Protein 9EZA (pdb70)

Foldseek 3Di:
DWAWAKDAAAEAEQQFKDKIKIFIDDDQLQPWKKWKWKAAPPGDIDTAWIARQVVGDIGGDVVQVVFWDWGADNVRSMIMIMGGNDDQRNFTWMKMFIQDDPVDGPDGDGIYPTYTYGYHPPGDPFPPDDKDKAKPPQEDADAFFDKDKIKIFIPWFLFQQKWKWWAAPPDDTDTQDGSQFHGDPPHDPQWGKDDGITMIMIIRRGDDPVRQTKMKMWGPRTPPIDIHPIYGYHHD/DWDEWAPWDWAAAFQPKIKIATCRPDDDAKKKKKKWKQKPARPDIDIFIDIDNDMTIDHPPVDDPQMKMKIKMWMAGPVGIDIHDIDIDGRQARYEYAFWAWDDWECDPPAFQKIKIAIGGGPGDPLPFKKKKKKWKDFPPDDDIDIDIDIGGSPDPGRMDIGGPHDAFTKMKMWMWMGGPNYPYIHDIYDIDMYHTHHDHD/DWAWAKDEAAEAEQQAKDKIKIFIDDDQLQPWKKWKWKDAPPGDIGTAWIARQVVRDIGGDVVQVVQWDWGADNVGSMIMIMGGRDDQSPFTWMKMFIQDDPVDGPDGDGIYPTYTYGYHPPHWFPDDKDKAKPDQEDADAFFDKDKIKIFIPWFQFQAKWKWWDAPPGDTDTQDGSQFDGDPPHDPQWGKDDGTTMIMIIRNGDDPVRQTKMKMWGPRTPPIDIHSIYGYHHD/DWPEWDPWDWAAAFQAKIKIATDRHDCDAKKKKKKWKQKPARPDIDIFIDIDNPMTIDHPPVDDPQMKMKIKMWIAGPVGIHIHPIDIDGNLARYEYAFWAWDDWEDDPQDFQKIKIATGGGPRDDLPFKKKKKKWKDFPPDPDIDIDIDIDGSPHPGRMDIDGNHDFFTKMKMWMWMGGPNYPHIHPIYDIDMYTGHHDDDGD

InterPro domains:
  IPR003961 Fibronectin type III [PF00041] (427-503)
  IPR003961 Fibronectin type III [PS50853] (24-122)
  IPR003961 Fibronectin type III [PS50853] (124-225)
  IPR003961 Fibronectin type III [PS50853] (421-515)
  IPR003961 Fibronectin type III [SM00060] (22-107)
  IPR003961 Fibronectin type III [SM00060] (122-208)
  IPR003961 Fibronectin type III [SM00060] (325-409)
  IPR003961 Fibronectin type III [SM00060] (421-503)
  IPR003961 Fibronectin type III [cd00063] (123-222)
  IPR003961 Fibronectin type III [cd00063] (428-512)
  IPR013783 Immunoglobulin-like fold [G3DSA:2.60.40.10] (18-122)
  IPR013783 Immunoglobulin-like fold [G3DSA:2.60.40.10] (123-229)
  IPR013783 Immunoglobulin-like fold [G3DSA:2.60.40.10] (231-319)
  IPR013783 Immunoglobulin-like fold [G3DSA:2.60.40.10] (329-416)
  IPR013783 Immunoglobulin-like fold [G3DSA:2.60.40.10] (427-513)
  IPR015321 Type I cytokine receptor, cytokine-binding domain [PF09240] (27-116)
  IPR036116 Fibronectin type III superfamily [SSF49265] (22-121)
  IPR036116 Fibronectin type III superfamily [SSF49265] (116-218)
  IPR036116 Fibronectin type III superfamily [SSF49265] (337-504)
  IPR052672 Type I Cytokine Receptor Family, Type 2 Subfamily [PTHR48423] (8-571)

Structure (mmCIF, N/CA/C/O backbone):
data_9EZA
#
_entry.id   9EZA
#
_cell.length_a   58.008
_cell.length_b   163.559
_cell.length_c   269.466
_cell.angle_alpha   90
_cell.angle_beta   90
_cell.angle_gamma   90
#
_symmetry.space_group_name_H-M   'C 2 2 21'
#
loop_
_entity.id
_entity.type
_entity.pdbx_description
1 polymer 'Nemolizumab scFv'
2 polymer 'Interleukin-31 receptor subunit alpha'
3 branched 2-acetamido-2-deoxy-beta-D-glucopyranose-(1-4)-2-acetamido-2-deoxy-beta-D-glucopyranose
4 non-polymer 2-acetamido-2-deoxy-beta-D-glucopyranose
5 non-polymer 'BES buffer'
6 water water
#
loop_
_atom_site.group_PDB
_atom_site.id
_atom_site.type_symbol
_atom_site.label_atom_id
_atom_site.label_alt_id
_atom_site.label_comp_id
_atom_site.label_asym_id
_atom_site.label_entity_id
_atom_site.label_seq_id
_atom_site.pdbx_PDB_ins_code
_atom_site.Cartn_x
_atom_site.Cartn_y
_atom_site.Cartn_z
_atom_site.occupancy
_atom_site.B_iso_or_equiv
_atom_site.auth_seq_id
_atom_site.auth_comp_id
_atom_site.auth_asym_id
_atom_site.auth_atom_id
_atom_site.pdbx_PDB_model_num
ATOM 1 N N . GLN A 1 18 ? -31.631 48.773 24.054 1 95.588 1 GLN A N 1
ATOM 2 C CA . GLN A 1 18 ? -31.824 49.756 25.154 1 91.739 1 GLN A CA 1
ATOM 3 C C . GLN A 1 18 ? -30.573 49.785 26.028 1 72.773 1 GLN A C 1
ATOM 4 O O . GLN A 1 18 ? -29.958 48.76 26.307 1 66.336 1 GLN A O 1
ATOM 18 N N . VAL A 1 19 ? -30.217 50.988 26.461 1 67.219 2 VAL A N 1
ATOM 19 C CA . VAL A 1 19 ? -29.023 51.188 27.255 1 64.92 2 VAL A CA 1
ATOM 20 C C . VAL A 1 19 ? -29.286 50.685 28.671 1 63.145 2 VAL A C 1
ATOM 21 O O . VAL A 1 19 ? -30.241 51.112 29.324 1 64.655 2 VAL A O 1
ATOM 34 N N . GLN A 1 20 ? -28.412 49.788 29.13 1 57.045 3 GLN A N 1
ATOM 35 C CA . GLN A 1 20 ? -28.471 49.266 30.482 1 58.827 3 GLN A CA 1
ATOM 36 C C . GLN A 1 20 ? -27.099 49.388 31.131 1 50.837 3 GLN A C 1
ATOM 37 O O . GLN A 1 20 ? -26.076 49.092 30.508 1 48.268 3 GLN A O 1
ATOM 51 N N . LEU A 1 21 ? -27.115 49.755 32.41 1 44.957 4 LEU A N 1
ATOM 52 C CA . LEU A 1 21 ? -25.941 49.697 33.251 1 45.724 4 LEU A CA 1
ATOM 53 C C . LEU A 1 21 ? -26.26 48.803 34.444 1 44.863 4 LEU A C 1
ATOM 54 O O . LEU A 1 21 ? -27.179 49.097 35.19 1 47.718 4 LEU A O 1
ATOM 70 N N . VAL A 1 22 ? -25.479 47.726 34.604 1 43.903 5 VAL A N 1
ATOM 71 C CA . VAL A 1 22 ? -25.699 46.726 35.634 1 43.417 5 VAL A CA 1
ATOM 72 C C . VAL A 1 22 ? -24.453 46.678 36.509 1 41.421 5 VAL A C 1
ATOM 73 O O . VAL A 1 22 ? -23.398 46.271 36.05 1 45.233 5 VAL A O 1
ATOM 86 N N . GLN A 1 23 ? -24.605 47.058 37.78 1 41.939 6 GLN A N 1
ATOM 87 C CA . GLN A 1 23 ? -23.493 47.136 38.716 1 42.02 6 GLN A CA 1
ATOM 88 C C . GLN A 1 23 ? -23.365 45.843 39.526 1 43.11 6 GLN A C 1
ATOM 89 O O . GLN A 1 23 ? -24.308 45.074 39.636 1 41.851 6 GLN A O 1
ATOM 103 N N . SER A 1 24 ? -22.175 45.632 40.094 1 41.116 7 SER A N 1
ATOM 104 C CA . SER A 1 24 ? -21.909 44.508 40.963 1 40.557 7 SER A CA 1
ATOM 105 C C . SER A 1 24 ? -22.682 44.642 42.272 1 42.91 7 SER A C 1
ATOM 106 O O . SER A 1 24 ? -23.22 45.709 42.577 1 41.487 7 SER A O 1
ATOM 114 N N . GLY A 1 25 ? -22.729 43.53 43.044 1 42.454 8 GLY A N 1
ATOM 115 C CA . GLY A 1 25 ? -23.54 43.447 44.254 1 39.484 8 GLY A CA 1
ATOM 116 C C . GLY A 1 25 ? -22.919 44.157 45.466 1 41.369 8 GLY A C 1
ATOM 117 O O . GLY A 1 25 ? -21.817 44.688 45.42 1 40.847 8 GLY A O 1
ATOM 121 N N . ALA A 1 26 ? -23.635 44.108 46.59 1 41.865 9 ALA A N 1
ATOM 122 C CA . ALA A 1 26 ? -23.286 44.821 47.806 1 41.258 9 ALA A CA 1
ATOM 123 C C . ALA A 1 26 ? -21.919 44.415 48.353 1 40.021 9 ALA A C 1
ATOM 124 O O . ALA A 1 26 ? -21.468 43.306 48.14 1 47.174 9 ALA A O 1
ATOM 131 N N . GLU A 1 27 ? -21.283 45.322 49.091 1 37.988 10 GLU A N 1
ATOM 132 C CA . GLU A 1 27 ? -19.963 45.09 49.654 1 38.88 10 GLU A CA 1
ATOM 133 C C . GLU A 1 27 ? -19.969 45.51 51.121 1 40.046 10 GLU A C 1
ATOM 134 O O . GLU A 1 27 ? -20.651 46.462 51.508 1 39.106 10 GLU A O 1
ATOM 146 N N . VAL A 1 28 ? -19.227 44.764 51.935 1 43.571 11 VAL A N 1
ATOM 147 C CA . VAL A 1 28 ? -18.986 45.127 53.318 1 43.779 11 VAL A CA 1
ATOM 148 C C . VAL A 1 28 ? -17.481 45.03 53.542 1 45.473 11 VAL A C 1
ATOM 149 O O . VAL A 1 28 ? -16.867 44.012 53.245 1 50.609 11 VAL A O 1
ATOM 162 N N . LYS A 1 29 ? -16.875 46.136 53.968 1 45.102 12 LYS A N 1
ATOM 163 C CA . LYS A 1 29 ? -15.426 46.242 54.016 1 43.926 12 LYS A CA 1
ATOM 164 C C . LYS A 1 29 ? -15.013 46.842 55.342 1 44.012 12 LYS A C 1
ATOM 165 O O . LYS A 1 29 ? -15.714 47.691 55.88 1 48.412 12 LYS A O 1
ATOM 184 N N . LYS A 1 30 ? -13.877 46.376 55.856 1 45.228 13 LYS A N 1
ATOM 185 C CA . LYS A 1 30 ? -13.315 46.92 57.076 1 49.261 13 LYS A CA 1
ATOM 186 C C . LYS A 1 30 ? -12.789 48.33 56.818 1 49.18 13 LYS A C 1
ATOM 187 O O . LYS A 1 30 ? -12.336 48.632 55.714 1 45.415 13 LYS A O 1
ATOM 206 N N . PRO A 1 31 ? -12.855 49.227 57.827 1 49.164 14 PRO A N 1
ATOM 207 C CA . PRO A 1 31 ? -12.116 50.485 57.801 1 50.777 14 PRO A CA 1
ATOM 208 C C . PRO A 1 31 ? -10.669 50.194 57.426 1 49.78 14 PRO A C 1
ATOM 209 O O . PRO A 1 31 ? -10.066 49.254 57.93 1 52.416 14 PRO A O 1
ATOM 220 N N . GLY A 1 32 ? -10.123 51.013 56.536 1 49.232 15 GLY A N 1
ATOM 221 C CA . GLY A 1 32 ? -8.751 50.835 56.106 1 51.124 15 GLY A CA 1
ATOM 222 C C . GLY A 1 32 ? -8.648 50.038 54.806 1 50.846 15 GLY A C 1
ATOM 223 O O . GLY A 1 32 ? -7.58 50.005 54.197 1 53.515 15 GLY A O 1
ATOM 227 N N . ALA A 1 33 ? -9.729 49.377 54.381 1 46.938 16 ALA A N 1
ATOM 228 C CA . ALA A 1 33 ? -9.632 48.498 53.223 1 47.545 16 ALA A CA 1
ATOM 229 C C . ALA A 1 33 ? -9.967 49.311 51.984 1 47.203 16 ALA A C 1
ATOM 230 O O . ALA A 1 33 ? -10.13 50.518 52.069 1 47.192 16 ALA A O 1
ATOM 237 N N . SER A 1 34 ? -10.059 48.626 50.85 1 48.039 17 SER A N 1
ATOM 238 C CA . SER A 1 34 ? -10.442 49.244 49.605 1 49.101 17 SER A CA 1
ATOM 239 C C . SER A 1 34 ? -11.556 48.412 48.971 1 49.744 17 SER A C 1
ATOM 240 O O . SER A 1 34 ? -11.77 47.27 49.372 1 49.836 17 SER A O 1
ATOM 248 N N . VAL A 1 35 ? -12.334 49.036 48.074 1 45.63 18 VAL A N 1
ATOM 249 C CA . VAL A 1 35 ? -13.416 48.35 47.399 1 42.893 18 VAL A CA 1
ATOM 250 C C . VAL A 1 35 ? -13.362 48.69 45.917 1 41.937 18 VAL A C 1
ATOM 251 O O . VAL A 1 35 ? -12.911 49.754 45.537 1 45.338 18 VAL A O 1
ATOM 264 N N . LYS A 1 36 ? -13.794 47.763 45.07 1 43.795 19 LYS A N 1
ATOM 265 C CA . LYS A 1 36 ? -13.792 47.979 43.639 1 45.807 19 LYS A CA 1
ATOM 266 C C . LYS A 1 36 ? -15.15 47.541 43.126 1 45.923 19 LYS A C 1
ATOM 267 O O . LYS A 1 36 ? -15.488 46.382 43.265 1 47.682 19 LYS A O 1
ATOM 286 N N . VAL A 1 37 ? -15.935 48.497 42.614 1 46.678 20 VAL A N 1
ATOM 287 C CA . VAL A 1 37 ? -17.277 48.251 42.129 1 42.298 20 VAL A CA 1
ATOM 288 C C . VAL A 1 37 ? -17.229 48.221 40.61 1 41.862 20 VAL A C 1
ATOM 289 O O . VAL A 1 37 ? -16.52 49.006 39.995 1 40.81 20 VAL A O 1
ATOM 302 N N . SER A 1 38 ? -17.968 47.293 40.011 1 39.757 21 SER A N 1
ATOM 303 C CA . SER A 1 38 ? -18.026 47.215 38.567 1 41.143 21 SER A CA 1
ATOM 304 C C . SER A 1 38 ? -19.39 47.691 38.074 1 41.857 21 SER A C 1
ATOM 305 O O . SER A 1 38 ? -20.383 47.683 38.812 1 41.401 21 SER A O 1
ATOM 313 N N . CYS A 1 39 ? -19.398 48.041 36.79 1 42.877 22 CYS A N 1
ATOM 314 C CA . CYS A 1 39 ? -20.53 48.622 36.105 1 42.914 22 CYS A CA 1
ATOM 315 C C . CYS A 1 39 ? -20.487 48.173 34.653 1 45.356 22 CYS A C 1
ATOM 316 O O . CYS A 1 39 ? -19.689 48.674 33.862 1 44.229 22 CYS A O 1
ATOM 323 N N . LYS A 1 40 ? -21.388 47.252 34.325 1 45.429 23 LYS A N 1
ATOM 324 C CA . LYS A 1 40 ? -21.373 46.55 33.059 1 48.756 23 LYS A CA 1
ATOM 325 C C . LYS A 1 40 ? -22.367 47.226 32.132 1 44.455 23 LYS A C 1
ATOM 326 O O . LYS A 1 40 ? -23.562 47.242 32.394 1 44.611 23 LYS A O 1
ATOM 345 N N . ALA A 1 41 ? -21.858 47.725 31.014 1 43.905 24 ALA A N 1
ATOM 346 C CA . ALA A 1 41 ? -22.664 48.484 30.09 1 46.115 24 ALA A CA 1
ATOM 347 C C . ALA A 1 41 ? -23.09 47.621 28.91 1 47.727 24 ALA A C 1
ATOM 348 O O . ALA A 1 41 ? -22.307 46.826 28.412 1 53.378 24 ALA A O 1
ATOM 355 N N . SER A 1 42 ? -24.328 47.81 28.455 1 49.405 25 SER A N 1
ATOM 356 C CA . SER A 1 42 ? -24.788 47.142 27.252 1 54.343 25 SER A CA 1
ATOM 357 C C . SER A 1 42 ? -25.794 48.016 26.51 1 52.511 25 SER A C 1
ATOM 358 O O . SER A 1 42 ? -26.411 48.928 27.069 1 53.362 25 SER A O 1
ATOM 366 N N . GLY A 1 43 ? -25.911 47.724 25.216 1 53.567 26 GLY A N 1
ATOM 367 C CA . GLY A 1 43 ? -26.924 48.305 24.361 1 52.292 26 GLY A CA 1
ATOM 368 C C . GLY A 1 43 ? -26.414 49.529 23.61 1 54.902 26 GLY A C 1
ATOM 369 O O . GLY A 1 43 ? -27.243 50.271 23.106 1 60.509 26 GLY A O 1
ATOM 373 N N . TYR A 1 44 ? -25.086 49.744 23.543 1 52.528 27 TYR A N 1
ATOM 374 C CA . TYR A 1 44 ? -24.526 50.939 22.913 1 54.031 27 TYR A CA 1
ATOM 375 C C . TYR A 1 44 ? -23.012 50.77 22.783 1 54.032 27 TYR A C 1
ATOM 376 O O . TYR A 1 44 ? -22.458 49.866 23.39 1 58.579 27 TYR A O 1
ATOM 394 N N . THR A 1 45 ? -22.345 51.651 22.029 1 52.322 28 THR A N 1
ATOM 395 C CA . THR A 1 45 ? -20.899 51.58 21.872 1 54.578 28 THR A CA 1
ATOM 396 C C . THR A 1 45 ? -20.238 52.144 23.124 1 54.458 28 THR A C 1
ATOM 397 O O . THR A 1 45 ? -20.23 53.355 23.334 1 56.113 28 THR A O 1
ATOM 408 N N . PHE A 1 46 ? -19.63 51.253 23.91 1 54.026 29 PHE A N 1
ATOM 409 C CA . PHE A 1 46 ? -19.098 51.577 25.219 1 54.13 29 PHE A CA 1
ATOM 410 C C . PHE A 1 46 ? -18.124 52.756 25.155 1 53.539 29 PHE A C 1
ATOM 411 O O . PHE A 1 46 ? -18.155 53.588 26.046 1 51.119 29 PHE A O 1
ATOM 428 N N . THR A 1 47 ? -17.259 52.806 24.131 1 53.387 30 THR A N 1
ATOM 429 C CA . THR A 1 47 ? -16.193 53.792 24.071 1 55.57 30 THR A CA 1
ATOM 430 C C . THR A 1 47 ? -16.713 55.151 23.617 1 52.081 30 THR A C 1
ATOM 431 O O . THR A 1 47 ? -15.95 56.109 23.623 1 50.426 30 THR A O 1
ATOM 442 N N . GLY A 1 48 ? -17.991 55.246 23.233 1 52.407 31 GLY A N 1
ATOM 443 C CA . GLY A 1 48 ? -18.525 56.497 22.711 1 51.316 31 GLY A CA 1
ATOM 444 C C . GLY A 1 48 ? -19.117 57.411 23.788 1 51.351 31 GLY A C 1
ATOM 445 O O . GLY A 1 48 ? -19.614 58.484 23.466 1 52.287 31 GLY A O 1
ATOM 449 N N . TYR A 1 49 ? -19.096 57.002 25.063 1 48.189 32 TYR A N 1
ATOM 450 C CA . TYR A 1 49 ? -19.816 57.751 26.086 1 47.262 32 TYR A CA 1
ATOM 451 C C . TYR A 1 49 ? -19.036 57.757 27.4 1 46.148 32 TYR A C 1
ATOM 452 O O . TYR A 1 49 ? -18.512 56.724 27.864 1 45.908 32 TYR A O 1
ATOM 470 N N . ILE A 1 50 ? -18.969 58.943 27.989 1 43.789 33 ILE A N 1
ATOM 471 C CA . ILE A 1 50 ? -18.322 59.142 29.274 1 44.918 33 ILE A CA 1
ATOM 472 C C . ILE A 1 50 ? -19.118 58.398 30.334 1 44.186 33 ILE A C 1
ATOM 473 O O . ILE A 1 50 ? -20.345 58.442 30.322 1 44.536 33 ILE A O 1
ATOM 489 N N . MET A 1 51 ? -18.397 57.805 31.292 1 42.29 34 MET A N 1
ATOM 490 C CA . MET A 1 51 ? -19.009 57.165 32.438 1 42.503 34 MET A CA 1
ATOM 491 C C . MET A 1 51 ? -18.625 57.916 33.706 1 41.604 34 MET A C 1
ATOM 492 O O . MET A 1 51 ? -17.445 58.121 33.963 1 43.961 34 MET A O 1
ATOM 506 N N . ASN A 1 52 ? -19.634 58.313 34.484 1 41.371 35 ASN A N 1
ATOM 507 C CA . ASN A 1 52 ? -19.441 59.005 35.747 1 43.047 35 ASN A CA 1
ATOM 508 C C . ASN A 1 52 ? -19.738 58.053 36.899 1 42.673 35 ASN A C 1
ATOM 509 O O . ASN A 1 52 ? -20.483 57.09 36.74 1 45.49 35 ASN A O 1
ATOM 520 N N . TRP A 1 53 ? -19.154 58.363 38.056 1 41.621 36 TRP A N 1
ATOM 521 C CA . TRP A 1 53 ? -19.492 57.724 39.311 1 41.604 36 TRP A CA 1
ATOM 522 C C . TRP A 1 53 ? -19.916 58.794 40.305 1 40.575 36 TRP A C 1
ATOM 523 O O . TRP A 1 53 ? -19.245 59.817 40.423 1 44.416 36 TRP A O 1
ATOM 544 N N . VAL A 1 54 ? -21.037 58.514 40.981 1 41.703 37 VAL A N 1
ATOM 545 C CA . VAL A 1 54 ? -21.67 59.359 41.975 1 44.282 37 VAL A CA 1
ATOM 546 C C . VAL A 1 54 ? -21.996 58.494 43.195 1 44.897 37 VAL A C 1
ATOM 547 O O . VAL A 1 54 ? -22.289 57.329 43.021 1 45.24 37 VAL A O 1
ATOM 560 N N . ARG A 1 55 ? -21.995 59.049 44.414 1 45.379 38 ARG A N 1
ATOM 561 C CA . ARG A 1 55 ? -22.396 58.278 45.579 1 42.615 38 ARG A CA 1
ATOM 562 C C . ARG A 1 55 ? -23.395 59.042 46.447 1 43.67 38 ARG A C 1
ATOM 563 O O . ARG A 1 55 ? -23.512 60.251 46.368 1 39.622 38 ARG A O 1
ATOM 584 N N . GLN A 1 56 ? -24.083 58.302 47.32 1 43.999 39 GLN A N 1
ATOM 585 C CA . GLN A 1 56 ? -25.07 58.872 48.212 1 40.768 39 GLN A CA 1
ATOM 586 C C . GLN A 1 56 ? -25.066 58.127 49.541 1 42.691 39 GLN A C 1
ATOM 587 O O . GLN A 1 56 ? -25.462 56.955 49.605 1 44.307 39 GLN A O 1
ATOM 601 N N . ALA A 1 57 ? -24.583 58.799 50.589 1 41.232 40 ALA A N 1
ATOM 602 C CA . ALA A 1 57 ? -24.582 58.237 51.933 1 44.094 40 ALA A CA 1
ATOM 603 C C . ALA A 1 57 ? -26.018 58.166 52.439 1 44.276 40 ALA A C 1
ATOM 604 O O . ALA A 1 57 ? -26.877 58.907 51.969 1 43.227 40 ALA A O 1
ATOM 611 N N . PRO A 1 58 ? -26.335 57.236 53.364 1 48.917 41 PRO A N 1
ATOM 612 C CA . PRO A 1 58 ? -27.719 57.019 53.773 1 50.336 41 PRO A CA 1
ATOM 613 C C . PRO A 1 58 ? -28.333 58.323 54.269 1 50.687 41 PRO A C 1
ATOM 614 O O . PRO A 1 58 ? -27.8 58.965 55.168 1 51.445 41 PRO A O 1
ATOM 625 N N . GLY A 1 59 ? -29.454 58.709 53.646 1 52.04 42 GLY A N 1
ATOM 626 C CA . GLY A 1 59 ? -30.218 59.863 54.082 1 50.677 42 GLY A CA 1
ATOM 627 C C . GLY A 1 59 ? -29.589 61.186 53.67 1 51.771 42 GLY A C 1
ATOM 628 O O . GLY A 1 59 ? -30.014 62.221 54.169 1 59.601 42 GLY A O 1
ATOM 632 N N . GLN A 1 60 ? -28.601 61.173 52.763 1 51.377 43 GLN A N 1
ATOM 633 C CA . GLN A 1 60 ? -27.899 62.401 52.385 1 50.004 43 GLN A CA 1
ATOM 634 C C . GLN A 1 60 ? -27.999 62.64 50.878 1 45.371 43 GLN A C 1
ATOM 635 O O . GLN A 1 60 ? -28.703 61.924 50.162 1 44.955 43 GLN A O 1
ATOM 649 N N . GLY A 1 61 ? -27.304 63.665 50.391 1 45.724 44 GLY A N 1
ATOM 650 C CA . GLY 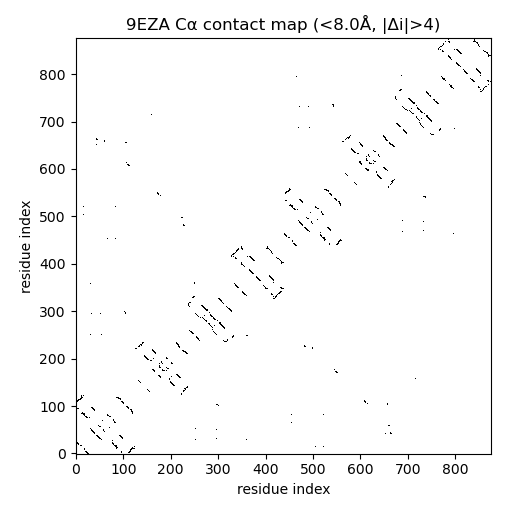A 1 61 ? -27.381 64.04 48.985 1 45.758 44 GLY A CA 1
ATOM 651 C C . GLY A 1 61 ? -26.368 63.303 48.109 1 44.927 44 GLY A C 1
ATOM 652 O O . GLY A 1 61 ? -25.641 62.416 48.555 1 50.458 44 GLY A O 1
ATOM 656 N N . LEU A 1 62 ? -26.334 63.703 46.841 1 44.347 45 LEU A N 1
ATOM 657 C CA . LEU A 1 62 ? -25.438 63.174 45.829 1 44.548 45 LEU A CA 1
ATOM 658 C C . LEU A 1 62 ? -24.092 63.872 45.885 1 46.617 45 LEU A C 1
ATOM 659 O O . LEU A 1 62 ? -24.043 65.094 46.021 1 47.543 45 LEU A O 1
ATOM 675 N N . GLU A 1 63 ? -23.014 63.078 45.783 1 46.648 46 GLU A N 1
ATOM 676 C CA . GLU A 1 63 ? -21.675 63.594 45.564 1 49.073 46 GLU A CA 1
ATOM 677 C C . GLU A 1 63 ? -21.035 62.928 44.346 1 48.957 46 GLU A C 1
ATOM 678 O O . GLU A 1 63 ? -20.994 61.696 44.229 1 48.167 46 GLU A O 1
ATOM 690 N N . TRP A 1 64 ? -20.44 63.761 43.493 1 48.326 47 TRP A N 1
ATOM 691 C CA . TRP A 1 64 ? -19.746 63.292 42.309 1 48.086 47 TRP A CA 1
ATOM 692 C C . TRP A 1 64 ? -18.362 62.781 42.695 1 46.207 47 TRP A C 1
ATOM 693 O O . TRP A 1 64 ? -17.677 63.375 43.499 1 51.211 47 TRP A O 1
ATOM 714 N N . MET A 1 65 ? -17.942 61.666 42.103 1 46.568 48 MET A N 1
ATOM 715 C CA . MET A 1 65 ? -16.633 61.116 42.398 1 47.982 48 MET A CA 1
ATOM 716 C C . MET A 1 65 ? -15.633 61.303 41.269 1 47.22 48 MET A C 1
ATOM 717 O O . MET A 1 65 ? -14.468 61.59 41.525 1 49.481 48 MET A O 1
ATOM 731 N N . GLY A 1 66 ? -16.086 61.112 40.036 1 45.379 49 GLY A N 1
ATOM 732 C CA . GLY A 1 66 ? -15.189 61.249 38.906 1 45.226 49 GLY A CA 1
ATOM 733 C C . GLY A 1 66 ? -15.833 60.655 37.669 1 43.394 49 GLY A C 1
ATOM 734 O O . GLY A 1 66 ? -16.968 60.153 37.738 1 41.778 49 GLY A O 1
ATOM 738 N N . LEU A 1 67 ? -15.095 60.747 36.556 1 42.777 50 LEU A N 1
ATOM 739 C CA . LEU A 1 67 ? -15.501 60.079 35.34 1 43.084 50 LEU A CA 1
ATOM 740 C C . LEU A 1 67 ? -14.292 59.497 34.613 1 45.311 50 LEU A C 1
ATOM 741 O O . LEU A 1 67 ? -13.144 59.845 34.883 1 44.468 50 LEU A O 1
ATOM 757 N N . ILE A 1 68 ? -14.598 58.658 33.626 1 45.199 51 ILE A N 1
ATOM 758 C CA . ILE A 1 68 ? -13.605 58.148 32.705 1 47.513 51 ILE A CA 1
ATOM 759 C C . ILE A 1 68 ? -14.176 58.259 31.305 1 48.172 51 ILE A C 1
ATOM 760 O O . ILE A 1 68 ? -15.383 58.166 31.104 1 47.822 51 ILE A O 1
ATOM 776 N N . ASN A 1 69 ? -13.266 58.457 30.36 1 49.319 52 ASN A N 1
ATOM 777 C CA . ASN A 1 69 ? -13.566 58.409 28.951 1 48.942 52 ASN A CA 1
ATOM 778 C C . ASN A 1 69 ? -13.024 57.084 28.459 1 49.116 52 ASN A C 1
ATOM 779 O O . ASN A 1 69 ? -11.818 56.957 28.315 1 51.556 52 ASN A O 1
ATOM 790 N N . PRO A 1 70 ? -13.867 56.059 28.2 1 51.899 53 PRO A N 1
ATOM 791 C CA . PRO A 1 70 ? -13.351 54.742 27.825 1 50.469 53 PRO A CA 1
ATOM 792 C C . PRO A 1 70 ? -12.686 54.748 26.452 1 51.879 53 PRO A C 1
ATOM 793 O O . PRO A 1 70 ? -12.029 53.776 26.09 1 51.615 53 PRO A O 1
ATOM 804 N N . TYR A 1 71 ? -12.847 55.849 25.694 1 51.113 54 TYR A N 1
ATOM 805 C CA . TYR A 1 71 ? -12.196 55.978 24.396 1 54.388 54 TYR A CA 1
ATOM 806 C C . TYR A 1 71 ? -10.674 55.931 24.543 1 54.731 54 TYR A C 1
ATOM 807 O O . TYR A 1 71 ? -10.022 55.298 23.731 1 60.104 54 TYR A O 1
ATOM 825 N N . ASN A 1 72 ? -10.11 56.559 25.584 1 55.396 55 ASN A N 1
ATOM 826 C CA . ASN A 1 72 ? -8.661 56.656 25.729 1 55.902 55 ASN A CA 1
ATOM 827 C C . ASN A 1 72 ? -8.199 56.525 27.182 1 55.172 55 ASN A C 1
ATOM 828 O O . ASN A 1 72 ? -7.022 56.71 27.468 1 58.442 55 ASN A O 1
ATOM 839 N N . GLY A 1 73 ? -9.108 56.23 28.111 1 53.792 56 GLY A N 1
ATOM 840 C CA . GLY A 1 73 ? -8.728 55.987 29.496 1 53.804 56 GLY A CA 1
ATOM 841 C C . GLY A 1 73 ? -8.573 57.256 30.338 1 53.308 56 GLY A C 1
ATOM 842 O O . GLY A 1 73 ? -8.25 57.161 31.518 1 53.473 56 GLY A O 1
ATOM 846 N N . GLY A 1 74 ? -8.79 58.437 29.747 1 52.232 57 GLY A N 1
ATOM 847 C CA . GLY A 1 74 ? -8.632 59.675 30.484 1 52.52 57 GLY A CA 1
ATOM 848 C C . GLY A 1 74 ? -9.636 59.765 31.63 1 53.632 57 GLY A C 1
ATOM 849 O O . GLY A 1 74 ? -10.808 59.462 31.449 1 52.851 57 GLY A O 1
ATOM 853 N N . THR A 1 75 ? -9.155 60.173 32.809 1 52.654 58 THR A N 1
ATOM 854 C CA . THR A 1 75 ? -9.987 60.259 33.99 1 52.341 58 THR A CA 1
ATOM 855 C C . THR A 1 75 ? -10.004 61.697 34.479 1 51.027 58 THR A C 1
ATOM 856 O O . THR A 1 75 ? -9.133 62.484 34.151 1 48.685 58 THR A O 1
ATOM 867 N N . ASP A 1 76 ? -10.975 61.979 35.338 1 50.458 59 ASP A N 1
ATOM 868 C CA . ASP A 1 76 ? -11.133 63.271 35.969 1 50.923 59 ASP A CA 1
ATOM 869 C C . ASP A 1 76 ? -11.865 63.033 37.285 1 48.137 59 ASP A C 1
ATOM 870 O O . ASP A 1 76 ? -12.967 62.489 37.291 1 48.205 59 ASP A O 1
ATOM 879 N N . TYR A 1 77 ? -11.202 63.384 38.384 1 47.751 60 TYR A N 1
ATOM 880 C CA . TYR A 1 77 ? -11.615 62.996 39.717 1 50.762 60 TYR A CA 1
ATOM 881 C C . TYR A 1 77 ? -11.978 64.24 40.506 1 52.195 60 TYR A C 1
ATOM 882 O O . TYR A 1 77 ? -11.421 65.302 40.314 1 53.799 60 TYR A O 1
ATOM 900 N N . ASN A 1 78 ? -12.988 64.096 41.35 1 56.202 61 ASN A N 1
ATOM 901 C CA . ASN A 1 78 ? -13.284 65.072 42.373 1 56.969 61 ASN A CA 1
ATOM 902 C C . ASN A 1 78 ? -12.06 65.19 43.272 1 59.013 61 ASN A C 1
ATOM 903 O O . ASN A 1 78 ? -11.617 64.18 43.823 1 60.01 61 ASN A O 1
ATOM 914 N N . PRO A 1 79 ? -11.478 66.395 43.463 1 59.185 62 PRO A N 1
ATOM 915 C CA . PRO A 1 79 ? -10.334 66.544 44.362 1 62.667 62 PRO A CA 1
ATOM 916 C C . PRO A 1 79 ? -10.558 66.026 45.788 1 67.855 62 PRO A C 1
ATOM 917 O O . PRO A 1 79 ? -9.601 65.644 46.452 1 67.994 62 PRO A O 1
ATOM 928 N N . GLN A 1 80 ? -11.808 65.886 46.24 1 77.087 63 GLN A N 1
ATOM 929 C CA . GLN A 1 80 ? -12.05 65.366 47.583 1 77.272 63 GLN A CA 1
ATOM 930 C C . GLN A 1 80 ? -11.618 63.905 47.742 1 73.127 63 GLN A C 1
ATOM 931 O O . GLN A 1 80 ? -11.533 63.42 48.857 1 75.412 63 GLN A O 1
ATOM 945 N N . PHE A 1 81 ? -11.246 63.229 46.654 1 70.353 64 PHE A N 1
ATOM 946 C CA . PHE A 1 81 ? -10.875 61.827 46.721 1 71.1 64 PHE A CA 1
ATOM 947 C C . PHE A 1 81 ? -9.676 61.494 45.82 1 82.878 64 PHE A C 1
ATOM 948 O O . PHE A 1 81 ? -9.529 60.353 45.37 1 75.45 64 PHE A O 1
ATOM 965 N N . GLN A 1 82 ? -8.795 62.472 45.579 1 89.751 65 GLN A N 1
ATOM 966 C CA . GLN A 1 82 ? -7.781 62.362 44.542 1 93.512 65 GLN A CA 1
ATOM 967 C C . GLN A 1 82 ? -6.83 61.207 44.839 1 86.297 65 GLN A C 1
ATOM 968 O O . GLN A 1 82 ? -6.38 60.481 43.956 1 90.486 65 GLN A O 1
ATOM 982 N N . ASP A 1 83 ? -6.517 61.059 46.114 1 80.139 66 ASP A N 1
ATOM 983 C CA . ASP A 1 83 ? -5.528 60.096 46.556 1 85.93 66 ASP A CA 1
ATOM 984 C C . ASP A 1 83 ? -6.127 58.684 46.633 1 81.063 66 ASP A C 1
ATOM 985 O O . ASP A 1 83 ? -5.377 57.728 46.864 1 79.69 66 ASP A O 1
ATOM 994 N N . ARG A 1 84 ? -7.463 58.563 46.465 1 70.644 67 ARG A N 1
ATOM 995 C CA . ARG A 1 84 ? -8.218 57.386 46.909 1 69.23 67 ARG A CA 1
ATOM 996 C C . ARG A 1 84 ? -8.938 56.683 45.758 1 63.273 67 ARG A C 1
ATOM 997 O O . ARG A 1 84 ? -9.045 55.462 45.782 1 60.056 67 ARG A O 1
ATOM 1018 N N . VAL A 1 85 ? -9.495 57.461 44.817 1 62.742 68 VAL A N 1
ATOM 1019 C CA . VAL A 1 85 ? -10.343 56.927 43.769 1 62.761 68 VAL A CA 1
ATOM 1020 C C . VAL A 1 85 ? -9.492 56.586 42.551 1 59.749 68 VAL A C 1
ATOM 1021 O O . VAL A 1 85 ? -8.815 57.45 42.034 1 66.117 68 VAL A O 1
ATOM 1034 N N . THR A 1 86 ? -9.627 55.354 42.054 1 52.931 69 THR A N 1
ATOM 1035 C CA . THR A 1 86 ? -9.235 55.003 40.7 1 52.15 69 THR A CA 1
ATOM 1036 C C . THR A 1 86 ? -10.458 54.543 39.891 1 53.321 69 THR A C 1
ATOM 1037 O O . THR A 1 86 ? -11.187 53.63 40.295 1 48.311 69 THR A O 1
ATOM 1048 N N . ILE A 1 87 ? -10.618 55.12 38.689 1 48.32 70 ILE A N 1
ATOM 1049 C CA . ILE A 1 87 ? -11.648 54.693 37.768 1 45.364 70 ILE A CA 1
ATOM 1050 C C . ILE A 1 87 ? -10.981 54.091 36.54 1 46.475 70 ILE A C 1
ATOM 1051 O O . ILE A 1 87 ? -10.085 54.699 35.962 1 50.508 70 ILE A O 1
ATOM 1067 N N . THR A 1 88 ? -11.415 52.885 36.15 1 46.353 71 THR A N 1
ATOM 1068 C CA . THR A 1 88 ? -10.834 52.217 34.992 1 47.602 71 THR A CA 1
ATOM 1069 C C . THR A 1 88 ? -11.968 51.744 34.106 1 46.907 71 THR A C 1
ATOM 1070 O O . THR A 1 88 ? -13.118 51.748 34.526 1 49.293 71 THR A O 1
ATOM 1081 N N . ALA A 1 89 ? -11.609 51.359 32.88 1 52.749 72 ALA A N 1
ATOM 1082 C CA . ALA A 1 89 ? -12.578 50.871 31.916 1 53.757 72 ALA A CA 1
ATOM 1083 C C . ALA A 1 89 ? -11.932 49.786 31.069 1 55.424 72 ALA A C 1
ATOM 1084 O O . ALA A 1 89 ? -10.773 49.9 30.742 1 58.928 72 ALA A O 1
ATOM 1091 N N . ASP A 1 90 ? -12.686 48.741 30.73 1 58.123 73 ASP A N 1
ATOM 1092 C CA . ASP A 1 90 ? -12.172 47.67 29.899 1 60.601 73 ASP A CA 1
ATOM 1093 C C . ASP A 1 90 ? -13.071 47.548 28.674 1 60.121 73 ASP A C 1
ATOM 1094 O O . ASP A 1 90 ? -14.234 47.155 28.785 1 60.903 73 ASP A O 1
ATOM 1103 N N . LYS A 1 91 ? -12.508 47.884 27.513 1 59.873 74 LYS A N 1
ATOM 1104 C CA . LYS A 1 91 ? -13.234 47.872 26.253 1 68.187 74 LYS A CA 1
ATOM 1105 C C . LYS A 1 91 ? -13.717 46.464 25.906 1 66.091 74 LYS A C 1
ATOM 1106 O O . LYS A 1 91 ? -14.804 46.298 25.356 1 65.366 74 LYS A O 1
ATOM 1125 N N . SER A 1 92 ? -12.908 45.452 26.213 1 62.959 75 SER A N 1
ATOM 1126 C CA . SER A 1 92 ? -13.25 44.1 25.812 1 66.385 75 SER A CA 1
ATOM 1127 C C . SER A 1 92 ? -14.515 43.614 26.528 1 65.336 75 SER A C 1
ATOM 1128 O O . SER A 1 92 ? -15.303 42.891 25.936 1 70.67 75 SER A O 1
ATOM 1136 N N . THR A 1 93 ? -14.77 44.052 27.765 1 62.642 76 THR A N 1
ATOM 1137 C CA . THR A 1 93 ? -15.94 43.577 28.497 1 58.945 76 THR A CA 1
ATOM 1138 C C . THR A 1 93 ? -17.004 44.666 28.665 1 57.814 76 THR A C 1
ATOM 1139 O O . THR A 1 93 ? -17.928 44.478 29.454 1 59.201 76 THR A O 1
ATOM 1150 N N . SER A 1 94 ? -16.852 45.807 27.981 1 52.87 77 SER A N 1
ATOM 1151 C CA . SER A 1 94 ? -17.721 46.966 28.164 1 52.15 77 SER A CA 1
ATOM 1152 C C . SER A 1 94 ? -18.017 47.236 29.637 1 47.872 77 SER A C 1
ATOM 1153 O O . SER A 1 94 ? -19.165 47.456 29.984 1 50.519 77 SER A O 1
ATOM 1161 N N . THR A 1 95 ? -16.996 47.215 30.493 1 44.904 78 THR A N 1
ATOM 1162 C CA . THR A 1 95 ? -17.209 47.341 31.916 1 44.01 78 THR A CA 1
ATOM 1163 C C . THR A 1 95 ? -16.356 48.483 32.446 1 43.424 78 THR A C 1
ATOM 1164 O O . THR A 1 95 ? -15.164 48.541 32.185 1 44.295 78 THR A O 1
ATOM 1175 N N . ALA A 1 96 ? -16.981 49.361 33.233 1 44.649 79 ALA A N 1
ATOM 1176 C CA . ALA A 1 96 ? -16.271 50.389 33.973 1 43.704 79 ALA A CA 1
ATOM 1177 C C . ALA A 1 96 ? -16.167 50.001 35.443 1 43.487 79 ALA A C 1
ATOM 1178 O O . ALA A 1 96 ? -17.044 49.33 36.005 1 41.339 79 ALA A O 1
ATOM 1185 N N . TYR A 1 97 ? -15.103 50.488 36.079 1 41.685 80 TYR A N 1
ATOM 1186 C CA . TYR A 1 97 ? -14.847 50.117 37.455 1 44.228 80 TYR A CA 1
ATOM 1187 C C . TYR A 1 97 ? -14.489 51.356 38.262 1 42.359 80 TYR A C 1
ATOM 1188 O O . TYR A 1 97 ? -13.846 52.268 37.741 1 43.968 80 TYR A O 1
ATOM 1206 N N . MET A 1 98 ? -14.801 51.285 39.564 1 41.229 81 MET A N 1
ATOM 1207 C CA . MET A 1 98 ? -14.52 52.343 40.506 1 43.305 81 MET A CA 1
ATOM 1208 C C . MET A 1 98 ? -13.934 51.701 41.748 1 44.578 81 MET A C 1
ATOM 1209 O O . MET A 1 98 ? -14.589 50.929 42.43 1 45.9 81 MET A O 1
ATOM 1223 N N . GLU A 1 99 ? -12.679 52.041 42.02 1 49.113 82 GLU A N 1
ATOM 1224 C CA . GLU A 1 99 ? -12.02 51.614 43.226 1 50.371 82 GLU A CA 1
ATOM 1225 C C . GLU A 1 99 ? -11.877 52.796 44.166 1 48.754 82 GLU A C 1
ATOM 1226 O O . GLU A 1 99 ? -11.531 53.882 43.729 1 49.597 82 GLU A O 1
ATOM 1238 N N . LEU A 1 100 ? -12.195 52.555 45.439 1 45.493 83 LEU A N 1
ATOM 1239 C CA . LEU A 1 100 ? -12.064 53.536 46.494 1 43.825 83 LEU A CA 1
ATOM 1240 C C . LEU A 1 100 ? -11.265 52.867 47.603 1 47.237 83 LEU A C 1
ATOM 1241 O O . LEU A 1 100 ? -11.68 51.842 48.143 1 45.906 83 LEU A O 1
ATOM 1257 N N . SER A 1 101 ? -10.095 53.433 47.891 1 51.059 84 SER A N 1
ATOM 1258 C CA . SER A 1 101 ? -9.23 52.894 48.924 1 55.459 84 SER A CA 1
ATOM 1259 C C . SER A 1 101 ? -9.319 53.781 50.169 1 50.326 84 SER A C 1
ATOM 1260 O O . SER A 1 101 ? -10.039 54.775 50.163 1 49.768 84 SER A O 1
ATOM 1268 N N . SER A 1 102 ? -8.642 53.351 51.235 1 47.675 85 SER A N 1
ATOM 1269 C CA . SER A 1 102 ? -8.605 54.013 52.529 1 51.838 85 SER A CA 1
ATOM 1270 C C . SER A 1 102 ? -10.014 54.267 53.079 1 51.471 85 SER A C 1
ATOM 1271 O O . SER A 1 102 ? -10.323 55.351 53.575 1 54.12 85 SER A O 1
ATOM 1279 N N . LEU A 1 103 ? -10.861 53.237 53.018 1 49.198 86 LEU A N 1
ATOM 1280 C CA . LEU A 1 103 ? -12.262 53.372 53.367 1 47.428 86 LEU A CA 1
ATOM 1281 C C . LEU A 1 103 ? -12.419 53.763 54.829 1 47.133 86 LEU A C 1
ATOM 1282 O O . LEU A 1 103 ? -11.784 53.215 55.724 1 46.619 86 LEU A O 1
ATOM 1298 N N . ARG A 1 104 ? -13.361 54.661 55.068 1 47.819 87 ARG A N 1
ATOM 1299 C CA . ARG A 1 104 ? -13.711 55.028 56.421 1 50.871 87 ARG A CA 1
ATOM 1300 C C . ARG A 1 104 ? -15.223 54.888 56.516 1 49.894 87 ARG A C 1
ATOM 1301 O O . ARG A 1 104 ? -15.894 54.721 55.49 1 44.913 87 ARG A O 1
ATOM 1322 N N . SER A 1 105 ? -15.744 54.936 57.747 1 51.927 88 SER A N 1
ATOM 1323 C CA . SER A 1 105 ? -17.15 54.665 57.982 1 54.527 88 SER A CA 1
ATOM 1324 C C . SER A 1 105 ? -18.007 55.638 57.168 1 50.907 88 SER A C 1
ATOM 1325 O O . SER A 1 105 ? -19.043 55.246 56.627 1 48.114 88 SER A O 1
ATOM 1333 N N . GLU A 1 106 ? -17.53 56.877 57.015 1 48.407 89 GLU A N 1
ATOM 1334 C CA . GLU A 1 106 ? -18.272 57.887 56.283 1 49.305 89 GLU A CA 1
ATOM 1335 C C . GLU A 1 106 ? -18.292 57.544 54.804 1 45.009 89 GLU A C 1
ATOM 1336 O O . GLU A 1 106 ? -18.964 58.218 54.056 1 45.575 89 GLU A O 1
ATOM 1348 N N . ASP A 1 107 ? -17.559 56.522 54.352 1 45.163 90 ASP A N 1
ATOM 1349 C CA . ASP A 1 107 ? -17.658 56.124 52.949 1 42.234 90 ASP A CA 1
ATOM 1350 C C . ASP A 1 107 ? -18.857 55.209 52.709 1 41.503 90 ASP A C 1
ATOM 1351 O O . ASP A 1 107 ? -19.101 54.848 51.556 1 43.757 90 ASP A O 1
ATOM 1360 N N . THR A 1 108 ? -19.571 54.828 53.782 1 39.472 91 THR A N 1
ATOM 1361 C CA . THR A 1 108 ? -20.778 54.011 53.668 1 41.506 91 THR A CA 1
ATOM 1362 C C . THR A 1 108 ? -21.786 54.756 52.796 1 41.006 91 THR A C 1
ATOM 1363 O O . THR A 1 108 ? -22.2 55.854 53.141 1 42.007 91 THR A O 1
ATOM 1374 N N . ALA A 1 109 ? -22.197 54.143 51.687 1 39.413 92 ALA A N 1
ATOM 1375 C CA . ALA A 1 109 ? -22.991 54.857 50.711 1 39.528 92 ALA A CA 1
ATOM 1376 C C . ALA A 1 109 ? -23.427 53.9 49.612 1 39.367 92 ALA A C 1
ATOM 1377 O O . ALA A 1 109 ? -22.855 52.826 49.464 1 41.357 92 ALA A O 1
ATOM 1384 N N . VAL A 1 110 ? -24.391 54.345 48.807 1 40.303 93 VAL A N 1
ATOM 1385 C CA . VAL A 1 110 ? -24.703 53.702 47.546 1 40.047 93 VAL A CA 1
ATOM 1386 C C . VAL A 1 110 ? -23.907 54.435 46.482 1 40.858 93 VAL A C 1
ATOM 1387 O O . VAL A 1 110 ? -23.867 55.672 46.501 1 41.088 93 VAL A O 1
ATOM 1400 N N . TYR A 1 111 ? -23.219 53.641 45.65 1 37.876 94 TYR A N 1
ATOM 1401 C CA . TYR A 1 111 ? -22.332 54.087 44.593 1 35.343 94 TYR A CA 1
ATOM 1402 C C . TYR A 1 111 ? -23.01 53.741 43.27 1 38.232 94 TYR A C 1
ATOM 1403 O O . TYR A 1 111 ? -23.42 52.594 43.059 1 41.599 94 TYR A O 1
ATOM 1421 N N . TYR A 1 112 ? -23.119 54.742 42.391 1 37.388 95 TYR A N 1
ATOM 1422 C CA . TYR A 1 112 ? -23.817 54.637 41.123 1 37.76 95 TYR A CA 1
ATOM 1423 C C . TYR A 1 112 ? -22.865 54.964 39.985 1 37.157 95 TYR A C 1
ATOM 1424 O O . TYR A 1 112 ? -22.09 55.892 40.119 1 38.596 95 TYR A O 1
ATOM 1442 N N . CYS A 1 113 ? -22.888 54.175 38.905 1 39.294 96 CYS A N 1
ATOM 1443 C CA . CYS A 1 113 ? -22.291 54.58 37.641 1 39.403 96 CYS A CA 1
ATOM 1444 C C . CYS A 1 113 ? -23.394 55.223 36.824 1 40.495 96 CYS A C 1
ATOM 1445 O O . CYS A 1 113 ? -24.568 54.927 37.043 1 44.221 96 CYS A O 1
ATOM 1452 N N . ALA A 1 114 ? -23.017 56.132 35.927 1 38.984 97 ALA A N 1
ATOM 1453 C CA . ALA A 1 114 ? -24.006 56.802 35.113 1 40.079 97 ALA A CA 1
ATOM 1454 C C . ALA A 1 114 ? -23.403 57.272 33.798 1 39.427 97 ALA A C 1
ATOM 1455 O O . ALA A 1 114 ? -22.319 57.846 33.763 1 43.569 97 ALA A O 1
ATOM 1462 N N . ARG A 1 115 ? -24.146 57.044 32.723 1 39.938 98 ARG A N 1
ATOM 1463 C CA . ARG A 1 115 ? -23.695 57.422 31.399 1 41.568 98 ARG A CA 1
ATOM 1464 C C . ARG A 1 115 ? -24.091 58.87 31.12 1 42.703 98 ARG A C 1
ATOM 1465 O O . ARG A 1 115 ? -25.199 59.291 31.468 1 42.506 98 ARG A O 1
ATOM 1486 N N . ASP A 1 116 ? -23.158 59.606 30.496 1 42.078 99 ASP A N 1
ATOM 1487 C CA . ASP A 1 116 ? -23.394 60.937 29.966 1 42.718 99 ASP A CA 1
ATOM 1488 C C . ASP A 1 116 ? -23.674 60.764 28.473 1 42.745 99 ASP A C 1
ATOM 1489 O O . ASP A 1 116 ? -22.778 60.381 27.725 1 46.879 99 ASP A O 1
ATOM 1498 N N . GLY A 1 117 ? -24.926 61.014 28.068 1 41.05 100 GLY A N 1
ATOM 1499 C CA . GLY A 1 117 ? -25.457 60.562 26.791 1 44.382 100 GLY A CA 1
ATOM 1500 C C . GLY A 1 117 ? -26.085 61.663 25.925 1 46.205 100 GLY A C 1
ATOM 1501 O O . GLY A 1 117 ? -26.286 61.459 24.729 1 46.113 100 GLY A O 1
ATOM 1505 N N . TYR A 1 118 ? -26.383 62.837 26.48 1 46.119 101 TYR A N 1
ATOM 1506 C CA . TYR A 1 118 ? -26.987 63.896 25.673 1 48.878 101 TYR A CA 1
ATOM 1507 C C . TYR A 1 118 ? -25.902 64.67 24.919 1 49.62 101 TYR A C 1
ATOM 1508 O O . TYR A 1 118 ? -24.993 65.219 25.54 1 51.504 101 TYR A O 1
ATOM 1526 N N . ASP A 1 119 ? -26.027 64.703 23.583 1 48.343 102 ASP A N 1
ATOM 1527 C CA . ASP A 1 119 ? -25.075 65.359 22.7 1 50.325 102 ASP A CA 1
ATOM 1528 C C . ASP A 1 119 ? -24.976 66.854 23.008 1 49.957 102 ASP A C 1
ATOM 1529 O O . ASP A 1 119 ? -23.887 67.4 22.998 1 50.808 102 ASP A O 1
ATOM 1538 N N . ASP A 1 120 ? -26.107 67.492 23.314 1 49.311 103 ASP A N 1
ATOM 1539 C CA . ASP A 1 120 ? -26.171 68.909 23.645 1 48.167 103 ASP A CA 1
ATOM 1540 C C . ASP A 1 120 ? -26.067 69.167 25.158 1 48.138 103 ASP A C 1
ATOM 1541 O O . ASP A 1 120 ? -26.285 70.284 25.601 1 48.498 103 ASP A O 1
ATOM 1550 N N . GLY A 1 121 ? -25.824 68.148 25.989 1 45.274 104 GLY A N 1
ATOM 1551 C CA . GLY A 1 121 ? -25.794 68.354 27.432 1 44.948 104 GLY A CA 1
ATOM 1552 C C . GLY A 1 121 ? -24.722 67.488 28.097 1 46.477 104 GLY A C 1
ATOM 1553 O O . GLY A 1 121 ? -25.021 66.586 28.897 1 45.534 104 GLY A O 1
ATOM 1557 N N . PRO A 1 122 ? -23.44 67.722 27.756 1 44.167 105 PRO A N 1
ATOM 1558 C CA . PRO A 1 122 ? -22.362 66.972 28.386 1 44.274 105 PRO A CA 1
ATOM 1559 C C . PRO A 1 122 ? -22.329 67.327 29.869 1 45.964 105 PRO A C 1
ATOM 1560 O O . PRO A 1 122 ? -22.821 68.383 30.267 1 45.806 105 PRO A O 1
ATOM 1571 N N . TYR A 1 123 ? -21.781 66.399 30.662 1 44.579 106 TYR A N 1
ATOM 1572 C CA . TYR A 1 123 ? -21.685 66.474 32.116 1 45.446 106 TYR A CA 1
ATOM 1573 C C . TYR A 1 123 ? -23.037 66.317 32.818 1 43.04 106 TYR A C 1
ATOM 1574 O O . TYR A 1 123 ? -23.129 66.565 34.025 1 42.573 106 TYR A O 1
ATOM 1592 N N . THR A 1 124 ? -24.071 65.897 32.092 1 41.725 107 THR A N 1
ATOM 1593 C CA . THR A 1 124 ? -25.303 65.468 32.744 1 43.263 107 THR A CA 1
ATOM 1594 C C . THR A 1 124 ? -25.344 63.937 32.767 1 43.995 107 THR A C 1
ATOM 1595 O O . THR A 1 124 ? -24.63 63.267 32.031 1 47.074 107 THR A O 1
ATOM 1606 N N . LEU A 1 125 ? -26.188 63.375 33.625 1 43.888 108 LEU A N 1
ATOM 1607 C CA . LEU A 1 125 ? -26.168 61.944 33.871 1 44.259 108 LEU A CA 1
ATOM 1608 C C . LEU A 1 125 ? -27.486 61.367 33.406 1 41.908 108 LEU A C 1
ATOM 1609 O O . LEU A 1 125 ? -28.457 61.495 34.138 1 42.191 108 LEU A O 1
ATOM 1625 N N . GLU A 1 126 ? -27.506 60.755 32.21 1 42.69 109 GLU A N 1
ATOM 1626 C CA . GLU A 1 126 ? -28.775 60.385 31.604 1 49.27 109 GLU A CA 1
ATOM 1627 C C . GLU A 1 126 ? -29.215 58.945 31.903 1 50.506 109 GLU A C 1
ATOM 1628 O O . GLU A 1 126 ? -30.417 58.706 32.008 1 47.331 109 GLU A O 1
ATOM 1640 N N . THR A 1 127 ? -28.287 57.983 31.988 1 48.657 110 THR A N 1
ATOM 1641 C CA . THR A 1 127 ? -28.66 56.622 32.342 1 45.731 110 THR A CA 1
ATOM 1642 C C . THR A 1 127 ? -27.86 56.186 33.562 1 43.026 110 THR A C 1
ATOM 1643 O O . THR A 1 127 ? -26.651 56.364 33.596 1 42.796 110 THR A O 1
ATOM 1654 N N . TRP A 1 128 ? -28.548 55.603 34.548 1 41.034 111 TRP A N 1
ATOM 1655 C CA . TRP A 1 128 ? -27.956 55.245 35.824 1 39.058 111 TRP A CA 1
ATOM 1656 C C . TRP A 1 128 ? -27.979 53.733 35.999 1 41.729 111 TRP A C 1
ATOM 1657 O O . TRP A 1 128 ? -28.953 53.084 35.64 1 44.959 111 TRP A O 1
ATOM 1678 N N . GLY A 1 129 ? -26.926 53.188 36.611 1 42.639 112 GLY A N 1
ATOM 1679 C CA . GLY A 1 129 ? -26.976 51.846 37.161 1 41.684 112 GLY A CA 1
ATOM 1680 C C . GLY A 1 129 ? -27.93 51.776 38.351 1 43.62 112 GLY A C 1
ATOM 1681 O O . GLY A 1 129 ? -28.466 52.793 38.789 1 45.264 112 GLY A O 1
ATOM 1685 N N . GLN A 1 130 ? -28.127 50.565 38.882 1 42.692 113 GLN A N 1
ATOM 1686 C CA . GLN A 1 130 ? -29.09 50.334 39.956 1 43.217 113 GLN A CA 1
ATOM 1687 C C . GLN A 1 130 ? -28.46 50.679 41.312 1 41.903 113 GLN A C 1
ATOM 1688 O O . GLN A 1 130 ? -29.132 50.684 42.346 1 42.929 113 GLN A O 1
ATOM 1702 N N . GLY A 1 131 ? -27.147 50.919 41.325 1 39.152 114 GLY A N 1
ATOM 1703 C CA . GLY A 1 131 ? -26.468 51.249 42.567 1 40.709 114 GLY A CA 1
ATOM 1704 C C . GLY A 1 131 ? -25.857 50.01 43.223 1 41.124 114 GLY A C 1
ATOM 1705 O O . GLY A 1 131 ? -26.307 48.888 43.016 1 38.106 114 GLY A O 1
ATOM 1709 N N . THR A 1 132 ? -24.81 50.26 44.009 1 41.319 115 THR A N 1
ATOM 1710 C CA . THR A 1 132 ? -24.108 49.25 44.765 1 39.998 115 THR A CA 1
ATOM 1711 C C . THR A 1 132 ? -23.896 49.816 46.159 1 40.646 115 THR A C 1
ATOM 1712 O O . THR A 1 132 ? -23.206 50.825 46.317 1 37.047 115 THR A O 1
ATOM 1723 N N . LEU A 1 133 ? -24.465 49.152 47.165 1 39.546 116 LEU A N 1
ATOM 1724 C CA . LEU A 1 133 ? -24.278 49.559 48.546 1 40.068 116 LEU A CA 1
ATOM 1725 C C . LEU A 1 133 ? -22.918 49.062 49.022 1 41.854 116 LEU A C 1
ATOM 1726 O O . LEU A 1 133 ? -22.602 47.873 48.902 1 42.168 116 LEU A O 1
ATOM 1742 N N . VAL A 1 134 ? -22.11 50 49.526 1 41.141 117 VAL A N 1
ATOM 1743 C CA . VAL A 1 134 ? -20.857 49.694 50.19 1 37.006 117 VAL A CA 1
ATOM 1744 C C . VAL A 1 134 ? -20.983 50.149 51.632 1 37.966 117 VAL A C 1
ATOM 1745 O O . VAL A 1 134 ? -21.174 51.328 51.887 1 38.44 117 VAL A O 1
ATOM 1758 N N . THR A 1 135 ? -20.908 49.198 52.563 1 39.435 118 THR A N 1
ATOM 1759 C CA . THR A 1 135 ? -20.918 49.516 53.98 1 40.974 118 THR A CA 1
ATOM 1760 C C . THR A 1 135 ? -19.516 49.311 54.525 1 42.92 118 THR A C 1
ATOM 1761 O O . THR A 1 135 ? -18.895 48.289 54.243 1 40.117 118 THR A O 1
ATOM 1772 N N . VAL A 1 136 ? -19.038 50.278 55.318 1 42.594 119 VAL A N 1
ATOM 1773 C CA . VAL A 1 136 ? -17.709 50.183 55.893 1 42.925 119 VAL A CA 1
ATOM 1774 C C . VAL A 1 136 ? -17.885 50.016 57.394 1 42.712 119 VAL A C 1
ATOM 1775 O O . VAL A 1 136 ? -18.452 50.89 58.02 1 45 119 VAL A O 1
ATOM 1788 N N . SER A 1 137 ? -17.435 48.883 57.953 1 44.864 120 SER A N 1
ATOM 1789 C CA . SER A 1 137 ? -17.642 48.587 59.364 1 46.685 120 SER A CA 1
ATOM 1790 C C . SER A 1 137 ? -16.816 47.359 59.755 1 50.239 120 SER A C 1
ATOM 1791 O O . SER A 1 137 ? -16.404 46.581 58.899 1 50.006 120 SER A O 1
ATOM 1799 N N . SER A 1 138 ? -16.566 47.162 61.052 1 52.809 121 SER A N 1
ATOM 1800 C CA . SER A 1 138 ? -15.735 46.04 61.478 1 55.168 121 SER A CA 1
ATOM 1801 C C . SER A 1 138 ? -16.334 44.69 61.045 1 54.794 121 SER A C 1
ATOM 1802 O O . SER A 1 138 ? -15.602 43.729 60.89 1 53.67 121 SER A O 1
ATOM 1810 N N . GLY A 1 139 ? -17.652 44.609 60.814 1 52.934 122 GLY A N 1
ATOM 1811 C CA . GLY A 1 139 ? -18.277 43.39 60.325 1 52.298 122 GLY A CA 1
ATOM 1812 C C . GLY A 1 139 ? -17.902 43.011 58.883 1 53.367 122 GLY A C 1
ATOM 1813 O O . GLY A 1 139 ? -18.344 41.978 58.394 1 53.119 122 GLY A O 1
ATOM 1817 N N . GLY A 1 140 ? -17.075 43.799 58.193 1 53.355 123 GLY A N 1
ATOM 1818 C CA . GLY A 1 140 ? -16.725 43.482 56.816 1 57.501 123 GLY A CA 1
ATOM 1819 C C . GLY A 1 140 ? -15.517 42.557 56.694 1 58.02 123 GLY A C 1
ATOM 1820 O O . GLY A 1 140 ? -15.061 41.99 57.684 1 57.244 123 GLY A O 1
ATOM 1824 N N . GLY A 1 141 ? -15.055 42.374 55.444 1 72.535 124 GLY A N 1
ATOM 1825 C CA . GLY A 1 141 ? -13.7 41.912 55.135 1 74.09 124 GLY A CA 1
ATOM 1826 C C . GLY A 1 141 ? -13.677 40.449 54.759 1 72.587 124 GLY A C 1
ATOM 1827 O O . GLY A 1 141 ? -14.729 39.818 54.987 1 85.94 124 GLY A O 1
ATOM 1831 N N . GLY A 1 149 ? -6.934 31.681 51.801 1 106.981 132 GLY A N 1
ATOM 1832 C CA . GLY A 1 149 ? -6.244 30.4 52.046 1 102.967 132 GLY A CA 1
ATOM 1833 C C . GLY A 1 149 ? -4.968 30.601 52.867 1 103.769 132 GLY A C 1
ATOM 1834 O O . GLY A 1 149 ? -3.86 30.395 52.366 1 93.915 132 GLY A O 1
ATOM 1838 N N . GLY A 1 150 ? -5.149 30.983 54.141 1 96.347 133 GLY A N 1
ATOM 1839 C CA . GLY A 1 150 ? -4.048 31.309 55.032 1 85.058 133 GLY A CA 1
ATOM 1840 C C . GLY A 1 150 ? -3.599 30.092 55.834 1 87.795 133 GLY A C 1
ATOM 1841 O O . GLY A 1 150 ? -4.407 29.236 56.189 1 95.826 133 GLY A O 1
ATOM 1845 N N . GLY A 1 151 ? -2.307 30.05 56.161 1 77.771 134 GLY A N 1
ATOM 1846 C CA . GLY A 1 151 ? -1.723 28.878 56.779 1 79.957 134 GLY A CA 1
ATOM 1847 C C . GLY A 1 151 ? -2.056 28.775 58.264 1 82.091 134 GLY A C 1
ATOM 1848 O O . GLY A 1 151 ? -2.026 27.677 58.818 1 83.872 134 GLY A O 1
ATOM 1852 N N . GLY A 1 152 ? -2.339 29.915 58.909 1 80.144 135 GLY A N 1
ATOM 1853 C CA . GLY A 1 152 ? -2.592 29.953 60.345 1 77.945 135 GLY A CA 1
ATOM 1854 C C . GLY A 1 152 ? -1.355 29.652 61.202 1 79.529 135 GLY A C 1
ATOM 1855 O O . GLY A 1 152 ? -1.479 29.382 62.396 1 79.987 135 GLY A O 1
ATOM 1859 N N . SER A 1 153 ? -0.141 29.686 60.637 1 82.77 136 SER A N 1
ATOM 1860 C CA . SER A 1 153 ? 1.032 29.476 61.477 1 82.967 136 SER A CA 1
ATOM 1861 C C . SER A 1 153 ? 1.157 30.667 62.428 1 84.767 136 SER A C 1
ATOM 1862 O O . SER A 1 153 ? 0.563 31.719 62.2 1 93.136 136 SER A O 1
ATOM 1870 N N . ASP A 1 154 ? 1.866 30.491 63.54 1 92.165 137 ASP A N 1
ATOM 1871 C CA . ASP A 1 154 ? 2.248 31.633 64.356 1 96.652 137 ASP A CA 1
ATOM 1872 C C . ASP A 1 154 ? 3.637 31.354 64.909 1 91.639 137 ASP A C 1
ATOM 1873 O O . ASP A 1 154 ? 3.818 30.969 66.062 1 92.967 137 ASP A O 1
ATOM 1882 N N . ILE A 1 155 ? 4.607 31.519 64.016 1 61.299 138 ILE A N 1
ATOM 1883 C CA . ILE A 1 155 ? 5.978 31.147 64.302 1 59.482 138 ILE A CA 1
ATOM 1884 C C . ILE A 1 155 ? 6.794 32.427 64.391 1 55.208 138 ILE A C 1
ATOM 1885 O O . ILE A 1 155 ? 6.74 33.266 63.483 1 53.321 138 ILE A O 1
ATOM 1901 N N . GLN A 1 156 ? 7.513 32.559 65.508 1 53.513 139 GLN A N 1
ATOM 1902 C CA . GLN A 1 156 ? 8.434 33.668 65.706 1 55.419 139 GLN A CA 1
ATOM 1903 C C . GLN A 1 156 ? 9.859 33.162 65.508 1 52.159 139 GLN A C 1
ATOM 1904 O O . GLN A 1 156 ? 10.211 32.088 65.983 1 50.385 139 GLN A O 1
ATOM 1918 N N . MET A 1 157 ? 10.663 33.968 64.813 1 50.963 140 MET A N 1
ATOM 1919 C CA . MET A 1 157 ? 12.078 33.702 64.594 1 49.661 140 MET A CA 1
ATOM 1920 C C . MET A 1 157 ? 12.882 34.802 65.282 1 49.487 140 MET A C 1
ATOM 1921 O O . MET A 1 157 ? 12.574 35.967 65.088 1 53.489 140 MET A O 1
ATOM 1935 N N . THR A 1 158 ? 13.865 34.426 66.11 1 47.66 141 THR A N 1
ATOM 1936 C CA . THR A 1 158 ? 14.815 35.357 66.704 1 47.602 141 THR A CA 1
ATOM 1937 C C . THR A 1 158 ? 16.223 34.931 66.298 1 47.756 141 THR A C 1
ATOM 1938 O O . THR A 1 158 ? 16.509 33.747 66.169 1 45.278 141 THR A O 1
ATOM 1949 N N . GLN A 1 159 ? 17.115 35.904 66.169 1 45.796 142 GLN A N 1
ATOM 1950 C CA . GLN A 1 159 ? 18.473 35.635 65.741 1 43.209 142 GLN A CA 1
ATOM 1951 C C . GLN A 1 159 ? 19.407 36.194 66.789 1 44.349 142 GLN A C 1
ATOM 1952 O O . GLN A 1 159 ? 19.057 37.145 67.484 1 42.646 142 GLN A O 1
ATOM 1966 N N . SER A 1 160 ? 20.592 35.592 66.843 1 41.939 143 SER A N 1
ATOM 1967 C CA . SER A 1 160 ? 21.634 36.028 67.743 1 42.23 143 SER A CA 1
ATOM 1968 C C . SER A 1 160 ? 22.967 35.623 67.145 1 43.831 143 SER A C 1
ATOM 1969 O O . SER A 1 160 ? 23.043 34.587 66.485 1 43.03 143 SER A O 1
ATOM 1977 N N . PRO A 1 161 ? 24.031 36.447 67.279 1 44.272 144 PRO A N 1
ATOM 1978 C CA . PRO A 1 161 ? 23.923 37.828 67.76 1 44.228 144 PRO A CA 1
ATOM 1979 C C . PRO A 1 161 ? 23.084 38.716 66.846 1 40.573 144 PRO A C 1
ATOM 1980 O O . PRO A 1 161 ? 22.793 38.338 65.725 1 39.985 144 PRO A O 1
ATOM 1991 N N . SER A 1 162 ? 22.733 39.917 67.319 1 42.75 145 SER A N 1
ATOM 1992 C CA . SER A 1 162 ? 22.07 40.917 66.485 1 43.037 145 SER A CA 1
ATOM 1993 C C . SER A 1 162 ? 23.092 41.631 65.605 1 42.222 145 SER A C 1
ATOM 1994 O O . SER A 1 162 ? 22.8 42.046 64.487 1 39.829 145 SER A O 1
ATOM 2002 N N . SER A 1 163 ? 24.305 41.794 66.124 1 40.799 146 SER A N 1
ATOM 2003 C CA . SER A 1 163 ? 25.392 42.181 65.253 1 42.013 146 SER A CA 1
ATOM 2004 C C . SER A 1 163 ? 26.705 41.644 65.8 1 41.12 146 SER A C 1
ATOM 2005 O O . SER A 1 163 ? 26.818 41.289 66.978 1 42.172 146 SER A O 1
ATOM 2013 N N . LEU A 1 164 ? 27.694 41.56 64.917 1 41.848 147 LEU A N 1
ATOM 2014 C CA . LEU A 1 164 ? 29.022 41.16 65.344 1 42.767 147 LEU A CA 1
ATOM 2015 C C . LEU A 1 164 ? 30.062 41.755 64.406 1 42.659 147 LEU A C 1
ATOM 2016 O O . LEU A 1 164 ? 29.778 41.99 63.233 1 41.433 147 LEU A O 1
ATOM 2032 N N . SER A 1 165 ? 31.271 41.931 64.951 1 40.614 148 SER A N 1
ATOM 2033 C CA . SER A 1 165 ? 32.418 42.42 64.216 1 40.163 148 SER A CA 1
ATOM 2034 C C . SER A 1 165 ? 33.461 41.311 64.132 1 41.296 148 SER A C 1
ATOM 2035 O O . SER A 1 165 ? 33.768 40.678 65.139 1 42.847 148 SER A O 1
ATOM 2043 N N . ALA A 1 166 ? 34.001 41.108 62.93 1 40.898 149 ALA A N 1
ATOM 2044 C CA . ALA A 1 166 ? 34.924 40.026 62.662 1 43.775 149 ALA A CA 1
ATOM 2045 C C . ALA A 1 166 ? 35.916 40.445 61.575 1 44.116 149 ALA A C 1
ATOM 2046 O O . ALA A 1 166 ? 35.772 41.506 60.99 1 40.209 149 ALA A O 1
ATOM 2053 N N . SER A 1 167 ? 36.894 39.576 61.298 1 43.052 150 SER A N 1
ATOM 2054 C CA . SER A 1 167 ? 37.979 39.874 60.379 1 45.42 150 SER A CA 1
ATOM 2055 C C . SER A 1 167 ? 37.888 38.933 59.192 1 42.755 150 SER A C 1
ATOM 2056 O O . SER A 1 167 ? 37.381 37.829 59.331 1 44.079 150 SER A O 1
ATOM 2064 N N . VAL A 1 168 ? 38.414 39.373 58.053 1 41.405 151 VAL A N 1
ATOM 2065 C CA . VAL A 1 168 ? 38.579 38.508 56.902 1 43.847 151 VAL A CA 1
ATOM 2066 C C . VAL A 1 168 ? 39.334 37.239 57.312 1 42.662 151 VAL A C 1
ATOM 2067 O O . VAL A 1 168 ? 40.361 37.292 57.983 1 43.312 151 VAL A O 1
ATOM 2080 N N . GLY A 1 169 ? 38.815 36.09 56.882 1 44.93 152 GLY A N 1
ATOM 2081 C CA . GLY A 1 169 ? 39.402 34.795 57.231 1 47.076 152 GLY A CA 1
ATOM 2082 C C . GLY A 1 169 ? 38.756 34.127 58.452 1 47.071 152 GLY A C 1
ATOM 2083 O O . GLY A 1 169 ? 38.973 32.948 58.651 1 46.477 152 GLY A O 1
ATOM 2087 N N . ASP A 1 170 ? 37.985 34.864 59.274 1 44.219 153 ASP A N 1
ATOM 2088 C CA . ASP A 1 170 ? 37.363 34.277 60.443 1 44.693 153 ASP A CA 1
ATOM 2089 C C . ASP A 1 170 ? 36.245 33.324 60.035 1 44.949 153 ASP A C 1
ATOM 2090 O O . ASP A 1 170 ? 35.548 33.528 59.044 1 44.276 153 ASP A O 1
ATOM 2099 N N . ARG A 1 171 ? 36.099 32.265 60.825 1 45.262 154 ARG A N 1
ATOM 2100 C CA . ARG A 1 171 ? 34.9 31.45 60.814 1 48.067 154 ARG A CA 1
ATOM 2101 C C . ARG A 1 171 ? 33.84 32.148 61.67 1 45.821 154 ARG A C 1
ATOM 2102 O O . ARG A 1 171 ? 34.121 32.563 62.786 1 46.477 154 ARG A O 1
ATOM 2123 N N . VAL A 1 172 ? 32.621 32.317 61.156 1 43.726 155 VAL A N 1
ATOM 2124 C CA . VAL A 1 172 ? 31.589 33.001 61.92 1 41.738 155 VAL A CA 1
ATOM 2125 C C . VAL A 1 172 ? 30.369 32.1 61.95 1 38.504 155 VAL A C 1
ATOM 2126 O O . VAL A 1 172 ? 30.009 31.54 60.916 1 38.394 155 VAL A O 1
ATOM 2139 N N . THR A 1 173 ? 29.695 32.018 63.094 1 43.026 156 THR A N 1
ATOM 2140 C CA . THR A 1 173 ? 28.435 31.279 63.179 1 49.729 156 THR A CA 1
ATOM 2141 C C . THR A 1 173 ? 27.366 32.193 63.773 1 43.43 156 THR A C 1
ATOM 2142 O O . THR A 1 173 ? 27.606 32.869 64.753 1 45.746 156 THR A O 1
ATOM 2153 N N . ILE A 1 174 ? 26.179 32.149 63.172 1 45.249 157 ILE A N 1
ATOM 2154 C CA . ILE A 1 174 ? 25.012 32.943 63.517 1 44.237 157 ILE A CA 1
ATOM 2155 C C . ILE A 1 174 ? 23.882 31.97 63.841 1 41.855 157 ILE A C 1
ATOM 2156 O O . ILE A 1 174 ? 23.743 30.979 63.132 1 42.136 157 ILE A O 1
ATOM 2172 N N . THR A 1 175 ? 23.018 32.304 64.81 1 40.866 158 THR A N 1
ATOM 2173 C CA . THR A 1 175 ? 21.956 31.404 65.209 1 42.378 158 THR A CA 1
ATOM 2174 C C . THR A 1 175 ? 20.593 32.044 64.958 1 46.7 158 THR A C 1
ATOM 2175 O O . THR A 1 175 ? 20.419 33.265 64.941 1 47.492 158 THR A O 1
ATOM 2186 N N . CYS A 1 176 ? 19.623 31.146 64.813 1 44.827 159 CYS A N 1
ATOM 2187 C CA . CYS A 1 176 ? 18.241 31.466 64.571 1 44.799 159 CYS A CA 1
ATOM 2188 C C . CYS A 1 176 ? 17.425 30.459 65.37 1 46.948 159 CYS A C 1
ATOM 2189 O O . CYS A 1 176 ? 17.748 29.271 65.407 1 52.19 159 CYS A O 1
ATOM 2196 N N . GLN A 1 177 ? 16.413 30.949 66.072 1 48.028 160 GLN A N 1
ATOM 2197 C CA . GLN A 1 177 ? 15.59 30.11 66.916 1 47.246 160 GLN A CA 1
ATOM 2198 C C . GLN A 1 177 ? 14.129 30.348 66.543 1 52.37 160 GLN A C 1
ATOM 2199 O O . GLN A 1 177 ? 13.686 31.486 66.363 1 49.443 160 GLN A O 1
ATOM 2213 N N . ALA A 1 178 ? 13.414 29.238 66.369 1 50.661 161 ALA A N 1
ATOM 2214 C CA . ALA A 1 178 ? 11.994 29.262 66.082 1 48.42 161 ALA A CA 1
ATOM 2215 C C . ALA A 1 178 ? 11.243 29.006 67.382 1 45.926 161 ALA A C 1
ATOM 2216 O O . ALA A 1 178 ? 11.741 28.291 68.245 1 50.484 161 ALA A O 1
ATOM 2223 N N . SER A 1 179 ? 10.047 29.584 67.482 1 43.511 162 SER A N 1
ATOM 2224 C CA . SER A 1 179 ? 9.179 29.462 68.645 1 48.677 162 SER A CA 1
ATOM 2225 C C . SER A 1 179 ? 8.517 28.086 68.741 1 50.944 162 SER A C 1
ATOM 2226 O O . SER A 1 179 ? 7.923 27.816 69.766 1 52.76 162 SER A O 1
ATOM 2234 N N . GLU A 1 180 ? 8.545 27.284 67.662 1 54.029 163 GLU A N 1
ATOM 2235 C CA . GLU A 1 180 ? 8.009 25.926 67.63 1 56.621 163 GLU A CA 1
ATOM 2236 C C . GLU A 1 180 ? 8.846 25.057 66.691 1 56.275 163 GLU A C 1
ATOM 2237 O O . GLU A 1 180 ? 9.585 25.571 65.833 1 53.014 163 GLU A O 1
ATOM 2249 N N . ASP A 1 181 ? 8.671 23.734 66.825 1 54.411 164 ASP A N 1
ATOM 2250 C CA . ASP A 1 181 ? 9.307 22.753 65.957 1 55.233 164 ASP A CA 1
ATOM 2251 C C . ASP A 1 181 ? 8.861 23.009 64.52 1 51.943 164 ASP A C 1
ATOM 2252 O O . ASP A 1 181 ? 7.682 22.892 64.228 1 58.813 164 ASP A O 1
ATOM 2261 N N . ILE A 1 182 ? 9.796 23.369 63.629 1 47.893 165 ILE A N 1
ATOM 2262 C CA . ILE A 1 182 ? 9.475 23.568 62.219 1 44.898 165 ILE A CA 1
ATOM 2263 C C . ILE A 1 182 ? 10.339 22.659 61.338 1 45.254 165 ILE A C 1
ATOM 2264 O O . ILE A 1 182 ? 10.534 22.943 60.162 1 43.38 165 ILE A O 1
ATOM 2280 N N . TYR A 1 183 ? 10.83 21.551 61.903 1 46.993 166 TYR A N 1
ATOM 2281 C CA . TYR A 1 183 ? 11.579 20.556 61.155 1 49.563 166 TYR A CA 1
ATOM 2282 C C . TYR A 1 183 ? 12.821 21.245 60.609 1 47.836 166 TYR A C 1
ATOM 2283 O O . TYR A 1 183 ? 13.557 21.839 61.382 1 48.474 166 TYR A O 1
ATOM 2301 N N . SER A 1 184 ? 13.016 21.2 59.286 1 47.59 167 SER A N 1
ATOM 2302 C CA . SER A 1 184 ? 14.135 21.868 58.654 1 47.858 167 SER A CA 1
ATOM 2303 C C . SER A 1 184 ? 13.676 22.955 57.681 1 44.352 167 SER A C 1
ATOM 2304 O O . SER A 1 184 ? 14.44 23.319 56.801 1 45.355 167 SER A O 1
ATOM 2312 N N . PHE A 1 185 ? 12.49 23.539 57.882 1 42.99 168 PHE A N 1
ATOM 2313 C CA . PHE A 1 185 ? 11.963 24.548 56.974 1 44.303 168 PHE A CA 1
ATOM 2314 C C . PHE A 1 185 ? 12.485 25.942 57.357 1 45.138 168 PHE A C 1
ATOM 2315 O O . PHE A 1 185 ? 11.718 26.816 57.784 1 39.346 168 PHE A O 1
ATOM 2332 N N . VAL A 1 186 ? 13.803 26.138 57.182 1 43.16 169 VAL A N 1
ATOM 2333 C CA . VAL A 1 186 ? 14.447 27.397 57.486 1 39.425 169 VAL A CA 1
ATOM 2334 C C . VAL A 1 186 ? 15.299 27.804 56.302 1 38.58 169 VAL A C 1
ATOM 2335 O O . VAL A 1 186 ? 16.03 26.987 55.761 1 39.701 169 VAL A O 1
ATOM 2348 N N . ALA A 1 187 ? 15.195 29.09 55.947 1 37.021 170 ALA A N 1
ATOM 2349 C CA . ALA A 1 187 ? 15.986 29.707 54.904 1 39.2 170 ALA A CA 1
ATOM 2350 C C . ALA A 1 187 ? 16.822 30.849 55.475 1 39.294 170 ALA A C 1
ATOM 2351 O O . ALA A 1 187 ? 16.447 31.505 56.449 1 41.045 170 ALA A O 1
ATOM 2358 N N . TRP A 1 188 ? 17.937 31.1 54.796 1 38.324 171 TRP A N 1
ATOM 2359 C CA . TRP A 1 188 ? 18.858 32.163 55.139 1 35.219 171 TRP A CA 1
ATOM 2360 C C . TRP A 1 188 ? 19.103 33.023 53.908 1 34.533 171 TRP A C 1
ATOM 2361 O O . TRP A 1 188 ? 19.31 32.523 52.799 1 36.574 171 TRP A O 1
ATOM 2382 N N . TYR A 1 189 ? 19.074 34.326 54.142 1 35.972 172 TYR A N 1
ATOM 2383 C CA . TYR A 1 189 ? 19.277 35.326 53.119 1 37.681 172 TYR A CA 1
ATOM 2384 C C . TYR A 1 189 ? 20.44 36.219 53.531 1 36.895 172 TYR A C 1
ATOM 2385 O O . TYR A 1 189 ? 20.645 36.473 54.704 1 38.273 172 TYR A O 1
ATOM 2403 N N . GLN A 1 190 ? 21.144 36.744 52.537 1 39.336 173 GLN A N 1
ATOM 2404 C CA . GLN A 1 190 ? 22.144 37.768 52.733 1 37.237 173 GLN A CA 1
ATOM 2405 C C . GLN A 1 190 ? 21.656 39.047 52.078 1 37.933 173 GLN A C 1
ATOM 2406 O O . GLN A 1 190 ? 21.206 39.036 50.943 1 38.22 173 GLN A O 1
ATOM 2420 N N . GLN A 1 191 ? 21.788 40.15 52.794 1 36.88 174 GLN A N 1
ATOM 2421 C CA . GLN A 1 191 ? 21.435 41.432 52.232 1 39.959 174 GLN A CA 1
ATOM 2422 C C . GLN A 1 191 ? 22.619 42.368 52.404 1 41.494 174 GLN A C 1
ATOM 2423 O O . GLN A 1 191 ? 23.044 42.636 53.519 1 39.41 174 GLN A O 1
ATOM 2437 N N . LYS A 1 192 ? 23.178 42.761 51.264 1 42.268 175 LYS A N 1
ATOM 2438 C CA . LYS A 1 192 ? 24.276 43.695 51.217 1 47.515 175 LYS A CA 1
ATOM 2439 C C . LYS A 1 192 ? 23.687 45.092 51.26 1 48.039 175 LYS A C 1
ATOM 2440 O O . LYS A 1 192 ? 22.56 45.304 50.813 1 51.742 175 LYS A O 1
ATOM 2459 N N . PRO A 1 193 ? 24.429 46.074 51.814 1 55.01 176 PRO A N 1
ATOM 2460 C CA . PRO A 1 193 ? 23.942 47.454 51.868 1 57.209 176 PRO A CA 1
ATOM 2461 C C . PRO A 1 193 ? 23.402 47.927 50.514 1 58.586 176 PRO A C 1
ATOM 2462 O O . PRO A 1 193 ? 24.06 47.776 49.483 1 58.851 176 PRO A O 1
ATOM 2473 N N . GLY A 1 194 ? 22.158 48.402 50.508 1 56.068 177 GLY A N 1
ATOM 2474 C CA . GLY A 1 194 ? 21.54 48.939 49.305 1 56.937 177 GLY A CA 1
ATOM 2475 C C . GLY A 1 194 ? 20.811 47.925 48.418 1 65.075 177 GLY A C 1
ATOM 2476 O O . GLY A 1 194 ? 20.097 48.343 47.508 1 66.069 177 GLY A O 1
ATOM 2480 N N . LYS A 1 195 ? 20.933 46.607 48.674 1 61.728 178 LYS A N 1
ATOM 2481 C CA . LYS A 1 195 ? 20.505 45.616 47.69 1 53.419 178 LYS A CA 1
ATOM 2482 C C . LYS A 1 195 ? 19.315 44.813 48.197 1 47.18 178 LYS A C 1
ATOM 2483 O O . LYS A 1 195 ? 19.012 44.79 49.39 1 47.181 178 LYS A O 1
ATOM 2502 N N . ALA A 1 196 ? 18.633 44.128 47.283 1 45.619 179 ALA A N 1
ATOM 2503 C CA . ALA A 1 196 ? 17.661 43.123 47.683 1 42.578 179 ALA A CA 1
ATOM 2504 C C . ALA A 1 196 ? 18.341 41.951 48.391 1 43.471 179 ALA A C 1
ATOM 2505 O O . ALA A 1 196 ? 19.502 41.613 48.104 1 40.916 179 ALA A O 1
ATOM 2512 N N . PRO A 1 197 ? 17.63 41.256 49.314 1 42.341 180 PRO A N 1
ATOM 2513 C CA . PRO A 1 197 ? 18.146 40.021 49.895 1 41.133 180 PRO A CA 1
ATOM 2514 C C . PRO A 1 197 ? 18.392 38.95 48.833 1 38.391 180 PRO A C 1
ATOM 2515 O O . PRO A 1 197 ? 17.79 38.95 47.761 1 38.145 180 PRO A O 1
ATOM 2526 N N . LYS A 1 198 ? 19.383 38.105 49.117 1 41.472 181 LYS A N 1
ATOM 2527 C CA . LYS A 1 198 ? 19.705 36.973 48.279 1 44.305 181 LYS A CA 1
ATOM 2528 C C . LYS A 1 198 ? 19.59 35.693 49.108 1 39.154 181 LYS A C 1
ATOM 2529 O O . LYS A 1 198 ? 20.101 35.616 50.22 1 36.633 181 LYS A O 1
ATOM 2548 N N . LEU A 1 199 ? 18.942 34.676 48.539 1 36.961 182 LEU A N 1
ATOM 2549 C CA . LEU A 1 199 ? 18.798 33.386 49.199 1 36.835 182 LEU A CA 1
ATOM 2550 C C . LEU A 1 199 ? 20.126 32.633 49.186 1 37.671 182 LEU A C 1
ATOM 2551 O O . LEU A 1 199 ? 20.721 32.423 48.121 1 39.785 182 LEU A O 1
ATOM 2567 N N . LEU A 1 200 ? 20.567 32.204 50.365 1 37.157 183 LEU A N 1
ATOM 2568 C CA . LEU A 1 200 ? 21.785 31.411 50.469 1 41.171 183 LEU A CA 1
ATOM 2569 C C . LEU A 1 200 ? 21.451 29.935 50.655 1 40.983 183 LEU A C 1
ATOM 2570 O O . LEU A 1 200 ? 22.055 29.084 50.006 1 41.259 183 LEU A O 1
ATOM 2586 N N . ILE A 1 201 ? 20.541 29.671 51.606 1 39.379 184 ILE A N 1
ATOM 2587 C CA . ILE A 1 201 ? 20.243 28.341 52.108 1 41.78 184 ILE A CA 1
ATOM 2588 C C . ILE A 1 201 ? 18.734 28.188 52.251 1 38.662 184 ILE A C 1
ATOM 2589 O O . ILE A 1 201 ? 18.081 29.112 52.737 1 39.958 184 ILE A O 1
ATOM 2605 N N . TYR A 1 202 ? 18.222 26.988 51.946 1 39.465 185 TYR A N 1
ATOM 2606 C CA . TYR A 1 202 ? 16.858 26.628 52.303 1 40.426 185 TYR A CA 1
ATOM 2607 C C . TYR A 1 202 ? 16.834 25.18 52.776 1 42.451 185 TYR A C 1
ATOM 2608 O O . TYR A 1 202 ? 17.831 24.477 52.694 1 43.221 185 TYR A O 1
ATOM 2626 N N . ASN A 1 203 ? 15.676 24.75 53.285 1 44.915 186 ASN A N 1
ATOM 2627 C CA . ASN A 1 203 ? 15.55 23.473 53.974 1 45.539 186 ASN A CA 1
ATOM 2628 C C . ASN A 1 203 ? 16.677 23.317 54.981 1 43.743 186 ASN A C 1
ATOM 2629 O O . ASN A 1 203 ? 17.232 22.238 55.102 1 42.163 186 ASN A O 1
ATOM 2640 N N . ALA A 1 204 ? 17.021 24.416 55.653 1 39.469 187 ALA A N 1
ATOM 2641 C CA . ALA A 1 204 ? 18.047 24.462 56.682 1 41.618 187 ALA A CA 1
ATOM 2642 C C . ALA A 1 204 ? 19.463 24.252 56.157 1 42.56 187 ALA A C 1
ATOM 2643 O O . ALA A 1 204 ? 20.382 24.776 56.795 1 42.532 187 ALA A O 1
ATOM 2650 N N . GLN A 1 205 ? 19.674 23.479 55.076 1 42.326 188 GLN A N 1
ATOM 2651 C CA . GLN A 1 205 ? 21.058 23.172 54.707 1 48.533 188 GLN A CA 1
ATOM 2652 C C . GLN A 1 205 ? 21.309 22.991 53.202 1 47.647 188 GLN A C 1
ATOM 2653 O O . GLN A 1 205 ? 22.445 22.744 52.826 1 43.642 188 GLN A O 1
ATOM 2667 N N . THR A 1 206 ? 20.289 23.139 52.346 1 44.044 189 THR A N 1
ATOM 2668 C CA . THR A 1 206 ? 20.485 23.099 50.908 1 44.924 189 THR A CA 1
ATOM 2669 C C . THR A 1 206 ? 20.969 24.471 50.451 1 46.675 189 THR A C 1
ATOM 2670 O O . THR A 1 206 ? 20.319 25.481 50.731 1 44.875 189 THR A O 1
ATOM 2681 N N . GLU A 1 207 ? 22.089 24.495 49.728 1 46.764 190 GLU A N 1
ATOM 2682 C CA . GLU A 1 207 ? 22.635 25.721 49.158 1 50.627 190 GLU A CA 1
ATOM 2683 C C . GLU A 1 207 ? 21.791 26.095 47.944 1 49.489 190 GLU A C 1
ATOM 2684 O O . GLU A 1 207 ? 21.45 25.219 47.161 1 46.525 190 GLU A O 1
ATOM 2696 N N . ALA A 1 208 ? 21.384 27.369 47.876 1 44.98 191 ALA A N 1
ATOM 2697 C CA . ALA A 1 208 ? 20.767 27.936 46.688 1 49.409 191 ALA A CA 1
ATOM 2698 C C . ALA A 1 208 ? 21.818 28.054 45.597 1 48.626 191 ALA A C 1
ATOM 2699 O O . ALA A 1 208 ? 22.999 27.89 45.833 1 49.458 191 ALA A O 1
ATOM 2706 N N . GLN A 1 209 ? 21.365 28.352 44.393 1 56.272 192 GLN A N 1
ATOM 2707 C CA . GLN A 1 209 ? 22.248 28.41 43.251 1 60.642 192 GLN A CA 1
ATOM 2708 C C . GLN A 1 209 ? 23.142 29.644 43.363 1 59.519 192 GLN A C 1
ATOM 2709 O O . GLN A 1 209 ? 22.73 30.708 43.848 1 54.179 192 GLN A O 1
ATOM 2723 N N . GLY A 1 210 ? 24.402 29.45 42.965 1 65.668 193 GLY A N 1
ATOM 2724 C CA . GLY A 1 210 ? 25.399 30.51 42.945 1 63.724 193 GLY A CA 1
ATOM 2725 C C . GLY A 1 210 ? 25.743 30.983 44.349 1 62.614 193 GLY A C 1
ATOM 2726 O O . GLY A 1 210 ? 25.893 32.185 44.589 1 65.631 193 GLY A O 1
ATOM 2730 N N . VAL A 1 211 ? 25.812 30.036 45.287 1 53.925 194 VAL A N 1
ATOM 2731 C CA . VAL A 1 211 ? 26.177 30.372 46.65 1 50.926 194 VAL A CA 1
ATOM 2732 C C . VAL A 1 211 ? 27.524 29.73 46.941 1 47.868 194 VAL A C 1
ATOM 2733 O O . VAL A 1 211 ? 27.666 28.542 46.791 1 50.733 194 VAL A O 1
ATOM 2746 N N . PRO A 1 212 ? 28.562 30.487 47.333 1 48.802 195 PRO A N 1
ATOM 2747 C CA . PRO A 1 212 ? 29.882 29.91 47.54 1 48.048 195 PRO A CA 1
ATOM 2748 C C . PRO A 1 212 ? 29.787 28.863 48.631 1 49.549 195 PRO A C 1
ATOM 2749 O O . PRO A 1 212 ? 28.969 28.997 49.551 1 45.023 195 PRO A O 1
ATOM 2760 N N . SER A 1 213 ? 30.675 27.868 48.52 1 47.867 196 SER A N 1
ATOM 2761 C CA . SER A 1 213 ? 30.666 26.698 49.379 1 50.122 196 SER A CA 1
ATOM 2762 C C . SER A 1 213 ? 31.069 27.027 50.815 1 50.198 196 SER A C 1
ATOM 2763 O O . SER A 1 213 ? 30.834 26.204 51.7 1 49.51 196 SER A O 1
ATOM 2771 N N . ARG A 1 214 ? 31.641 28.221 51.069 1 47.803 197 ARG A N 1
ATOM 2772 C CA . ARG A 1 214 ? 32.017 28.587 52.429 1 42.647 197 ARG A CA 1
ATOM 2773 C C . ARG A 1 214 ? 30.777 28.852 53.301 1 44.427 197 ARG A C 1
ATOM 2774 O O . ARG A 1 214 ? 30.899 28.965 54.527 1 43.029 197 ARG A O 1
ATOM 2795 N N . PHE A 1 215 ? 29.586 28.978 52.688 1 42.788 198 PHE A N 1
ATOM 2796 C CA . PHE A 1 215 ? 28.343 29.156 53.437 1 43.429 198 PHE A CA 1
ATOM 2797 C C . PHE A 1 215 ? 27.72 27.794 53.686 1 45.427 198 PHE A C 1
ATOM 2798 O O . PHE A 1 215 ? 27.551 27.056 52.726 1 49.113 198 PHE A O 1
ATOM 2815 N N . SER A 1 216 ? 27.351 27.483 54.938 1 46.356 199 SER A N 1
ATOM 2816 C CA . SER A 1 216 ? 26.615 26.257 55.222 1 45.846 199 SER A CA 1
ATOM 2817 C C . SER A 1 216 ? 25.624 26.475 56.348 1 45.718 199 SER A C 1
ATOM 2818 O O . SER A 1 216 ? 25.883 27.232 57.278 1 43.321 199 SER A O 1
ATOM 2826 N N . GLY A 1 217 ? 24.538 25.704 56.306 1 44.768 200 GLY A N 1
ATOM 2827 C CA . GLY A 1 217 ? 23.517 25.812 57.325 1 43.915 200 GLY A CA 1
ATOM 2828 C C . GLY A 1 217 ? 23.317 24.465 57.987 1 43.591 200 GLY A C 1
ATOM 2829 O O . GLY A 1 217 ? 23.583 23.466 57.369 1 44.189 200 GLY A O 1
ATOM 2833 N N . SER A 1 218 ? 22.833 24.456 59.222 1 45.656 201 SER A N 1
ATOM 2834 C CA . SER A 1 218 ? 22.457 23.217 59.868 1 51.604 201 SER A CA 1
ATOM 2835 C C . SER A 1 218 ? 21.374 23.486 60.907 1 50.813 201 SER A C 1
ATOM 2836 O O . SER A 1 218 ? 21.04 24.641 61.177 1 46.726 201 SER A O 1
ATOM 2844 N N . GLY A 1 219 ? 20.862 22.393 61.487 1 48.48 202 GLY A N 1
ATOM 2845 C CA . GLY A 1 219 ? 19.858 22.44 62.534 1 47.004 202 GLY A CA 1
ATOM 2846 C C . GLY A 1 219 ? 18.533 21.85 62.065 1 48.316 202 GLY A C 1
ATOM 2847 O O . GLY A 1 219 ? 18.276 21.748 60.868 1 52.473 202 GLY A O 1
ATOM 2851 N N . SER A 1 220 ? 17.705 21.47 63.044 1 49.569 203 SER A N 1
ATOM 2852 C CA . SER A 1 220 ? 16.323 21.077 62.834 1 51.695 203 SER A CA 1
ATOM 2853 C C . SER A 1 220 ? 15.583 21.212 64.159 1 50.316 203 SER A C 1
ATOM 2854 O O . SER A 1 220 ? 16.214 21.292 65.207 1 54.767 203 SER A O 1
ATOM 2862 N N . GLY A 1 221 ? 14.253 21.297 64.097 1 47.343 204 GLY A N 1
ATOM 2863 C CA . GLY A 1 221 ? 13.463 21.575 65.279 1 48.818 204 GLY A CA 1
ATOM 2864 C C . GLY A 1 221 ? 13.323 23.075 65.522 1 48.344 204 GLY A C 1
ATOM 2865 O O . GLY A 1 221 ? 12.596 23.753 64.801 1 49.714 204 GLY A O 1
ATOM 2869 N N . THR A 1 222 ? 14.029 23.598 66.531 1 50.577 205 THR A N 1
ATOM 2870 C CA . THR A 1 222 ? 13.92 25.016 66.862 1 51.222 205 THR A CA 1
ATOM 2871 C C . THR A 1 222 ? 15.231 25.785 66.652 1 48.989 205 THR A C 1
ATOM 2872 O O . THR A 1 222 ? 15.177 27.007 66.58 1 46.643 205 THR A O 1
ATOM 2883 N N . ASP A 1 223 ? 16.389 25.103 66.575 1 49.066 206 ASP A N 1
ATOM 2884 C CA . ASP A 1 223 ? 17.69 25.768 66.604 1 51.507 206 ASP A CA 1
ATOM 2885 C C . ASP A 1 223 ? 18.451 25.557 65.3 1 46.759 206 ASP A C 1
ATOM 2886 O O . ASP A 1 223 ? 18.719 24.428 64.908 1 47.973 206 ASP A O 1
ATOM 2895 N N . PHE A 1 224 ? 18.801 26.674 64.658 1 41.993 207 PHE A N 1
ATOM 2896 C CA . PHE A 1 224 ? 19.45 26.693 63.366 1 39.312 207 PHE A CA 1
ATOM 2897 C C . PHE A 1 224 ? 20.695 27.568 63.425 1 38.513 207 PHE A C 1
ATOM 2898 O O . PHE A 1 224 ? 20.753 28.535 64.167 1 38.89 207 PHE A O 1
ATOM 2915 N N . THR A 1 225 ? 21.705 27.206 62.649 1 40.154 208 THR A N 1
ATOM 2916 C CA . THR A 1 225 ? 22.902 28.009 62.552 1 43.972 208 THR A CA 1
ATOM 2917 C C . THR A 1 225 ? 23.253 28.21 61.078 1 43.482 208 THR A C 1
ATOM 2918 O O . THR A 1 225 ? 22.965 27.374 60.232 1 44.145 208 THR A O 1
ATOM 2929 N N . LEU A 1 226 ? 23.848 29.365 60.78 1 42.614 209 LEU A N 1
ATOM 2930 C CA . LEU A 1 226 ? 24.54 29.577 59.532 1 39.631 209 LEU A CA 1
ATOM 2931 C C . LEU A 1 226 ? 26.005 29.801 59.88 1 41.838 209 LEU A C 1
ATOM 2932 O O . LEU A 1 226 ? 26.318 30.593 60.78 1 42.874 209 LEU A O 1
ATOM 2948 N N . THR A 1 227 ? 26.875 29.109 59.132 1 41.866 210 THR A N 1
ATOM 2949 C CA . THR A 1 227 ? 28.313 29.14 59.333 1 41.49 210 THR A CA 1
ATOM 2950 C C . THR A 1 227 ? 28.93 29.682 58.062 1 41.592 210 THR A C 1
ATOM 2951 O O . THR A 1 227 ? 28.589 29.232 56.965 1 41.881 210 THR A O 1
ATOM 2962 N N . ILE A 1 228 ? 29.81 30.674 58.236 1 43.179 211 ILE A N 1
ATOM 2963 C CA . ILE A 1 228 ? 30.656 31.144 57.147 1 44.446 211 ILE A CA 1
ATOM 2964 C C . ILE A 1 228 ? 32.094 30.739 57.45 1 42.27 211 ILE A C 1
ATOM 2965 O O . ILE A 1 228 ? 32.679 31.224 58.412 1 42.071 211 ILE A O 1
ATOM 2981 N N . SER A 1 229 ? 32.66 29.851 56.63 1 42.955 212 SER A N 1
ATOM 2982 C CA . SER A 1 229 ? 33.842 29.126 57.082 1 47.335 212 SER A CA 1
ATOM 2983 C C . SER A 1 229 ? 35.048 30.054 57.074 1 47.791 212 SER A C 1
ATOM 2984 O O . SER A 1 229 ? 35.967 29.864 57.861 1 52.251 212 SER A O 1
ATOM 2992 N N . SER A 1 230 ? 35.043 31.038 56.17 1 45.802 213 SER A N 1
ATOM 2993 C CA . SER A 1 230 ? 36.161 31.959 56.041 1 48.593 213 SER A CA 1
ATOM 2994 C C . SER A 1 230 ? 35.693 33.283 55.424 1 46.501 213 SER A C 1
ATOM 2995 O O . SER A 1 230 ? 35.517 33.401 54.218 1 44.112 213 SER A O 1
ATOM 3003 N N . LEU A 1 231 ? 35.507 34.279 56.289 1 43.488 214 LEU A N 1
ATOM 3004 C CA . LEU A 1 231 ? 34.795 35.503 55.956 1 43.384 214 LEU A CA 1
ATOM 3005 C C . LEU A 1 231 ? 35.593 36.262 54.907 1 39.723 214 LEU A C 1
ATOM 3006 O O . LEU A 1 231 ? 36.777 36.482 55.089 1 41.858 214 LEU A O 1
ATOM 3022 N N . GLN A 1 232 ? 34.955 36.587 53.786 1 41.01 215 GLN A N 1
ATOM 3023 C CA . GLN A 1 232 ? 35.557 37.38 52.719 1 40.752 215 GLN A CA 1
ATOM 3024 C C . GLN A 1 232 ? 34.941 38.781 52.708 1 39.964 215 GLN A C 1
ATOM 3025 O O . GLN A 1 232 ? 33.873 38.972 53.275 1 41.229 215 GLN A O 1
ATOM 3039 N N . PRO A 1 233 ? 35.566 39.787 52.049 1 43.105 216 PRO A N 1
ATOM 3040 C CA . PRO A 1 233 ? 35.014 41.149 52.002 1 41.62 216 PRO A CA 1
ATOM 3041 C C . PRO A 1 233 ? 33.561 41.271 51.581 1 38.708 216 PRO A C 1
ATOM 3042 O O . PRO A 1 233 ? 32.809 42.042 52.152 1 39.613 216 PRO A O 1
ATOM 3053 N N . GLU A 1 234 ? 33.144 40.457 50.613 1 45.474 217 GLU A N 1
ATOM 3054 C CA . GLU A 1 234 ? 31.781 40.543 50.1 1 47.853 217 GLU A CA 1
ATOM 3055 C C . GLU A 1 234 ? 30.772 40.091 51.149 1 41.987 217 GLU A C 1
ATOM 3056 O O . GLU A 1 234 ? 29.589 40.387 51.007 1 46.56 217 GLU A O 1
ATOM 3068 N N . ASP A 1 235 ? 31.243 39.434 52.217 1 41.013 218 ASP A N 1
ATOM 3069 C CA . ASP A 1 235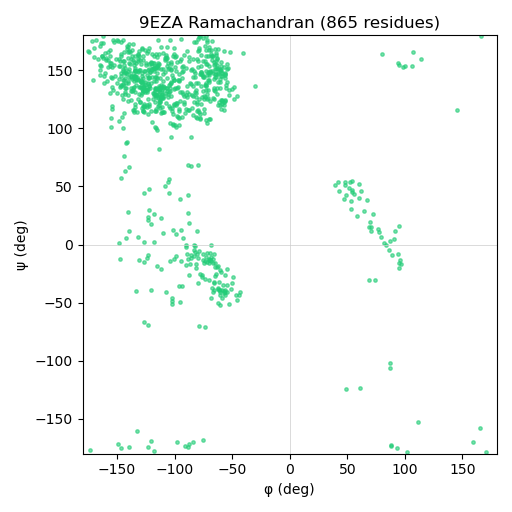 ? 30.385 38.726 53.159 1 39.895 218 ASP A CA 1
ATOM 3070 C C . ASP A 1 235 ? 29.903 39.639 54.287 1 40.098 218 ASP A C 1
ATOM 3071 O O . ASP A 1 235 ? 29.028 39.257 55.063 1 41.682 218 ASP A O 1
ATOM 3080 N N . PHE A 1 236 ? 30.511 40.828 54.414 1 41.358 219 PHE A N 1
ATOM 3081 C CA . PHE A 1 236 ? 30.114 41.798 55.418 1 37.691 219 PHE A CA 1
ATOM 3082 C C . PHE A 1 236 ? 28.781 42.4 55.008 1 36.732 219 PHE A C 1
ATOM 3083 O O . PHE A 1 236 ? 28.727 43.185 54.072 1 39.428 219 PHE A O 1
ATOM 3100 N N . ALA A 1 237 ? 27.724 42.008 55.727 1 36.909 220 ALA A N 1
ATOM 3101 C CA . ALA A 1 237 ? 26.359 42.186 55.266 1 36.608 220 ALA A CA 1
ATOM 3102 C C . ALA A 1 237 ? 25.422 41.79 56.395 1 38.076 220 ALA A C 1
ATOM 3103 O O . ALA A 1 237 ? 25.891 41.481 57.481 1 39.849 220 ALA A O 1
ATOM 3110 N N . THR A 1 238 ? 24.113 41.832 56.141 1 36.039 221 THR A N 1
ATOM 3111 C CA . THR A 1 238 ? 23.142 41.463 57.154 1 38.034 221 THR A CA 1
ATOM 3112 C C . THR A 1 238 ? 22.502 40.163 56.677 1 37.657 221 THR A C 1
ATOM 3113 O O . THR A 1 238 ? 22.238 40.001 55.491 1 38.337 221 THR A O 1
ATOM 3124 N N . TYR A 1 239 ? 22.362 39.216 57.6 1 38.262 222 TYR A N 1
ATOM 3125 C CA . TYR A 1 239 ? 21.846 37.898 57.292 1 36.531 222 TYR A CA 1
ATOM 3126 C C . TYR A 1 239 ? 20.505 37.767 57.999 1 36.846 222 TYR A C 1
ATOM 3127 O O . TYR A 1 239 ? 20.392 38.108 59.177 1 39.672 222 TYR A O 1
ATOM 3145 N N . TYR A 1 240 ? 19.496 37.28 57.282 1 35.765 223 TYR A N 1
ATOM 3146 C CA . TYR A 1 240 ? 18.192 37.03 57.884 1 40.305 223 TYR A CA 1
ATOM 3147 C C . TYR A 1 240 ? 17.866 35.546 57.803 1 39.604 223 TYR A C 1
ATOM 3148 O O . TYR A 1 240 ? 18.161 34.902 56.794 1 41.234 223 TYR A O 1
ATOM 3166 N N . CYS A 1 241 ? 17.257 35.001 58.859 1 38.237 224 CYS A N 1
ATOM 3167 C CA . CYS A 1 241 ? 16.611 33.705 58.719 1 40.627 224 CYS A CA 1
ATOM 3168 C C . CYS A 1 241 ? 15.119 33.928 58.499 1 39.899 224 CYS A C 1
ATOM 3169 O O . CYS A 1 241 ? 14.582 34.963 58.898 1 40.545 224 CYS A O 1
ATOM 3176 N N . GLN A 1 242 ? 14.479 32.925 57.894 1 38.238 225 GLN A N 1
ATOM 3177 C CA . GLN A 1 242 ? 13.036 32.887 57.694 1 39.225 225 GLN A CA 1
ATOM 3178 C C . GLN A 1 242 ? 12.531 31.444 57.816 1 37.38 225 GLN A C 1
ATOM 3179 O O . GLN A 1 242 ? 13.131 30.543 57.257 1 40.343 225 GLN A O 1
ATOM 3193 N N . HIS A 1 243 ? 11.41 31.194 58.49 1 38.373 226 HIS 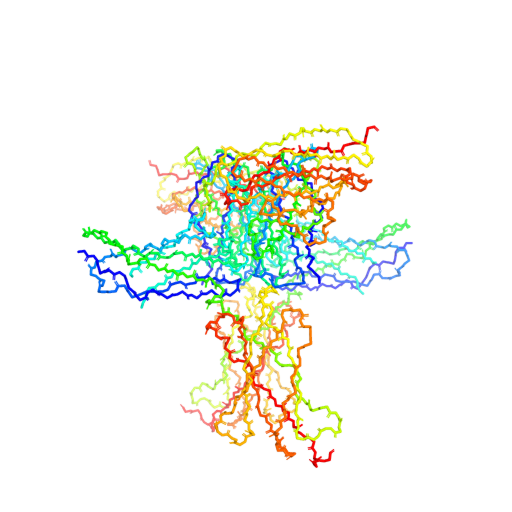A N 1
ATOM 3194 C CA . HIS A 1 243 ? 10.784 29.876 58.366 1 39.541 226 HIS A CA 1
ATOM 3195 C C . HIS A 1 243 ? 10.04 29.83 57.031 1 38.744 226 HIS A C 1
ATOM 3196 O O . HIS A 1 243 ? 9.532 30.857 56.589 1 41.136 226 HIS A O 1
ATOM 3211 N N . HIS A 1 244 ? 9.999 28.649 56.395 1 41.289 227 HIS A N 1
ATOM 3212 C CA . HIS A 1 244 ? 9.174 28.432 55.223 1 40.886 227 HIS A CA 1
ATOM 3213 C C . HIS A 1 244 ? 8.27 27.211 55.401 1 44.185 227 HIS A C 1
ATOM 3214 O O . HIS A 1 244 ? 8.121 26.412 54.474 1 46.177 227 HIS A O 1
ATOM 3229 N N . TYR A 1 245 ? 7.658 27.113 56.594 1 42.18 228 TYR A N 1
ATOM 3230 C CA . TYR A 1 245 ? 6.704 26.077 56.95 1 45.836 228 TYR A CA 1
ATOM 3231 C C . TYR A 1 245 ? 5.366 26.321 56.252 1 47.364 228 TYR A C 1
ATOM 3232 O O . TYR A 1 245 ? 4.979 25.576 55.354 1 49.452 228 TYR A O 1
ATOM 3250 N N . ASP A 1 246 ? 4.644 27.359 56.679 1 51.565 229 ASP A N 1
ATOM 3251 C CA . ASP A 1 246 ? 3.422 27.778 56.018 1 52.083 229 ASP A CA 1
ATOM 3252 C C . ASP A 1 246 ? 3.16 29.24 56.373 1 49.965 229 ASP A C 1
ATOM 3253 O O . ASP A 1 246 ? 3.745 29.755 57.318 1 47.774 229 ASP A O 1
ATOM 3262 N N . SER A 1 247 ? 2.255 29.892 55.628 1 49.706 230 SER A N 1
ATOM 3263 C CA . SER A 1 247 ? 1.9 31.28 55.866 1 48.618 230 SER A CA 1
ATOM 3264 C C . SER A 1 247 ? 1.233 31.455 57.231 1 51.499 230 SER A C 1
ATOM 3265 O O . SER A 1 247 ? 0.557 30.551 57.727 1 51.393 230 SER A O 1
ATOM 3273 N N . PRO A 1 248 ? 1.428 32.591 57.936 1 51.497 231 PRO A N 1
ATOM 3274 C CA . PRO A 1 248 ? 2.328 33.676 57.52 1 52.272 231 PRO A CA 1
ATOM 3275 C C . PRO A 1 248 ? 3.823 33.389 57.635 1 45.926 231 PRO A C 1
ATOM 3276 O O . PRO A 1 248 ? 4.288 32.876 58.639 1 46.596 231 PRO A O 1
ATOM 3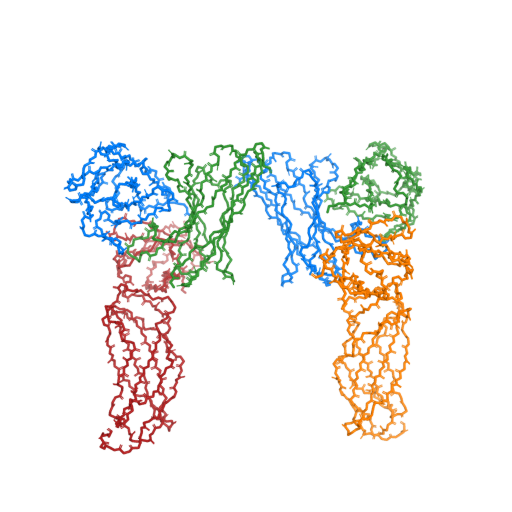287 N N . LEU A 1 249 ? 4.578 33.782 56.611 1 45.769 232 LEU A N 1
ATOM 3288 C CA . LEU A 1 249 ? 6.029 33.701 56.67 1 46.086 232 LEU A CA 1
ATOM 3289 C C . LEU A 1 249 ? 6.546 34.801 57.59 1 44.022 232 LEU A C 1
ATOM 3290 O O . LEU A 1 249 ? 6.038 35.919 57.549 1 44.068 232 LEU A O 1
ATOM 3306 N N . THR A 1 250 ? 7.521 34.465 58.442 1 40.807 233 THR A N 1
ATOM 3307 C CA . THR A 1 250 ? 8.152 35.466 59.281 1 42.973 233 THR A CA 1
ATOM 3308 C C . THR A 1 250 ? 9.666 35.301 59.229 1 42.037 233 THR A C 1
ATOM 3309 O O . THR A 1 250 ? 10.185 34.228 58.959 1 44.544 233 THR A O 1
ATOM 3320 N N . PHE A 1 251 ? 10.353 36.398 59.531 1 42.539 234 PHE A N 1
ATOM 3321 C CA . PHE A 1 251 ? 11.794 36.518 59.461 1 39.537 234 PHE A CA 1
ATOM 3322 C C . PHE A 1 251 ? 12.365 36.746 60.853 1 40.953 234 PHE A C 1
ATOM 3323 O O . PHE A 1 251 ? 11.711 37.322 61.707 1 43.337 234 PHE A O 1
ATOM 3340 N N . GLY A 1 252 ? 13.622 36.343 61.06 1 41.532 235 GLY A N 1
ATOM 3341 C CA . GLY A 1 252 ? 14.368 36.799 62.216 1 42.363 235 GLY A CA 1
ATOM 3342 C C . GLY A 1 252 ? 14.706 38.285 62.077 1 41.449 235 GLY A C 1
ATOM 3343 O O . GLY A 1 252 ? 14.523 38.862 61.011 1 39.212 235 GLY A O 1
ATOM 3347 N N . GLY A 1 253 ? 15.166 38.905 63.166 1 39.94 236 GLY A N 1
ATOM 3348 C CA . GLY A 1 253 ? 15.435 40.333 63.175 1 40.087 236 GLY A CA 1
ATOM 3349 C C . GLY A 1 253 ? 16.73 40.672 62.432 1 43.87 236 GLY A C 1
ATOM 3350 O O . GLY A 1 253 ? 17.018 41.827 62.207 1 45.311 236 GLY A O 1
ATOM 3354 N N . GLY A 1 254 ? 17.518 39.668 62.038 1 44.892 237 GLY A N 1
ATOM 3355 C CA . GLY A 1 254 ? 18.742 39.905 61.297 1 38.913 237 GLY A CA 1
ATOM 3356 C C . GLY A 1 254 ? 19.978 39.889 62.197 1 39.973 237 GLY A C 1
ATOM 3357 O O . GLY A 1 254 ? 19.901 40.207 63.388 1 38.898 237 GLY A O 1
ATOM 3361 N N . THR A 1 255 ? 21.109 39.531 61.575 1 38.918 238 THR A N 1
ATOM 3362 C CA . THR A 1 255 ? 22.426 39.604 62.172 1 42.054 238 THR A CA 1
ATOM 3363 C C . THR A 1 255 ? 23.325 40.383 61.224 1 40.793 238 THR A C 1
ATOM 3364 O O . THR A 1 255 ? 23.596 39.944 60.103 1 34.929 238 THR A O 1
ATOM 3375 N N . LYS A 1 256 ? 23.769 41.543 61.697 1 42.528 239 LYS A N 1
ATOM 3376 C CA . LYS A 1 256 ? 24.662 42.384 60.932 1 44.25 239 LYS A CA 1
ATOM 3377 C C . LYS A 1 256 ? 26.11 41.978 61.202 1 38.706 239 LYS A C 1
ATOM 3378 O O . LYS A 1 256 ? 26.585 42.1 62.329 1 37.83 239 LYS A O 1
ATOM 3397 N N . VAL A 1 257 ? 26.79 41.488 60.163 1 35.713 240 VAL A N 1
ATOM 3398 C CA . VAL A 1 257 ? 28.198 41.143 60.246 1 36.927 240 VAL A CA 1
ATOM 3399 C C . VAL A 1 257 ? 29.054 42.294 59.73 1 37.944 240 VAL A C 1
ATOM 3400 O O . VAL A 1 257 ? 29.038 42.591 58.534 1 38.038 240 VAL A O 1
ATOM 3413 N N . GLU A 1 258 ? 29.833 42.873 60.654 1 40.742 241 GLU A N 1
ATOM 3414 C CA . GLU A 1 258 ? 30.533 44.13 60.475 1 43.263 241 GLU A CA 1
ATOM 3415 C C . GLU A 1 258 ? 32.032 43.891 60.529 1 43.197 241 GLU A C 1
ATOM 3416 O O . GLU A 1 258 ? 32.481 42.871 61.028 1 40.089 241 GLU A O 1
ATOM 3428 N N . ILE A 1 259 ? 32.783 44.879 60.048 1 40.343 242 ILE A N 1
ATOM 3429 C CA . ILE A 1 259 ? 34.21 44.765 59.906 1 41.261 242 ILE A CA 1
ATOM 3430 C C . ILE A 1 259 ? 34.823 45.243 61.208 1 43.525 242 ILE A C 1
ATOM 3431 O O . ILE A 1 259 ? 34.571 46.353 61.639 1 41.283 242 ILE A O 1
ATOM 3447 N N . LYS A 1 260 ? 35.672 44.41 61.798 1 45.174 243 LYS A N 1
ATOM 3448 C CA . LYS A 1 260 ? 36.398 44.81 62.982 1 47.162 243 LYS A CA 1
ATOM 3449 C C . LYS A 1 260 ? 37.244 46.069 62.699 1 51.079 243 LYS A C 1
ATOM 3450 O O . LYS A 1 260 ? 37.26 46.963 63.586 1 49.887 243 LYS A O 1
ATOM 3470 N N . LEU B 2 20 ? 11.48 85.3 16.59 1 105.805 21 LEU B N 1
ATOM 3471 C CA . LEU B 2 20 ? 10.096 84.867 16.927 1 102.414 21 LEU B CA 1
ATOM 3472 C C . LEU B 2 20 ? 9.759 83.612 16.129 1 97.288 21 LEU B C 1
ATOM 3473 O O . LEU B 2 20 ? 10.416 83.311 15.13 1 93.669 21 LEU B O 1
ATOM 3489 N N . PRO B 2 21 ? 8.731 82.84 16.557 1 91.827 22 PRO B N 1
ATOM 3490 C CA . PRO B 2 21 ? 8.278 81.665 15.814 1 89.135 22 PRO B CA 1
ATOM 3491 C C . PRO B 2 21 ? 7.379 82.136 14.677 1 86.064 22 PRO B C 1
ATOM 3492 O O . PRO B 2 21 ? 6.859 83.25 14.717 1 82.815 22 PRO B O 1
ATOM 3503 N N . ALA B 2 22 ? 7.212 81.281 13.667 1 84.925 23 ALA B N 1
ATOM 3504 C CA . ALA B 2 22 ? 6.282 81.561 12.587 1 84.26 23 ALA B CA 1
ATOM 3505 C C . ALA B 2 22 ? 4.854 81.664 13.136 1 82.651 23 ALA B C 1
ATOM 3506 O O . ALA B 2 22 ? 4.519 81.05 14.151 1 76.104 23 ALA B O 1
ATOM 3513 N N . LYS B 2 23 ? 4.025 82.468 12.459 1 82.954 24 LYS B N 1
ATOM 3514 C CA . LYS B 2 23 ? 2.617 82.583 12.791 1 79.176 24 LYS B CA 1
ATOM 3515 C C . LYS B 2 23 ? 1.891 81.331 12.308 1 77.445 24 LYS B C 1
ATOM 3516 O O . LYS B 2 23 ? 1.819 81.093 11.107 1 76.148 24 LYS B O 1
ATOM 3535 N N . PRO B 2 24 ? 1.304 80.515 13.217 1 74.241 25 PRO B N 1
ATOM 3536 C CA . PRO B 2 24 ? 0.529 79.341 12.81 1 73.065 25 PRO B CA 1
ATOM 3537 C C . PRO B 2 24 ? -0.552 79.754 11.822 1 71.085 25 PRO B C 1
ATOM 3538 O O . PRO B 2 24 ? -1.177 80.794 12.001 1 73.549 25 PRO B O 1
ATOM 3549 N N . GLU B 2 25 ? -0.763 78.916 10.804 1 71.946 26 GLU B N 1
ATOM 3550 C CA . GLU B 2 25 ? -1.755 79.164 9.772 1 74.021 26 GLU B CA 1
ATOM 3551 C C . GLU B 2 25 ? -2.338 77.837 9.299 1 72.683 26 GLU B C 1
ATOM 3552 O O . GLU B 2 25 ? -1.876 76.772 9.712 1 72.825 26 GLU B O 1
ATOM 3564 N N . ASN B 2 26 ? -3.355 77.934 8.431 1 70.827 27 ASN B N 1
ATOM 3565 C CA . ASN B 2 26 ? -3.939 76.794 7.744 1 73.234 27 ASN B CA 1
ATOM 3566 C C . ASN B 2 26 ? -4.528 75.852 8.789 1 71.521 27 ASN B C 1
ATOM 3567 O O . ASN B 2 26 ? -4.314 74.649 8.746 1 75.21 27 ASN B O 1
ATOM 3578 N N . ILE B 2 27 ? -5.259 76.426 9.741 1 66.26 28 ILE B N 1
ATOM 3579 C CA . ILE B 2 27 ? -5.869 75.651 10.795 1 62.424 28 ILE B CA 1
ATOM 3580 C C . ILE B 2 27 ? -7.01 74.849 10.186 1 63.34 28 ILE B C 1
ATOM 3581 O O . ILE B 2 27 ? -7.836 75.402 9.463 1 62.155 28 ILE B O 1
ATOM 3597 N N . SER B 2 28 ? -7.061 73.554 10.531 1 63.48 29 SER B N 1
ATOM 3598 C CA . SER B 2 28 ? -8.077 72.644 10.03 1 62.011 29 SER B CA 1
ATOM 3599 C C . SER B 2 28 ? -8.531 71.704 11.14 1 59.292 29 SER B C 1
ATOM 3600 O O . SER B 2 28 ? -7.684 71.098 11.777 1 63.396 29 SER B O 1
ATOM 3608 N N . CYS B 2 29 ? -9.847 71.592 11.358 1 57.063 30 CYS B N 1
ATOM 3609 C CA . CYS B 2 29 ? -10.398 70.755 12.412 1 56.713 30 CYS B CA 1
ATOM 3610 C C . CYS B 2 29 ? -11.338 69.694 11.847 1 56.139 30 CYS B C 1
ATOM 3611 O O . CYS B 2 29 ? -12.041 69.95 10.879 1 56.698 30 CYS B O 1
ATOM 3618 N N . VAL B 2 30 ? -11.388 68.535 12.525 1 56.002 31 VAL B N 1
ATOM 3619 C CA . VAL B 2 30 ? -12.307 67.455 12.21 1 56.129 31 VAL B CA 1
ATOM 3620 C C . VAL B 2 30 ? -12.869 66.902 13.519 1 55.864 31 VAL B C 1
ATOM 3621 O O . VAL B 2 30 ? -12.095 66.629 14.437 1 57.001 31 VAL B O 1
ATOM 3634 N N . TYR B 2 31 ? -14.197 66.718 13.603 1 53.664 32 TYR B N 1
ATOM 3635 C CA . TYR B 2 31 ? -14.805 66.043 14.746 1 55.501 32 TYR B CA 1
ATOM 3636 C C . TYR B 2 31 ? -15.143 64.594 14.366 1 55.541 32 TYR B C 1
ATOM 3637 O O . TYR B 2 31 ? -16.101 64.346 13.645 1 57.121 32 TYR B O 1
ATOM 3655 N N . TYR B 2 32 ? -14.33 63.642 14.834 1 53.839 33 TYR B N 1
ATOM 3656 C CA . TYR B 2 32 ? -14.649 62.227 14.702 1 55.147 33 TYR B CA 1
ATOM 3657 C C . TYR B 2 32 ? -15.675 61.913 15.778 1 52.195 33 TYR B C 1
ATOM 3658 O O . TYR B 2 32 ? -15.333 61.9 16.956 1 51.291 33 TYR B O 1
ATOM 3676 N N . TYR B 2 33 ? -16.922 61.697 15.348 1 50.18 34 TYR B N 1
ATOM 3677 C CA . TYR B 2 33 ? -18.072 61.779 16.236 1 50.323 34 TYR B CA 1
ATOM 3678 C C . TYR B 2 33 ? -17.915 60.834 17.424 1 52.835 34 TYR B C 1
ATOM 3679 O O . TYR B 2 33 ? -17.704 59.636 17.265 1 53.546 34 TYR B O 1
ATOM 3697 N N . ARG B 2 34 ? -18.021 61.425 18.616 1 52.046 35 ARG B N 1
ATOM 3698 C CA . ARG B 2 34 ? -17.85 60.753 19.896 1 52.625 35 ARG B CA 1
ATOM 3699 C C . ARG B 2 34 ? -16.529 59.989 19.998 1 53.418 35 ARG B C 1
ATOM 3700 O O . ARG B 2 34 ? -16.456 59.012 20.735 1 54.606 35 ARG B O 1
ATOM 3721 N N . LYS B 2 35 ? -15.483 60.472 19.323 1 53.87 36 LYS B N 1
ATOM 3722 C CA . LYS B 2 35 ? -14.139 59.941 19.489 1 55.31 36 LYS B CA 1
ATOM 3723 C C . LYS B 2 35 ? -13.204 61.078 19.899 1 54.221 36 LYS B C 1
ATOM 3724 O O . LYS B 2 35 ? -12.768 61.137 21.048 1 52.575 36 LYS B O 1
ATOM 3743 N N . ASN B 2 36 ? -12.934 62.007 18.972 1 56.077 37 ASN B N 1
ATOM 3744 C CA . ASN B 2 36 ? -12.139 63.184 19.286 1 55.329 37 ASN B CA 1
ATOM 3745 C C . ASN B 2 36 ? -12.402 64.289 18.27 1 56.717 37 ASN B C 1
ATOM 3746 O O . ASN B 2 36 ? -12.859 64.035 17.149 1 56.676 37 ASN B O 1
ATOM 3756 N N . LEU B 2 37 ? -12.092 65.516 18.707 1 56.204 38 LEU B N 1
ATOM 3757 C CA . LEU B 2 37 ? -11.953 66.658 17.815 1 55.596 38 LEU B CA 1
ATOM 3758 C C . LEU B 2 37 ? -10.47 66.964 17.648 1 54.755 38 LEU B C 1
ATOM 3759 O O . LEU B 2 37 ? -9.782 67.238 18.631 1 54.749 38 LEU B O 1
ATOM 3775 N N . THR B 2 38 ? -9.986 66.878 16.406 1 56.986 39 THR B N 1
ATOM 3776 C CA . THR B 2 38 ? -8.593 67.171 16.094 1 57.028 39 THR B CA 1
ATOM 3777 C C . THR B 2 38 ? -8.538 68.415 15.223 1 56.727 39 THR B C 1
ATOM 3778 O O . THR B 2 38 ? -9.26 68.516 14.223 1 54.763 39 THR B O 1
ATOM 3789 N N . CYS B 2 39 ? -7.637 69.326 15.606 1 58.805 40 CYS B N 1
ATOM 3790 C CA . CYS B 2 39 ? -7.299 70.48 14.787 1 60.884 40 CYS B CA 1
ATOM 3791 C C . CYS B 2 39 ? -5.819 70.397 14.421 1 61.429 40 CYS B C 1
ATOM 3792 O O . CYS B 2 39 ? -4.974 70.217 15.291 1 60.195 40 CYS B O 1
ATOM 3799 N N . THR B 2 40 ? -5.507 70.519 13.127 1 66.189 41 THR B N 1
ATOM 3800 C CA . THR B 2 40 ? -4.12 70.56 12.676 1 68.7 41 THR B CA 1
ATOM 3801 C C . THR B 2 40 ? -3.854 71.933 12.053 1 69.25 41 THR B C 1
ATOM 3802 O O . THR B 2 40 ? -4.793 72.653 11.719 1 66.834 41 THR B O 1
ATOM 3813 N N . TRP B 2 41 ? -2.57 72.296 11.93 1 70.44 42 TRP B N 1
ATOM 3814 C CA . TRP B 2 41 ? -2.182 73.593 11.398 1 71.578 42 TRP B CA 1
ATOM 3815 C C . TRP B 2 41 ? -0.755 73.538 10.867 1 76.398 42 TRP B C 1
ATOM 3816 O O . TRP B 2 41 ? 0.01 72.667 11.267 1 76.229 42 TRP B O 1
ATOM 3837 N N . SER B 2 42 ? -0.418 74.489 9.98 1 82.101 43 SER B N 1
ATOM 3838 C CA . SER B 2 42 ? 0.938 74.67 9.483 1 83.463 43 SER B CA 1
ATOM 3839 C C . SER B 2 42 ? 1.764 75.441 10.504 1 85.655 43 SER B C 1
ATOM 3840 O O . SER B 2 42 ? 1.492 76.614 10.756 1 83.083 43 SER B O 1
ATOM 3848 N N . PRO B 2 43 ? 2.809 74.814 11.09 1 92.409 44 PRO B N 1
ATOM 3849 C CA . PRO B 2 43 ? 3.597 75.46 12.14 1 94.899 44 PRO B CA 1
ATOM 3850 C C . PRO B 2 43 ? 4.573 76.511 11.616 1 98.778 44 PRO B C 1
ATOM 3851 O O . PRO B 2 43 ? 4.885 77.462 12.326 1 98.331 44 PRO B O 1
ATOM 3862 N N . GLY B 2 44 ? 5.035 76.34 10.371 1 102.443 45 GLY B N 1
ATOM 3863 C CA . GLY B 2 44 ? 6.082 77.184 9.815 1 112.561 45 GLY B CA 1
ATOM 3864 C C . GLY B 2 44 ? 7.462 76.616 10.14 1 116.659 45 GLY B C 1
ATOM 3865 O O . GLY B 2 44 ? 7.555 75.508 10.663 1 124.668 45 GLY B O 1
ATOM 3869 N N . LYS B 2 45 ? 8.521 77.37 9.816 1 119.637 46 LYS B N 1
ATOM 3870 C CA . LYS B 2 45 ? 9.885 76.946 10.108 1 123.506 46 LYS B CA 1
ATOM 3871 C C . LYS B 2 45 ? 10.063 76.916 11.627 1 123.24 46 LYS B C 1
ATOM 3872 O O . LYS B 2 45 ? 9.769 77.898 12.305 1 124.556 46 LYS B O 1
ATOM 3878 N N . GLU B 2 46 ? 10.506 75.764 12.147 1 126.175 47 GLU B N 1
ATOM 3879 C CA . GLU B 2 46 ? 10.66 75.529 13.575 1 125.344 47 GLU B CA 1
ATOM 3880 C C . GLU B 2 46 ? 12.143 75.634 13.921 1 132.664 47 GLU B C 1
ATOM 3881 O O . GLU B 2 46 ? 12.874 74.652 13.819 1 141.12 47 GLU B O 1
ATOM 3893 N N . THR B 2 47 ? 12.581 76.838 14.308 1 130.682 48 THR B N 1
ATOM 3894 C CA . THR B 2 47 ? 13.988 77.105 14.565 1 130.906 48 THR B CA 1
ATOM 3895 C C . THR B 2 47 ? 14.187 77.392 16.056 1 128.291 48 THR B C 1
ATOM 3896 O O . THR B 2 47 ? 14.264 78.551 16.466 1 128.624 48 THR B O 1
ATOM 3907 N N . SER B 2 48 ? 14.291 76.305 16.838 1 122.032 49 SER B N 1
ATOM 3908 C CA . SER B 2 48 ? 14.354 76.304 18.295 1 117.413 49 SER B CA 1
ATOM 3909 C C . SER B 2 48 ? 13.018 75.806 18.84 1 111.09 49 SER B C 1
ATOM 3910 O O . SER B 2 48 ? 11.983 75.929 18.184 1 108.674 49 SER B O 1
ATOM 3918 N N . TYR B 2 49 ? 13.062 75.231 20.046 1 108.994 50 TYR B N 1
ATOM 3919 C CA . TYR B 2 49 ? 11.948 74.462 20.582 1 103.349 50 TYR B CA 1
ATOM 3920 C C . TYR B 2 49 ? 10.721 75.364 20.731 1 96.336 50 TYR B C 1
ATOM 3921 O O . TYR B 2 49 ? 10.756 76.352 21.463 1 93.65 50 TYR B O 1
ATOM 3939 N N . THR B 2 50 ? 9.639 74.997 20.031 1 92.029 51 THR B N 1
ATOM 3940 C CA . THR B 2 50 ? 8.41 75.777 20.015 1 88.06 51 THR B CA 1
ATOM 3941 C C . THR B 2 50 ? 7.31 74.973 20.698 1 86.439 51 THR B C 1
ATOM 3942 O O . THR B 2 50 ? 7.166 73.78 20.424 1 84.348 51 THR B O 1
ATOM 3953 N N . GLN B 2 51 ? 6.547 75.642 21.576 1 86.271 52 GLN B N 1
ATOM 3954 C CA . GLN B 2 51 ? 5.337 75.08 22.159 1 86.567 52 GLN B CA 1
ATOM 3955 C C . GLN B 2 51 ? 4.106 75.703 21.505 1 80.064 52 GLN B C 1
ATOM 3956 O O . GLN B 2 51 ? 4.017 76.92 21.393 1 79.311 52 GLN B O 1
ATOM 3970 N N . TYR B 2 52 ? 3.157 74.853 21.103 1 76.539 53 TYR B N 1
ATOM 3971 C CA . TYR B 2 52 ? 1.882 75.299 20.573 1 74.763 53 TYR B CA 1
ATOM 3972 C C . TYR B 2 52 ? 0.802 75.103 21.631 1 75.39 53 TYR B C 1
ATOM 3973 O O . TYR B 2 52 ? 0.764 74.082 22.315 1 76.053 53 TYR B O 1
ATOM 3991 N N . THR B 2 53 ? -0.071 76.102 21.769 1 72.058 54 THR B N 1
ATOM 3992 C CA . THR B 2 53 ? -1.258 75.947 22.582 1 66.405 54 THR B CA 1
ATOM 3993 C C . THR B 2 53 ? -2.467 76.313 21.732 1 64.434 54 THR B C 1
ATOM 3994 O O . THR B 2 53 ? -2.575 77.431 21.241 1 61.064 54 THR B O 1
ATOM 4005 N N . VAL B 2 54 ? -3.365 75.347 21.552 1 62.83 55 VAL B N 1
ATOM 4006 C CA . VAL B 2 54 ? -4.614 75.6 20.862 1 60.713 55 VAL B CA 1
ATOM 4007 C C . VAL B 2 54 ? -5.652 76.019 21.897 1 61.639 55 VAL B C 1
ATOM 4008 O O . VAL B 2 54 ? -5.956 75.256 22.806 1 60.471 55 VAL B O 1
ATOM 4021 N N . LYS B 2 55 ? -6.145 77.254 21.783 1 61.647 56 LYS B N 1
ATOM 4022 C CA . LYS B 2 55 ? -7.157 77.758 22.694 1 63.648 56 LYS B CA 1
ATOM 4023 C C . LYS B 2 55 ? -8.504 77.673 21.992 1 58.89 56 LYS B C 1
ATOM 4024 O O . LYS B 2 55 ? -8.718 78.29 20.946 1 59.326 56 LYS B O 1
ATOM 4043 N N . ARG B 2 56 ? -9.403 76.914 22.612 1 57.049 57 ARG B N 1
ATOM 4044 C CA . ARG B 2 56 ? -10.731 76.684 22.087 1 55.012 57 ARG B CA 1
ATOM 4045 C C . ARG B 2 56 ? -11.715 77.385 22.996 1 53.087 57 ARG B C 1
ATOM 4046 O O . ARG B 2 56 ? -11.624 77.244 24.21 1 53.645 57 ARG B O 1
ATOM 4067 N N . THR B 2 57 ? -12.613 78.154 22.39 1 49.721 58 THR B N 1
ATOM 4068 C CA . THR B 2 57 ? -13.805 78.619 23.073 1 51.14 58 THR B CA 1
ATOM 4069 C C . THR B 2 57 ? -14.959 77.868 22.436 1 50.352 58 THR B C 1
ATOM 4070 O O . THR B 2 57 ? -15.012 77.762 21.203 1 48.154 58 THR B O 1
ATOM 4081 N N . TYR B 2 58 ? -15.875 77.376 23.274 1 49.88 59 TYR B N 1
ATOM 4082 C CA . TYR B 2 58 ? -16.945 76.514 22.793 1 51.634 59 TYR B CA 1
ATOM 4083 C C . TYR B 2 58 ? -18.196 76.71 23.653 1 51.116 59 TYR B C 1
ATOM 4084 O O . TYR B 2 58 ? -18.273 77.62 24.481 1 48.942 59 TYR B O 1
ATOM 4102 N N . ALA B 2 59 ? -19.196 75.854 23.423 1 53.394 60 ALA B N 1
ATOM 4103 C CA . ALA B 2 59 ? -20.514 76.053 24.012 1 56.619 60 ALA B CA 1
ATOM 4104 C C . ALA B 2 59 ? -20.95 77.505 23.779 1 56.162 60 ALA B C 1
ATOM 4105 O O . ALA B 2 59 ? -21.306 78.234 24.705 1 57.183 60 ALA B O 1
ATOM 4112 N N . PHE B 2 60 ? -20.917 77.894 22.508 1 55.332 61 PHE B N 1
ATOM 4113 C CA . PHE B 2 60 ? -21.363 79.2 22.046 1 57.964 61 PHE B CA 1
ATOM 4114 C C . PHE B 2 60 ? -20.719 80.312 22.863 1 53.125 61 PHE B C 1
ATOM 4115 O O . PHE B 2 60 ? -21.402 81.188 23.356 1 57.376 61 PHE B O 1
ATOM 4132 N N . GLY B 2 61 ? -19.413 80.251 23.048 1 50.444 62 GLY B N 1
ATOM 4133 C CA . GLY B 2 61 ? -18.722 81.32 23.74 1 51.472 62 GLY B CA 1
ATOM 4134 C C . GLY B 2 61 ? -18.689 81.163 25.259 1 55.743 62 GLY B C 1
ATOM 4135 O O . GLY B 2 61 ? -18.146 82.045 25.924 1 56.987 62 GLY B O 1
ATOM 4139 N N . GLU B 2 62 ? -19.228 80.065 25.829 1 54.476 63 GLU B N 1
ATOM 4140 C CA . GLU B 2 62 ? -19.402 80.013 27.282 1 51.466 63 GLU B CA 1
ATOM 4141 C C . GLU B 2 62 ? -18.377 79.134 28.007 1 50.81 63 GLU B C 1
ATOM 4142 O O . GLU B 2 62 ? -18.266 79.248 29.227 1 48.809 63 GLU B O 1
ATOM 4154 N N . LYS B 2 63 ? -17.631 78.282 27.282 1 53.102 64 LYS B N 1
ATOM 4155 C CA . LYS B 2 63 ? -16.645 77.381 27.877 1 56.139 64 LYS B CA 1
ATOM 4156 C C . LYS B 2 63 ? -15.316 77.479 27.127 1 59.364 64 LYS B C 1
ATOM 4157 O O . LYS B 2 63 ? -15.298 77.84 25.952 1 53.73 64 LYS B O 1
ATOM 4176 N N A HIS B 2 64 ? -14.201 77.115 27.792 0.8 70.374 65 HIS B N 1
ATOM 4177 N N B HIS B 2 64 ? -14.232 77.141 27.836 0.2 64.919 65 HIS B N 1
ATOM 4178 C CA A HIS B 2 64 ? -12.846 77.325 27.272 0.8 74.753 65 HIS B CA 1
ATOM 4179 C CA B HIS B 2 64 ? -12.878 77.221 27.314 0.2 69.253 65 HIS B CA 1
ATOM 4180 C C A HIS B 2 64 ? -11.94 76.126 27.583 0.8 79.776 65 HIS B C 1
ATOM 4181 C C B HIS B 2 64 ? -12.187 75.88 27.549 0.2 72.64 65 HIS B C 1
ATOM 4182 O O A HIS B 2 64 ? -11.687 75.868 28.752 0.8 100.006 65 HIS B O 1
ATOM 4183 O O B HIS B 2 64 ? -12.389 75.25 28.583 0.2 74.402 65 HIS B O 1
ATOM 4212 N N . ASP B 2 65 ? -11.42 75.431 26.548 1 79.071 66 ASP B N 1
ATOM 4213 C CA . ASP B 2 65 ? -10.501 74.295 26.69 1 72.338 66 ASP B CA 1
ATOM 4214 C C . ASP B 2 65 ? -9.165 74.669 26.027 1 75.323 66 ASP B C 1
ATOM 4215 O O . ASP B 2 65 ? -9.065 75.656 25.298 1 70.622 66 ASP B O 1
ATOM 4225 N N . ASN B 2 66 ? -8.106 73.9 26.306 1 72.537 67 ASN B N 1
ATOM 4226 C CA . ASN B 2 66 ? -6.872 74.005 25.545 1 73.947 67 ASN B CA 1
ATOM 4227 C C . ASN B 2 66 ? -6.24 72.622 25.396 1 69.681 67 ASN B C 1
ATOM 4228 O O . ASN B 2 66 ? -6.516 71.706 26.172 1 72.165 67 ASN B O 1
ATOM 4239 N N . CYS B 2 67 ? -5.453 72.482 24.322 1 64.736 68 CYS B N 1
ATOM 4240 C CA . CYS B 2 67 ? -4.548 71.365 24.127 1 63.778 68 CYS B CA 1
ATOM 4241 C C . CYS B 2 67 ? -3.219 71.929 23.632 1 63.722 68 CYS B C 1
ATOM 4242 O O . CYS B 2 67 ? -3.187 73.005 23.024 1 64.694 68 CYS B O 1
ATOM 4249 N N . THR B 2 68 ? -2.135 71.189 23.888 1 63.537 69 THR B N 1
ATOM 4250 C CA . THR B 2 68 ? -0.785 71.655 23.627 1 66.838 69 THR B CA 1
ATOM 4251 C C . THR B 2 68 ? 0.006 70.543 22.951 1 69.585 69 THR B C 1
ATOM 4252 O O . THR B 2 68 ? -0.334 69.373 23.068 1 67.601 69 THR B O 1
ATOM 4263 N N . THR B 2 69 ? 1.067 70.938 22.241 1 73.109 70 THR B N 1
ATOM 4264 C CA . THR B 2 69 ? 1.974 70.016 21.574 1 73.148 70 THR B CA 1
ATOM 4265 C C . THR B 2 69 ? 3.251 70.79 21.267 1 76.519 70 THR B C 1
ATOM 4266 O O . THR B 2 69 ? 3.357 71.964 21.604 1 75.98 70 THR B O 1
ATOM 4277 N N . ASN B 2 70 ? 4.23 70.124 20.656 1 85.095 71 ASN B N 1
ATOM 4278 C CA . ASN B 2 70 ? 5.522 70.745 20.416 1 92.816 71 ASN B CA 1
ATOM 4279 C C . ASN B 2 70 ? 6.087 70.248 19.083 1 95.233 71 ASN B C 1
ATOM 4280 O O . ASN B 2 70 ? 5.48 69.408 18.422 1 93.113 71 ASN B O 1
ATOM 4291 N N . SER B 2 71 ? 7.244 70.805 18.699 1 103.204 72 SER B N 1
ATOM 4292 C CA . SER B 2 71 ? 7.975 70.425 17.495 1 104.955 72 SER B CA 1
ATOM 4293 C C . SER B 2 71 ? 8.58 69.012 17.627 1 101.404 72 SER B C 1
ATOM 4294 O O . SER B 2 71 ? 9.396 68.795 18.564 1 96.971 72 SER B O 1
ATOM 4302 N N . ARG B 2 77 ? 2.876 68.741 9.498 1 112.665 78 ARG B N 1
ATOM 4303 C CA . ARG B 2 77 ? 1.981 69.676 10.239 1 109.539 78 ARG B CA 1
ATOM 4304 C C . ARG B 2 77 ? 1.874 69.257 11.708 1 101.938 78 ARG B C 1
ATOM 4305 O O . ARG B 2 77 ? 2.215 68.132 12.069 1 101.127 78 ARG B O 1
ATOM 4326 N N . ALA B 2 78 ? 1.376 70.174 12.549 1 94.035 79 ALA B N 1
ATOM 4327 C CA . ALA B 2 78 ? 1.157 69.91 13.966 1 86.821 79 ALA B CA 1
ATOM 4328 C C . ALA B 2 78 ? -0.318 69.602 14.218 1 82.185 79 ALA B C 1
ATOM 4329 O O . ALA B 2 78 ? -1.178 69.883 13.383 1 78.097 79 ALA B O 1
ATOM 4336 N N . SER B 2 79 ? -0.599 69.027 15.39 1 76.589 80 SER B N 1
ATOM 4337 C CA . SER B 2 79 ? -1.894 68.424 15.635 1 74.251 80 SER B CA 1
ATOM 4338 C C . SER B 2 79 ? -2.194 68.401 17.124 1 73.876 80 SER B C 1
ATOM 4339 O O . SER B 2 79 ? -1.299 68.396 17.965 1 72.866 80 SER B O 1
ATOM 4347 N N . CYS B 2 80 ? -3.485 68.348 17.442 1 73.86 81 CYS B N 1
ATOM 4348 C CA . CYS B 2 80 ? -3.909 68.564 18.809 1 70.806 81 CYS B CA 1
ATOM 4349 C C . CYS B 2 80 ? -5.387 68.214 18.923 1 64.606 81 CYS B C 1
ATOM 4350 O O . CYS B 2 80 ? -6.165 68.5 18.018 1 63.285 81 CYS B O 1
ATOM 4357 N N . SER B 2 81 ? -5.768 67.594 20.037 1 59.961 82 SER B N 1
ATOM 4358 C CA . SER B 2 81 ? -7.044 66.906 20.107 1 60.612 82 SER B CA 1
ATOM 4359 C C . SER B 2 81 ? -7.795 67.227 21.398 1 58.702 82 SER B C 1
ATOM 4360 O O . SER B 2 81 ? -7.187 67.42 22.443 1 58.965 82 SER B O 1
ATOM 4368 N N . PHE B 2 82 ? -9.123 67.299 21.279 1 53.633 83 PHE B N 1
ATOM 4369 C CA . PHE B 2 82 ? -10.022 67.501 22.4 1 54.659 83 PHE B CA 1
ATOM 4370 C C . PHE B 2 82 ? -10.969 66.309 22.469 1 55.282 83 PHE B C 1
ATOM 4371 O O . PHE B 2 82 ? -11.235 65.693 21.439 1 53.39 83 PHE B O 1
ATOM 4388 N N . PHE B 2 83 ? -11.518 66.049 23.666 1 53.567 84 PHE B N 1
ATOM 4389 C CA . PHE B 2 83 ? -12.297 64.843 23.901 1 54.726 84 PHE B CA 1
ATOM 4390 C C . PHE B 2 83 ? -13.545 65.126 24.726 1 56.337 84 PHE B C 1
ATOM 4391 O O . PHE B 2 83 ? -13.596 66.096 25.482 1 57.527 84 PHE B O 1
ATOM 4408 N N . LEU B 2 84 ? -14.518 64.214 24.637 1 52.271 85 LEU B N 1
ATOM 4409 C CA . LEU B 2 84 ? -15.65 64.279 25.531 1 50.711 85 LEU B CA 1
ATOM 4410 C C . LEU B 2 84 ? -15.103 64.162 26.944 1 48.248 85 LEU B C 1
ATOM 4411 O O . LEU B 2 84 ? -14.095 63.508 27.151 1 54.477 85 LEU B O 1
ATOM 4427 N N . PRO B 2 85 ? -15.724 64.747 27.98 1 46.126 86 PRO B N 1
ATOM 4428 C CA . PRO B 2 85 ? -16.973 65.49 27.84 1 46.117 86 PRO B CA 1
ATOM 4429 C C . PRO B 2 85 ? -16.884 66.973 27.501 1 49.332 86 PRO B C 1
ATOM 4430 O O . PRO B 2 85 ? -17.856 67.687 27.718 1 54.222 86 PRO B O 1
ATOM 4441 N N . ARG B 2 86 ? -15.741 67.452 26.983 1 50.567 87 ARG B N 1
ATOM 4442 C CA . ARG B 2 86 ? -15.597 68.871 26.652 1 50.09 87 ARG B CA 1
ATOM 4443 C C . ARG B 2 86 ? -15.907 69.134 25.182 1 49.925 87 ARG B C 1
ATOM 4444 O O . ARG B 2 86 ? -15.241 69.933 24.541 1 51.188 87 ARG B O 1
ATOM 4465 N N . ILE B 2 87 ? -16.927 68.454 24.654 1 51.071 88 ILE B N 1
ATOM 4466 C CA . ILE B 2 87 ? -17.484 68.731 23.339 1 49.605 88 ILE B CA 1
ATOM 4467 C C . ILE B 2 87 ? -19.001 68.716 23.462 1 48.829 88 ILE B C 1
ATOM 4468 O O . ILE B 2 87 ? -19.561 67.854 24.131 1 51.552 88 ILE B O 1
ATOM 4484 N N . THR B 2 88 ? -19.663 69.694 22.857 1 48.221 89 THR B N 1
ATOM 4485 C CA . THR B 2 88 ? -21.119 69.7 22.758 1 49.204 89 THR B CA 1
ATOM 4486 C C . THR B 2 88 ? -21.469 69.871 21.285 1 48.918 89 THR B C 1
ATOM 4487 O O . THR B 2 88 ? -20.679 70.447 20.528 1 50.015 89 THR B O 1
ATOM 4498 N N . ILE B 2 89 ? -22.604 69.306 20.865 1 49.957 90 ILE B N 1
ATOM 4499 C CA . ILE B 2 89 ? -23.034 69.422 19.475 1 52.192 90 ILE B CA 1
ATOM 4500 C C . ILE B 2 89 ? -24.552 69.557 19.469 1 54.26 90 ILE B C 1
ATOM 4501 O O . ILE B 2 89 ? -25.221 68.757 20.128 1 59.504 90 ILE B O 1
ATOM 4517 N N . PRO B 2 90 ? -25.16 70.55 18.773 1 54.044 91 PRO B N 1
ATOM 4518 C CA . PRO B 2 90 ? -24.445 71.501 17.916 1 56.23 91 PRO B CA 1
ATOM 4519 C C . PRO B 2 90 ? -23.551 72.471 18.675 1 55.298 91 PRO B C 1
ATOM 4520 O O . PRO B 2 90 ? -23.713 72.628 19.879 1 57.075 91 PRO B O 1
ATOM 4531 N N . ASP B 2 91 ? -22.611 73.113 17.963 1 55.178 92 ASP B N 1
ATOM 4532 C CA . ASP B 2 91 ? -21.79 74.145 18.582 1 54.692 92 ASP B CA 1
ATOM 4533 C C . ASP B 2 91 ? -21.159 75.058 17.541 1 53.489 92 ASP B C 1
ATOM 4534 O O . ASP B 2 91 ? -20.859 74.635 16.427 1 52.384 92 ASP B O 1
ATOM 4543 N N . ASN B 2 92 ? -20.994 76.322 17.95 1 56.762 93 ASN B N 1
ATOM 4544 C CA . ASN B 2 92 ? -20.13 77.305 17.308 1 55.505 93 ASN B CA 1
ATOM 4545 C C . ASN B 2 92 ? -18.997 77.608 18.269 1 53.058 93 ASN B C 1
ATOM 4546 O O . ASN B 2 92 ? -19.235 77.951 19.431 1 53.399 93 ASN B O 1
ATOM 4556 N N . TYR B 2 93 ? -17.774 77.446 17.781 1 52.057 94 TYR B N 1
ATOM 4557 C CA . TYR B 2 93 ? -16.611 77.468 18.646 1 53.454 94 TYR B CA 1
ATOM 4558 C C . TYR B 2 93 ? -15.509 78.14 17.845 1 51.043 94 TYR B C 1
ATOM 4559 O O . TYR B 2 93 ? -15.598 78.195 16.62 1 50.61 94 TYR B O 1
ATOM 4577 N N . THR B 2 94 ? -14.521 78.671 18.567 1 50.584 95 THR B N 1
ATOM 4578 C CA . THR B 2 94 ? -13.392 79.348 17.959 1 54.739 95 THR B CA 1
ATOM 4579 C C . THR B 2 94 ? -12.111 78.612 18.35 1 54.538 95 THR B C 1
ATOM 4580 O O . THR B 2 94 ? -12.05 77.977 19.409 1 56.42 95 THR B O 1
ATOM 4591 N N . ILE B 2 95 ? -11.118 78.689 17.451 1 56.129 96 ILE B N 1
ATOM 4592 C CA . ILE B 2 95 ? -9.779 78.154 17.65 1 56.415 96 ILE B CA 1
ATOM 4593 C C . ILE B 2 95 ? -8.756 79.249 17.369 1 57.167 96 ILE B C 1
ATOM 4594 O O . ILE B 2 95 ? -8.814 79.908 16.331 1 58.38 96 ILE B O 1
ATOM 4610 N N . GLU B 2 96 ? -7.791 79.41 18.275 1 60.158 97 GLU B N 1
ATOM 4611 C CA . GLU B 2 96 ? -6.581 80.152 17.948 1 65.723 97 GLU B CA 1
ATOM 4612 C C . GLU B 2 96 ? -5.386 79.359 18.466 1 62.219 97 GLU B C 1
ATOM 4613 O O . GLU B 2 96 ? -5.45 78.758 19.532 1 63.505 97 GLU B O 1
ATOM 4625 N N . VAL B 2 97 ? -4.316 79.344 17.67 1 64.883 98 VAL B N 1
ATOM 4626 C CA . VAL B 2 97 ? -3.095 78.621 17.983 1 63.371 98 VAL B CA 1
ATOM 4627 C C . VAL B 2 97 ? -2.024 79.644 18.356 1 67.099 98 VAL B C 1
ATOM 4628 O O . VAL B 2 97 ? -1.68 80.532 17.577 1 65.93 98 VAL B O 1
ATOM 4641 N N . GLU B 2 98 ? -1.501 79.499 19.568 1 68.319 99 GLU B N 1
ATOM 4642 C CA . GLU B 2 98 ? -0.384 80.291 20.033 1 72.377 99 GLU B CA 1
ATOM 4643 C C . GLU B 2 98 ? 0.877 79.44 19.905 1 72.263 99 GLU B C 1
ATOM 4644 O O . GLU B 2 98 ? 0.859 78.261 20.254 1 73.085 99 GLU B O 1
ATOM 4656 N N . ALA B 2 99 ? 1.939 80.044 19.357 1 72.999 100 ALA B N 1
ATOM 4657 C CA . ALA B 2 99 ? 3.269 79.46 19.309 1 75.459 100 ALA B CA 1
ATOM 4658 C C . ALA B 2 99 ? 4.217 80.282 20.18 1 78.36 100 ALA B C 1
ATOM 4659 O O . ALA B 2 99 ? 4.177 81.513 20.153 1 75.536 100 ALA B O 1
ATOM 4666 N N . GLU B 2 100 ? 5.043 79.577 20.967 1 82.598 101 GLU B N 1
ATOM 4667 C CA . GLU B 2 100 ? 6.006 80.201 21.86 1 84.779 101 GLU B CA 1
ATOM 4668 C C . GLU B 2 100 ? 7.33 79.445 21.788 1 84.495 101 GLU B C 1
ATOM 4669 O O . GLU B 2 100 ? 7.369 78.239 22.039 1 78.486 101 GLU B O 1
ATOM 4681 N N . ASN B 2 101 ? 8.398 80.191 21.466 1 88.203 102 ASN B N 1
ATOM 4682 C CA . ASN B 2 101 ? 9.767 79.704 21.539 1 92.93 102 ASN B CA 1
ATOM 4683 C C . ASN B 2 101 ? 10.566 80.593 22.504 1 96.962 102 ASN B C 1
ATOM 4684 O O . ASN B 2 101 ? 9.998 81.396 23.253 1 92.702 102 ASN B O 1
ATOM 4695 N N . GLY B 2 102 ? 11.893 80.408 22.506 1 101.769 103 GLY B N 1
ATOM 4696 C CA . GLY B 2 102 ? 12.784 81.215 23.319 1 107.048 103 GLY B CA 1
ATOM 4697 C C . GLY B 2 102 ? 12.624 82.703 23.017 1 110.255 103 GLY B C 1
ATOM 4698 O O . GLY B 2 102 ? 12.562 83.508 23.941 1 110.706 103 GLY B O 1
ATOM 4702 N N . ASP B 2 103 ? 12.536 83.049 21.723 1 113.54 104 ASP B N 1
ATOM 4703 C CA . ASP B 2 103 ? 12.471 84.438 21.281 1 113.876 104 ASP B CA 1
ATOM 4704 C C . ASP B 2 103 ? 11.172 85.111 21.746 1 111.229 104 ASP B C 1
ATOM 4705 O O . ASP B 2 103 ? 11.203 86.279 22.127 1 109.089 104 ASP B O 1
ATOM 4714 N N . GLY B 2 104 ? 10.03 84.404 21.726 1 108.557 105 GLY B N 1
ATOM 4715 C CA . GLY B 2 104 ? 8.794 85.001 22.223 1 107.325 105 GLY B CA 1
ATOM 4716 C C . GLY B 2 104 ? 7.522 84.247 21.824 1 102.244 105 GLY B C 1
ATOM 4717 O O . GLY B 2 104 ? 7.568 83.065 21.498 1 98.427 105 GLY B O 1
ATOM 4721 N N . VAL B 2 105 ? 6.39 84.97 21.85 1 101.657 106 VAL B N 1
ATOM 4722 C CA . VAL B 2 105 ? 5.057 84.425 21.627 1 95.099 106 VAL B CA 1
ATOM 4723 C C . VAL B 2 105 ? 4.449 85.04 20.366 1 92.788 106 VAL B C 1
ATOM 4724 O O . VAL B 2 105 ? 4.774 86.163 20.001 1 96.875 106 VAL B O 1
ATOM 4737 N N . ILE B 2 106 ? 3.562 84.294 19.701 1 89.364 107 ILE B N 1
ATOM 4738 C CA . ILE B 2 106 ? 2.759 84.826 18.607 1 87.907 107 ILE B CA 1
ATOM 4739 C C . ILE B 2 106 ? 1.488 83.988 18.493 1 84.871 107 ILE B C 1
ATOM 4740 O O . ILE B 2 106 ? 1.529 82.771 18.67 1 82.84 107 ILE B O 1
ATOM 4756 N N . LYS B 2 107 ? 0.38 84.656 18.158 1 81.275 108 LYS B N 1
ATOM 4757 C CA . LYS B 2 107 ? -0.91 84.012 18.007 1 76.041 108 LYS B CA 1
ATOM 4758 C C . LYS B 2 107 ? -1.314 84.006 16.537 1 71.598 108 LYS B C 1
ATOM 4759 O O . LYS B 2 107 ? -1.007 84.933 15.791 1 70.14 108 LYS B O 1
ATOM 4778 N N . SER B 2 108 ? -2.018 82.944 16.136 1 66.006 109 SER B N 1
ATOM 4779 C CA . SER B 2 108 ? -2.594 82.85 14.809 1 62.789 109 SER B CA 1
ATOM 4780 C C . SER B 2 108 ? -3.792 83.782 14.718 1 63.514 109 SER B C 1
ATOM 4781 O O . SER B 2 108 ? -4.273 84.293 15.735 1 60.653 109 SER B O 1
ATOM 4789 N N . HIS B 2 109 ? -4.295 83.939 13.49 1 66.373 110 HIS B N 1
ATOM 4790 C CA . HIS B 2 109 ? -5.631 84.463 13.279 1 66.758 110 HIS B CA 1
ATOM 4791 C C . HIS B 2 109 ? -6.619 83.524 13.951 1 65.288 110 HIS B C 1
ATOM 4792 O O . HIS B 2 109 ? -6.416 82.315 13.95 1 65.748 110 HIS B O 1
ATOM 4807 N N . MET B 2 110 ? -7.659 84.12 14.538 1 64.886 111 MET B N 1
ATOM 4808 C CA . MET B 2 110 ? -8.83 83.421 15.036 1 64.573 111 MET B CA 1
ATOM 4809 C C . MET B 2 110 ? -9.514 82.656 13.891 1 61.637 111 MET B C 1
ATOM 4810 O O . MET B 2 110 ? -9.526 83.112 12.745 1 61.508 111 MET B O 1
ATOM 4824 N N . THR B 2 111 ? -10.079 81.478 14.198 1 58.325 112 THR B N 1
ATOM 4825 C CA . THR B 2 111 ? -10.885 80.717 13.247 1 56.584 112 THR B CA 1
ATOM 4826 C C . THR B 2 111 ? -12.203 80.298 13.894 1 55.998 112 THR B C 1
ATOM 4827 O O . THR B 2 111 ? -12.285 80.057 15.105 1 55.365 112 THR B O 1
ATOM 4838 N N . TYR B 2 112 ? -13.222 80.183 13.038 1 55.18 113 TYR B N 1
ATOM 4839 C CA . TYR B 2 112 ? -14.608 80.037 13.442 1 55.053 113 TYR B CA 1
ATOM 4840 C C . TYR B 2 112 ? -15.174 78.752 12.841 1 56.698 113 TYR B C 1
ATOM 4841 O O . TYR B 2 112 ? -15.183 78.584 11.619 1 56.619 113 TYR B O 1
ATOM 4859 N N . TRP B 2 113 ? -15.712 77.893 13.713 1 53.853 114 TRP B N 1
ATOM 4860 C CA . TRP B 2 113 ? -16.127 76.559 13.313 1 54.833 114 TRP B CA 1
ATOM 4861 C C . TRP B 2 113 ? -17.553 76.261 13.77 1 54.414 114 TRP B C 1
ATOM 4862 O O . TRP B 2 113 ? -17.949 76.59 14.887 1 52.822 114 TRP B O 1
ATOM 4883 N N . ARG B 2 114 ? -18.312 75.591 12.907 1 63.196 115 ARG B N 1
ATOM 4884 C CA . ARG B 2 114 ? -19.565 74.97 13.307 1 65.367 115 ARG B CA 1
ATOM 4885 C C . ARG B 2 114 ? -19.313 73.469 13.419 1 59.65 115 ARG B C 1
ATOM 4886 O O . ARG B 2 114 ? -18.979 72.823 12.434 1 61.173 115 ARG B O 1
ATOM 4907 N N . LEU B 2 115 ? -19.464 72.905 14.616 1 57.817 116 LEU B N 1
ATOM 4908 C CA . LEU B 2 115 ? -19.021 71.537 14.862 1 58.262 116 LEU B CA 1
ATOM 4909 C C . LEU B 2 115 ? -19.715 70.547 13.929 1 60.793 116 LEU B C 1
ATOM 4910 O O . LEU B 2 115 ? -19.081 69.609 13.469 1 62.424 116 LEU B O 1
ATOM 4926 N N . GLU B 2 116 ? -21.007 70.753 13.658 1 61.812 117 GLU B N 1
ATOM 4927 C CA . GLU B 2 116 ? -21.789 69.808 12.879 1 62.554 117 GLU B CA 1
ATOM 4928 C C . GLU B 2 116 ? -21.246 69.749 11.462 1 63.508 117 GLU B C 1
ATOM 4929 O O . GLU B 2 116 ? -21.404 68.739 10.785 1 64.345 117 GLU B O 1
ATOM 4941 N N . ASN B 2 117 ? -20.633 70.852 11.019 1 62.069 118 ASN B N 1
ATOM 4942 C CA . ASN B 2 117 ? -20.133 70.948 9.656 1 64.318 118 ASN B CA 1
ATOM 4943 C C . ASN B 2 117 ? -18.86 70.127 9.459 1 62.058 118 ASN B C 1
ATOM 4944 O O . ASN B 2 117 ? -18.448 69.954 8.316 1 63.119 118 ASN B O 1
ATOM 4955 N N . ILE B 2 118 ? -18.195 69.718 10.551 1 56.699 119 ILE B N 1
ATOM 4956 C CA . ILE B 2 118 ? -16.918 69.036 10.427 1 60.522 119 ILE B CA 1
ATOM 4957 C C . ILE B 2 118 ? -17.002 67.672 11.109 1 61.284 119 ILE B C 1
ATOM 4958 O O . ILE B 2 118 ? -15.977 67.113 11.491 1 62.574 119 ILE B O 1
ATOM 4974 N N . ALA B 2 119 ? -18.228 67.158 11.28 1 60.674 120 ALA B N 1
ATOM 4975 C CA . ALA B 2 119 ? -18.443 65.891 11.957 1 61.768 120 ALA B CA 1
ATOM 4976 C C . ALA B 2 119 ? -18.271 64.748 10.956 1 61.532 120 ALA B C 1
ATOM 4977 O O . ALA B 2 119 ? -18.821 64.77 9.858 1 60.947 120 ALA B O 1
ATOM 4984 N N . LYS B 2 120 ? -17.443 63.776 11.326 1 60.926 121 LYS B N 1
ATOM 4985 C CA . LYS B 2 120 ? -17.172 62.632 10.475 1 64.704 121 LYS B CA 1
ATOM 4986 C C . LYS B 2 120 ? -17.491 61.377 11.268 1 63.189 121 LYS B C 1
ATOM 4987 O O . LYS B 2 120 ? -17.108 61.281 12.436 1 64.718 121 LYS B O 1
ATOM 5006 N N . THR B 2 121 ? -18.227 60.459 10.624 1 64.105 122 THR B N 1
ATOM 5007 C CA . THR B 2 121 ? -18.633 59.203 11.233 1 65.706 122 THR B CA 1
ATOM 5008 C C . THR B 2 121 ? -17.822 58.064 10.629 1 67.018 122 THR B C 1
ATOM 5009 O O . THR B 2 121 ? -17.144 58.228 9.616 1 67.239 122 THR B O 1
ATOM 5020 N N . GLU B 2 122 ? -17.954 56.891 11.25 1 70.684 123 GLU B N 1
ATOM 5021 C CA . GLU B 2 122 ? -17.452 55.657 10.675 1 74.824 123 GLU B CA 1
ATOM 5022 C C . GLU B 2 122 ? -18.369 55.296 9.505 1 74.251 123 GLU B C 1
ATOM 5023 O O . GLU B 2 122 ? -19.472 55.829 9.378 1 70.432 123 GLU B O 1
ATOM 5035 N N . PRO B 2 123 ? -17.938 54.412 8.582 1 75.665 124 PRO B N 1
ATOM 5036 C CA . PRO B 2 123 ? -18.764 54.069 7.425 1 77.46 124 PRO B CA 1
ATOM 5037 C C . PRO B 2 123 ? -20.032 53.323 7.834 1 77.297 124 PRO B C 1
ATOM 5038 O O . PRO B 2 123 ? -20.091 52.778 8.925 1 76.342 124 PRO B O 1
ATOM 5049 N N . PRO B 2 124 ? -21.071 53.237 6.974 1 79.635 125 PRO B N 1
ATOM 5050 C CA . PRO B 2 124 ? -22.183 52.313 7.205 1 81.941 125 PRO B CA 1
ATOM 5051 C C . PRO B 2 124 ? -21.739 50.888 6.885 1 82.366 125 PRO B C 1
ATOM 5052 O O . PRO B 2 124 ? -20.609 50.686 6.457 1 81.975 125 PRO B O 1
ATOM 5063 N N . LYS B 2 125 ? -22.637 49.913 7.1 1 86.041 126 LYS B N 1
ATOM 5064 C CA . LYS B 2 125 ? -22.392 48.518 6.761 1 89.177 126 LYS B CA 1
ATOM 5065 C C . LYS B 2 125 ? -23.621 47.923 6.082 1 86.356 126 LYS B C 1
ATOM 5066 O O . LYS B 2 125 ? -24.682 47.825 6.694 1 83.246 126 LYS B O 1
ATOM 5085 N N . ILE B 2 126 ? -23.454 47.535 4.81 1 86.195 127 ILE B N 1
ATOM 5086 C CA . ILE B 2 126 ? -24.528 46.915 4.046 1 89.395 127 ILE B CA 1
ATOM 5087 C C . ILE B 2 126 ? -24.583 45.434 4.4 1 90.47 127 ILE B C 1
ATOM 5088 O O . ILE B 2 126 ? -23.559 44.748 4.36 1 88.023 127 ILE B O 1
ATOM 5104 N N . PHE B 2 127 ? -25.788 44.938 4.704 1 93.576 128 PHE B N 1
ATOM 5105 C CA . PHE B 2 127 ? -25.94 43.532 5.053 1 100.074 128 PHE B CA 1
ATOM 5106 C C . PHE B 2 127 ? -26.725 42.787 3.971 1 107.265 128 PHE B C 1
ATOM 5107 O O . PHE B 2 127 ? -26.609 41.566 3.893 1 113.13 128 PHE B O 1
ATOM 5124 N N . ARG B 2 128 ? -27.505 43.504 3.145 1 111.637 129 ARG B N 1
ATOM 5125 C CA . ARG B 2 128 ? -28.36 42.873 2.147 1 121.815 129 ARG B CA 1
ATOM 5126 C C . ARG B 2 128 ? -28.279 43.631 0.822 1 121.125 129 ARG B C 1
ATOM 5127 O O . ARG B 2 128 ? -28.41 44.854 0.799 1 120.263 129 ARG B O 1
ATOM 5148 N N . VAL B 2 129 ? -28.094 42.888 -0.279 1 121.68 130 VAL B N 1
ATOM 5149 C CA . VAL B 2 129 ? -28.043 43.449 -1.624 1 118.422 130 VAL B CA 1
ATOM 5150 C C . VAL B 2 129 ? -28.736 42.476 -2.578 1 121.403 130 VAL B C 1
ATOM 5151 O O . VAL B 2 129 ? -28.092 41.611 -3.168 1 119.117 130 VAL B O 1
ATOM 5164 N N . LYS B 2 130 ? -30.055 42.625 -2.71 1 121.963 131 LYS B N 1
ATOM 5165 C CA . LYS B 2 130 ? -30.841 41.768 -3.579 1 124.196 131 LYS B CA 1
ATOM 5166 C C . LYS B 2 130 ? -32.12 42.505 -3.974 1 123.273 131 LYS B C 1
ATOM 5167 O O . LYS B 2 130 ? -32.574 43.392 -3.255 1 120.043 131 LYS B O 1
ATOM 5186 N N . PRO B 2 131 ? -32.726 42.18 -5.141 1 126.687 132 PRO B N 1
ATOM 5187 C CA . PRO B 2 131 ? -33.933 42.872 -5.609 1 128.198 132 PRO B CA 1
ATOM 5188 C C . PRO B 2 131 ? -35.222 42.441 -4.906 1 130.677 132 PRO B C 1
ATOM 5189 O O . PRO B 2 131 ? -35.25 41.397 -4.261 1 131.413 132 PRO B O 1
ATOM 5200 N N . VAL B 2 132 ? -36.277 43.264 -5.024 1 132.193 133 VAL B N 1
ATOM 5201 C CA . VAL B 2 132 ? -37.619 42.898 -4.581 1 136.038 133 VAL B CA 1
ATOM 5202 C C . VAL B 2 132 ? -38.286 42.097 -5.703 1 142.045 133 VAL B C 1
ATOM 5203 O O . VAL B 2 132 ? -38.061 42.373 -6.881 1 144.469 133 VAL B O 1
ATOM 5216 N N . LEU B 2 133 ? -39.102 41.102 -5.32 1 145.557 134 LEU B N 1
ATOM 5217 C CA . LEU B 2 133 ? -39.619 40.098 -6.24 1 148.161 134 LEU B CA 1
ATOM 5218 C C . LEU B 2 133 ? -40.557 40.726 -7.265 1 149.798 134 LEU B C 1
ATOM 5219 O O . LEU B 2 133 ? -41.454 41.478 -6.895 1 148.7 134 LEU B O 1
ATOM 5235 N N . GLY B 2 134 ? -40.345 40.378 -8.544 1 153.771 135 GLY B N 1
ATOM 5236 C CA . GLY B 2 134 ? -41.25 40.725 -9.632 1 157.589 135 GLY B CA 1
ATOM 5237 C C . GLY B 2 134 ? -40.845 42.007 -10.363 1 154.684 135 GLY B C 1
ATOM 5238 O O . GLY B 2 134 ? -41.265 42.216 -11.503 1 157.112 135 GLY B O 1
ATOM 5242 N N . ILE B 2 135 ? -40.029 42.847 -9.705 1 147.979 136 ILE B N 1
ATOM 5243 C CA . ILE B 2 135 ? -39.722 44.186 -10.187 1 143.83 136 ILE B CA 1
ATOM 5244 C C . ILE B 2 135 ? -38.353 44.169 -10.873 1 141.171 136 ILE B C 1
ATOM 5245 O O . ILE B 2 135 ? -37.331 43.849 -10.259 1 133.27 136 ILE B O 1
ATOM 5261 N N . LYS B 2 136 ? -38.361 44.543 -12.16 1 144.301 137 LYS B N 1
ATOM 5262 C CA . LYS B 2 136 ? -37.218 44.378 -13.042 1 144.637 137 LYS B CA 1
ATOM 5263 C C . LYS B 2 136 ? -36.298 45.592 -12.95 1 144.491 137 LYS B C 1
ATOM 5264 O O . LYS B 2 136 ? -36.703 46.659 -12.486 1 140.421 137 LYS B O 1
ATOM 5283 N N . ARG B 2 137 ? -35.052 45.39 -13.4 1 147.228 138 ARG B N 1
ATOM 5284 C CA . ARG B 2 137 ? -34.076 46.456 -13.562 1 145.568 138 ARG B CA 1
ATOM 5285 C C . ARG B 2 137 ? -34.031 47.316 -12.302 1 140.194 138 ARG B C 1
ATOM 5286 O O . ARG B 2 137 ? -34.148 48.538 -12.388 1 136.639 138 ARG B O 1
ATOM 5307 N N . MET B 2 138 ? -33.871 46.657 -11.142 1 138.902 139 MET B N 1
ATOM 5308 C CA . MET B 2 138 ? -33.725 47.348 -9.867 1 134.565 139 MET B CA 1
ATOM 5309 C C . MET B 2 138 ? -33.187 46.401 -8.79 1 131.385 139 MET B C 1
ATOM 5310 O O . MET B 2 138 ? -33.49 45.207 -8.779 1 130.115 139 MET B O 1
ATOM 5324 N N . ILE B 2 139 ? -32.383 46.981 -7.887 1 128.413 140 ILE B N 1
ATOM 5325 C CA . ILE B 2 139 ? -31.826 46.307 -6.724 1 126.75 140 ILE B CA 1
ATOM 5326 C C . ILE B 2 139 ? -32.19 47.121 -5.482 1 123.55 140 ILE B C 1
ATOM 5327 O O . ILE B 2 139 ? -32.305 48.347 -5.548 1 117.448 140 ILE B O 1
ATOM 5343 N N . GLN B 2 140 ? -32.346 46.415 -4.349 1 124.178 141 GLN B N 1
ATOM 5344 C CA . GLN B 2 140 ? -32.599 47.039 -3.06 1 119.37 141 GLN B CA 1
ATOM 5345 C C . GLN B 2 140 ? -31.434 46.762 -2.105 1 117.549 141 GLN B C 1
ATOM 5346 O O . GLN B 2 140 ? -31.044 45.608 -1.902 1 111.563 141 GLN B O 1
ATOM 5360 N N . ILE B 2 141 ? -30.905 47.858 -1.53 1 117.56 142 ILE B N 1
ATOM 5361 C CA . ILE B 2 141 ? -29.81 47.848 -0.572 1 114.174 142 ILE B CA 1
ATOM 5362 C C . ILE B 2 141 ? -30.397 48.155 0.802 1 109.724 142 ILE B C 1
ATOM 5363 O O . ILE B 2 141 ? -31.162 49.106 0.93 1 108.368 142 ILE B O 1
ATOM 5379 N N . GLU B 2 142 ? -30.033 47.351 1.811 1 109.765 143 GLU B N 1
ATOM 5380 C CA . GLU B 2 142 ? -30.337 47.646 3.207 1 107.036 143 GLU B CA 1
ATOM 5381 C C . GLU B 2 142 ? -29.021 47.607 3.987 1 101.352 143 GLU B C 1
ATOM 5382 O O . GLU B 2 142 ? -28.172 46.745 3.763 1 99.757 143 GLU B O 1
ATOM 5394 N N . TRP B 2 143 ? -28.851 48.584 4.885 1 95.897 144 TRP B N 1
ATOM 5395 C CA . TRP B 2 143 ? -27.643 48.718 5.68 1 91.146 144 TRP B CA 1
ATOM 5396 C C . TRP B 2 143 ? -28.044 49.086 7.104 1 88.789 144 TRP B C 1
ATOM 5397 O O . TRP B 2 143 ? -29.18 49.499 7.342 1 88.455 144 TRP B O 1
ATOM 5418 N N . ILE B 2 144 ? -27.095 48.964 8.036 1 87.097 145 ILE B N 1
ATOM 5419 C CA . ILE B 2 144 ? -27.231 49.605 9.335 1 86.173 145 ILE B CA 1
ATOM 5420 C C . ILE B 2 144 ? -26.41 50.893 9.305 1 83.335 145 ILE B C 1
ATOM 5421 O O . ILE B 2 144 ? -25.433 50.99 8.569 1 79.416 145 ILE B O 1
ATOM 5437 N N . LYS B 2 145 ? -26.825 51.869 10.116 1 83.701 146 LYS B N 1
ATOM 5438 C CA . LYS B 2 145 ? -26.057 53.08 10.354 1 80.515 146 LYS B CA 1
ATOM 5439 C C . LYS B 2 145 ? -24.734 52.739 11.038 1 78.376 146 LYS B C 1
ATOM 5440 O O . LYS B 2 145 ? -24.566 51.644 11.565 1 83.173 146 LYS B O 1
ATOM 5459 N N . PRO B 2 146 ? -23.754 53.668 11.073 1 76.602 147 PRO B N 1
ATOM 5460 C CA . PRO B 2 146 ? -22.553 53.482 11.882 1 74.436 147 PRO B CA 1
ATOM 5461 C C . PRO B 2 146 ? -23.034 53.435 13.322 1 74.641 147 PRO B C 1
ATOM 5462 O O . PRO B 2 146 ? -24.056 54.028 13.648 1 73.306 147 PRO B O 1
ATOM 5473 N N . GLU B 2 147 ? -22.3 52.737 14.182 1 79.377 148 GLU B N 1
ATOM 5474 C CA . GLU B 2 147 ? -22.797 52.511 15.533 1 87.011 148 GLU B CA 1
ATOM 5475 C C . GLU B 2 147 ? -22.826 53.851 16.28 1 84.659 148 GLU B C 1
ATOM 5476 O O . GLU B 2 147 ? -23.784 54.13 16.992 1 88.013 148 GLU B O 1
ATOM 5488 N N . LEU B 2 148 ? -21.83 54.715 16.05 1 77.922 149 LEU B N 1
ATOM 5489 C CA . LEU B 2 148 ? -21.826 56.051 16.623 1 72.355 149 LEU B CA 1
ATOM 5490 C C . LEU B 2 148 ? -22.239 57.069 15.563 1 70.47 149 LEU B C 1
ATOM 5491 O O . LEU B 2 148 ? -21.497 57.285 14.606 1 65.494 149 LEU B O 1
ATOM 5507 N N . ALA B 2 149 ? -23.389 57.725 15.776 1 69.901 150 ALA B N 1
ATOM 5508 C CA . ALA B 2 149 ? -23.866 58.778 14.89 1 71.846 150 ALA B CA 1
ATOM 5509 C C . ALA B 2 149 ? -24.914 59.633 15.598 1 70.09 150 ALA B C 1
ATOM 5510 O O . ALA B 2 149 ? -25.786 59.097 16.264 1 74.439 150 ALA B O 1
ATOM 5517 N N . PRO B 2 150 ? -24.902 60.976 15.445 1 69.337 151 PRO B N 1
ATOM 5518 C CA . PRO B 2 150 ? -25.809 61.844 16.204 1 71.184 151 PRO B CA 1
ATOM 5519 C C . PRO B 2 150 ? -27.265 61.725 15.771 1 78.686 151 PRO B C 1
ATOM 5520 O O . PRO B 2 150 ? -27.626 62.214 14.706 1 85.16 151 PRO B O 1
ATOM 5531 N N . VAL B 2 151 ? -28.087 61.092 16.615 1 82.51 152 VAL B N 1
ATOM 5532 C CA . VAL B 2 151 ? -29.478 60.791 16.301 1 87.867 152 VAL B CA 1
ATOM 5533 C C . VAL B 2 151 ? -30.268 62.056 15.937 1 91.744 152 VAL B C 1
ATOM 5534 O O . VAL B 2 151 ? -31.256 61.966 15.208 1 86.789 152 VAL B O 1
ATOM 5547 N N . SER B 2 152 ? -29.835 63.223 16.452 1 93.378 153 SER B N 1
ATOM 5548 C CA . SER B 2 152 ? -30.473 64.505 16.175 1 94.871 153 SER B CA 1
ATOM 5549 C C . SER B 2 152 ? -29.89 65.161 14.923 1 98.623 153 SER B C 1
ATOM 5550 O O . SER B 2 152 ? -29.641 66.365 14.925 1 104.677 153 SER B O 1
ATOM 5558 N N . SER B 2 153 ? -29.668 64.37 13.865 1 100.236 154 SER B N 1
ATOM 5559 C CA . SER B 2 153 ? -29.149 64.875 12.603 1 94.189 154 SER B CA 1
ATOM 5560 C C . SER B 2 153 ? -29.715 64.055 11.451 1 92.534 154 SER B C 1
ATOM 5561 O O . SER B 2 153 ? -29.866 62.844 11.561 1 94.02 154 SER B O 1
ATOM 5569 N N . ASP B 2 154 ? -30.013 64.732 10.343 1 94.292 155 ASP B N 1
ATOM 5570 C CA . ASP B 2 154 ? -30.318 64.051 9.097 1 98.971 155 ASP B CA 1
ATOM 5571 C C . ASP B 2 154 ? -29.007 63.474 8.558 1 92.726 155 ASP B C 1
ATOM 5572 O O . ASP B 2 154 ? -27.938 64.035 8.795 1 89.194 155 ASP B O 1
ATOM 5581 N N . LEU B 2 155 ? -29.097 62.351 7.837 1 88.255 156 LEU B N 1
ATOM 5582 C CA . LEU B 2 155 ? -27.944 61.749 7.189 1 83.891 156 LEU B CA 1
ATOM 5583 C C . LEU B 2 155 ? -28.09 61.876 5.678 1 82.737 156 LEU B C 1
ATOM 5584 O O . LEU B 2 155 ? -29.165 61.637 5.137 1 83.707 156 LEU B O 1
ATOM 5600 N N . LYS B 2 156 ? -26.99 62.228 5.011 1 79.561 157 LYS B N 1
ATOM 5601 C CA . LYS B 2 156 ? -26.911 62.133 3.563 1 81.28 157 LYS B CA 1
ATOM 5602 C C . LYS B 2 156 ? -26.016 60.943 3.225 1 75.722 157 LYS B C 1
ATOM 5603 O O . LYS B 2 156 ? -25.219 60.517 4.056 1 73.374 157 LYS B O 1
ATOM 5622 N N . TYR B 2 157 ? -26.134 60.447 1.991 1 73.549 158 TYR B N 1
ATOM 5623 C CA . TYR B 2 157 ? -25.489 59.211 1.586 1 77.65 158 TYR B CA 1
ATOM 5624 C C . TYR B 2 157 ? -25.054 59.311 0.131 1 81.161 158 TYR B C 1
ATOM 5625 O O . TYR B 2 157 ? -25.727 59.962 -0.667 1 83.417 158 TYR B O 1
ATOM 5643 N N . THR B 2 158 ? -23.957 58.62 -0.206 1 83.841 159 THR B N 1
ATOM 5644 C CA . THR B 2 158 ? -23.629 58.36 -1.598 1 88.827 159 THR B CA 1
ATOM 5645 C C . THR B 2 158 ? -23.369 56.863 -1.755 1 86.884 159 THR B C 1
ATOM 5646 O O . THR B 2 158 ? -22.609 56.264 -1 1 82.012 159 THR B O 1
ATOM 5657 N N . LEU B 2 159 ? -24.054 56.277 -2.74 1 91.729 160 LEU B N 1
ATOM 5658 C CA . LEU B 2 159 ? -23.982 54.86 -3.051 1 92.393 160 LEU B CA 1
ATOM 5659 C C . LEU B 2 159 ? -23.257 54.724 -4.385 1 92.543 160 LEU B C 1
ATOM 5660 O O . LEU B 2 159 ? -23.752 55.199 -5.41 1 93.434 160 LEU B O 1
ATOM 5676 N N . ARG B 2 160 ? -22.068 54.118 -4.367 1 90.897 161 ARG B N 1
ATOM 5677 C CA . ARG B 2 160 ? -21.358 53.889 -5.612 1 95.055 161 ARG B CA 1
ATOM 5678 C C . ARG B 2 160 ? -21.561 52.438 -6.049 1 100.711 161 ARG B C 1
ATOM 5679 O O . ARG B 2 160 ? -21.595 51.541 -5.204 1 97.175 161 ARG B O 1
ATOM 5700 N N . PHE B 2 161 ? -21.708 52.242 -7.374 1 104.761 162 PHE B N 1
ATOM 5701 C CA . PHE B 2 161 ? -22.003 50.94 -7.957 1 108.587 162 PHE B CA 1
ATOM 5702 C C . PHE B 2 161 ? -21.36 50.816 -9.337 1 110.922 162 PHE B C 1
ATOM 5703 O O . PHE B 2 161 ? -21.443 51.737 -10.142 1 109.588 162 PHE B O 1
ATOM 5720 N N . ARG B 2 162 ? -20.735 49.658 -9.582 1 112.163 163 ARG B N 1
ATOM 5721 C CA . ARG B 2 162 ? -20.149 49.29 -10.861 1 114.207 163 ARG B CA 1
ATOM 5722 C C . ARG B 2 162 ? -20.487 47.821 -11.12 1 116.642 163 ARG B C 1
ATOM 5723 O O . ARG B 2 162 ? -20.723 47.082 -10.174 1 115.24 163 ARG B O 1
ATOM 5744 N N . THR B 2 163 ? -20.516 47.377 -12.384 1 119.707 164 THR B N 1
ATOM 5745 C CA . THR B 2 163 ? -20.708 45.958 -12.648 1 121.826 164 THR B CA 1
ATOM 5746 C C . THR B 2 163 ? -19.385 45.229 -12.417 1 124.301 164 THR B C 1
ATOM 5747 O O . THR B 2 163 ? -18.337 45.853 -12.23 1 119.207 164 THR B O 1
ATOM 5758 N N . VAL B 2 164 ? -19.472 43.892 -12.406 1 130.046 165 VAL B N 1
ATOM 5759 C CA . VAL B 2 164 ? -18.35 43.009 -12.118 1 132.299 165 VAL B CA 1
ATOM 5760 C C . VAL B 2 164 ? -17.114 43.469 -12.892 1 130.949 165 VAL B C 1
ATOM 5761 O O . VAL B 2 164 ? -16.034 43.601 -12.313 1 123.7 165 VAL B O 1
ATOM 5774 N N . ASN B 2 165 ? -17.303 43.743 -14.19 1 132.704 166 ASN B N 1
ATOM 5775 C CA . ASN B 2 165 ? -16.209 43.987 -15.116 1 135.986 166 ASN B CA 1
ATOM 5776 C C . ASN B 2 165 ? -15.82 45.468 -15.097 1 133.728 166 ASN B C 1
ATOM 5777 O O . ASN B 2 165 ? -14.672 45.79 -15.394 1 132.773 166 ASN B O 1
ATOM 5788 N N . SER B 2 166 ? -16.767 46.356 -14.737 1 131.552 167 SER B N 1
ATOM 5789 C CA . SER B 2 166 ? -16.597 47.803 -14.85 1 127.799 167 SER B CA 1
ATOM 5790 C C . SER B 2 166 ? -15.365 48.287 -14.091 1 128.412 167 SER B C 1
ATOM 5791 O O . SER B 2 166 ? -15.069 47.799 -13 1 133.016 167 SER B O 1
ATOM 5799 N N . THR B 2 167 ? -14.691 49.291 -14.669 1 126.002 168 THR B N 1
ATOM 5800 C CA . THR B 2 167 ? -13.547 49.928 -14.034 1 124.61 168 THR B CA 1
ATOM 5801 C C . THR B 2 167 ? -14.015 51.187 -13.3 1 122.197 168 THR B C 1
ATOM 5802 O O . THR B 2 167 ? -13.719 51.367 -12.118 1 122.149 168 THR B O 1
ATOM 5813 N N . SER B 2 168 ? -14.786 52.034 -13.992 1 121.903 169 SER B N 1
ATOM 5814 C CA . SER B 2 168 ? -15.254 53.286 -13.419 1 116.743 169 SER B CA 1
ATOM 5815 C C . SER B 2 168 ? -16.488 53.028 -12.556 1 113.565 169 SER B C 1
ATOM 5816 O O . SER B 2 168 ? -17.287 52.13 -12.834 1 111.902 169 SER B O 1
ATOM 5824 N N . TRP B 2 169 ? -16.611 53.836 -11.498 1 109.879 170 TRP B N 1
ATOM 5825 C CA . TRP B 2 169 ? -17.788 53.851 -10.648 1 107.498 170 TRP B CA 1
ATOM 5826 C C . TRP B 2 169 ? -18.853 54.782 -11.231 1 107.153 170 TRP B C 1
ATOM 5827 O O . TRP B 2 169 ? -18.545 55.746 -11.932 1 115.116 170 TRP B O 1
ATOM 5848 N N . MET B 2 170 ? -20.116 54.451 -10.957 1 102.508 171 MET B N 1
ATOM 5849 C CA . MET B 2 170 ? -21.2 55.413 -10.989 1 100.284 171 MET B CA 1
ATOM 5850 C C . MET B 2 170 ? -21.604 55.675 -9.542 1 98.167 171 MET B C 1
ATOM 5851 O O . MET B 2 170 ? -21.275 54.899 -8.646 1 96.334 171 MET B O 1
ATOM 5865 N N . GLU B 2 171 ? -22.276 56.804 -9.32 1 98.619 172 GLU B N 1
ATOM 5866 C CA . GLU B 2 171 ? -22.669 57.222 -7.989 1 98.086 172 GLU B CA 1
ATOM 5867 C C . GLU B 2 171 ? -24.093 57.757 -8.076 1 95.548 172 GLU B C 1
ATOM 5868 O O . GLU B 2 171 ? -24.504 58.291 -9.097 1 97.36 172 GLU B O 1
ATOM 5880 N N . VAL B 2 172 ? -24.854 57.565 -7.005 1 96.033 173 VAL B N 1
ATOM 5881 C CA . VAL B 2 172 ? -26.104 58.277 -6.815 1 96.891 173 VAL B CA 1
ATOM 5882 C C . VAL B 2 172 ? -26.108 58.765 -5.367 1 95.618 173 VAL B C 1
ATOM 5883 O O . VAL B 2 172 ? -25.478 58.151 -4.505 1 96.333 173 VAL B O 1
ATOM 5896 N N . ASN B 2 173 ? -26.785 59.89 -5.121 1 93.118 174 ASN B N 1
ATOM 5897 C CA . ASN B 2 173 ? -26.856 60.478 -3.794 1 89.51 174 ASN B CA 1
ATOM 5898 C C . ASN B 2 173 ? -28.303 60.417 -3.313 1 88.971 174 ASN B C 1
ATOM 5899 O O . ASN B 2 173 ? -29.222 60.355 -4.123 1 90.753 174 ASN B O 1
ATOM 5910 N N . PHE B 2 174 ? -28.498 60.404 -1.991 1 85.7 175 PHE B N 1
ATOM 5911 C CA . PHE B 2 174 ? -29.827 60.502 -1.413 1 86.43 175 PHE B CA 1
ATOM 5912 C C . PHE B 2 174 ? -29.674 60.886 0.053 1 84.532 175 PHE B C 1
ATOM 5913 O O . PHE B 2 174 ? -28.601 60.727 0.626 1 82.045 175 PHE B O 1
ATOM 5930 N N . ALA B 2 175 ? -30.77 61.383 0.634 1 85.749 176 ALA B N 1
ATOM 5931 C CA . ALA B 2 175 ? -30.809 61.82 2.017 1 82.648 176 ALA B CA 1
ATOM 5932 C C . ALA B 2 175 ? -31.808 60.964 2.785 1 84.149 176 ALA B C 1
ATOM 5933 O O . ALA B 2 175 ? -32.779 60.49 2.202 1 88.469 176 ALA B O 1
ATOM 5940 N N . LYS B 2 176 ? -31.571 60.799 4.094 1 84.388 177 LYS B N 1
ATOM 5941 C CA . LYS B 2 176 ? -32.52 60.139 4.977 1 88.427 177 LYS B CA 1
ATOM 5942 C C . LYS B 2 176 ? -32.772 61.009 6.204 1 89.72 177 LYS B C 1
ATOM 5943 O O . LYS B 2 176 ? -31.846 61.525 6.822 1 85.836 177 LYS B O 1
ATOM 5962 N N . ASN B 2 177 ? -34.054 61.12 6.553 1 96.893 178 ASN B N 1
ATOM 5963 C CA . ASN B 2 177 ? -34.501 61.938 7.659 1 100.68 178 ASN B CA 1
ATOM 5964 C C . ASN B 2 177 ? -34.081 61.251 8.957 1 103.873 178 ASN B C 1
ATOM 5965 O O . ASN B 2 177 ? -34.04 60.022 9.017 1 105.854 178 ASN B O 1
ATOM 5976 N N . ARG B 2 178 ? -33.749 62.079 9.961 1 103.443 179 ARG B N 1
ATOM 5977 C CA . ARG B 2 178 ? -33.428 61.679 11.329 1 103.067 179 ARG B CA 1
ATOM 5978 C C . ARG B 2 178 ? -34.482 60.748 11.937 1 103.563 179 ARG B C 1
ATOM 5979 O O . ARG B 2 178 ? -34.147 59.889 12.748 1 95.091 179 ARG B O 1
ATOM 6000 N N . LYS B 2 179 ? -35.755 60.936 11.565 1 105.899 180 LYS B N 1
ATOM 6001 C CA . LYS B 2 179 ? -36.845 60.157 12.128 1 109.303 180 LYS B CA 1
ATOM 6002 C C . LYS B 2 179 ? -37.183 58.944 11.256 1 111.045 180 LYS B C 1
ATOM 6003 O O . LYS B 2 179 ? -37.895 58.044 11.702 1 114.258 180 LYS B O 1
ATOM 6022 N N . ASP B 2 180 ? -36.682 58.917 10.016 1 109.525 181 ASP B N 1
ATOM 6023 C CA . ASP B 2 180 ? -36.987 57.828 9.102 1 115.616 181 ASP B CA 1
ATOM 6024 C C . ASP B 2 180 ? -36.204 56.581 9.528 1 113.47 181 ASP B C 1
ATOM 6025 O O . ASP B 2 180 ? -34.98 56.558 9.438 1 113.604 181 ASP B O 1
ATOM 6034 N N . LYS B 2 181 ? -36.927 55.544 9.98 1 113.613 182 LYS B N 1
ATOM 6035 C CA . LYS B 2 181 ? -36.327 54.3 10.447 1 112.399 182 LYS B CA 1
ATOM 6036 C C . LYS B 2 181 ? -36.061 53.335 9.287 1 111.082 182 LYS B C 1
ATOM 6037 O O . LYS B 2 181 ? -35.4 52.317 9.479 1 109.529 182 LYS B O 1
ATOM 6056 N N . ASN B 2 182 ? -36.604 53.622 8.097 1 109.813 183 ASN B N 1
ATOM 6057 C CA . ASN B 2 182 ? -36.413 52.755 6.943 1 109.766 183 ASN B CA 1
ATOM 6058 C C . ASN B 2 182 ? -35.058 53.048 6.291 1 104.557 183 ASN B C 1
ATOM 6059 O O . ASN B 2 182 ? -34.879 54.08 5.643 1 104.299 183 ASN B O 1
ATOM 6070 N N . GLN B 2 183 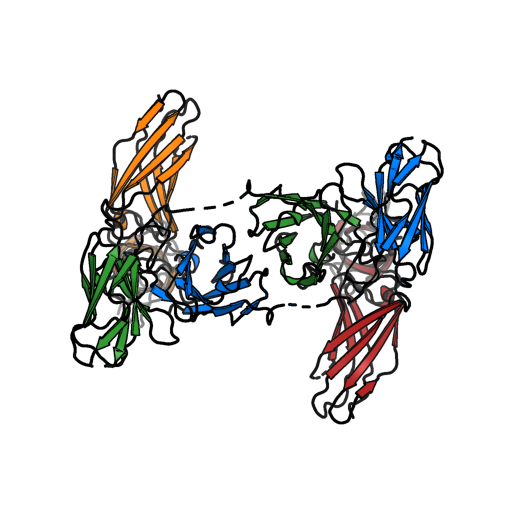? -34.129 52.091 6.437 1 100.792 184 GLN B N 1
ATOM 6071 C CA . GLN B 2 183 ? -32.776 52.184 5.91 1 96.654 184 GLN B CA 1
ATOM 6072 C C . GLN B 2 183 ? -32.617 51.301 4.673 1 98.181 184 GLN B C 1
ATOM 6073 O O . GLN B 2 183 ? -31.721 50.455 4.619 1 95.509 184 GLN B O 1
ATOM 6087 N N . THR B 2 184 ? -33.481 51.535 3.673 1 98.283 185 THR B N 1
ATOM 6088 C CA . THR B 2 184 ? -33.385 50.868 2.383 1 98.898 185 THR B CA 1
ATOM 6089 C C . THR B 2 184 ? -33.254 51.914 1.28 1 98.664 185 THR B C 1
ATOM 6090 O O . THR B 2 184 ? -33.436 53.111 1.506 1 95.703 185 THR B O 1
ATOM 6101 N N . TYR B 2 185 ? -32.927 51.446 0.074 1 101.126 186 TYR B N 1
ATOM 6102 C CA . TYR B 2 185 ? -32.906 52.318 -1.088 1 103.927 186 TYR B CA 1
ATOM 6103 C C . TYR B 2 185 ? -33.098 51.487 -2.356 1 105.662 186 TYR B C 1
ATOM 6104 O O . TYR B 2 185 ? -32.405 50.492 -2.574 1 103.713 186 TYR B O 1
ATOM 6122 N N . ASN B 2 186 ? -34.038 51.935 -3.195 1 107.585 187 ASN B N 1
ATOM 6123 C CA . ASN B 2 186 ? -34.337 51.273 -4.454 1 110.606 187 ASN B CA 1
ATOM 6124 C C . ASN B 2 186 ? -33.467 51.895 -5.551 1 111.229 187 ASN B C 1
ATOM 6125 O O . ASN B 2 186 ? -33.617 53.072 -5.875 1 112.054 187 ASN B O 1
ATOM 6136 N N . LEU B 2 187 ? -32.541 51.089 -6.089 1 110.121 188 LEU B N 1
ATOM 6137 C CA . LEU B 2 187 ? -31.635 51.503 -7.15 1 107.943 188 LEU B CA 1
ATOM 6138 C C . LEU B 2 187 ? -32.189 51.014 -8.487 1 112.741 188 LEU B C 1
ATOM 6139 O O . LEU B 2 187 ? -32.041 49.839 -8.823 1 114.262 188 LEU B O 1
ATOM 6155 N N . THR B 2 188 ? -32.826 51.92 -9.244 1 114.564 189 THR B N 1
ATOM 6156 C CA . THR B 2 188 ? -33.483 51.564 -10.496 1 117.881 189 THR B CA 1
ATOM 6157 C C . THR B 2 188 ? -32.558 51.89 -11.675 1 119.101 189 THR B C 1
ATOM 6158 O O . THR B 2 188 ? -31.376 52.162 -11.484 1 116.748 189 THR B O 1
ATOM 6169 N N . GLY B 2 189 ? -33.092 51.816 -12.902 1 123.313 190 GLY B N 1
ATOM 6170 C CA . GLY B 2 189 ? -32.368 52.227 -14.097 1 124.118 190 GLY B CA 1
ATOM 6171 C C . GLY B 2 189 ? -31.211 51.291 -14.454 1 124.844 190 GLY B C 1
ATOM 6172 O O . GLY B 2 189 ? -30.32 51.683 -15.205 1 123.892 190 GLY B O 1
ATOM 6176 N N . LEU B 2 190 ? -31.232 50.054 -13.935 1 125.241 191 LEU B N 1
ATOM 6177 C CA . LEU B 2 190 ? -30.12 49.128 -14.099 1 125.999 191 LEU B CA 1
ATOM 6178 C C . LEU B 2 190 ? -30.373 48.23 -15.312 1 135.329 191 LEU B C 1
ATOM 6179 O O . LEU B 2 190 ? -31.419 48.323 -15.957 1 138.14 191 LEU B O 1
ATOM 6195 N N . GLN B 2 191 ? -29.388 47.373 -15.619 1 139.496 192 GLN B N 1
ATOM 6196 C CA . GLN B 2 191 ? -29.506 46.404 -16.696 1 147.457 192 GLN B CA 1
ATOM 6197 C C . GLN B 2 191 ? -30.036 45.083 -16.139 1 150.274 192 GLN B C 1
ATOM 6198 O O . GLN B 2 191 ? -29.86 44.789 -14.956 1 144.004 192 GLN B O 1
ATOM 6212 N N . PRO B 2 192 ? -30.718 44.257 -16.971 1 155.802 193 PRO B N 1
ATOM 6213 C CA . PRO B 2 192 ? -31.183 42.935 -16.538 1 155.581 193 PRO B CA 1
ATOM 6214 C C . PRO B 2 192 ? -30.081 41.874 -16.479 1 152.446 193 PRO B C 1
ATOM 6215 O O . PRO B 2 192 ? -29.146 41.902 -17.275 1 149.593 193 PRO B O 1
ATOM 6226 N N . PHE B 2 193 ? -30.218 40.947 -15.518 1 152.301 194 PHE B N 1
ATOM 6227 C CA . PHE B 2 193 ? -29.262 39.881 -15.229 1 152.845 194 PHE B CA 1
ATOM 6228 C C . PHE B 2 193 ? -27.819 40.378 -15.345 1 149.127 194 PHE B C 1
ATOM 6229 O O . PHE B 2 193 ? -26.994 39.747 -15.999 1 148.042 194 PHE B O 1
ATOM 6246 N N . THR B 2 194 ? -27.513 41.49 -14.665 1 145.734 195 THR B N 1
ATOM 6247 C CA . THR B 2 194 ? -26.14 41.931 -14.47 1 141.597 195 THR B CA 1
ATOM 6248 C C . THR B 2 194 ? -25.867 41.921 -12.967 1 136.995 195 THR B C 1
ATOM 6249 O O . THR B 2 194 ? -26.789 42.114 -12.175 1 133.279 195 THR B O 1
ATOM 6260 N N . GLU B 2 195 ? -24.605 41.671 -12.59 1 135.368 196 GLU B N 1
ATOM 6261 C CA . GLU B 2 195 ? -24.194 41.69 -11.194 1 133.749 196 GLU B CA 1
ATOM 6262 C C . GLU B 2 195 ? -23.39 42.962 -10.903 1 129.516 196 GLU B C 1
ATOM 6263 O O . GLU B 2 195 ? -22.403 43.247 -11.582 1 128.624 196 GLU B O 1
ATOM 6275 N N . TYR B 2 196 ? -23.812 43.703 -9.863 1 123.808 197 TYR B N 1
ATOM 6276 C CA . TYR B 2 196 ? -23.219 44.98 -9.49 1 117.685 197 TYR B CA 1
ATOM 6277 C C . TYR B 2 196 ? -22.475 44.849 -8.161 1 115.288 197 TYR B C 1
ATOM 6278 O O . TYR B 2 196 ? -23.013 44.288 -7.21 1 113.086 197 TYR B O 1
ATOM 6296 N N . VAL B 2 197 ? -21.239 45.376 -8.119 1 114.951 198 VAL B N 1
ATOM 6297 C CA . VAL B 2 197 ? -20.506 45.629 -6.883 1 113.924 198 VAL B CA 1
ATOM 6298 C C . VAL B 2 197 ? -20.978 46.971 -6.317 1 111.022 198 VAL B C 1
ATOM 6299 O O . VAL B 2 197 ? -21.256 47.887 -7.087 1 113.585 198 VAL B O 1
ATOM 6312 N N . ILE B 2 198 ? -21.07 47.089 -4.98 1 105.897 199 ILE B N 1
ATOM 6313 C CA . ILE B 2 198 ? -21.652 48.268 -4.351 1 102.459 199 ILE B CA 1
ATOM 6314 C C . ILE B 2 198 ? -20.895 48.605 -3.067 1 102.157 199 ILE B C 1
ATOM 6315 O O . ILE B 2 198 ? -20.453 47.709 -2.35 1 101.295 199 ILE B O 1
ATOM 6331 N N . ALA B 2 199 ? -20.75 49.918 -2.812 1 100.852 200 ALA B N 1
ATOM 6332 C CA . ALA B 2 199 ? -20.194 50.458 -1.578 1 96.861 200 ALA B CA 1
ATOM 6333 C C . ALA B 2 199 ? -21.007 51.69 -1.168 1 95.191 200 ALA B C 1
ATOM 6334 O O . ALA B 2 199 ? -21.656 52.309 -2.016 1 95.172 200 ALA B O 1
ATOM 6341 N N . LEU B 2 200 ? -20.987 52.022 0.135 1 90.099 201 LEU B N 1
ATOM 6342 C CA . LEU B 2 200 ? -21.861 53.053 0.686 1 85.841 201 LEU B CA 1
ATOM 6343 C C . LEU B 2 200 ? -21.091 53.922 1.677 1 81.752 201 LEU B C 1
ATOM 6344 O O . LEU B 2 200 ? -20.211 53.442 2.396 1 77.916 201 LEU B O 1
ATOM 6360 N N . ARG B 2 201 ? -21.447 55.213 1.69 1 79.171 202 ARG B N 1
ATOM 6361 C CA . ARG B 2 201 ? -20.861 56.172 2.616 1 78.579 202 ARG B CA 1
ATOM 6362 C C . ARG B 2 201 ? -21.937 57.157 3.06 1 76.917 202 ARG B C 1
ATOM 6363 O O . ARG B 2 201 ? -22.904 57.416 2.333 1 77.905 202 ARG B O 1
ATOM 6384 N N . CYS B 2 202 ? -21.735 57.682 4.271 1 72.381 203 CYS B N 1
ATOM 6385 C CA . CYS B 2 202 ? -22.676 58.589 4.896 1 71.909 203 CYS B CA 1
ATOM 6386 C C . CYS B 2 202 ? -21.927 59.745 5.565 1 70.487 203 CYS B C 1
ATOM 6387 O O . CYS B 2 202 ? -20.702 59.73 5.721 1 67.844 203 CYS B O 1
ATOM 6395 N N . ALA B 2 203 ? -22.719 60.757 5.925 1 68.988 204 ALA B N 1
ATOM 6396 C CA . ALA B 2 203 ? -22.294 61.88 6.737 1 66.586 204 ALA B CA 1
ATOM 6397 C C . ALA B 2 203 ? -23.555 62.583 7.22 1 65.797 204 ALA B C 1
ATOM 6398 O O . ALA B 2 203 ? -24.594 62.495 6.574 1 67.02 204 ALA B O 1
ATOM 6405 N N . VAL B 2 204 ? -23.474 63.278 8.352 1 66.731 205 VAL B N 1
ATOM 6406 C CA . VAL B 2 204 ? -24.555 64.181 8.704 1 70.672 205 VAL B CA 1
ATOM 6407 C C . VAL B 2 204 ? -24.776 65.156 7.536 1 72.123 205 VAL B C 1
ATOM 6408 O O . VAL B 2 204 ? -23.87 65.427 6.75 1 71.307 205 VAL B O 1
ATOM 6421 N N . LYS B 2 205 ? -26.017 65.634 7.384 1 75.24 206 LYS B N 1
ATOM 6422 C CA . LYS B 2 205 ? -26.43 66.388 6.206 1 78.612 206 LYS B CA 1
ATOM 6423 C C . LYS B 2 205 ? -25.513 67.595 6.012 1 74.52 206 LYS B C 1
ATOM 6424 O O . LYS B 2 205 ? -25.126 67.902 4.892 1 69.676 206 LYS B O 1
ATOM 6443 N N . GLU B 2 206 ? -25.142 68.227 7.132 1 74.859 207 GLU B N 1
ATOM 6444 C CA . GLU B 2 206 ? -24.525 69.542 7.164 1 76.466 207 GLU B CA 1
ATOM 6445 C C . GLU B 2 206 ? -23.005 69.425 7.096 1 72.795 207 GLU B C 1
ATOM 6446 O O . GLU B 2 206 ? -22.318 70.44 7.108 1 67.604 207 GLU B O 1
ATOM 6458 N N . SER B 2 207 ? -22.467 68.199 7.064 1 71.158 208 SER B N 1
ATOM 6459 C CA . SER B 2 207 ? -21.028 68.044 7.171 1 68.782 208 SER B CA 1
ATOM 6460 C C . SER B 2 207 ? -20.408 67.921 5.796 1 67.393 208 SER B C 1
ATOM 6461 O O . SER B 2 207 ? -20.954 67.289 4.904 1 68.96 208 SER B O 1
ATOM 6469 N N . LYS B 2 208 ? -19.196 68.45 5.726 1 68.398 209 LYS B N 1
ATOM 6470 C CA . LYS B 2 208 ? -18.313 68.364 4.584 1 72.238 209 LYS B CA 1
ATOM 6471 C C . LYS B 2 208 ? -17.569 67.025 4.566 1 73.087 209 LYS B C 1
ATOM 6472 O O . LYS B 2 208 ? -17.079 66.619 3.52 1 75.01 209 LYS B O 1
ATOM 6491 N N . PHE B 2 209 ? -17.47 66.332 5.716 1 67.304 210 PHE B N 1
ATOM 6492 C CA . PHE B 2 209 ? -16.606 65.164 5.814 1 68.862 210 PHE B CA 1
ATOM 6493 C C . PHE B 2 209 ? -17.405 63.866 5.686 1 68.06 210 PHE B C 1
ATOM 6494 O O . PHE B 2 209 ? -18.057 63.438 6.632 1 64.734 210 PHE B O 1
ATOM 6511 N N . TRP B 2 210 ? -17.327 63.243 4.504 1 68.418 211 TRP B N 1
ATOM 6512 C CA . TRP B 2 210 ? -17.952 61.96 4.249 1 68.173 211 TRP B CA 1
ATOM 6513 C C . TRP B 2 210 ? -17.239 60.87 5.03 1 69.224 211 TRP B C 1
ATOM 6514 O O . TRP B 2 210 ? -16.027 60.935 5.193 1 73.559 211 TRP B O 1
ATOM 6535 N N . SER B 2 211 ? -17.977 59.836 5.429 1 70.011 212 SER B N 1
ATOM 6536 C CA . SER B 2 211 ? -17.332 58.633 5.921 1 72.517 212 SER B CA 1
ATOM 6537 C C . SER B 2 211 ? -16.509 58.013 4.791 1 75.152 212 SER B C 1
ATOM 6538 O O . SER B 2 211 ? -16.729 58.32 3.617 1 76.056 212 SER B O 1
ATOM 6546 N N . ASP B 2 212 ? -15.549 57.163 5.179 1 78.017 213 ASP B N 1
ATOM 6547 C CA . ASP B 2 212 ? -14.855 56.267 4.267 1 79.096 213 ASP B CA 1
ATOM 6548 C C . ASP B 2 212 ? -15.912 55.371 3.636 1 78.426 213 ASP B C 1
ATOM 6549 O O . ASP B 2 212 ? -17.001 55.225 4.176 1 75.555 213 ASP B O 1
ATOM 6558 N N . TRP B 2 213 ? -15.615 54.817 2.462 1 81.158 214 TRP B N 1
ATOM 6559 C CA . TRP B 2 213 ? -16.566 53.929 1.818 1 84.466 214 TRP B CA 1
ATOM 6560 C C . TRP B 2 213 ? -16.747 52.688 2.689 1 86.448 214 TRP B C 1
ATOM 6561 O O . TRP B 2 213 ? -15.813 52.267 3.37 1 86.486 214 TRP B O 1
ATOM 6582 N N . SER B 2 214 ? -17.961 52.126 2.678 1 85.573 215 SER B N 1
ATOM 6583 C CA . SER B 2 214 ? -18.203 50.837 3.299 1 86.489 215 SER B CA 1
ATOM 6584 C C . SER B 2 214 ? -17.415 49.758 2.564 1 88.793 215 SER B C 1
ATOM 6585 O O . SER B 2 214 ? -16.927 49.976 1.459 1 92.403 215 SER B O 1
ATOM 6593 N N . GLN B 2 215 ? -17.347 48.574 3.169 1 93.544 216 GLN B N 1
ATOM 6594 C CA . GLN B 2 215 ? -16.891 47.384 2.469 1 98.78 216 GLN B CA 1
ATOM 6595 C C . GLN B 2 215 ? -17.848 47.099 1.314 1 99.994 216 GLN B C 1
ATOM 6596 O O . GLN B 2 215 ? -19.05 47.365 1.393 1 95.882 216 GLN B O 1
ATOM 6610 N N . GLU B 2 216 ? -17.285 46.564 0.231 1 103.185 217 GLU B N 1
ATOM 6611 C CA . GLU B 2 216 ? -18.04 46.372 -0.993 1 108.427 217 GLU B CA 1
ATOM 6612 C C . GLU B 2 216 ? -18.934 45.142 -0.809 1 107.317 217 GLU B C 1
ATOM 6613 O O . GLU B 2 216 ? -18.592 44.243 -0.05 1 103.829 217 GLU B O 1
ATOM 6625 N N . LYS B 2 217 ? -20.109 45.147 -1.453 1 109.149 218 LYS B N 1
ATOM 6626 C CA . LYS B 2 217 ? -21.033 44.021 -1.446 1 114.398 218 LYS B CA 1
ATOM 6627 C C . LYS B 2 217 ? -21.626 43.879 -2.847 1 120.22 218 LYS B C 1
ATOM 6628 O O . LYS B 2 217 ? -21.598 44.842 -3.615 1 118.991 218 LYS B O 1
ATOM 6647 N N . MET B 2 218 ? -22.172 42.69 -3.16 1 122.287 219 MET B N 1
ATOM 6648 C CA . MET B 2 218 ? -22.618 42.355 -4.507 1 121.511 219 MET B CA 1
ATOM 6649 C C . MET B 2 218 ? -24.064 41.856 -4.489 1 121.642 219 MET B C 1
ATOM 6650 O O . MET B 2 218 ? -24.569 41.418 -3.461 1 120.328 219 MET B 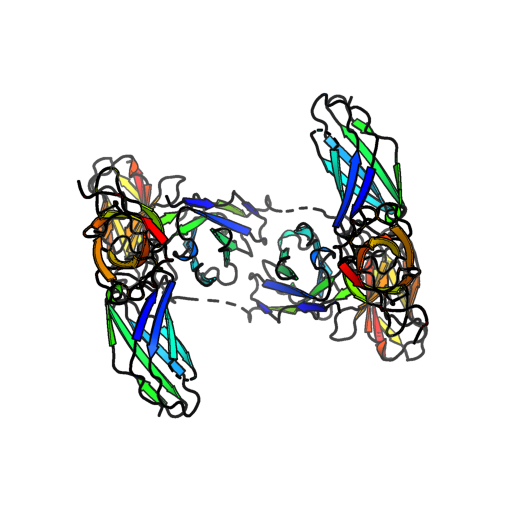O 1
ATOM 6664 N N . GLY B 2 219 ? -24.725 41.927 -5.649 1 125.663 220 GLY B N 1
ATOM 6665 C CA . GLY B 2 219 ? -26.082 41.426 -5.83 1 130.624 220 GLY B CA 1
ATOM 6666 C C . GLY B 2 219 ? -26.435 41.396 -7.316 1 133.982 220 GLY B C 1
ATOM 6667 O O . GLY B 2 219 ? -25.632 41.843 -8.13 1 132.948 220 GLY B O 1
ATOM 6671 N N . MET B 2 220 ? -27.624 40.885 -7.675 1 137.755 221 MET B N 1
ATOM 6672 C CA . MET B 2 220 ? -27.992 40.771 -9.082 1 138.236 221 MET B CA 1
ATOM 6673 C C . MET B 2 220 ? -29.471 41.11 -9.288 1 136.337 221 MET B C 1
ATOM 6674 O O . MET B 2 220 ? -30.295 40.836 -8.417 1 134.586 221 MET B O 1
ATOM 6688 N N . THR B 2 221 ? -29.789 41.707 -10.453 1 134.765 222 THR B N 1
ATOM 6689 C CA . THR B 2 221 ? -31.156 42.04 -10.837 1 135.264 222 THR B CA 1
ATOM 6690 C C . THR B 2 221 ? -31.86 40.792 -11.36 1 138.792 222 THR B C 1
ATOM 6691 O O . THR B 2 221 ? -31.206 39.793 -11.655 1 138.745 222 THR B O 1
ATOM 6702 N N . GLU B 2 222 ? -33.192 40.88 -11.49 1 141.406 223 GLU B N 1
ATOM 6703 C CA . GLU B 2 222 ? -33.992 39.811 -12.071 1 147.559 223 GLU B CA 1
ATOM 6704 C C . GLU B 2 222 ? -33.982 39.931 -13.596 1 151.101 223 GLU B C 1
ATOM 6705 O O . GLU B 2 222 ? -33.713 41.004 -14.14 1 150.092 223 GLU B O 1
ATOM 6717 N N . GLU B 2 223 ? -34.293 38.817 -14.273 1 153.8 224 GLU B N 1
ATOM 6718 C CA . GLU B 2 223 ? -34.338 38.778 -15.726 1 156.516 224 GLU B CA 1
ATOM 6719 C C . GLU B 2 223 ? -35.626 39.437 -16.224 1 160.445 224 GLU B C 1
ATOM 6720 O O . GLU B 2 223 ? -36.631 39.446 -15.514 1 164.828 224 GLU B O 1
ATOM 6732 N N . GLY B 2 224 ? -35.587 39.976 -17.454 1 160.002 225 GLY B N 1
ATOM 6733 C CA . GLY B 2 224 ? -36.763 40.523 -18.116 1 160.513 225 GLY B CA 1
ATOM 6734 C C . GLY B 2 224 ? -36.895 42.023 -17.855 1 158.474 225 GLY B C 1
ATOM 6735 O O . GLY B 2 224 ? -36.01 42.624 -17.244 1 160.486 225 GLY B O 1
ATOM 6739 N N . THR B 2 225 ? -37.998 42.623 -18.331 1 157.689 226 THR B N 1
ATOM 6740 C CA . THR B 2 225 ? -38.267 44.041 -18.111 1 151.773 226 THR B CA 1
ATOM 6741 C C . THR B 2 225 ? -39.748 44.301 -17.798 1 150.629 226 THR B C 1
ATOM 6742 O O . THR B 2 225 ? -40.167 45.457 -17.763 1 148.118 226 THR B O 1
ATOM 6753 N N . SER B 2 226 ? -40.533 43.243 -17.529 1 150.036 227 SER B N 1
ATOM 6754 C CA . SER B 2 226 ? -41.948 43.385 -17.207 1 147.927 227 SER B CA 1
ATOM 6755 C C . SER B 2 226 ? -42.121 43.9 -15.763 1 142.366 227 SER B C 1
ATOM 6756 O O . SER B 2 226 ? -42.274 43.058 -14.844 1 138.204 227 SER B O 1
ATOM 6764 N N . GLN C 1 18 ? 16.779 35.345 30.957 1 79.975 1 GLN C N 1
ATOM 6765 C CA . GLN C 1 18 ? 16.998 35.097 32.405 1 77.841 1 GLN C CA 1
ATOM 6766 C C . GLN C 1 18 ? 15.811 35.637 33.2 1 70.657 1 GLN C C 1
ATOM 6767 O O . GLN C 1 18 ? 15.069 36.497 32.742 1 66.153 1 GLN C O 1
ATOM 6781 N N . VAL C 1 19 ? 15.632 35.121 34.412 1 66.143 2 VAL C N 1
ATOM 6782 C CA . VAL C 1 19 ? 14.543 35.57 35.251 1 59.758 2 VAL C CA 1
ATOM 6783 C C . VAL C 1 19 ? 14.827 36.99 35.739 1 58.658 2 VAL C C 1
ATOM 6784 O O . VAL C 1 19 ? 15.855 37.247 36.361 1 57.421 2 VAL C O 1
ATOM 6797 N N . GLN C 1 20 ? 13.867 37.89 35.494 1 56.798 3 GLN C N 1
ATOM 6798 C CA . GLN C 1 20 ? 13.93 39.243 36.014 1 58.789 3 GLN C CA 1
ATOM 6799 C C . GLN C 1 20 ? 12.557 39.738 36.475 1 51.064 3 GLN C C 1
ATOM 6800 O O . GLN C 1 20 ? 11.552 39.551 35.794 1 48.528 3 GLN C O 1
ATOM 6814 N N . LEU C 1 21 ? 12.589 40.423 37.622 1 47.721 4 LEU C N 1
ATOM 6815 C CA . LEU C 1 21 ? 11.498 41.196 38.187 1 47.145 4 LEU C CA 1
ATOM 6816 C C . LEU C 1 21 ? 11.891 42.675 38.246 1 46.98 4 LEU C C 1
ATOM 6817 O O . LEU C 1 21 ? 12.813 43.042 38.984 1 46.362 4 LEU C O 1
ATOM 6833 N N . VAL C 1 22 ? 11.172 43.492 37.463 1 45.597 5 VAL C N 1
ATOM 6834 C CA . VAL C 1 22 ? 11.389 44.923 37.366 1 46.475 5 VAL C CA 1
ATOM 6835 C C . VAL C 1 22 ? 10.185 45.633 37.979 1 44.471 5 VAL C C 1
ATOM 6836 O O . VAL C 1 22 ? 9.08 45.563 37.464 1 42.028 5 VAL C O 1
ATOM 6849 N N . GLN C 1 23 ? 10.418 46.32 39.096 1 44.82 6 GLN C N 1
ATOM 6850 C CA . GLN C 1 23 ? 9.369 47.023 39.803 1 45.073 6 GLN C CA 1
ATOM 6851 C C . GLN C 1 23 ? 9.271 48.465 39.312 1 44.152 6 GLN C C 1
ATOM 6852 O O . GLN C 1 23 ? 10.19 48.991 38.722 1 47.16 6 GLN C O 1
ATOM 6866 N N . SER C 1 24 ? 8.141 49.086 39.618 1 46.476 7 SER C N 1
ATOM 6867 C CA . SER C 1 24 ? 7.869 50.481 39.336 1 47.978 7 SER C CA 1
ATOM 6868 C C . SER C 1 24 ? 8.67 51.391 40.266 1 46.932 7 SER C C 1
ATOM 6869 O O . SER C 1 24 ? 9.206 50.95 41.295 1 40.893 7 SER C O 1
ATOM 6877 N N . GLY C 1 25 ? 8.68 52.682 39.9 1 47.022 8 GLY C N 1
ATOM 6878 C CA . GLY C 1 25 ? 9.577 53.654 40.509 1 46.692 8 GLY C CA 1
ATOM 6879 C C . GLY C 1 25 ? 9.046 54.133 41.856 1 49.016 8 GLY C C 1
ATOM 6880 O O . GLY C 1 25 ? 7.95 53.762 42.302 1 46.535 8 GLY C O 1
ATOM 6884 N N . ALA C 1 26 ? 9.842 54.976 42.504 1 47.037 9 ALA C N 1
ATOM 6885 C CA . ALA C 1 26 ? 9.508 55.418 43.848 1 49.915 9 ALA C CA 1
ATOM 6886 C C . ALA C 1 26 ? 8.204 56.227 43.869 1 45.87 9 ALA C C 1
ATOM 6887 O O . ALA C 1 26 ? 7.749 56.795 42.875 1 44.48 9 ALA C O 1
ATOM 6894 N N . GLU C 1 27 ? 7.608 56.255 45.055 1 45.082 10 GLU C N 1
ATOM 6895 C CA . GLU C 1 27 ? 6.322 56.882 45.3 1 47.565 10 GLU C CA 1
ATOM 6896 C C . GLU C 1 27 ? 6.425 57.692 46.589 1 47.823 10 GLU C C 1
ATOM 6897 O O . GLU C 1 27 ? 7.035 57.257 47.573 1 50.976 10 GLU C O 1
ATOM 6909 N N . VAL C 1 28 ? 5.754 58.831 46.601 1 45.947 11 VAL C N 1
ATOM 6910 C CA . VAL C 1 28 ? 5.593 59.587 47.827 1 51.209 11 VAL C CA 1
ATOM 6911 C C . VAL C 1 28 ? 4.101 59.866 47.982 1 52.133 11 VAL C C 1
ATOM 6912 O O . VAL C 1 28 ? 3.441 60.217 47.007 1 49.42 11 VAL C O 1
ATOM 6925 N N . LYS C 1 29 ? 3.589 59.634 49.198 1 52.01 12 LYS C N 1
ATOM 6926 C CA . LYS C 1 29 ? 2.154 59.599 49.441 1 53.295 12 LYS C CA 1
ATOM 6927 C C . LYS C 1 29 ? 1.865 60.281 50.765 1 54.332 12 LYS C C 1
ATOM 6928 O O . LYS C 1 29 ? 2.677 60.222 51.69 1 54.709 12 LYS C O 1
ATOM 6947 N N . LYS C 1 30 ? 0.683 60.886 50.847 1 54.966 13 LYS C N 1
ATOM 6948 C CA . LYS C 1 30 ? 0.258 61.505 52.087 1 59.044 13 LYS C CA 1
ATOM 6949 C C . LYS C 1 30 ? -0.346 60.429 52.976 1 55.741 13 LYS C C 1
ATOM 6950 O O . LYS C 1 30 ? -0.929 59.469 52.495 1 50.828 13 LYS C O 1
ATOM 6969 N N . PRO C 1 31 ? -0.229 60.579 54.303 1 54.827 14 PRO C N 1
ATOM 6970 C CA . PRO C 1 31 ? -0.957 59.722 55.234 1 52.674 14 PRO C CA 1
ATOM 6971 C C . PRO C 1 31 ? -2.42 59.584 54.813 1 53.373 14 PRO C C 1
ATOM 6972 O O . PRO C 1 31 ? -3.09 60.591 54.591 1 54.733 14 PRO C O 1
ATOM 6983 N N . GLY C 1 32 ? -2.923 58.345 54.697 1 51.659 15 GLY C N 1
ATOM 6984 C CA . GLY C 1 32 ? -4.321 58.121 54.359 1 51.296 15 GLY C CA 1
ATOM 6985 C C . GLY C 1 32 ? -4.563 57.922 52.863 1 51.272 15 GLY C C 1
ATOM 6986 O O . GLY C 1 32 ? -5.654 57.546 52.452 1 53.907 15 GLY C O 1
ATOM 6990 N N . ALA C 1 33 ? -3.549 58.14 52.034 1 50.156 16 ALA C N 1
ATOM 6991 C CA . ALA C 1 33 ? -3.653 57.781 50.628 1 52.473 16 ALA C CA 1
ATOM 6992 C C . ALA C 1 33 ? -3.439 56.266 50.458 1 52.605 16 ALA C C 1
ATOM 6993 O O . ALA C 1 33 ? -3.197 55.533 51.422 1 48.622 16 ALA C O 1
ATOM 7000 N N . SER C 1 34 ? -3.536 55.787 49.215 1 51.763 17 SER C N 1
ATOM 7001 C CA . SER C 1 34 ? -3.115 54.434 48.927 1 57.902 17 SER C CA 1
ATOM 7002 C C . SER C 1 34 ? -2.05 54.489 47.837 1 57.283 17 SER C C 1
ATOM 7003 O O . SER C 1 34 ? -1.826 55.538 47.239 1 59.067 17 SER C O 1
ATOM 7011 N N . VAL C 1 35 ? -1.36 53.363 47.665 1 54.225 18 VAL C N 1
ATOM 7012 C CA . VAL C 1 35 ? -0.273 53.218 46.711 1 57.108 18 VAL C CA 1
ATOM 7013 C C . VAL C 1 35 ? -0.399 51.836 46.077 1 54.651 18 VAL C C 1
ATOM 7014 O O . VAL C 1 35 ? -0.673 50.861 46.786 1 52.912 18 VAL C O 1
ATOM 7027 N N . LYS C 1 36 ? -0.131 51.783 44.766 1 49.997 19 LYS C N 1
ATOM 7028 C CA . LYS C 1 36 ? -0.118 50.556 44.004 1 49.189 19 LYS C CA 1
ATOM 7029 C C . LYS C 1 36 ? 1.24 50.405 43.322 1 52.344 19 LYS C C 1
ATOM 7030 O O . LYS C 1 36 ? 1.615 51.223 42.498 1 52.626 19 LYS C O 1
ATOM 7049 N N . VAL C 1 37 ? 1.971 49.341 43.671 1 49.81 20 VAL C N 1
ATOM 7050 C CA . VAL C 1 37 ? 3.286 49.069 43.108 1 50.968 20 VAL C CA 1
ATOM 7051 C C . VAL C 1 37 ? 3.176 47.899 42.135 1 50.085 20 VAL C C 1
ATOM 7052 O O . VAL C 1 37 ? 2.478 46.925 42.423 1 53.445 20 VAL C O 1
ATOM 7065 N N . SER C 1 38 ? 3.934 47.963 41.038 1 48.785 21 SER C N 1
ATOM 7066 C CA . SER C 1 38 ? 3.887 46.927 40.016 1 48.459 21 SER C CA 1
ATOM 7067 C C . SER C 1 38 ? 5.228 46.206 39.955 1 48.194 21 SER C C 1
ATOM 7068 O O . SER C 1 38 ? 6.269 46.755 40.341 1 46.351 21 SER C O 1
ATOM 7076 N N . CYS C 1 39 ? 5.155 44.976 39.448 1 47.168 22 CYS C N 1
ATOM 7077 C CA . CYS C 1 39 ? 6.279 44.052 39.383 1 50.236 22 CYS C CA 1
ATOM 7078 C C . CYS C 1 39 ? 6.161 43.236 38.102 1 48.102 22 CYS C C 1
ATOM 7079 O O . CYS C 1 39 ? 5.374 42.297 38.036 1 47.931 22 CYS C O 1
ATOM 7086 N N . LYS C 1 40 ? 6.931 43.634 37.091 1 50.132 23 LYS C N 1
ATOM 7087 C CA . LYS C 1 40 ? 6.856 43.053 35.764 1 53.746 23 LYS C CA 1
ATOM 7088 C C . LYS C 1 40 ? 7.861 41.908 35.658 1 51.891 23 LYS C C 1
ATOM 7089 O O . LYS C 1 40 ? 9.065 42.077 35.894 1 48.971 23 LYS C O 1
ATOM 7108 N N . ALA C 1 41 ? 7.343 40.728 35.323 1 48.83 24 ALA C N 1
ATOM 7109 C CA . ALA C 1 41 ? 8.166 39.527 35.271 1 53.544 24 ALA C CA 1
ATOM 7110 C C . ALA C 1 41 ? 8.513 39.208 33.821 1 53.831 24 ALA C C 1
ATOM 7111 O O . ALA C 1 41 ? 7.712 39.431 32.916 1 58.572 24 ALA C O 1
ATOM 7118 N N . SER C 1 42 ? 9.731 38.717 33.609 1 52.581 25 SER C N 1
ATOM 7119 C CA . SER C 1 42 ? 10.118 38.23 32.299 1 55.702 25 SER C CA 1
ATOM 7120 C C . SER C 1 42 ? 11.121 37.091 32.462 1 52.69 25 SER C C 1
ATOM 7121 O O . SER C 1 42 ? 11.746 36.944 33.516 1 50.521 25 SER C O 1
ATOM 7129 N N . GLY C 1 43 ? 11.244 36.28 31.405 1 54.019 26 GLY C N 1
ATOM 7130 C CA . GLY C 1 43 ? 12.246 35.222 31.338 1 51.887 26 GLY C CA 1
ATOM 7131 C C . GLY C 1 43 ? 11.731 33.882 31.863 1 55.771 26 GLY C C 1
ATOM 7132 O O . GLY C 1 43 ? 12.538 32.97 32.09 1 58.103 26 GLY C O 1
ATOM 7136 N N . TYR C 1 44 ? 10.403 33.777 32.086 1 53.882 27 TYR C N 1
ATOM 7137 C CA . TYR C 1 44 ? 9.812 32.528 32.551 1 53.486 27 TYR C CA 1
ATOM 7138 C C . TYR C 1 44 ? 8.299 32.578 32.348 1 54.495 27 TYR C C 1
ATOM 7139 O O . TYR C 1 44 ? 7.756 33.621 32.025 1 54.852 27 TYR C O 1
ATOM 7157 N N . THR C 1 45 ? 7.623 31.447 32.551 1 54.985 28 THR C N 1
ATOM 7158 C CA . THR C 1 45 ? 6.18 31.37 32.45 1 53.699 28 THR C CA 1
ATOM 7159 C C . THR C 1 45 ? 5.573 31.922 33.733 1 52.515 28 THR C C 1
ATOM 7160 O O . THR C 1 45 ? 5.698 31.309 34.783 1 53.725 28 THR C O 1
ATOM 7171 N N . PHE C 1 46 ? 4.872 33.047 33.612 1 51.987 29 PHE C N 1
ATOM 7172 C CA . PHE C 1 46 ? 4.446 33.85 34.743 1 52.957 29 PHE C CA 1
ATOM 7173 C C . PHE C 1 46 ? 3.526 33.055 35.672 1 51.446 29 PHE C C 1
ATOM 7174 O O . PHE C 1 46 ? 3.679 33.129 36.891 1 49.828 29 PHE C O 1
ATOM 7191 N N . THR C 1 47 ? 2.58 32.307 35.096 1 52.761 30 THR C N 1
ATOM 7192 C CA . THR C 1 47 ? 1.569 31.592 35.868 1 55.269 30 THR C CA 1
ATOM 7193 C C . THR C 1 47 ? 2.145 30.377 36.592 1 53.192 30 THR C C 1
ATOM 7194 O O . THR C 1 47 ? 1.474 29.803 37.435 1 56.496 30 THR C O 1
ATOM 7205 N N . GLY C 1 48 ? 3.378 29.979 36.285 1 53.181 31 GLY C N 1
ATOM 7206 C CA . GLY C 1 48 ? 3.955 28.788 36.892 1 52.983 31 GLY C CA 1
ATOM 7207 C C . GLY C 1 48 ? 4.56 29.002 38.284 1 49.215 31 GLY C C 1
ATOM 7208 O O . GLY C 1 48 ? 4.984 28.026 38.888 1 49.568 31 GLY C O 1
ATOM 7212 N N . TYR C 1 49 ? 4.636 30.247 38.783 1 48.536 32 TYR C N 1
ATOM 7213 C CA . TYR C 1 49 ? 5.417 30.56 39.977 1 44.919 32 TYR C CA 1
ATOM 7214 C C . TYR C 1 49 ? 4.665 31.53 40.891 1 46.541 32 TYR C C 1
ATOM 7215 O O . TYR C 1 49 ? 4.139 32.559 40.447 1 45.188 32 TYR C O 1
ATOM 7233 N N . ILE C 1 50 ? 4.671 31.203 42.189 1 45.966 33 ILE C N 1
ATOM 7234 C CA . ILE C 1 50 ? 4.12 32.069 43.215 1 45.529 33 ILE C CA 1
ATOM 7235 C C . ILE C 1 50 ? 4.953 33.355 43.318 1 46.913 33 ILE C C 1
ATOM 7236 O O . ILE C 1 50 ? 6.175 33.317 43.384 1 44.599 33 ILE C O 1
ATOM 7252 N N . MET C 1 51 ? 4.251 34.49 43.393 1 43.294 34 MET C N 1
ATOM 7253 C CA . MET C 1 51 ? 4.85 35.786 43.601 1 44.767 34 MET C CA 1
ATOM 7254 C C . MET C 1 51 ? 4.505 36.33 44.993 1 45.5 34 MET C C 1
ATOM 7255 O O . MET C 1 51 ? 3.334 36.433 45.382 1 47.153 34 MET C O 1
ATOM 7269 N N . ASN C 1 52 ? 5.561 36.682 45.731 1 40.977 35 ASN C N 1
ATOM 7270 C CA . ASN C 1 52 ? 5.461 37.157 47.094 1 41.958 35 ASN C CA 1
ATOM 7271 C C . ASN C 1 52 ? 5.772 38.657 47.142 1 44.104 35 ASN C C 1
ATOM 7272 O O . ASN C 1 52 ? 6.448 39.205 46.272 1 38.939 35 ASN C O 1
ATOM 7283 N N . TRP C 1 53 ? 5.296 39.303 48.208 1 42.452 36 TRP C N 1
ATOM 7284 C CA . TRP C 1 53 ? 5.644 40.683 48.471 1 42.333 36 TRP C CA 1
ATOM 7285 C C . TRP C 1 53 ? 6.148 40.805 49.896 1 41.416 36 TRP C C 1
ATOM 7286 O O . TRP C 1 53 ? 5.55 40.26 50.824 1 43.745 36 TRP C O 1
ATOM 7307 N N . VAL C 1 54 ? 7.206 41.607 50.031 1 41.058 37 VAL C N 1
ATOM 7308 C CA . VAL C 1 54 ? 7.929 41.773 51.272 1 41.285 37 VAL C CA 1
ATOM 7309 C C . VAL C 1 54 ? 8.321 43.235 51.377 1 41.214 37 VAL C C 1
ATOM 7310 O O . VAL C 1 54 ? 8.701 43.835 50.379 1 41.578 37 VAL C O 1
ATOM 7323 N N . ARG C 1 55 ? 8.374 43.755 52.598 1 40.545 38 ARG C N 1
ATOM 7324 C CA . ARG C 1 55 ? 8.821 45.117 52.754 1 45.777 38 ARG C CA 1
ATOM 7325 C C . ARG C 1 55 ? 9.888 45.214 53.835 1 42.959 38 ARG C C 1
ATOM 7326 O O . ARG C 1 55 ? 9.96 44.379 54.73 1 40.387 38 ARG C O 1
ATOM 7347 N N . GLN C 1 56 ? 10.613 46.331 53.779 1 40.744 39 GLN C N 1
ATOM 7348 C CA . GLN C 1 56 ? 11.662 46.635 54.738 1 43.701 39 GLN C CA 1
ATOM 7349 C C . GLN C 1 56 ? 11.642 48.14 54.992 1 42.699 39 GLN C C 1
ATOM 7350 O O . GLN C 1 56 ? 11.902 48.931 54.075 1 38.373 39 GLN C O 1
ATOM 7364 N N . ALA C 1 57 ? 11.279 48.515 56.227 1 43.525 40 ALA C N 1
ATOM 7365 C CA . ALA C 1 57 ? 11.369 49.9 56.656 1 47.818 40 ALA C CA 1
ATOM 7366 C C . ALA C 1 57 ? 12.839 50.27 56.834 1 47.151 40 ALA C C 1
ATOM 7367 O O . ALA C 1 57 ? 13.667 49.395 57.075 1 48.822 40 ALA C O 1
ATOM 7374 N N . PRO C 1 58 ? 13.209 51.565 56.732 1 47.875 41 PRO C N 1
ATOM 7375 C CA . PRO C 1 58 ? 14.62 51.976 56.772 1 49.276 41 PRO C CA 1
ATOM 7376 C C . PRO C 1 58 ? 15.349 51.562 58.05 1 49.678 41 PRO C C 1
ATOM 7377 O O . PRO C 1 58 ? 14.901 51.875 59.151 1 54.072 41 PRO C O 1
ATOM 7388 N N . GLY C 1 59 ? 16.458 50.828 57.891 1 49.836 42 GLY C N 1
ATOM 7389 C CA . GLY C 1 59 ? 17.22 50.333 59.026 1 52.614 42 GLY C CA 1
ATOM 7390 C C . GLY C 1 59 ? 16.525 49.223 59.825 1 53.294 42 GLY C C 1
ATOM 7391 O O . GLY C 1 59 ? 16.945 48.946 60.949 1 53.31 42 GLY C O 1
ATOM 7395 N N . GLN C 1 60 ? 15.473 48.592 59.271 1 49.463 43 GLN C N 1
ATOM 7396 C CA . GLN C 1 60 ? 14.73 47.566 59.993 1 51.922 43 GLN C CA 1
ATOM 7397 C C . GLN C 1 60 ? 14.831 46.227 59.25 1 48.868 43 GLN C C 1
ATOM 7398 O O . GLN C 1 60 ? 15.442 46.145 58.194 1 44.825 43 GLN C O 1
ATOM 7412 N N . GLY C 1 61 ? 14.151 45.192 59.773 1 46.711 44 GLY C N 1
ATOM 7413 C CA . GLY C 1 61 ? 14.15 43.872 59.179 1 43.789 44 GLY C CA 1
ATOM 7414 C C . GLY C 1 61 ? 13.112 43.714 58.064 1 48.067 44 GLY C C 1
ATOM 7415 O O . GLY C 1 61 ? 12.524 44.691 57.582 1 49.286 44 GLY C O 1
ATOM 7419 N N . LEU C 1 62 ? 12.946 42.452 57.643 1 44.963 45 LEU C N 1
ATOM 7420 C CA . LEU C 1 62 ? 12.079 42.079 56.545 1 44.822 45 LEU C CA 1
ATOM 7421 C C . LEU C 1 62 ? 10.733 41.645 57.105 1 45.019 45 LEU C C 1
ATOM 7422 O O . LEU C 1 62 ? 10.671 41.008 58.157 1 50.328 45 LEU C O 1
ATOM 7438 N N . GLU C 1 63 ? 9.668 42.033 56.407 1 43.602 46 GLU C N 1
ATOM 7439 C CA . GLU C 1 63 ? 8.316 41.706 56.802 1 47.302 46 GLU C CA 1
ATOM 7440 C C . GLU C 1 63 ? 7.581 41.171 55.585 1 43.223 46 GLU C C 1
ATOM 7441 O O . GLU C 1 63 ? 7.522 41.845 54.563 1 43.273 46 GLU C O 1
ATOM 7453 N N . TRP C 1 64 ? 7.006 39.973 55.718 1 40.908 47 TRP C N 1
ATOM 7454 C CA . TRP C 1 64 ? 6.242 39.369 54.64 1 41.602 47 TRP C CA 1
ATOM 7455 C C . TRP C 1 64 ? 4.824 39.938 54.611 1 40.416 47 TRP C C 1
ATOM 7456 O O . TRP C 1 64 ? 4.151 40.011 55.629 1 40.089 47 TRP C O 1
ATOM 7477 N N . MET C 1 65 ? 4.366 40.325 53.424 1 40.876 48 MET C N 1
ATOM 7478 C CA . MET C 1 65 ? 3.079 40.983 53.288 1 42.65 48 MET C CA 1
ATOM 7479 C C . MET C 1 65 ? 2.03 40.003 52.776 1 45.021 48 MET C C 1
ATOM 7480 O O . MET C 1 65 ? 0.927 39.967 53.307 1 45.063 48 MET C O 1
ATOM 7494 N N . GLY C 1 66 ? 2.381 39.229 51.745 1 43.758 49 GLY C N 1
ATOM 7495 C CA . GLY C 1 66 ? 1.456 38.259 51.195 1 46.119 49 GLY C CA 1
ATOM 7496 C C . GLY C 1 66 ? 1.986 37.668 49.898 1 44.468 49 GLY C C 1
ATOM 7497 O O . GLY C 1 66 ? 3.104 37.986 49.493 1 42.803 49 GLY C O 1
ATOM 7501 N N . LEU C 1 67 ? 1.186 36.78 49.284 1 42.525 50 LEU C N 1
ATOM 7502 C CA . LEU C 1 67 ? 1.532 36.217 47.996 1 42.709 50 LEU C CA 1
ATOM 7503 C C . LEU C 1 67 ? 0.296 36.093 47.123 1 43.717 50 LEU C C 1
ATOM 7504 O O . LEU C 1 67 ? -0.848 36.147 47.583 1 47.099 50 LEU C O 1
ATOM 7520 N N . ILE C 1 68 ? 0.564 35.865 45.847 1 44.767 51 ILE C N 1
ATOM 7521 C CA . ILE C 1 68 ? -0.471 35.483 44.908 1 47.58 51 ILE C CA 1
ATOM 7522 C C . ILE C 1 68 ? 0.063 34.342 44.052 1 49.413 51 ILE C C 1
ATOM 7523 O O . ILE C 1 68 ? 1.251 34.286 43.738 1 48.348 51 ILE C O 1
ATOM 7539 N N . ASN C 1 69 ? -0.848 33.439 43.708 1 49.957 52 ASN C N 1
ATOM 7540 C CA . ASN C 1 69 ? -0.639 32.429 42.695 1 50.464 52 ASN C CA 1
ATOM 7541 C C . ASN C 1 69 ? -1.263 32.954 41.411 1 52.265 52 ASN C C 1
ATOM 7542 O O . ASN C 1 69 ? -2.487 33.055 41.333 1 51.527 52 ASN C O 1
ATOM 7553 N N . PRO C 1 70 ? -0.463 33.331 40.385 1 53.009 53 PRO C N 1
ATOM 7554 C CA . PRO C 1 70 ? -1.021 33.901 39.164 1 53.615 53 PRO C CA 1
ATOM 7555 C C . PRO C 1 70 ? -1.79 32.883 38.33 1 55.537 53 PRO C C 1
ATOM 7556 O O . PRO C 1 70 ? -2.571 33.281 37.476 1 59.073 53 PRO C O 1
ATOM 7567 N N . TYR C 1 71 ? -1.599 31.584 38.613 1 57.233 54 TYR C N 1
ATOM 7568 C CA . TYR C 1 71 ? -2.33 30.527 37.927 1 58.738 54 TYR C CA 1
ATOM 7569 C C . TYR C 1 71 ? -3.843 30.695 38.107 1 58.574 54 TYR C C 1
ATOM 7570 O O . TYR C 1 71 ? -4.565 30.585 37.122 1 57.001 54 TYR C O 1
ATOM 7588 N N . ASN C 1 72 ? -4.325 30.97 39.333 1 55.279 55 ASN C N 1
ATOM 7589 C CA . ASN C 1 72 ? -5.767 31.061 39.54 1 58.417 55 ASN C CA 1
ATOM 7590 C C . ASN C 1 72 ? -6.202 32.312 40.323 1 57.21 55 ASN C C 1
ATOM 7591 O O . ASN C 1 72 ? -7.386 32.422 40.665 1 56.861 55 ASN C O 1
ATOM 7602 N N . GLY C 1 73 ? -5.268 33.237 40.619 1 54.413 56 GLY C N 1
ATOM 7603 C CA . GLY C 1 73 ? -5.567 34.468 41.34 1 52.995 56 GLY C CA 1
ATOM 7604 C C . GLY C 1 73 ? -5.624 34.278 42.863 1 56.792 56 GLY C C 1
ATOM 7605 O O . GLY C 1 73 ? -5.9 35.22 43.602 1 57.654 56 GLY C O 1
ATOM 7609 N N . GLY C 1 74 ? -5.382 33.058 43.354 1 56.008 57 GLY C N 1
ATOM 7610 C CA . GLY C 1 74 ? -5.453 32.797 44.782 1 55.211 57 GLY C CA 1
ATOM 7611 C C . GLY C 1 74 ? -4.447 33.664 45.54 1 54.05 57 GLY C C 1
ATOM 7612 O O . GLY C 1 74 ? -3.291 33.777 45.137 1 48.112 57 GLY C O 1
ATOM 7616 N N . THR C 1 75 ? -4.896 34.27 46.644 1 52.921 58 THR C N 1
ATOM 7617 C CA . THR C 1 75 ? -4.016 35.094 47.451 1 52.437 58 THR C CA 1
ATOM 7618 C C . THR C 1 75 ? -4.006 34.575 48.883 1 50.57 58 THR C C 1
ATOM 7619 O O . THR C 1 75 ? -4.854 33.775 49.284 1 50.181 58 THR C O 1
ATOM 7630 N N . ASP C 1 76 ? -3.005 35.052 49.619 1 49.168 59 ASP C N 1
ATOM 7631 C CA . ASP C 1 76 ? -2.734 34.697 50.999 1 50.155 59 ASP C CA 1
ATOM 7632 C C . ASP C 1 76 ? -1.977 35.876 51.598 1 49.377 59 ASP C C 1
ATOM 7633 O O . ASP C 1 76 ? -0.893 36.22 51.113 1 49.931 59 ASP C O 1
ATOM 7642 N N . TYR C 1 77 ? -2.594 36.514 52.602 1 47.497 60 TYR C N 1
ATOM 7643 C CA . TYR C 1 77 ? -2.091 37.75 53.178 1 51.351 60 TYR C CA 1
ATOM 7644 C C . TYR C 1 77 ? -1.637 37.502 54.612 1 50.47 60 TYR C C 1
ATOM 7645 O O . TYR C 1 77 ? -2.24 36.712 55.345 1 46.679 60 TYR C O 1
ATOM 7663 N N . ASN C 1 78 ? -0.548 38.182 54.988 1 46.208 61 ASN C N 1
ATOM 7664 C CA . ASN C 1 78 ? -0.208 38.36 56.387 1 45.895 61 ASN C CA 1
ATOM 7665 C C . ASN C 1 78 ? -1.384 39.036 57.098 1 49.091 61 ASN C C 1
ATOM 7666 O O . ASN C 1 78 ? -1.738 40.15 56.739 1 48.951 61 ASN C O 1
ATOM 7677 N N . PRO C 1 79 ? -1.972 38.448 58.169 1 52.415 62 PRO C N 1
ATOM 7678 C CA . PRO C 1 79 ? -3.077 39.096 58.877 1 54.051 62 PRO C CA 1
ATOM 7679 C C . PRO C 1 79 ? -2.73 40.427 59.548 1 51.484 62 PRO C C 1
ATOM 7680 O O . PRO C 1 79 ? -3.612 41.212 59.841 1 48.621 62 PRO C O 1
ATOM 7691 N N . GLN C 1 80 ? -1.453 40.716 59.797 1 55.12 63 GLN C N 1
ATOM 7692 C CA . GLN C 1 80 ? -1.123 42.033 60.316 1 58.117 63 GLN C CA 1
ATOM 7693 C C . GLN C 1 80 ? -1.439 43.14 59.306 1 58.347 63 GLN C C 1
ATOM 7694 O O . GLN C 1 80 ? -1.571 44.265 59.722 1 58.258 63 GLN C O 1
ATOM 7708 N N . PHE C 1 81 ? -1.576 42.826 58.012 1 64.773 64 PHE C N 1
ATOM 7709 C CA . PHE C 1 81 ? -1.955 43.784 56.981 1 70.679 64 PHE C CA 1
ATOM 7710 C C . PHE C 1 81 ? -3.168 43.339 56.151 1 86.506 64 PHE C C 1
ATOM 7711 O O . PHE C 1 81 ? -3.525 44.017 55.183 1 86.46 64 PHE C O 1
ATOM 7728 N N . GLN C 1 82 ? -3.759 42.174 56.474 1 88.257 65 GLN C N 1
ATOM 7729 C CA . GLN C 1 82 ? -4.722 41.482 55.62 1 90.867 65 GLN C CA 1
ATOM 7730 C C . GLN C 1 82 ? -5.764 42.42 55.003 1 96.443 65 GLN C C 1
ATOM 7731 O O . GLN C 1 82 ? -6.126 42.29 53.83 1 109.151 65 GLN C O 1
ATOM 7745 N N . ASP C 1 83 ? -6.277 43.326 55.839 1 70.674 66 ASP C N 1
ATOM 7746 C CA . ASP C 1 83 ? -7.271 44.304 55.453 1 72.531 66 ASP C CA 1
ATOM 7747 C C . ASP C 1 83 ? -6.743 45.251 54.362 1 61.836 66 ASP C C 1
ATOM 7748 O O . ASP C 1 83 ? -7.376 45.427 53.326 1 66.735 66 ASP C O 1
ATOM 7757 N N . ARG C 1 84 ? -5.562 45.835 54.568 1 55.41 67 ARG C N 1
ATOM 7758 C CA . ARG C 1 84 ? -5.106 46.99 53.809 1 49.981 67 ARG C CA 1
ATOM 7759 C C . ARG C 1 84 ? -4.4 46.585 52.517 1 47.218 67 ARG C C 1
ATOM 7760 O O . ARG C 1 84 ? -4.212 47.428 51.645 1 43.158 67 ARG C O 1
ATOM 7781 N N . VAL C 1 85 ? -3.983 45.311 52.403 1 46.975 68 VAL C N 1
ATOM 7782 C CA . VAL C 1 85 ? -3.163 44.857 51.279 1 45.359 68 VAL C CA 1
ATOM 7783 C C . VAL C 1 85 ? -4.052 44.145 50.256 1 45.083 68 VAL C C 1
ATOM 7784 O O . VAL C 1 85 ? -4.873 43.336 50.643 1 44.43 68 VAL C O 1
ATOM 7797 N N . THR C 1 86 ? -3.876 44.453 48.96 1 44.736 69 THR C N 1
ATOM 7798 C CA . THR C 1 86 ? -4.498 43.712 47.872 1 45.486 69 THR C CA 1
ATOM 7799 C C . THR C 1 86 ? -3.405 43.381 46.869 1 46.287 69 THR C C 1
ATOM 7800 O O . THR C 1 86 ? -2.74 44.285 46.367 1 44.932 69 THR C O 1
ATOM 7811 N N . ILE C 1 87 ? -3.221 42.091 46.593 1 44.251 70 ILE C N 1
ATOM 7812 C CA . ILE C 1 87 ? -2.269 41.657 45.588 1 44.963 70 ILE C CA 1
ATOM 7813 C C . ILE C 1 87 ? -3.081 41.104 44.437 1 44.756 70 ILE C C 1
ATOM 7814 O O . ILE C 1 87 ? -3.988 40.304 44.656 1 50.132 70 ILE C O 1
ATOM 7830 N N . THR C 1 88 ? -2.77 41.577 43.239 1 46.699 71 THR C N 1
ATOM 7831 C CA . THR C 1 88 ? -3.416 41.127 42.016 1 47.403 71 THR C CA 1
ATOM 7832 C C . THR C 1 88 ? -2.317 40.727 41.034 1 47.738 71 THR C C 1
ATOM 7833 O O . THR C 1 88 ? -1.142 41.007 41.277 1 45.637 71 THR C O 1
ATOM 7844 N N . ALA C 1 89 ? -2.713 40.08 39.931 1 49.913 72 ALA C N 1
ATOM 7845 C CA . ALA C 1 89 ? -1.793 39.66 38.888 1 51.427 72 ALA C CA 1
ATOM 7846 C C . ALA C 1 89 ? -2.515 39.657 37.548 1 56.194 72 ALA C C 1
ATOM 7847 O O . ALA C 1 89 ? -3.665 39.238 37.476 1 61.834 72 ALA C O 1
ATOM 7854 N N . ASP C 1 90 ? -1.825 40.122 36.499 1 60.081 73 ASP C N 1
ATOM 7855 C CA . ASP C 1 90 ? -2.369 40.2 35.15 1 61.494 73 ASP C CA 1
ATOM 7856 C C . ASP C 1 90 ? -1.502 39.326 34.245 1 61.226 73 ASP C C 1
ATOM 7857 O O . ASP C 1 90 ? -0.391 39.713 33.875 1 59.832 73 ASP C O 1
ATOM 7866 N N . LYS C 1 91 ? -2.053 38.168 33.878 1 63.883 74 LYS C N 1
ATOM 7867 C CA . LYS C 1 91 ? -1.401 37.178 33.035 1 66.627 74 LYS C CA 1
ATOM 7868 C C . LYS C 1 91 ? -0.972 37.815 31.719 1 63.059 74 LYS C C 1
ATOM 7869 O O . LYS C 1 91 ? 0.082 37.496 31.195 1 65.203 74 LYS C O 1
ATOM 7888 N N . SER C 1 92 ? -1.821 38.672 31.157 1 62.043 75 SER C N 1
ATOM 7889 C CA . SER C 1 92 ? -1.587 39.163 29.81 1 66.599 75 SER C CA 1
ATOM 7890 C C . SER C 1 92 ? -0.299 39.991 29.743 1 67.928 75 SER C C 1
ATOM 7891 O O . SER C 1 92 ? 0.303 40.067 28.675 1 70.972 75 SER C O 1
ATOM 7899 N N . THR C 1 93 ? 0.132 40.588 30.872 1 64.872 76 THR C N 1
ATOM 7900 C CA . THR C 1 93 ? 1.314 41.446 30.904 1 62.38 76 THR C CA 1
ATOM 7901 C C . THR C 1 93 ? 2.399 40.89 31.82 1 63.1 76 THR C C 1
ATOM 7902 O O . THR C 1 93 ? 3.418 41.546 31.997 1 65.164 76 THR C O 1
ATOM 7913 N N . SER C 1 94 ? 2.186 39.72 32.43 1 60.288 77 SER C N 1
ATOM 7914 C CA . SER C 1 94 ? 3.17 39.167 33.349 1 61.128 77 SER C CA 1
ATOM 7915 C C . SER C 1 94 ? 3.518 40.168 34.447 1 54.211 77 SER C C 1
ATOM 7916 O O . SER C 1 94 ? 4.686 40.333 34.775 1 55.477 77 SER C O 1
ATOM 7924 N N . THR C 1 95 ? 2.511 40.815 35.027 1 50.995 78 THR C N 1
ATOM 7925 C CA . THR C 1 95 ? 2.767 41.825 36.034 1 49.924 78 THR C CA 1
ATOM 7926 C C . THR C 1 95 ? 1.968 41.495 37.285 1 49.686 78 THR C C 1
ATOM 7927 O O . THR C 1 95 ? 0.766 41.241 37.223 1 53.368 78 THR C O 1
ATOM 7938 N N . ALA C 1 96 ? 2.639 41.561 38.424 1 44.712 79 ALA C N 1
ATOM 7939 C CA . ALA C 1 96 ? 1.946 41.506 39.695 1 46.926 79 ALA C CA 1
ATOM 7940 C C . ALA C 1 96 ? 1.866 42.914 40.288 1 46.403 79 ALA C C 1
ATOM 7941 O O . ALA C 1 96 ? 2.763 43.735 40.076 1 45.595 79 ALA C O 1
ATOM 7948 N N . TYR C 1 97 ? 0.86 43.118 41.145 1 45.03 80 TYR C N 1
ATOM 7949 C CA . TYR C 1 97 ? 0.639 44.391 41.808 1 45.93 80 TYR C CA 1
ATOM 7950 C C . TYR C 1 97 ? 0.414 44.191 43.307 1 45.678 80 TYR C C 1
ATOM 7951 O O . TYR C 1 97 ? -0.235 43.235 43.737 1 44.292 80 TYR C O 1
ATOM 7969 N N . MET C 1 98 ? 0.961 45.112 44.099 1 42.763 81 MET C N 1
ATOM 7970 C CA . MET C 1 98 ? 0.665 45.191 45.512 1 41.624 81 MET C CA 1
ATOM 7971 C C . MET C 1 98 ? 0.115 46.589 45.807 1 46.819 81 MET C C 1
ATOM 7972 O O . MET C 1 98 ? 0.771 47.608 45.555 1 45.661 81 MET C O 1
ATOM 7986 N N . GLU C 1 99 ? -1.123 46.623 46.307 1 45.232 82 GLU C N 1
ATOM 7987 C CA . GLU C 1 99 ? -1.724 47.837 46.81 1 45.88 82 GLU C CA 1
ATOM 7988 C C . GLU C 1 99 ? -1.758 47.799 48.343 1 47.661 82 GLU C C 1
ATOM 7989 O O . GLU C 1 99 ? -2.254 46.829 48.94 1 45.295 82 GLU C O 1
ATOM 8001 N N . LEU C 1 100 ? -1.255 48.89 48.957 1 44.575 83 LEU C N 1
ATOM 8002 C CA . LEU C 1 100 ? -1.431 49.173 50.371 1 46.012 83 LEU C CA 1
ATOM 8003 C C . LEU C 1 100 ? -2.321 50.414 50.578 1 47.462 83 LEU C C 1
ATOM 8004 O O . LEU C 1 100 ? -1.998 51.51 50.124 1 46.071 83 LEU C O 1
ATOM 8020 N N . SER C 1 101 ? -3.425 50.228 51.314 1 45.018 84 SER C N 1
ATOM 8021 C CA . SER C 1 101 ? -4.439 51.244 51.539 1 47.205 84 SER C CA 1
ATOM 8022 C C . SER C 1 101 ? -4.214 51.89 52.909 1 48.145 84 SER C C 1
ATOM 8023 O O . SER C 1 101 ? -3.559 51.304 53.776 1 48.138 84 SER C O 1
ATOM 8031 N N . SER C 1 102 ? -4.794 53.077 53.119 1 46.493 85 SER C N 1
ATOM 8032 C CA . SER C 1 102 ? -4.735 53.769 54.405 1 48.364 85 SER C CA 1
ATOM 8033 C C . SER C 1 102 ? -3.301 53.913 54.908 1 47.029 85 SER C C 1
ATOM 8034 O O . SER C 1 102 ? -2.969 53.508 56.036 1 44.787 85 SER C O 1
ATOM 8042 N N . LEU C 1 103 ? -2.45 54.487 54.061 1 47.325 86 LEU C N 1
ATOM 8043 C CA . LEU C 1 103 ? -1.044 54.605 54.403 1 46.715 86 LEU C CA 1
ATOM 8044 C C . LEU C 1 103 ? -0.85 55.433 55.676 1 48.007 86 LEU C C 1
ATOM 8045 O O . LEU C 1 103 ? -1.554 56.403 55.92 1 48.71 86 LEU C O 1
ATOM 8061 N N . ARG C 1 104 ? 0.091 54.984 56.513 1 49.79 87 ARG C N 1
ATOM 8062 C CA . ARG C 1 104 ? 0.565 55.754 57.646 1 54.33 87 ARG C CA 1
ATOM 8063 C C . ARG C 1 104 ? 2.083 55.869 57.544 1 51.45 87 ARG C C 1
ATOM 8064 O O . ARG C 1 104 ? 2.735 55.176 56.743 1 46.876 87 ARG C O 1
ATOM 8085 N N . SER C 1 105 ? 2.647 56.757 58.366 1 54.121 88 SER C N 1
ATOM 8086 C CA . SER C 1 105 ? 4.055 57.109 58.24 1 61.909 88 SER C CA 1
ATOM 8087 C C . SER C 1 105 ? 4.929 55.876 58.464 1 56.651 88 SER C C 1
ATOM 8088 O O . SER C 1 105 ? 5.952 55.714 57.818 1 58.809 88 SER C O 1
ATOM 8096 N N . GLU C 1 106 ? 4.467 54.967 59.325 1 61.016 89 GLU C N 1
ATOM 8097 C CA . GLU C 1 106 ? 5.17 53.727 59.617 1 62.507 89 GLU C CA 1
ATOM 8098 C C . GLU C 1 106 ? 5.2 52.794 58.401 1 57.1 89 GLU C C 1
ATOM 8099 O O . GLU C 1 106 ? 5.952 51.83 58.422 1 52.272 89 GLU C O 1
ATOM 8111 N N . ASP C 1 107 ? 4.403 53.065 57.354 1 50.872 90 ASP C N 1
ATOM 8112 C CA . ASP C 1 107 ? 4.468 52.286 56.124 1 47.895 90 ASP C CA 1
ATOM 8113 C C . ASP C 1 107 ? 5.594 52.736 55.189 1 48.46 90 ASP C C 1
ATOM 8114 O O . ASP C 1 107 ? 5.762 52.161 54.111 1 46.12 90 ASP C O 1
ATOM 8123 N N . THR C 1 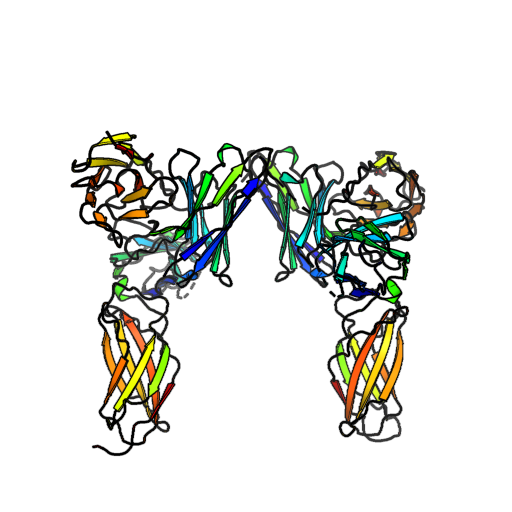108 ? 6.362 53.767 55.568 1 50.323 91 THR C N 1
ATOM 8124 C CA . THR C 1 108 ? 7.5 54.149 54.748 1 47.752 91 THR C CA 1
ATOM 8125 C C . THR C 1 108 ? 8.464 52.964 54.709 1 45.9 91 THR C C 1
ATOM 8126 O O . THR C 1 108 ? 8.897 52.507 55.768 1 45.492 91 THR C O 1
ATOM 8137 N N . ALA C 1 109 ? 8.782 52.476 53.498 1 41.312 92 ALA C N 1
ATOM 8138 C CA . ALA C 1 109 ? 9.601 51.279 53.364 1 43.026 92 ALA C CA 1
ATOM 8139 C C . ALA C 1 109 ? 9.93 51.017 51.9 1 40.136 92 ALA C C 1
ATOM 8140 O O . ALA C 1 109 ? 9.352 51.627 51.021 1 39.997 92 ALA C O 1
ATOM 8147 N N . VAL C 1 110 ? 10.9 50.135 51.664 1 40.259 93 VAL C N 1
ATOM 8148 C CA . VAL C 1 110 ? 11.127 49.566 50.348 1 40.981 93 VAL C CA 1
ATOM 8149 C C . VAL C 1 110 ? 10.278 48.301 50.228 1 41.191 93 VAL C C 1
ATOM 8150 O O . VAL C 1 110 ? 10.249 47.46 51.139 1 39.824 93 VAL C O 1
ATOM 8163 N N . TYR C 1 111 ? 9.555 48.209 49.112 1 43.023 94 TYR C N 1
ATOM 8164 C CA . TYR C 1 111 ? 8.604 47.139 48.851 1 42.016 94 TYR C CA 1
ATOM 8165 C C . TYR C 1 111 ? 9.186 46.276 47.744 1 44.037 94 TYR C C 1
ATOM 8166 O O . TYR C 1 111 ? 9.534 46.808 46.691 1 43.63 94 TYR C O 1
ATOM 8184 N N . TYR C 1 112 ? 9.289 44.959 47.997 1 42.295 95 TYR C N 1
ATOM 8185 C CA . TYR C 1 112 ? 9.896 44.039 47.049 1 42.003 95 TYR C CA 1
ATOM 8186 C C . TYR C 1 112 ? 8.889 42.967 46.642 1 41.961 95 TYR C C 1
ATOM 8187 O O . TYR C 1 112 ? 8.165 42.458 47.493 1 41.235 95 TYR C O 1
ATOM 8205 N N . CYS C 1 113 ? 8.878 42.633 45.346 1 38.447 96 CYS C N 1
ATOM 8206 C CA . CYS C 1 113 ? 8.297 41.392 44.866 1 42.742 96 CYS C CA 1
ATOM 8207 C C . CYS C 1 113 ? 9.41 40.345 44.776 1 41.95 96 CYS C C 1
ATOM 8208 O O . CYS C 1 113 ? 10.588 40.654 44.534 1 40.483 96 CYS C O 1
ATOM 8215 N N . ALA C 1 114 ? 9.031 39.091 44.997 1 41.232 97 ALA C N 1
ATOM 8216 C CA . ALA C 1 114 ? 10.003 38.014 44.928 1 40.223 97 ALA C CA 1
ATOM 8217 C C . ALA C 1 114 ? 9.321 36.729 44.477 1 41.067 97 ALA C C 1
ATOM 8218 O O . ALA C 1 114 ? 8.266 36.342 44.992 1 41.89 97 ALA C O 1
ATOM 8225 N N . ARG C 1 115 ? 9.931 36.094 43.483 1 39.989 98 ARG C N 1
ATOM 8226 C CA . ARG C 1 115 ? 9.431 34.844 42.953 1 42.349 98 ARG C CA 1
ATOM 8227 C C . ARG C 1 115 ? 9.889 33.689 43.839 1 41.933 98 ARG C C 1
ATOM 8228 O O . ARG C 1 115 ? 11.031 33.669 44.274 1 45.909 98 ARG C O 1
ATOM 8249 N N . ASP C 1 116 ? 8.981 32.74 44.076 1 42.487 99 ASP C N 1
ATOM 8250 C CA . ASP C 1 116 ? 9.261 31.479 44.743 1 42.997 99 ASP C CA 1
ATOM 8251 C C . ASP C 1 116 ? 9.504 30.443 43.658 1 44.507 99 ASP C C 1
ATOM 8252 O O . ASP C 1 116 ? 8.585 30.14 42.916 1 45.674 99 ASP C O 1
ATOM 8261 N N . GLY C 1 117 ? 10.723 29.887 43.588 1 45.718 100 GLY C N 1
ATOM 8262 C CA . GLY C 1 117 ? 11.164 29.188 42.388 1 47.898 100 GLY C CA 1
ATOM 8263 C C . GLY C 1 117 ? 11.773 27.796 42.628 1 50.136 100 GLY C C 1
ATOM 8264 O O . GLY C 1 117 ? 11.997 27.072 41.665 1 46.626 100 GLY C O 1
ATOM 8268 N N . TYR C 1 118 ? 12.112 27.423 43.873 1 47.948 101 TYR C N 1
ATOM 8269 C CA . TYR C 1 118 ? 12.741 26.129 44.11 1 46.258 101 TYR C CA 1
ATOM 8270 C C . TYR C 1 118 ? 11.663 25.05 44.238 1 46.759 101 TYR C C 1
ATOM 8271 O O . TYR C 1 118 ? 10.852 25.077 45.155 1 47.381 101 TYR C O 1
ATOM 8289 N N . ASP C 1 119 ? 11.688 24.087 43.316 1 46.482 102 ASP C N 1
ATOM 8290 C CA . ASP C 1 119 ? 10.74 22.981 43.297 1 48.669 102 ASP C CA 1
ATOM 8291 C C . ASP C 1 119 ? 10.694 22.223 44.627 1 45.881 102 ASP C C 1
ATOM 8292 O O . ASP C 1 119 ? 9.624 21.749 45.007 1 47.051 102 ASP C O 1
ATOM 8301 N N . ASP C 1 120 ? 11.84 22.107 45.308 1 43.073 103 ASP C N 1
ATOM 8302 C CA . ASP C 1 120 ? 11.923 21.393 46.571 1 45.752 103 ASP C CA 1
ATOM 8303 C C . ASP C 1 120 ? 11.935 22.352 47.762 1 45.688 103 ASP C C 1
ATOM 8304 O O . ASP C 1 120 ? 12.162 21.908 48.892 1 45.383 103 ASP C O 1
ATOM 8313 N N . GLY C 1 121 ? 11.618 23.64 47.541 1 43.426 104 GLY C N 1
ATOM 8314 C CA . GLY C 1 121 ? 11.691 24.622 48.615 1 42.063 104 GLY C CA 1
ATOM 8315 C C . GLY C 1 121 ? 10.623 25.714 48.485 1 44.453 104 GLY C C 1
ATOM 8316 O O . GLY C 1 121 ? 10.951 26.904 48.461 1 42.181 104 GLY C O 1
ATOM 8320 N N . PRO C 1 122 ? 9.316 25.356 48.437 1 42.101 105 PRO C N 1
ATOM 8321 C CA . PRO C 1 122 ? 8.257 26.356 48.333 1 41.572 105 PRO C CA 1
ATOM 8322 C C . PRO C 1 122 ? 8.259 27.247 49.571 1 40.927 105 PRO C C 1
ATOM 8323 O O . PRO C 1 122 ? 8.731 26.833 50.626 1 41.606 105 PRO C O 1
ATOM 8334 N N . TYR C 1 123 ? 7.756 28.477 49.415 1 38.739 106 TYR C N 1
ATOM 8335 C CA . TYR C 1 123 ? 7.744 29.469 50.477 1 41.085 106 TYR C CA 1
ATOM 8336 C C . TYR C 1 123 ? 9.138 30.099 50.658 1 40.374 106 TYR C C 1
ATOM 8337 O O . TYR C 1 123 ? 9.332 30.89 51.58 1 40.862 106 TYR C O 1
ATOM 8355 N N . THR C 1 124 ? 10.091 29.86 49.743 1 40.704 107 THR C N 1
ATOM 8356 C CA . THR C 1 124 ? 11.348 30.596 49.798 1 38.719 107 THR C CA 1
ATOM 8357 C C . THR C 1 124 ? 11.39 31.6 48.657 1 41.237 107 THR C C 1
ATOM 8358 O O . THR C 1 124 ? 10.633 31.466 47.7 1 44.971 107 THR C O 1
ATOM 8369 N N . LEU C 1 125 ? 12.281 32.604 48.783 1 40.84 108 LEU C N 1
ATOM 8370 C CA . LEU C 1 125 ? 12.301 33.748 47.887 1 42.917 108 LEU C CA 1
ATOM 8371 C C . LEU C 1 125 ? 13.608 33.735 47.109 1 43.054 108 LEU C C 1
ATOM 8372 O O . LEU C 1 125 ? 14.644 34.182 47.607 1 45.201 108 LEU C O 1
ATOM 8388 N N . GLU C 1 126 ? 13.537 33.217 45.88 1 43.299 109 GLU C N 1
ATOM 8389 C CA . GLU C 1 126 ? 14.74 32.933 45.12 1 46.83 109 GLU C CA 1
ATOM 8390 C C . GLU C 1 126 ? 15.115 34.055 44.16 1 46.201 109 GLU C C 1
ATOM 8391 O O . GLU C 1 126 ? 16.301 34.234 43.943 1 50.403 109 GLU C O 1
ATOM 8403 N N . THR C 1 127 ? 14.147 34.756 43.546 1 44.419 110 THR C N 1
ATOM 8404 C CA . THR C 1 127 ? 14.461 35.898 42.693 1 44.555 110 THR C CA 1
ATOM 8405 C C . THR C 1 127 ? 13.683 37.108 43.194 1 44.414 110 THR C C 1
ATOM 8406 O O . THR C 1 127 ? 12.487 37.01 43.436 1 41.895 110 THR C O 1
ATOM 8417 N N . TRP C 1 128 ? 14.397 38.234 43.319 1 44.673 111 TRP C N 1
ATOM 8418 C CA . TRP C 1 128 ? 13.867 39.477 43.84 1 41.775 111 TRP C CA 1
ATOM 8419 C C . TRP C 1 128 ? 13.901 40.565 42.786 1 43.085 111 TRP C C 1
ATOM 8420 O O . TRP C 1 128 ? 14.818 40.64 41.968 1 40.569 111 TRP C O 1
ATOM 8441 N N . GLY C 1 129 ? 12.872 41.414 42.823 1 44.644 112 GLY C N 1
ATOM 8442 C CA . GLY C 1 129 ? 12.945 42.682 42.122 1 43.528 112 GLY C CA 1
ATOM 8443 C C . GLY C 1 129 ? 13.912 43.618 42.837 1 41.068 112 GLY C C 1
ATOM 8444 O O . GLY C 1 129 ? 14.357 43.312 43.935 1 40.231 112 GLY C O 1
ATOM 8448 N N . GLN C 1 130 ? 14.164 44.789 42.238 1 41.139 113 GLN C N 1
ATOM 8449 C CA . GLN C 1 130 ? 15.121 45.741 42.766 1 40.455 113 GLN C CA 1
ATOM 8450 C C . GLN C 1 130 ? 14.479 46.523 43.91 1 44.153 113 GLN C C 1
ATOM 8451 O O . GLN C 1 130 ? 15.171 47.272 44.594 1 44.348 113 GLN C O 1
ATOM 8465 N N . GLY C 1 131 ? 13.155 46.41 44.085 1 41.571 114 GLY C N 1
ATOM 8466 C CA . GLY C 1 131 ? 12.52 47.119 45.186 1 44.558 114 GLY C CA 1
ATOM 8467 C C . GLY C 1 131 ? 11.961 48.492 44.788 1 42.54 114 GLY C C 1
ATOM 8468 O O . GLY C 1 131 ? 12.388 49.081 43.802 1 42.585 114 GLY C O 1
ATOM 8472 N N . THR C 1 132 ? 10.969 48.971 45.557 1 44.228 115 THR C N 1
ATOM 8473 C CA . THR C 1 132 ? 10.292 50.244 45.323 1 44.696 115 THR C CA 1
ATOM 8474 C C . THR C 1 132 ? 10.188 50.964 46.665 1 45.471 115 THR C C 1
ATOM 8475 O O . THR C 1 132 ? 9.609 50.448 47.622 1 44.742 115 THR C O 1
ATOM 8486 N N . LEU C 1 133 ? 10.763 52.16 46.725 1 45.891 116 LEU C N 1
ATOM 8487 C CA . LEU C 1 133 ? 10.641 53.018 47.897 1 49.676 116 LEU C CA 1
ATOM 8488 C C . LEU C 1 133 ? 9.296 53.743 47.862 1 46.533 116 LEU C C 1
ATOM 8489 O O . LEU C 1 133 ? 8.962 54.44 46.905 1 44.066 116 LEU C O 1
ATOM 8505 N N . VAL C 1 134 ? 8.508 53.52 48.914 1 46.127 117 VAL C N 1
ATOM 8506 C CA . VAL C 1 134 ? 7.294 54.267 49.16 1 43.196 117 VAL C CA 1
ATOM 8507 C C . VAL C 1 134 ? 7.535 55.046 50.441 1 45.592 117 VAL C C 1
ATOM 8508 O O . VAL C 1 134 ? 7.784 54.451 51.494 1 47.626 117 VAL C O 1
ATOM 8521 N N . THR C 1 135 ? 7.474 56.37 50.319 1 44.616 118 THR C N 1
ATOM 8522 C CA . THR C 1 135 ? 7.649 57.234 51.462 1 48.582 118 THR C CA 1
ATOM 8523 C C . THR C 1 135 ? 6.29 57.841 51.757 1 50.273 118 THR C C 1
ATOM 8524 O O . THR C 1 135 ? 5.603 58.295 50.837 1 52.18 118 THR C O 1
ATOM 8535 N N . VAL C 1 136 ? 5.942 57.853 53.042 1 49.702 119 VAL C N 1
ATOM 8536 C CA . VAL C 1 136 ? 4.651 58.357 53.474 1 53.518 119 VAL C CA 1
ATOM 8537 C C . VAL C 1 136 ? 4.891 59.571 54.36 1 56.482 119 VAL C C 1
ATOM 8538 O O . VAL C 1 136 ? 5.472 59.447 55.439 1 57.751 119 VAL C O 1
ATOM 8551 N N . SER C 1 137 ? 4.451 60.737 53.889 1 60.235 120 SER C N 1
ATOM 8552 C CA . SER C 1 137 ? 4.758 61.978 54.572 1 65.394 120 SER C CA 1
ATOM 8553 C C . SER C 1 137 ? 3.81 63.065 54.114 1 68.081 120 SER C C 1
ATOM 8554 O O . SER C 1 137 ? 3.257 62.968 53.017 1 62.45 120 SER C O 1
ATOM 8562 N N . SER C 1 138 ? 3.716 64.126 54.931 1 76.57 121 SER C N 1
ATOM 8563 C CA . SER C 1 138 ? 3.014 65.349 54.564 1 80.432 121 SER C CA 1
ATOM 8564 C C . SER C 1 138 ? 3.45 65.863 53.181 1 87.127 121 SER C C 1
ATOM 8565 O O . SER C 1 138 ? 2.652 66.502 52.497 1 83.365 121 SER C O 1
ATOM 8573 N N . GLY C 1 139 ? 4.704 65.568 52.762 1 96.498 122 GLY C N 1
ATOM 8574 C CA . GLY C 1 139 ? 5.284 66.033 51.498 1 88.316 122 GLY C CA 1
ATOM 8575 C C . GLY C 1 139 ? 4.86 65.226 50.259 1 86.979 122 GLY C C 1
ATOM 8576 O O . GLY C 1 139 ? 5.44 65.403 49.18 1 69.69 122 GLY C O 1
ATOM 8580 N N . GLY C 1 140 ? 3.837 64.361 50.396 1 83.425 123 GLY C N 1
ATOM 8581 C CA . GLY C 1 140 ? 3.317 63.582 49.281 1 77.799 123 GLY C CA 1
ATOM 8582 C C . GLY C 1 140 ? 2.477 64.421 48.339 1 80.206 123 GLY C C 1
ATOM 8583 O O . GLY C 1 140 ? 2.004 63.832 47.342 1 88.348 123 GLY C O 1
ATOM 8587 N N . GLY C 1 150 ? -9.004 67.608 34.855 1 99.046 133 GLY C N 1
ATOM 8588 C CA . GLY C 1 150 ? -9.288 68.481 36.008 1 94.472 133 GLY C CA 1
ATOM 8589 C C . GLY C 1 150 ? -9.769 69.845 35.528 1 95.438 133 GLY C C 1
ATOM 8590 O O . GLY C 1 150 ? -9.008 70.568 34.889 1 95.274 133 GLY C O 1
ATOM 8594 N N . GLY C 1 151 ? -11.029 70.183 35.847 1 93.238 134 GLY C N 1
ATOM 8595 C CA . GLY C 1 151 ? -11.671 71.382 35.323 1 92.963 134 GLY C CA 1
ATOM 8596 C C . GLY C 1 151 ? -11.456 72.612 36.208 1 89.618 134 GLY C C 1
ATOM 8597 O O . GLY C 1 151 ? -11.7 73.724 35.764 1 86.072 134 GLY C O 1
ATOM 8601 N N . GLY C 1 152 ? -11.054 72.399 37.472 1 90.324 135 GLY C N 1
ATOM 8602 C CA . GLY C 1 152 ? -10.767 73.47 38.417 1 88.547 135 GLY C CA 1
ATOM 8603 C C . GLY C 1 152 ? -11.94 74.422 38.679 1 93.646 135 GLY C C 1
ATOM 8604 O O . GLY C 1 152 ? -11.706 75.562 39.076 1 100.913 135 GLY C O 1
ATOM 8608 N N . SER C 1 153 ? -13.198 73.989 38.48 1 93.383 136 SER C N 1
ATOM 8609 C CA . SER C 1 153 ? -14.338 74.785 38.925 1 91.667 136 SER C CA 1
ATOM 8610 C C . SER C 1 153 ? -14.429 74.715 40.454 1 92.835 136 SER C C 1
ATOM 8611 O O . SER C 1 153 ? -13.913 73.773 41.074 1 90.942 136 SER C O 1
ATOM 8619 N N . ASP C 1 154 ? -15.054 75.74 41.053 1 95.407 137 ASP C N 1
ATOM 8620 C CA . ASP C 1 154 ? -15.251 75.81 42.494 1 95.499 137 ASP C CA 1
ATOM 8621 C C . ASP C 1 154 ? -16.652 76.346 42.748 1 92.885 137 ASP C C 1
ATOM 8622 O O . ASP C 1 154 ? -16.824 77.448 43.259 1 97.478 137 ASP C O 1
ATOM 8631 N N . ILE C 1 155 ? -17.641 75.541 42.365 1 63.926 138 ILE C N 1
ATOM 8632 C CA . ILE C 1 155 ? -19.023 75.971 42.308 1 60.775 138 ILE C CA 1
ATOM 8633 C C . ILE C 1 155 ? -19.796 75.22 43.375 1 59.815 138 ILE C C 1
ATOM 8634 O O . ILE C 1 155 ? -19.775 73.993 43.394 1 58.324 138 ILE C O 1
ATOM 8650 N N . GLN C 1 156 ? -20.455 75.979 44.258 1 61.578 139 GLN C N 1
ATOM 8651 C CA . GLN C 1 156 ? -21.376 75.417 45.231 1 59.439 139 GLN C CA 1
ATOM 8652 C C . GLN C 1 156 ? -22.797 75.687 44.75 1 56.835 139 GLN C C 1
ATOM 8653 O O . GLN C 1 156 ? -23.086 76.788 44.275 1 56.345 139 GLN C O 1
ATOM 8667 N N . MET C 1 157 ? -23.661 74.677 44.913 1 54.284 140 MET C N 1
ATOM 8668 C CA . MET C 1 157 ? -25.082 74.765 44.636 1 53.7 140 MET C CA 1
ATOM 8669 C C . MET C 1 157 ? -25.853 74.658 45.953 1 57.974 140 MET C C 1
ATOM 8670 O O . MET C 1 157 ? -25.65 73.726 46.723 1 56.627 140 MET C O 1
ATOM 8684 N N . THR C 1 158 ? -26.741 75.612 46.235 1 58.533 141 THR C N 1
ATOM 8685 C CA . THR C 1 158 ? -27.599 75.483 47.404 1 63.877 141 THR C CA 1
ATOM 8686 C C . THR C 1 158 ? -29.053 75.382 46.936 1 60.228 141 THR C C 1
ATOM 8687 O O . THR C 1 158 ? -29.466 76.043 45.99 1 61.858 141 THR C O 1
ATOM 8698 N N . GLN C 1 159 ? -29.835 74.532 47.589 1 56.31 142 GLN C N 1
ATOM 8699 C CA . GLN C 1 159 ? -31.228 74.391 47.208 1 56.017 142 GLN C CA 1
ATOM 8700 C C . GLN C 1 159 ? -32.099 74.881 48.346 1 55.576 142 GLN C C 1
ATOM 8701 O O . GLN C 1 159 ? -31.701 74.763 49.499 1 55.69 142 GLN C O 1
ATOM 8715 N N . SER C 1 160 ? -33.299 75.361 48.008 1 55.858 143 SER C N 1
ATOM 8716 C CA . SER C 1 160 ? -34.243 75.767 49.029 1 60.719 143 SER C CA 1
ATOM 8717 C C . SER C 1 160 ? -35.664 75.422 48.597 1 62.038 143 SER C C 1
ATOM 8718 O O . SER C 1 160 ? -35.991 75.491 47.41 1 62.415 143 SER C O 1
ATOM 8726 N N . PRO C 1 161 ? -36.547 74.97 49.517 1 64.207 144 PRO C N 1
ATOM 8727 C CA . PRO C 1 161 ? -36.18 74.604 50.895 1 63.184 144 PRO C CA 1
ATOM 8728 C C . PRO C 1 161 ? -35.633 73.175 50.921 1 58.156 144 PRO C C 1
ATOM 8729 O O . PRO C 1 161 ? -35.664 72.507 49.898 1 59.734 144 PRO C O 1
ATOM 8740 N N . SER C 1 162 ? -35.13 72.699 52.07 1 56.381 145 SER C N 1
ATOM 8741 C CA . SER C 1 162 ? -34.612 71.337 52.157 1 60.084 145 SER C CA 1
ATOM 8742 C C . SER C 1 162 ? -35.755 70.323 52.214 1 58.341 145 SER C C 1
ATOM 8743 O O . SER C 1 162 ? -35.573 69.17 51.846 1 62.895 145 SER C O 1
ATOM 8751 N N . SER C 1 163 ? -36.916 70.74 52.707 1 56.861 146 SER C N 1
ATOM 8752 C CA . SER C 1 163 ? -38.106 69.924 52.594 1 58.534 146 SER C CA 1
ATOM 8753 C C . SER C 1 163 ? -39.32 70.831 52.491 1 57.901 146 SER C C 1
ATOM 8754 O O . SER C 1 163 ? -39.287 71.945 52.966 1 61.85 146 SER C O 1
ATOM 8762 N N . LEU C 1 164 ? -40.388 70.346 51.87 1 60.992 147 LEU C N 1
ATOM 8763 C CA . LEU C 1 164 ? -41.68 70.997 51.97 1 61.582 147 LEU C CA 1
ATOM 8764 C C . LEU C 1 164 ? -42.798 69.955 51.937 1 59.818 147 LEU C C 1
ATOM 8765 O O . LEU C 1 164 ? -42.593 68.835 51.489 1 57.017 147 LEU C O 1
ATOM 8781 N N . SER C 1 165 ? -43.978 70.382 52.394 1 62.113 148 SER C N 1
ATOM 8782 C CA . SER C 1 165 ? -45.194 69.592 52.461 1 62.994 148 SER C CA 1
ATOM 8783 C C . SER C 1 165 ? -46.188 70.137 51.447 1 61.169 148 SER C C 1
ATOM 8784 O O . SER C 1 165 ? -46.474 71.316 51.462 1 65.525 148 SER C O 1
ATOM 8792 N N . ALA C 1 166 ? -46.71 69.282 50.575 1 58.708 149 ALA C N 1
ATOM 8793 C CA . ALA C 1 166 ? -47.671 69.714 49.583 1 57.645 149 ALA C CA 1
ATOM 8794 C C . ALA C 1 166 ? -48.743 68.645 49.415 1 58.546 149 ALA C C 1
ATOM 8795 O O . ALA C 1 166 ? -48.647 67.546 49.948 1 56.893 149 ALA C O 1
ATOM 8802 N N . SER C 1 167 ? -49.77 69.037 48.667 1 60.018 150 SER C N 1
ATOM 8803 C CA . SER C 1 167 ? -50.908 68.214 48.344 1 60.066 150 SER C CA 1
ATOM 8804 C C . SER C 1 167 ? -50.922 67.96 46.843 1 58.928 150 SER C C 1
ATOM 8805 O O . SER C 1 167 ? -50.428 68.769 46.06 1 60.16 150 SER C O 1
ATOM 8813 N N . VAL C 1 168 ? -51.509 66.828 46.461 1 57.505 151 VAL C N 1
ATOM 8814 C CA . VAL C 1 168 ? -51.787 66.531 45.071 1 58.104 151 VAL C CA 1
ATOM 8815 C C . VAL C 1 168 ? -52.503 67.727 44.472 1 58.033 151 VAL C C 1
ATOM 8816 O O . VAL C 1 168 ? -53.388 68.259 45.105 1 57.584 151 VAL C O 1
ATOM 8829 N N . GLY C 1 169 ? -52.084 68.165 43.284 1 64.839 152 GLY C N 1
ATOM 8830 C CA . GLY C 1 169 ? -52.744 69.253 42.57 1 66.365 152 GLY C CA 1
ATOM 8831 C C . GLY C 1 169 ? -52.088 70.623 42.787 1 66.859 152 GLY C C 1
ATOM 8832 O O . GLY C 1 169 ? -52.376 71.566 42.058 1 68.264 152 GLY C O 1
ATOM 8836 N N . ASP C 1 170 ? -51.251 70.741 43.822 1 66.871 153 ASP C N 1
ATOM 8837 C CA . ASP C 1 170 ? -50.577 71.99 44.135 1 66.279 153 ASP C CA 1
ATOM 8838 C C . ASP C 1 170 ? -49.51 72.256 43.075 1 67.309 153 ASP C C 1
ATOM 8839 O O . ASP C 1 170 ? -48.92 71.333 42.506 1 64.649 153 ASP C O 1
ATOM 8848 N N . ARG C 1 171 ? -49.287 73.548 42.832 1 69.317 154 ARG C N 1
ATOM 8849 C CA . ARG C 1 171 ? -48.156 74.045 42.077 1 66.089 154 ARG C CA 1
ATOM 8850 C C . ARG C 1 171 ? -46.986 74.143 43.044 1 64.852 154 ARG C C 1
ATOM 8851 O O . ARG C 1 171 ? -47.126 74.728 44.108 1 65.299 154 ARG C O 1
ATOM 8872 N N . VAL C 1 172 ? -45.846 73.552 42.687 1 63.291 155 VAL C N 1
ATOM 8873 C CA . VAL C 1 172 ? -44.674 73.569 43.546 1 63.408 155 VAL C CA 1
ATOM 8874 C C . VAL C 1 172 ? -43.496 74.122 42.746 1 63.179 155 VAL C C 1
ATOM 8875 O O . VAL C 1 172 ? -43.362 73.833 41.548 1 58.144 155 VAL C O 1
ATOM 8888 N N . THR C 1 173 ? -42.69 74.953 43.426 1 62.663 156 THR C N 1
ATOM 8889 C CA . THR C 1 173 ? -41.498 75.564 42.855 1 62.716 156 THR C CA 1
ATOM 8890 C C . THR C 1 173 ? -40.339 75.348 43.829 1 60.637 156 THR C C 1
ATOM 8891 O O . THR C 1 173 ? -40.463 75.635 45.011 1 69.567 156 THR C O 1
ATOM 8902 N N . ILE C 1 174 ? -39.218 74.841 43.322 1 59.865 157 ILE C N 1
ATOM 8903 C CA . ILE C 1 174 ? -38.018 74.551 44.095 1 59.25 157 ILE C CA 1
ATOM 8904 C C . ILE C 1 174 ? -36.906 75.408 43.506 1 55.554 157 ILE C C 1
ATOM 8905 O O . ILE C 1 174 ? -36.846 75.596 42.286 1 49.465 157 ILE C O 1
ATOM 8921 N N . THR C 1 175 ? -36.01 75.895 44.362 1 52.474 158 THR C N 1
ATOM 8922 C CA . THR C 1 175 ? -35.02 76.829 43.879 1 57.523 158 THR C CA 1
ATOM 8923 C C . THR C 1 175 ? -33.629 76.247 44.065 1 54.374 158 THR C C 1
ATOM 8924 O O . THR C 1 175 ? -33.354 75.547 45.027 1 48.178 158 THR C O 1
ATOM 8935 N N . CYS C 1 176 ? -32.731 76.681 43.186 1 56.215 159 CYS C N 1
ATOM 8936 C CA . CYS C 1 176 ? -31.349 76.274 43.233 1 56.492 159 CYS C CA 1
ATOM 8937 C C . CYS C 1 176 ? -30.497 77.513 43.018 1 54.778 159 CYS C C 1
ATOM 8938 O O . CYS C 1 176 ? -30.782 78.29 42.113 1 53.556 159 CYS C O 1
ATOM 8945 N N . GLN C 1 177 ? -29.446 77.683 43.824 1 58.418 160 GLN C N 1
ATOM 8946 C CA . GLN C 1 177 ? -28.57 78.835 43.666 1 62.145 160 GLN C CA 1
ATOM 8947 C C . GLN C 1 177 ? -27.132 78.382 43.474 1 56.815 160 GLN C C 1
ATOM 8948 O O . GLN C 1 177 ? -26.669 77.571 44.259 1 61.075 160 GLN C O 1
ATOM 8962 N N . ALA C 1 178 ? -26.457 78.924 42.446 1 53.111 161 ALA C N 1
ATOM 8963 C CA . ALA C 1 178 ? -25.03 78.707 42.22 1 52.428 161 ALA C CA 1
ATOM 8964 C C . ALA C 1 178 ? -24.215 79.854 42.808 1 56.111 161 ALA C C 1
ATOM 8965 O O . ALA C 1 178 ? -24.618 80.996 42.677 1 57.956 161 ALA C O 1
ATOM 8972 N N . SER C 1 179 ? -23.052 79.538 43.39 1 57.844 162 SER C N 1
ATOM 8973 C CA . SER C 1 179 ? -22.148 80.523 43.962 1 60.985 162 SER C CA 1
ATOM 8974 C C . SER C 1 179 ? -21.576 81.443 42.889 1 63.934 162 SER C C 1
ATOM 8975 O O . SER C 1 179 ? -21.057 82.498 43.224 1 68.475 162 SER C O 1
ATOM 8983 N N . GLU C 1 180 ? -21.689 81.049 41.614 1 67.677 163 GLU C N 1
ATOM 8984 C CA . GLU C 1 180 ? -21.117 81.793 40.5 1 70.503 163 GLU C CA 1
ATOM 8985 C C . GLU C 1 180 ? -22.038 81.694 39.291 1 66.332 163 GLU C C 1
ATOM 8986 O O . GLU C 1 180 ? -22.803 80.738 39.17 1 61.077 163 GLU C O 1
ATOM 8998 N N . ASP C 1 181 ? -21.891 82.66 38.377 1 63.057 164 ASP C N 1
ATOM 8999 C CA . ASP C 1 181 ? -22.579 82.666 37.092 1 64.183 164 ASP C CA 1
ATOM 9000 C C . ASP C 1 181 ? -22.231 81.37 36.353 1 59.454 164 ASP C C 1
ATOM 9001 O O . ASP C 1 181 ? -21.063 81.143 36.039 1 56.826 164 ASP C O 1
ATOM 9010 N N . ILE C 1 182 ? -23.235 80.513 36.1 1 54.553 165 ILE C N 1
ATOM 9011 C CA . ILE C 1 182 ? -23.012 79.3 35.315 1 55.026 165 ILE C CA 1
ATOM 9012 C C . ILE C 1 182 ? -23.922 79.255 34.09 1 54.537 165 ILE C C 1
ATOM 9013 O O . ILE C 1 182 ? -24.266 78.16 33.639 1 53.538 165 ILE C O 1
ATOM 9029 N N . TYR C 1 183 ? -24.274 80.433 33.555 1 54.16 166 TYR C N 1
ATOM 9030 C CA . TYR C 1 183 ? -25.122 80.566 32.377 1 53.701 166 TYR C CA 1
ATOM 9031 C C . TYR C 1 183 ? -26.362 79.694 32.575 1 54.817 166 TYR C C 1
ATOM 9032 O O . TYR C 1 183 ? -27.058 79.834 33.582 1 54.862 166 TYR C O 1
ATOM 9050 N N . SER C 1 184 ? -26.621 78.779 31.632 1 53.801 167 SER C N 1
ATOM 9051 C CA . SER C 1 184 ? -27.782 77.921 31.728 1 54.173 167 SER C CA 1
ATOM 9052 C C . SER C 1 184 ? -27.395 76.462 31.973 1 50.898 167 SER C C 1
ATOM 9053 O O . SER C 1 184 ? -28.231 75.604 31.71 1 50.806 167 SER C O 1
ATOM 9061 N N . PHE C 1 185 ? -26.196 76.176 32.512 1 47.172 168 PHE C N 1
ATOM 9062 C CA . PHE C 1 185 ? -25.731 74.795 32.665 1 48.029 168 PHE C CA 1
ATOM 9063 C C . PHE C 1 185 ? -26.163 74.179 33.996 1 48.041 168 PHE C C 1
ATOM 9064 O O . PHE C 1 185 ? -25.332 73.881 34.861 1 45.431 168 PHE C O 1
ATOM 9081 N N . VAL C 1 186 ? -27.476 73.952 34.128 1 47.639 169 VAL C N 1
ATOM 9082 C CA . VAL C 1 186 ? -28.027 73.338 35.317 1 48.718 169 VAL C CA 1
ATOM 9083 C C . VAL C 1 186 ? -28.932 72.176 34.904 1 50.03 169 VAL C C 1
ATOM 9084 O O . VAL C 1 186 ? -29.65 72.253 33.901 1 51.457 169 VAL C O 1
ATOM 9097 N N . ALA C 1 187 ? -28.863 71.1 35.7 1 45.969 170 ALA C N 1
ATOM 9098 C CA . ALA C 1 187 ? -29.714 69.928 35.547 1 44.166 170 ALA C CA 1
ATOM 9099 C C . ALA C 1 187 ? -30.496 69.675 36.834 1 42.449 170 ALA C C 1
ATOM 9100 O O . ALA C 1 187 ? -30.025 69.972 37.936 1 41.386 170 ALA C O 1
ATOM 9107 N N . TRP C 1 188 ? -31.681 69.082 36.661 1 41.727 171 TRP C N 1
ATOM 9108 C CA . TRP C 1 188 ? -32.536 68.657 37.758 1 42.356 171 TRP C CA 1
ATOM 9109 C C . TRP C 1 188 ? -32.823 67.162 37.679 1 43.794 171 TRP C C 1
ATOM 9110 O O . TRP C 1 188 ? -33.163 66.643 36.61 1 40.848 171 TRP C O 1
ATOM 9131 N N . TYR C 1 189 ? -32.744 66.518 38.848 1 44.63 172 TYR C N 1
ATOM 9132 C CA . TYR C 1 189 ? -32.955 65.089 38.998 1 41.867 172 TYR C CA 1
ATOM 9133 C C . TYR C 1 189 ? -34.064 64.885 40.02 1 42.005 172 TYR C C 1
ATOM 9134 O O . TYR C 1 189 ? -34.203 65.659 40.975 1 42.391 172 TYR C O 1
ATOM 9152 N N . GLN C 1 190 ? -34.837 63.831 39.772 1 43.785 173 GLN C N 1
ATOM 9153 C CA . GLN C 1 190 ? -35.818 63.302 40.706 1 44.454 173 GLN C CA 1
ATOM 9154 C C . GLN C 1 190 ? -35.315 61.961 41.219 1 43.932 173 GLN C C 1
ATOM 9155 O O . GLN C 1 190 ? -34.857 61.125 40.443 1 45.173 173 GLN C O 1
ATOM 9169 N N . GLN C 1 191 ? -35.422 61.777 42.532 1 43.946 174 GLN C N 1
ATOM 9170 C CA . GLN C 1 191 ? -35.104 60.511 43.153 1 44.709 174 GLN C CA 1
ATOM 9171 C C . GLN C 1 191 ? -36.285 60.058 44.006 1 45.837 174 GLN C C 1
ATOM 9172 O O . GLN C 1 191 ? -36.598 60.672 45.022 1 42.486 174 GLN C O 1
ATOM 9186 N N . LYS C 1 192 ? -36.908 58.948 43.601 1 50.77 175 LYS C N 1
ATOM 9187 C CA . LYS C 1 192 ? -37.938 58.319 44.412 1 54.132 175 LYS C CA 1
ATOM 9188 C C . LYS C 1 192 ? -37.258 57.514 45.508 1 54.016 175 LYS C C 1
ATOM 9189 O O . LYS C 1 192 ? -36.083 57.183 45.398 1 53.182 175 LYS C O 1
ATOM 9208 N N . PRO C 1 193 ? -37.935 57.201 46.634 1 63.185 176 PRO C N 1
ATOM 9209 C CA . PRO C 1 193 ? -37.328 56.331 47.653 1 66.645 176 PRO C CA 1
ATOM 9210 C C . PRO C 1 193 ? -36.803 55.002 47.104 1 62.997 176 PRO C C 1
ATOM 9211 O O . PRO C 1 193 ? -37.498 54.313 46.359 1 67.863 176 PRO C O 1
ATOM 9222 N N . GLY C 1 194 ? -35.538 54.689 47.414 1 62.105 177 GLY C N 1
ATOM 9223 C CA . GLY C 1 194 ? -34.93 53.411 47.063 1 59.95 177 GLY C CA 1
ATOM 9224 C C . GLY C 1 194 ? -34.473 53.298 45.609 1 61.436 177 GLY C C 1
ATOM 9225 O O . GLY C 1 194 ? -34.015 52.236 45.198 1 67.096 177 GLY C O 1
ATOM 9229 N N . LYS C 1 195 ? -34.542 54.392 44.837 1 62.254 178 LYS C N 1
ATOM 9230 C CA . LYS C 1 195 ? -34.296 54.34 43.404 1 54.438 178 LYS C CA 1
ATOM 9231 C C . LYS C 1 195 ? -33.091 55.2 43.056 1 50.227 178 LYS C C 1
ATOM 9232 O O . LYS C 1 195 ? -32.712 56.074 43.815 1 53.06 178 LYS C O 1
ATOM 9251 N N . ALA C 1 196 ? -32.53 54.971 41.87 1 49.148 179 ALA C N 1
ATOM 9252 C CA . ALA C 1 196 ? -31.512 55.823 41.297 1 46.584 179 ALA C CA 1
ATOM 9253 C C . ALA C 1 196 ? -32.142 57.16 40.926 1 45.535 179 ALA C C 1
ATOM 9254 O O . ALA C 1 196 ? -33.302 57.187 40.554 1 45.532 179 ALA C O 1
ATOM 9261 N N . PRO C 1 197 ? -31.409 58.293 40.987 1 44.546 180 PRO C N 1
ATOM 9262 C CA . PRO C 1 197 ? -31.878 59.531 40.38 1 45.44 180 PRO C CA 1
ATOM 9263 C C . PRO C 1 197 ? -32.234 59.335 38.906 1 43.841 180 PRO C C 1
ATOM 9264 O O . PRO C 1 197 ? -31.701 58.465 38.243 1 42.649 180 PRO C O 1
ATOM 9275 N N . LYS C 1 198 ? -33.171 60.153 38.426 1 44.263 181 LYS C N 1
ATOM 9276 C CA . LYS C 1 198 ? -33.5 60.254 37.023 1 45.562 181 LYS C CA 1
ATOM 9277 C C . LYS C 1 198 ? -33.411 61.721 36.609 1 43.999 181 LYS C C 1
ATOM 9278 O O . LYS C 1 198 ? -33.989 62.587 37.262 1 43.144 181 LYS C O 1
ATOM 9297 N N . LEU C 1 199 ? -32.795 61.968 35.451 1 44.615 182 LEU C N 1
ATOM 9298 C CA . LEU C 1 199 ? -32.681 63.31 34.911 1 44.073 182 LEU C CA 1
ATOM 9299 C C . LEU C 1 199 ? -34.047 63.795 34.404 1 47.437 182 LEU C C 1
ATOM 9300 O O . LEU C 1 199 ? -34.694 63.117 33.599 1 46.073 182 LEU C O 1
ATOM 9316 N N . LEU C 1 200 ? -34.436 65.008 34.836 1 45.681 183 LEU C N 1
ATOM 9317 C CA . LEU C 1 200 ? -35.656 65.658 34.374 1 45.902 183 LEU C CA 1
ATOM 9318 C C . LEU C 1 200 ? -35.332 66.734 33.347 1 47.609 183 LEU C C 1
ATOM 9319 O O . LEU C 1 200 ? -35.973 66.77 32.297 1 48.773 183 LEU C O 1
ATOM 9335 N N . ILE C 1 201 ? -34.391 67.629 33.72 1 45.247 184 ILE C N 1
ATOM 9336 C CA . ILE C 1 201 ? -34.101 68.865 32.998 1 48.935 184 ILE C CA 1
ATOM 9337 C C . ILE C 1 201 ? -32.585 69 32.848 1 43.587 184 ILE C C 1
ATOM 9338 O O . ILE C 1 201 ? -31.865 68.68 33.781 1 44.423 184 ILE C O 1
ATOM 9354 N N . TYR C 1 202 ? -32.108 69.495 31.702 1 46.488 185 TYR C N 1
ATOM 9355 C CA . TYR C 1 202 ? -30.72 69.954 31.566 1 47.333 185 TYR C CA 1
ATOM 9356 C C . TYR C 1 202 ? -30.681 71.24 30.732 1 45.996 185 TYR C C 1
ATOM 9357 O O . TYR C 1 202 ? -31.658 71.612 30.084 1 45.353 185 TYR C O 1
ATOM 9375 N N . ASN C 1 203 ? -29.543 71.939 30.745 1 46.06 186 ASN C N 1
ATOM 9376 C CA . ASN C 1 203 ? -29.459 73.27 30.147 1 49.702 186 ASN C CA 1
ATOM 9377 C C . ASN C 1 203 ? -30.565 74.17 30.707 1 50.454 186 ASN C C 1
ATOM 9378 O O . ASN C 1 203 ? -31.133 74.987 29.987 1 56.069 186 ASN C O 1
ATOM 9389 N N . ALA C 1 204 ? -30.851 74.001 32.007 1 49.707 187 ALA C N 1
ATOM 9390 C CA . ALA C 1 204 ? -31.771 74.825 32.776 1 48.978 187 ALA C CA 1
ATOM 9391 C C . ALA C 1 204 ? -33.224 74.544 32.426 1 46.33 187 ALA C C 1
ATOM 9392 O O . ALA C 1 204 ? -34.058 74.714 33.309 1 44.505 187 ALA C O 1
ATOM 9399 N N . GLN C 1 205 ? -33.51 74.142 31.172 1 48.708 188 GLN C N 1
ATOM 9400 C CA . GLN C 1 205 ? -34.875 74.137 30.652 1 52.982 188 GLN C CA 1
ATOM 9401 C C . GLN C 1 205 ? -35.197 73.043 29.636 1 50.662 188 GLN C C 1
ATOM 9402 O O . GLN C 1 205 ? -36.349 72.926 29.263 1 52.832 188 GLN C O 1
ATOM 9416 N N . THR C 1 206 ? -34.216 72.324 29.095 1 49.948 189 THR C N 1
ATOM 9417 C CA . THR C 1 206 ? -34.511 71.236 28.185 1 52.033 189 THR C CA 1
ATOM 9418 C C . THR C 1 206 ? -34.995 70.051 29.009 1 54.815 189 THR C C 1
ATOM 9419 O O . THR C 1 206 ? -34.306 69.62 29.938 1 55.02 189 THR C O 1
ATOM 9430 N N . GLU C 1 207 ? -36.166 69.526 28.633 1 58.978 190 GLU C N 1
ATOM 9431 C CA . GLU C 1 207 ? -36.742 68.329 29.225 1 61.141 190 GLU C CA 1
ATOM 9432 C C . GLU C 1 207 ? -35.985 67.095 28.733 1 59.878 190 GLU C C 1
ATOM 9433 O O . GLU C 1 207 ? -35.82 66.922 27.527 1 53.161 190 GLU C O 1
ATOM 9445 N N . ALA C 1 208 ? -35.535 66.246 29.679 1 56.296 191 ALA C N 1
ATOM 9446 C CA . ALA C 1 208 ? -34.944 64.96 29.34 1 58.977 191 ALA C CA 1
ATOM 9447 C C . ALA C 1 208 ? -36.015 64.042 28.755 1 56.708 191 ALA C C 1
ATOM 9448 O O . ALA C 1 208 ? -37.206 64.274 28.919 1 56.501 191 ALA C O 1
ATOM 9455 N N . GLN C 1 209 ? -35.57 62.992 28.072 1 62.607 192 GLN C N 1
ATOM 9456 C CA . GLN C 1 209 ? -36.459 62.049 27.407 1 70.431 192 GLN C CA 1
ATOM 9457 C C . GLN C 1 209 ? -37.472 61.472 28.406 1 65.347 192 GLN C C 1
ATOM 9458 O O . GLN C 1 209 ? -37.128 61.126 29.542 1 56.971 192 GLN C O 1
ATOM 9472 N N . GLY C 1 210 ? -38.742 61.425 27.98 1 70.44 193 GLY C N 1
ATOM 9473 C CA . GLY C 1 210 ? -39.817 60.817 28.757 1 73.787 193 GLY C CA 1
ATOM 9474 C C . GLY C 1 210 ? -40.018 61.486 30.118 1 75.051 193 GLY C C 1
ATOM 9475 O O . GLY C 1 210 ? -40.013 60.813 31.15 1 73.742 193 GLY C O 1
ATOM 9479 N N . VAL C 1 211 ? -40.169 62.818 30.113 1 67.463 194 VAL C N 1
ATOM 9480 C CA . VAL C 1 211 ? -40.478 63.562 31.319 1 59.936 194 VAL C CA 1
ATOM 9481 C C . VAL C 1 211 ? -41.833 64.23 31.144 1 58.031 194 VAL C C 1
ATOM 9482 O O . VAL C 1 211 ? -42.044 64.89 30.145 1 59.329 194 VAL C O 1
ATOM 9495 N N . PRO C 1 212 ? -42.793 64.083 32.087 1 61.36 195 PRO C N 1
ATOM 9496 C CA . PRO C 1 212 ? -44.105 64.726 31.949 1 63.741 195 PRO C CA 1
ATOM 9497 C C . PRO C 1 212 ? -43.997 66.247 31.855 1 63.348 195 PRO C C 1
ATOM 9498 O O . PRO C 1 212 ? -43.106 66.853 32.454 1 58.555 195 PRO C O 1
ATOM 9509 N N . SER C 1 213 ? -44.939 66.85 31.111 1 68.029 196 SER C N 1
ATOM 9510 C CA . SER C 1 213 ? -44.821 68.238 30.708 1 67.736 196 SER C CA 1
ATOM 9511 C C . SER C 1 213 ? -45.118 69.139 31.895 1 64.893 196 SER C C 1
ATOM 9512 O O . SER C 1 213 ? -44.828 70.325 31.848 1 66.532 196 SER C O 1
ATOM 9520 N N . ARG C 1 214 ? -45.684 68.575 32.964 1 60.848 197 ARG C N 1
ATOM 9521 C CA . ARG C 1 214 ? -45.923 69.367 34.158 1 58.295 197 ARG C CA 1
ATOM 9522 C C . ARG C 1 214 ? -44.621 69.817 34.835 1 55.441 197 ARG C C 1
ATOM 9523 O O . ARG C 1 214 ? -44.687 70.642 35.738 1 50.179 197 ARG C O 1
ATOM 9544 N N . PHE C 1 215 ? -43.475 69.198 34.487 1 56.182 198 PHE C N 1
ATOM 9545 C CA . PHE C 1 215 ? -42.152 69.598 34.963 1 55.783 198 PHE C CA 1
ATOM 9546 C C . PHE C 1 215 ? -41.558 70.63 33.999 1 57.815 198 PHE C C 1
ATOM 9547 O O . PHE C 1 215 ? -41.503 70.406 32.788 1 58.218 198 PHE C O 1
ATOM 9564 N N . SER C 1 216 ? -41.104 71.764 34.548 1 55.793 199 SER C N 1
ATOM 9565 C CA . SER C 1 216 ? -40.408 72.755 33.747 1 56.039 199 SER C CA 1
ATOM 9566 C C . SER C 1 216 ? -39.293 73.411 34.558 1 53.603 199 SER C C 1
ATOM 9567 O O . SER C 1 216 ? -39.376 73.571 35.779 1 52.059 199 SER C O 1
ATOM 9575 N N . GLY C 1 217 ? -38.222 73.773 33.856 1 50.938 200 GLY C N 1
ATOM 9576 C CA . GLY C 1 217 ? -37.119 74.457 34.505 1 52.638 200 GLY C CA 1
ATOM 9577 C C . GLY C 1 217 ? -36.958 75.838 33.892 1 54.976 200 GLY C C 1
ATOM 9578 O O . GLY C 1 217 ? -37.281 76.026 32.724 1 55.965 200 GLY C O 1
ATOM 9582 N N . SER C 1 218 ? -36.446 76.784 34.676 1 58.616 201 SER C N 1
ATOM 9583 C CA . SER C 1 218 ? -36.077 78.078 34.126 1 62.937 201 SER C CA 1
ATOM 9584 C C . SER C 1 218 ? -34.92 78.682 34.916 1 61.175 201 SER C C 1
ATOM 9585 O O . SER C 1 218 ? -34.469 78.135 35.922 1 52.19 201 SER C O 1
ATOM 9593 N N . GLY C 1 219 ? -34.458 79.836 34.43 1 68.524 202 GLY C N 1
ATOM 9594 C CA . GLY C 1 219 ? -33.425 80.6 35.1 1 63.532 202 GLY C CA 1
ATOM 9595 C C . GLY C 1 219 ? -32.113 80.493 34.335 1 64.11 202 GLY C C 1
ATOM 9596 O O . GLY C 1 219 ? -31.965 79.656 33.441 1 62.954 202 GLY C O 1
ATOM 9600 N N . SER C 1 220 ? -31.199 81.39 34.708 1 65.445 203 SER C N 1
ATOM 9601 C CA . SER C 1 220 ? -29.847 81.459 34.186 1 66.36 203 SER C CA 1
ATOM 9602 C C . SER C 1 220 ? -29.011 82.252 35.186 1 62.392 203 SER C C 1
ATOM 9603 O O . SER C 1 220 ? -29.564 82.865 36.086 1 66.549 203 SER C O 1
ATOM 9611 N N . GLY C 1 221 ? -27.686 82.172 35.074 1 59.166 204 GLY C N 1
ATOM 9612 C CA . GLY C 1 221 ? -26.813 82.906 35.97 1 61.367 204 GLY C CA 1
ATOM 9613 C C . GLY C 1 221 ? -26.509 82.137 37.255 1 63.284 204 GLY C C 1
ATOM 9614 O O . GLY C 1 221 ? -25.643 81.25 37.256 1 61.098 204 GLY C O 1
ATOM 9618 N N . THR C 1 222 ? -27.205 82.533 38.339 1 61.913 205 THR C N 1
ATOM 9619 C CA . THR C 1 222 ? -27.013 81.985 39.675 1 60.599 205 THR C CA 1
ATOM 9620 C C . THR C 1 222 ? -28.318 81.43 40.257 1 57.292 205 THR C C 1
ATOM 9621 O O . THR C 1 222 ? -28.277 80.753 41.282 1 57.662 205 THR C O 1
ATOM 9632 N N . ASP C 1 223 ? -29.462 81.709 39.618 1 56.489 206 ASP C N 1
ATOM 9633 C CA . ASP C 1 223 ? -30.775 81.472 40.198 1 56.392 206 ASP C CA 1
ATOM 9634 C C . ASP C 1 223 ? -31.593 80.583 39.268 1 56.447 206 ASP C C 1
ATOM 9635 O O . ASP C 1 223 ? -31.857 80.963 38.129 1 59.087 206 ASP C O 1
ATOM 9644 N N . PHE C 1 224 ? -32.008 79.409 39.765 1 53.906 207 PHE C N 1
ATOM 9645 C CA . PHE C 1 224 ? -32.703 78.442 38.93 1 52.279 207 PHE C CA 1
ATOM 9646 C C . PHE C 1 224 ? -33.912 77.888 39.664 1 51.036 207 PHE C C 1
ATOM 9647 O O . PHE C 1 224 ? -33.901 77.772 40.885 1 52.729 207 PHE C O 1
ATOM 9664 N N . THR C 1 225 ? -34.949 77.531 38.91 1 52.13 208 THR C N 1
ATOM 9665 C CA . THR C 1 225 ? -36.133 76.955 39.523 1 55.127 208 THR C CA 1
ATOM 9666 C C . THR C 1 225 ? -36.587 75.752 38.714 1 55.162 208 THR C C 1
ATOM 9667 O O . THR C 1 225 ? -36.439 75.733 37.488 1 52.566 208 THR C O 1
ATOM 9678 N N . LEU C 1 226 ? -37.099 74.759 39.459 1 54.192 209 LEU C N 1
ATOM 9679 C CA . LEU C 1 226 ? -37.897 73.672 38.923 1 50.297 209 LEU C CA 1
ATOM 9680 C C . LEU C 1 226 ? -39.329 73.879 39.384 1 51.596 209 LEU C C 1
ATOM 9681 O O . LEU C 1 226 ? -39.571 74.033 40.572 1 54.81 209 LEU C O 1
ATOM 9697 N N . THR C 1 227 ? -40.267 73.872 38.448 1 50.918 210 THR C N 1
ATOM 9698 C CA . THR C 1 227 ? -41.664 74.035 38.79 1 54.206 210 THR C CA 1
ATOM 9699 C C . THR C 1 227 ? -42.408 72.763 38.402 1 54.988 210 THR C C 1
ATOM 9700 O O . THR C 1 227 ? -42.195 72.23 37.31 1 54.73 210 THR C O 1
ATOM 9711 N N . ILE C 1 228 ? -43.247 72.279 39.324 1 53.58 211 ILE C N 1
ATOM 9712 C CA . ILE C 1 228 ? -44.204 71.225 39.019 1 54.877 211 ILE C CA 1
ATOM 9713 C C . ILE C 1 228 ? -45.594 71.856 39.016 1 55.6 211 ILE C C 1
ATOM 9714 O O . ILE C 1 228 ? -46.03 72.35 40.049 1 56.421 211 ILE C O 1
ATOM 9730 N N . SER C 1 229 ? -46.246 71.899 37.847 1 57.276 212 SER C N 1
ATOM 9731 C CA . SER C 1 229 ? -47.442 72.716 37.676 1 61.788 212 SER C CA 1
ATOM 9732 C C . SER C 1 229 ? -48.621 72.137 38.467 1 63.39 212 SER C C 1
ATOM 9733 O O . SER C 1 229 ? -49.475 72.885 38.94 1 65.105 212 SER C O 1
ATOM 9741 N N . SER C 1 230 ? -48.656 70.808 38.628 1 60.943 213 SER C N 1
ATOM 9742 C CA . SER C 1 230 ? -49.716 70.143 39.373 1 62.68 213 SER C CA 1
ATOM 9743 C C . SER C 1 230 ? -49.209 68.799 39.903 1 59.257 213 SER C C 1
ATOM 9744 O O . SER C 1 230 ? -48.986 67.853 39.158 1 55.127 213 SER C O 1
ATOM 9752 N N . LEU C 1 231 ? -49.023 68.74 41.218 1 59.595 214 LEU C N 1
ATOM 9753 C CA . LEU C 1 231 ? -48.312 67.654 41.865 1 57.329 214 LEU C CA 1
ATOM 9754 C C . LEU C 1 231 ? -49.169 66.388 41.825 1 57.349 214 LEU C C 1
ATOM 9755 O O . LEU C 1 231 ? -50.336 66.392 42.238 1 57.377 214 LEU C O 1
ATOM 9771 N N . GLN C 1 232 ? -48.578 65.323 41.273 1 57.053 215 GLN C N 1
ATOM 9772 C CA . GLN C 1 232 ? -49.2 64.007 41.204 1 56.324 215 GLN C CA 1
ATOM 9773 C C . GLN C 1 232 ? -48.582 63.1 42.265 1 53.567 215 GLN C C 1
ATOM 9774 O O . GLN C 1 232 ? -47.465 63.346 42.732 1 49.479 215 GLN C O 1
ATOM 9788 N N . PRO C 1 233 ? -49.294 62.035 42.698 1 52.882 216 PRO C N 1
ATOM 9789 C CA . PRO C 1 233 ? -48.727 61.051 43.628 1 50.407 216 PRO C CA 1
ATOM 9790 C C . PRO C 1 233 ? -47.305 60.565 43.387 1 48.521 216 PRO C C 1
ATOM 9791 O O . PRO C 1 233 ? -46.547 60.412 44.351 1 49.434 216 PRO C O 1
ATOM 9802 N N . GLU C 1 234 ? -46.927 60.313 42.124 1 50.59 217 GLU C N 1
ATOM 9803 C CA . GLU C 1 234 ? -45.578 59.82 41.833 1 49.992 217 GLU C CA 1
ATOM 9804 C C . GLU C 1 234 ? -44.503 60.89 42.075 1 50.905 217 GLU C C 1
ATOM 9805 O O . GLU C 1 234 ? -43.322 60.556 42.11 1 49.195 217 GLU C O 1
ATOM 9817 N N . ASP C 1 235 ? -44.888 62.174 42.232 1 50.669 218 ASP C N 1
ATOM 9818 C CA . ASP C 1 235 ? -43.937 63.28 42.272 1 48.575 218 ASP C CA 1
ATOM 9819 C C . ASP C 1 235 ? -43.419 63.594 43.679 1 48.846 218 ASP C C 1
ATOM 9820 O O . ASP C 1 235 ? -42.513 64.421 43.827 1 46.316 218 ASP C O 1
ATOM 9829 N N . PHE C 1 236 ? -44.004 62.964 44.709 1 47.979 219 PHE C N 1
ATOM 9830 C CA . PHE C 1 236 ? -43.492 63.068 46.067 1 47.807 219 PHE C CA 1
ATOM 9831 C C . PHE C 1 236 ? -42.162 62.328 46.146 1 48.745 219 PHE C C 1
ATOM 9832 O O . PHE C 1 236 ? -42.128 61.112 46.077 1 54.038 219 PHE C O 1
ATOM 9849 N N . ALA C 1 237 ? -41.068 63.083 46.25 1 51.029 220 ALA C N 1
ATOM 9850 C CA . ALA C 1 237 ? -39.734 62.573 45.987 1 47.504 220 ALA C CA 1
ATOM 9851 C C . ALA C 1 237 ? -38.725 63.638 46.389 1 46.507 220 ALA C C 1
ATOM 9852 O O . ALA C 1 237 ? -39.117 64.748 46.727 1 46.784 220 ALA C O 1
ATOM 9859 N N . THR C 1 238 ? -37.435 63.308 46.315 1 46.234 221 THR C N 1
ATOM 9860 C CA . THR C 1 238 ? -36.386 64.288 46.511 1 44.694 221 THR C CA 1
ATOM 9861 C C . THR C 1 238 ? -35.896 64.786 45.149 1 45.042 221 THR C C 1
ATOM 9862 O O . THR C 1 238 ? -35.687 63.997 44.239 1 45.834 221 THR C O 1
ATOM 9873 N N . TYR C 1 239 ? -35.715 66.108 45.029 1 44.695 222 TYR C N 1
ATOM 9874 C CA . TYR C 1 239 ? -35.239 66.741 43.808 1 46.433 222 TYR C CA 1
ATOM 9875 C C . TYR C 1 239 ? -33.843 67.327 44.057 1 44.565 222 TYR C C 1
ATOM 9876 O O . TYR C 1 239 ? -33.614 67.981 45.075 1 46.626 222 TYR C O 1
ATOM 9894 N N . TYR C 1 240 ? -32.914 67.096 43.12 1 42.026 223 TYR C N 1
ATOM 9895 C CA . TYR C 1 240 ? -31.555 67.606 43.218 1 39.872 223 TYR C CA 1
ATOM 9896 C C . TYR C 1 240 ? -31.271 68.447 41.986 1 43.96 223 TYR C C 1
ATOM 9897 O O . TYR C 1 240 ? -31.679 68.064 40.895 1 43.942 223 TYR C O 1
ATOM 9915 N N . CYS C 1 241 ? -30.597 69.595 42.162 1 46.145 224 CYS C N 1
ATOM 9916 C CA . CYS C 1 241 ? -30.012 70.303 41.032 1 47.32 224 CYS C CA 1
ATOM 9917 C C . CYS C 1 241 ? -28.525 69.955 40.96 1 46.497 224 CYS C C 1
ATOM 9918 O O . CYS C 1 241 ? -27.942 69.526 41.95 1 46.515 224 CYS C O 1
ATOM 9925 N N . GLN C 1 242 ? -27.915 70.212 39.799 1 44.861 225 GLN C N 1
ATOM 9926 C CA . GLN C 1 242 ? -26.496 69.98 39.584 1 43.248 225 GLN C CA 1
ATOM 9927 C C . GLN C 1 242 ? -26.005 70.937 38.505 1 44.779 225 GLN C C 1
ATOM 9928 O O . GLN C 1 242 ? -26.624 71.033 37.448 1 43.423 225 GLN C O 1
ATOM 9942 N N . HIS C 1 243 ? -24.871 71.611 38.739 1 43.753 226 HIS C N 1
ATOM 9943 C CA . HIS C 1 243 ? -24.292 72.349 37.636 1 44.521 226 HIS C CA 1
ATOM 9944 C C . HIS C 1 243 ? -23.636 71.325 36.719 1 44.92 226 HIS C C 1
ATOM 9945 O O . HIS C 1 243 ? -23.095 70.325 37.193 1 41.382 226 HIS C O 1
ATOM 9960 N N . HIS C 1 244 ? -23.686 71.599 35.411 1 44.757 227 HIS C N 1
ATOM 9961 C CA . HIS C 1 244 ? -22.903 70.834 34.465 1 44.899 227 HIS C CA 1
ATOM 9962 C C . HIS C 1 244 ? -21.983 71.762 33.669 1 46.778 227 HIS C C 1
ATOM 9963 O O . HIS C 1 244 ? -21.871 71.651 32.45 1 49.751 227 HIS C O 1
ATOM 9978 N N . TYR C 1 245 ? -21.286 72.654 34.382 1 47.036 228 TYR C N 1
ATOM 9979 C CA . TYR C 1 245 ? -20.414 73.624 33.74 1 49.993 228 TYR C CA 1
ATOM 9980 C C . TYR C 1 245 ? -19.1 72.928 33.366 1 48.151 228 TYR C C 1
ATOM 9981 O O . TYR C 1 245 ? -18.825 72.753 32.191 1 48.442 228 TYR C O 1
ATOM 9999 N N . ASP C 1 246 ? -18.295 72.574 34.371 1 50.174 229 ASP C N 1
ATOM 10000 C CA . ASP C 1 246 ? -17.045 71.851 34.199 1 52.808 229 ASP C CA 1
ATOM 10001 C C . ASP C 1 246 ? -16.727 71.113 35.504 1 50.845 229 ASP C C 1
ATOM 10002 O O . ASP C 1 246 ? -17.299 71.379 36.558 1 50.585 229 ASP C O 1
ATOM 10011 N N . SER C 1 247 ? -15.842 70.121 35.436 1 51.317 230 SER C N 1
ATOM 10012 C CA . SER C 1 247 ? -15.551 69.332 36.618 1 50.493 230 SER C CA 1
ATOM 10013 C C . SER C 1 247 ? -14.844 70.228 37.625 1 51.487 230 SER C C 1
ATOM 10014 O O . SER C 1 247 ? -14.167 71.163 37.223 1 51.526 230 SER C O 1
ATOM 10022 N N . PRO C 1 248 ? -14.983 70.025 38.953 1 53.012 231 PRO C N 1
ATOM 10023 C CA . PRO C 1 248 ? -15.803 68.959 39.534 1 50.691 231 PRO C CA 1
ATOM 10024 C C . PRO C 1 248 ? -17.291 69.284 39.494 1 49.999 231 PRO C C 1
ATOM 10025 O O . PRO C 1 248 ? -17.678 70.438 39.585 1 49.651 231 PRO C O 1
ATOM 10036 N N . LEU C 1 249 ? -18.135 68.26 39.371 1 48.29 232 LEU C N 1
ATOM 10037 C CA . LEU C 1 249 ? -19.571 68.495 39.403 1 46.839 232 LEU C CA 1
ATOM 10038 C C . LEU C 1 249 ? -20.038 68.503 40.859 1 47.154 232 LEU C C 1
ATOM 10039 O O . LEU C 1 249 ? -19.587 67.702 41.677 1 45.841 232 LEU C O 1
ATOM 10055 N N . THR C 1 250 ? -20.932 69.441 41.189 1 48.023 233 THR C N 1
ATOM 10056 C CA . THR C 1 250 ? -21.5 69.482 42.52 1 47.903 233 THR C CA 1
ATOM 10057 C C . THR C 1 250 ? -23.013 69.573 42.385 1 45.28 233 THR C C 1
ATOM 10058 O O . THR C 1 250 ? -23.528 70.061 41.389 1 47.464 233 THR C O 1
ATOM 10069 N N . PHE C 1 251 ? -23.687 69.011 43.392 1 46.495 234 PHE C N 1
ATOM 10070 C CA . PHE C 1 251 ? -25.135 68.95 43.466 1 46.012 234 PHE C CA 1
ATOM 10071 C C . PHE C 1 251 ? -25.626 69.842 44.594 1 45.737 234 PHE C C 1
ATOM 10072 O O . PHE C 1 251 ? -24.977 69.951 45.632 1 45.181 234 PHE C O 1
ATOM 10089 N N . GLY C 1 252 ? -26.842 70.364 44.452 1 46.624 235 GLY C N 1
ATOM 10090 C CA . GLY C 1 252 ? -27.514 70.961 45.596 1 47.472 235 GLY C CA 1
ATOM 10091 C C . GLY C 1 252 ? -27.791 69.909 46.664 1 44.213 235 GLY C C 1
ATOM 10092 O O . GLY C 1 252 ? -27.755 68.728 46.371 1 42.875 235 GLY C O 1
ATOM 10096 N N . GLY C 1 253 ? -28.083 70.354 47.887 1 45.644 236 GLY C N 1
ATOM 10097 C CA . GLY C 1 253 ? -28.377 69.484 49.018 1 46.092 236 GLY C CA 1
ATOM 10098 C C . GLY C 1 253 ? -29.742 68.789 48.945 1 50.365 236 GLY C C 1
ATOM 10099 O O . GLY C 1 253 ? -30.032 67.958 49.795 1 47.613 236 GLY C O 1
ATOM 10103 N N . GLY C 1 254 ? -30.586 69.134 47.96 1 51.553 237 GLY C N 1
ATOM 10104 C CA . GLY C 1 254 ? -31.826 68.419 47.702 1 48.148 237 GLY C CA 1
ATOM 10105 C C . GLY C 1 254 ? -33.045 69.135 48.295 1 51.245 237 GLY C C 1
ATOM 10106 O O . GLY C 1 254 ? -32.924 69.882 49.269 1 51.397 237 GLY C O 1
ATOM 10110 N N . THR C 1 255 ? -34.222 68.91 47.689 1 48.338 238 THR C N 1
ATOM 10111 C CA . THR C 1 255 ? -35.485 69.3 48.291 1 50.044 238 THR C CA 1
ATOM 10112 C C . THR C 1 255 ? -36.396 68.075 48.325 1 49.04 238 THR C C 1
ATOM 10113 O O . THR C 1 255 ? -36.742 67.518 47.281 1 48.393 238 THR C O 1
ATOM 10124 N N . LYS C 1 256 ? -36.815 67.7 49.536 1 50.304 239 LYS C N 1
ATOM 10125 C CA . LYS C 1 256 ? -37.737 66.597 49.751 1 55.759 239 LYS C CA 1
ATOM 10126 C C . LYS C 1 256 ? -39.172 67.13 49.681 1 54.766 239 LYS C C 1
ATOM 10127 O O . LYS C 1 256 ? -39.565 67.971 50.486 1 51.72 239 LYS C O 1
ATOM 10146 N N . VAL C 1 257 ? -39.936 66.672 48.681 1 52.548 240 VAL C N 1
ATOM 10147 C CA . VAL C 1 257 ? -41.345 67.019 48.554 1 51.59 240 VAL C CA 1
ATOM 10148 C C . VAL C 1 257 ? -42.191 65.911 49.182 1 52.473 240 VAL C C 1
ATOM 10149 O O . VAL C 1 257 ? -42.306 64.822 48.631 1 51.265 240 VAL C O 1
ATOM 10162 N N . GLU C 1 258 ? -42.785 66.225 50.333 1 54.533 241 GLU C N 1
ATOM 10163 C CA . GLU C 1 258 ? -43.483 65.278 51.18 1 56.511 241 GLU C CA 1
ATOM 10164 C C . GLU C 1 258 ? -44.982 65.56 51.148 1 56.73 241 GLU C C 1
ATOM 10165 O O . GLU C 1 258 ? -45.414 66.646 50.761 1 55.1 241 GLU C O 1
ATOM 10177 N N . ILE C 1 259 ? -45.768 64.594 51.62 1 55.248 242 ILE C N 1
ATOM 10178 C CA . ILE C 1 259 ? -47.217 64.693 51.563 1 57.694 242 ILE C CA 1
ATOM 10179 C C . ILE C 1 259 ? -47.717 65.428 52.8 1 58.432 242 ILE C C 1
ATOM 10180 O O . ILE C 1 259 ? -47.365 65.087 53.921 1 58.229 242 ILE C O 1
ATOM 10196 N N . LYS C 1 260 ? -48.546 66.447 52.595 1 61.626 243 LYS C N 1
ATOM 10197 C CA . LYS C 1 260 ? -49.053 67.2 53.725 1 65.801 243 LYS C CA 1
ATOM 10198 C C . LYS C 1 260 ? -49.962 66.266 54.54 1 66.479 243 LYS C C 1
ATOM 10199 O O . LYS C 1 260 ? -50.778 65.586 53.882 1 62.195 243 LYS C O 1
ATOM 10219 N N . LEU D 2 20 ? -25.477 5.976 55.27 1 130.025 21 LEU D N 1
ATOM 10220 C CA . LEU D 2 20 ? -24.031 6.306 55.176 1 129.03 21 LEU D CA 1
ATOM 10221 C C . LEU D 2 20 ? -23.652 6.46 53.706 1 125.948 21 LEU D C 1
ATOM 10222 O O . LEU D 2 20 ? -24.308 5.873 52.841 1 124.616 21 LEU D O 1
ATOM 10238 N N . PRO D 2 21 ? -22.588 7.245 53.39 1 116.335 22 PRO D N 1
ATOM 10239 C CA . PRO D 2 21 ? -22.125 7.426 52.02 1 111.583 22 PRO D CA 1
ATOM 10240 C C . PRO D 2 21 ? -21.4 6.137 51.683 1 109.433 22 PRO D C 1
ATOM 10241 O O . PRO D 2 21 ? -20.959 5.43 52.587 1 105.72 22 PRO D O 1
ATOM 10252 N N . ALA D 2 22 ? -21.283 5.855 50.385 1 109.594 23 ALA D N 1
ATOM 10253 C CA . ALA D 2 22 ? -20.393 4.806 49.929 1 109.896 23 ALA D CA 1
ATOM 10254 C C . ALA D 2 22 ? -18.951 5.266 50.145 1 109.025 23 ALA D C 1
ATOM 10255 O O . ALA D 2 22 ? -18.625 6.438 49.937 1 105.97 23 ALA D O 1
ATOM 10262 N N . LYS D 2 23 ? -18.112 4.324 50.594 1 109.514 24 LYS D N 1
ATOM 10263 C CA . LYS D 2 23 ? -16.696 4.562 50.82 1 103.342 24 LYS D CA 1
ATOM 10264 C C . LYS D 2 23 ? -16.027 4.982 49.511 1 98.327 24 LYS D C 1
ATOM 10265 O O . LYS D 2 23 ? -16.038 4.239 48.531 1 96.005 24 LYS D O 1
ATOM 10284 N N . PRO D 2 24 ? -15.42 6.191 49.45 1 93.343 25 PRO D N 1
ATOM 10285 C CA . PRO D 2 24 ? -14.619 6.575 48.287 1 89.529 25 PRO D CA 1
ATOM 10286 C C . PRO D 2 24 ? -13.501 5.57 47.995 1 85.361 25 PRO D C 1
ATOM 10287 O O . PRO D 2 24 ? -12.924 4.971 48.902 1 78.434 25 PRO D O 1
ATOM 10298 N N . GLU D 2 25 ? -13.191 5.421 46.706 1 85.893 26 GLU D N 1
ATOM 10299 C CA . GLU D 2 25 ? -12.254 4.417 46.231 1 86.781 26 GLU D CA 1
ATOM 10300 C C . GLU D 2 25 ? -11.846 4.793 44.813 1 85.373 26 GLU D C 1
ATOM 10301 O O . GLU D 2 25 ? -12.436 5.7 44.234 1 84.582 26 GLU D O 1
ATOM 10313 N N . ASN D 2 26 ? -10.881 4.06 44.252 1 85.79 27 ASN D N 1
ATOM 10314 C CA . ASN D 2 26 ? -10.292 4.394 42.964 1 89.707 27 ASN D CA 1
ATOM 10315 C C . ASN D 2 26 ? -9.652 5.784 43.016 1 84.379 27 ASN D C 1
ATOM 10316 O O . ASN D 2 26 ? -9.732 6.544 42.053 1 83.976 27 ASN D O 1
ATOM 10326 N N . ILE D 2 27 ? -8.983 6.119 44.122 1 79.394 28 ILE D N 1
ATOM 10327 C CA . ILE D 2 27 ? -8.323 7.413 44.198 1 76.733 28 ILE D CA 1
ATOM 10328 C C . ILE D 2 27 ? -7.243 7.457 43.123 1 74.821 28 ILE D C 1
ATOM 10329 O O . ILE D 2 27 ? -6.418 6.55 43.05 1 74.158 28 ILE D O 1
ATOM 10345 N N . SER D 2 28 ? -7.246 8.527 42.321 1 71.607 29 SER D N 1
ATOM 10346 C CA . SER D 2 28 ? -6.254 8.718 41.277 1 70.24 29 SER D CA 1
ATOM 10347 C C . SER D 2 28 ? -5.761 10.167 41.27 1 66.879 29 SER D C 1
ATOM 10348 O O . SER D 2 28 ? -6.581 11.087 41.3 1 65.744 29 SER D O 1
ATOM 10356 N N . CYS D 2 29 ? -4.433 10.365 41.207 1 64.54 30 CYS D N 1
ATOM 10357 C CA . CYS D 2 29 ? -3.849 11.703 41.26 1 62.339 30 CYS D CA 1
ATOM 10358 C C . CYS D 2 29 ? -2.967 12.01 40.042 1 61.739 30 CYS D C 1
ATOM 10359 O O . CYS D 2 29 ? -2.238 11.153 39.545 1 58.82 30 CYS D O 1
ATOM 10366 N N . VAL D 2 30 ? -3.017 13.271 39.582 1 61.224 31 VAL D N 1
ATOM 10367 C CA . VAL D 2 30 ? -2.107 13.77 38.554 1 61.002 31 VAL D CA 1
ATOM 10368 C C . VAL D 2 30 ? -1.586 15.144 38.98 1 60.807 31 VAL D C 1
ATOM 10369 O O . VAL D 2 30 ? -2.376 16.039 39.309 1 60.664 31 VAL D O 1
ATOM 10382 N N . TYR D 2 31 ? -0.259 15.32 38.91 1 59.664 32 TYR D N 1
ATOM 10383 C CA . TYR D 2 31 ? 0.355 16.624 39.1 1 55.982 32 TYR D CA 1
ATOM 10384 C C . TYR D 2 31 ? 0.707 17.201 37.736 1 54.168 32 TYR D C 1
ATOM 10385 O O . TYR D 2 31 ? 1.698 16.795 37.12 1 52.206 32 TYR D O 1
ATOM 10403 N N . TYR D 2 32 ? -0.121 18.145 37.276 1 54.2 33 TYR D N 1
ATOM 10404 C CA . TYR D 2 32 ? 0.208 18.93 36.099 1 54.969 33 TYR D CA 1
ATOM 10405 C C . TYR D 2 32 ? 1.225 19.975 36.56 1 53.698 33 TYR D C 1
ATOM 10406 O O . TYR D 2 32 ? 0.871 20.852 37.328 1 55.26 33 TYR D O 1
ATOM 10424 N N . TYR D 2 33 ? 2.472 19.858 36.089 1 52.308 34 TYR D N 1
ATOM 10425 C CA . TYR D 2 33 ? 3.62 20.509 36.69 1 51.645 34 TYR D CA 1
ATOM 10426 C C . TYR D 2 33 ? 3.4 22.02 36.75 1 51.204 34 TYR D C 1
ATOM 10427 O O . TYR D 2 33 ? 3.198 22.682 35.729 1 49.994 34 TYR D O 1
ATOM 10445 N N . ARG D 2 34 ? 3.428 22.541 37.981 1 49.498 35 ARG D N 1
ATOM 10446 C CA . ARG D 2 34 ? 3.411 23.978 38.225 1 52.024 35 ARG D CA 1
ATOM 10447 C C . ARG D 2 34 ? 2.089 24.553 37.726 1 53.207 35 ARG D C 1
ATOM 10448 O O . ARG D 2 34 ? 2.017 25.711 37.335 1 58.824 35 ARG D O 1
ATOM 10469 N N . LYS D 2 35 ? 1.049 23.719 37.745 1 54.187 36 LYS D N 1
ATOM 10470 C CA . LYS D 2 35 ? -0.309 24.182 37.524 1 55.878 36 LYS D CA 1
ATOM 10471 C C . LYS D 2 35 ? -1.161 23.705 38.696 1 55.599 36 LYS D C 1
ATOM 10472 O O . LYS D 2 35 ? -1.608 24.521 39.503 1 54.861 36 LYS D O 1
ATOM 10491 N N . ASN D 2 36 ? -1.349 22.387 38.811 1 55.64 37 ASN D N 1
ATOM 10492 C CA . ASN D 2 36 ? -2.129 21.86 39.918 1 58.449 37 ASN D CA 1
ATOM 10493 C C . ASN D 2 36 ? -1.905 20.36 40.086 1 56.33 37 ASN D C 1
ATOM 10494 O O . ASN D 2 36 ? -1.533 19.656 39.151 1 56.486 37 ASN D O 1
ATOM 10504 N N . LEU D 2 37 ? -2.102 19.92 41.329 1 54.865 38 LEU D N 1
ATOM 10505 C CA . LEU D 2 37 ? -2.306 18.525 41.659 1 55.775 38 LEU D CA 1
ATOM 10506 C C . LEU D 2 37 ? -3.815 18.293 41.718 1 58.134 38 LEU D C 1
ATOM 10507 O O . LEU D 2 37 ? -4.512 19.001 42.442 1 58.308 38 LEU D O 1
ATOM 10523 N N . THR D 2 38 ? -4.321 17.338 40.922 1 59.365 39 THR D N 1
ATOM 10524 C CA . THR D 2 38 ? -5.73 16.951 40.982 1 61.964 39 THR D CA 1
ATOM 10525 C C . THR D 2 38 ? -5.841 15.482 41.405 1 62.806 39 THR D C 1
ATOM 10526 O O . THR D 2 38 ? -5.145 14.604 40.891 1 63.45 39 THR D O 1
ATOM 10537 N N . CYS D 2 39 ? -6.721 15.228 42.368 1 62.592 40 CYS D N 1
ATOM 10538 C CA . CYS D 2 39 ? -7.035 13.866 42.754 1 67.91 40 CYS D CA 1
ATOM 10539 C C . CYS D 2 39 ? -8.514 13.633 42.495 1 68.589 40 CYS D C 1
ATOM 10540 O O . CYS D 2 39 ? -9.345 14.418 42.942 1 69.006 40 CYS D O 1
ATOM 10547 N N . THR D 2 40 ? -8.81 12.585 41.722 1 71.964 41 THR D N 1
ATOM 10548 C CA . THR D 2 40 ? -10.186 12.16 41.503 1 75.932 41 THR D CA 1
ATOM 10549 C C . THR D 2 40 ? -10.419 10.814 42.181 1 75.787 41 THR D C 1
ATOM 10550 O O . THR D 2 40 ? -9.487 10.174 42.676 1 70.331 41 THR D O 1
ATOM 10561 N N . TRP D 2 41 ? -11.697 10.425 42.231 1 79.362 42 TRP D N 1
ATOM 10562 C CA . TRP D 2 41 ? -12.1 9.203 42.896 1 80.162 42 TRP D CA 1
ATOM 10563 C C . TRP D 2 41 ? -13.535 8.843 42.516 1 84.52 42 TRP D C 1
ATOM 10564 O O . TRP D 2 41 ? -14.301 9.688 42.055 1 86.128 42 TRP D O 1
ATOM 10585 N N . SER D 2 42 ? -13.871 7.567 42.706 1 85.641 43 SER D N 1
ATOM 10586 C CA . SER D 2 42 ? -15.227 7.078 42.524 1 88.422 43 SER D CA 1
ATOM 10587 C C . SER D 2 42 ? -16.017 7.325 43.805 1 94.831 43 SER D C 1
ATOM 10588 O O . SER D 2 42 ? -15.755 6.686 44.831 1 90.792 43 SER D O 1
ATOM 10596 N N . PRO D 2 43 ? -17.009 8.247 43.784 1 104.811 44 PRO D N 1
ATOM 10597 C CA . PRO D 2 43 ? -17.679 8.671 45.015 1 109.011 44 PRO D CA 1
ATOM 10598 C C . PRO D 2 43 ? -18.529 7.557 45.625 1 116.668 44 PRO D C 1
ATOM 10599 O O . PRO D 2 43 ? -18.449 7.32 46.831 1 118.345 44 PRO D O 1
ATOM 10610 N N . GLY D 2 44 ? -19.316 6.879 44.771 1 120.12 45 GLY D N 1
ATOM 10611 C CA . GLY D 2 44 ? -20.221 5.816 45.186 1 127.692 45 GLY D CA 1
ATOM 10612 C C . GLY D 2 44 ? -21.691 6.223 45.044 1 135.136 45 GLY D C 1
ATOM 10613 O O . GLY D 2 44 ? -22.024 7.041 44.19 1 142.134 45 GLY D O 1
ATOM 10617 N N . LYS D 2 45 ? -22.568 5.63 45.874 1 136.215 46 LYS D N 1
ATOM 10618 C CA . LYS D 2 45 ? -23.992 5.943 45.881 1 136.468 46 LYS D CA 1
ATOM 10619 C C . LYS D 2 45 ? -24.185 7.425 46.208 1 137.735 46 LYS D C 1
ATOM 10620 O O . LYS D 2 45 ? -23.42 7.995 46.984 1 139.887 46 LYS D O 1
ATOM 10626 N N . GLU D 2 46 ? -25.203 8.049 45.596 1 142.126 47 GLU D N 1
ATOM 10627 C CA . GLU D 2 46 ? -25.465 9.474 45.76 1 140.911 47 GLU D CA 1
ATOM 10628 C C . GLU D 2 46 ? -26.731 9.664 46.601 1 147.681 47 GLU D C 1
ATOM 10629 O O . GLU D 2 46 ? -27.619 10.419 46.211 1 150.303 47 GLU D O 1
ATOM 10635 N N . THR D 2 47 ? -26.788 8.985 47.764 1 153.116 48 THR D N 1
ATOM 10636 C CA . THR D 2 47 ? -27.943 9.005 48.66 1 155.752 48 THR D CA 1
ATOM 10637 C C . THR D 2 47 ? -27.852 10.215 49.594 1 157.182 48 THR D C 1
ATOM 10638 O O . THR D 2 47 ? -27.245 10.13 50.659 1 167.33 48 THR D O 1
ATOM 10649 N N . SER D 2 48 ? -28.476 11.331 49.188 1 151.648 49 SER D N 1
ATOM 10650 C CA . SER D 2 48 ? -28.467 12.59 49.924 1 146.687 49 SER D CA 1
ATOM 10651 C C . SER D 2 48 ? -27.16 13.354 49.677 1 140.296 49 SER D C 1
ATOM 10652 O O . SER D 2 48 ? -26.18 12.809 49.168 1 128.254 49 SER D O 1
ATOM 10660 N N . TYR D 2 49 ? -27.17 14.648 50.019 1 136.371 50 TYR D N 1
ATOM 10661 C CA . TYR D 2 49 ? -26.039 15.52 49.759 1 135.52 50 TYR D CA 1
ATOM 10662 C C . TYR D 2 49 ? -24.796 14.907 50.406 1 131.764 50 TYR D C 1
ATOM 10663 O O . TYR D 2 49 ? -24.876 14.376 51.515 1 132.772 50 TYR D O 1
ATOM 10681 N N . THR D 2 50 ? -23.671 14.94 49.672 1 124.153 51 THR D N 1
ATOM 10682 C CA . THR D 2 50 ? -22.394 14.435 50.16 1 122.67 51 THR D CA 1
ATOM 10683 C C . THR D 2 50 ? -21.323 15.516 50.014 1 115.593 51 THR D C 1
ATOM 10684 O O . THR D 2 50 ? -21.012 15.958 48.91 1 110.747 51 THR D O 1
ATOM 10695 N N . GLN D 2 51 ? -20.763 15.934 51.15 1 114.023 52 GLN D N 1
ATOM 10696 C CA . GLN D 2 51 ? -19.617 16.825 51.158 1 115.435 52 GLN D CA 1
ATOM 10697 C C . GLN D 2 51 ? -18.349 15.984 51.288 1 108.812 52 GLN D C 1
ATOM 10698 O O . GLN D 2 51 ? -18.269 15.114 52.153 1 108.396 52 GLN D O 1
ATOM 10712 N N . TYR D 2 52 ? -17.368 16.249 50.418 1 100.297 53 TYR D N 1
ATOM 10713 C CA . TYR D 2 52 ? -16.135 15.483 50.408 1 96.444 53 TYR D CA 1
ATOM 10714 C C . TYR D 2 52 ? -15.006 16.382 50.906 1 88.549 53 TYR D C 1
ATOM 10715 O O . TYR D 2 52 ? -14.966 17.568 50.596 1 85.412 53 TYR D O 1
ATOM 10733 N N . THR D 2 53 ? -14.11 15.795 51.703 1 87.091 54 THR D N 1
ATOM 10734 C CA . THR D 2 53 ? -12.89 16.443 52.157 1 83.287 54 THR D CA 1
ATOM 10735 C C . THR D 2 53 ? -11.715 15.524 51.827 1 81.746 54 THR D C 1
ATOM 10736 O O . THR D 2 53 ? -11.667 14.39 52.304 1 80.844 54 THR D O 1
ATOM 10747 N N . VAL D 2 54 ? -10.792 16.024 50.991 1 78.034 55 VAL D N 1
ATOM 10748 C CA . VAL D 2 54 ? -9.564 15.324 50.657 1 73.336 55 VAL D CA 1
ATOM 10749 C C . VAL D 2 54 ? -8.48 15.796 51.615 1 71.224 55 VAL D C 1
ATOM 10750 O O . VAL D 2 54 ? -8.056 16.943 51.525 1 74.164 55 VAL D O 1
ATOM 10763 N N . LYS D 2 55 ? -8.061 14.912 52.527 1 71.515 56 LYS D N 1
ATOM 10764 C CA . LYS D 2 55 ? -6.995 15.2 53.474 1 73.525 56 LYS D CA 1
ATOM 10765 C C . LYS D 2 55 ? -5.671 14.751 52.863 1 69.791 56 LYS D C 1
ATOM 10766 O O . LYS D 2 55 ? -5.494 13.576 52.539 1 70.323 56 LYS D O 1
ATOM 10785 N N . ARG D 2 56 ? -4.747 15.702 52.712 1 64.131 57 ARG D N 1
ATOM 10786 C CA . ARG D 2 56 ? -3.431 15.417 52.174 1 62.742 57 ARG D CA 1
ATOM 10787 C C . ARG D 2 56 ? -2.387 15.642 53.265 1 60.326 57 ARG D C 1
ATOM 10788 O O . ARG D 2 56 ? -2.398 16.667 53.926 1 65.548 57 ARG D O 1
ATOM 10809 N N . THR D 2 57 ? -1.506 14.665 53.473 1 60.609 58 THR D N 1
ATOM 10810 C CA . THR D 2 57 ? -0.28 14.887 54.218 1 60.942 58 THR D CA 1
ATOM 10811 C C . THR D 2 57 ? 0.879 14.879 53.217 1 58.326 58 THR D C 1
ATOM 10812 O O . THR D 2 57 ? 0.986 13.971 52.395 1 55.803 58 THR D O 1
ATOM 10823 N N . TYR D 2 58 ? 1.748 15.892 53.27 1 57.07 59 TYR D N 1
ATOM 10824 C CA . TYR D 2 58 ? 2.808 15.989 52.276 1 57.654 59 TYR D CA 1
ATOM 10825 C C . TYR D 2 58 ? 4.117 16.425 52.948 1 53.595 59 TYR D C 1
ATOM 10826 O O . TYR D 2 58 ? 4.229 16.492 54.18 1 52.471 59 TYR D O 1
ATOM 10844 N N . ALA D 2 59 ? 5.125 16.664 52.11 1 49.414 60 ALA D N 1
ATOM 10845 C CA . ALA D 2 59 ? 6.471 17.011 52.563 1 51.684 60 ALA D CA 1
ATOM 10846 C C . ALA D 2 59 ? 6.972 15.951 53.553 1 53.395 60 ALA D C 1
ATOM 10847 O O . ALA D 2 59 ? 7.365 16.235 54.694 1 50.729 60 ALA D O 1
ATOM 10854 N N . PHE D 2 60 ? 6.931 14.696 53.074 1 51.964 61 PHE D N 1
ATOM 10855 C CA . PHE D 2 60 ? 7.384 13.551 53.84 1 52.581 61 PHE D CA 1
ATOM 10856 C C . PHE D 2 60 ? 6.766 13.59 55.235 1 52.471 61 PHE D C 1
ATOM 10857 O O . PHE D 2 60 ? 7.457 13.365 56.229 1 55.117 61 PHE D O 1
ATOM 10874 N N . GLY D 2 61 ? 5.475 13.926 55.3 1 51.529 62 GLY D N 1
ATOM 10875 C CA . GLY D 2 61 ? 4.699 13.788 56.527 1 53.045 62 GLY D CA 1
ATOM 10876 C C . GLY D 2 61 ? 4.708 15.021 57.427 1 51.973 62 GLY D C 1
ATOM 10877 O O . GLY D 2 61 ? 4.134 14.997 58.51 1 52.011 62 GLY D O 1
ATOM 10881 N N . GLU D 2 62 ? 5.324 16.119 56.989 1 52.918 63 GLU D N 1
ATOM 10882 C CA . GLU D 2 62 ? 5.547 17.244 57.886 1 51.136 63 GLU D CA 1
ATOM 10883 C C . GLU D 2 62 ? 4.517 18.359 57.676 1 50.038 63 GLU D C 1
ATOM 10884 O O . GLU D 2 62 ? 4.44 19.24 58.518 1 52.016 63 GLU D O 1
ATOM 10896 N N . LYS D 2 63 ? 3.725 18.329 56.589 1 51.185 64 LYS D N 1
ATOM 10897 C CA . LYS D 2 63 ? 2.733 19.364 56.289 1 54.419 64 LYS D CA 1
ATOM 10898 C C . LYS D 2 63 ? 1.393 18.718 55.932 1 59.137 64 LYS D C 1
ATOM 10899 O O . LYS D 2 63 ? 1.361 17.567 55.513 1 61.06 64 LYS D O 1
ATOM 10918 N N . HIS D 2 64 ? 0.297 19.479 56.081 1 66.468 65 HIS D N 1
ATOM 10919 C CA . HIS D 2 64 ? -1.065 18.983 55.91 1 74.913 65 HIS D CA 1
ATOM 10920 C C . HIS D 2 64 ? -1.84 19.988 55.052 1 80.866 65 HIS D C 1
ATOM 10921 O O . HIS D 2 64 ? -1.652 21.191 55.193 1 87.079 65 HIS D O 1
ATOM 10936 N N . ASP D 2 65 ? -2.643 19.495 54.101 1 79.213 66 ASP D N 1
ATOM 10937 C CA . ASP D 2 65 ? -3.53 20.336 53.312 1 74.693 66 ASP D CA 1
ATOM 10938 C C . ASP D 2 65 ? -4.863 19.591 53.249 1 79.229 66 ASP D C 1
ATOM 10939 O O . ASP D 2 65 ? -4.973 18.477 53.759 1 73.989 66 ASP D O 1
ATOM 10948 N N . ASN D 2 66 ? -5.888 20.247 52.696 1 81.964 67 ASN D N 1
ATOM 10949 C CA . ASN D 2 66 ? -7.138 19.599 52.334 1 84.812 67 ASN D CA 1
ATOM 10950 C C . ASN D 2 66 ? -7.796 20.443 51.246 1 81.36 67 ASN D C 1
ATOM 10951 O O . ASN D 2 66 ? -7.455 21.61 51.093 1 87.851 67 ASN D O 1
ATOM 10962 N N . CYS D 2 67 ? -8.666 19.821 50.444 1 77.528 68 CYS D N 1
ATOM 10963 C CA . CYS D 2 67 ? -9.616 20.541 49.606 1 76.009 68 CYS D CA 1
ATOM 10964 C C . CYS D 2 67 ? -10.983 19.878 49.752 1 77.793 68 CYS D C 1
ATOM 10965 O O . CYS D 2 67 ? -11.071 18.726 50.19 1 74.683 68 CYS D O 1
ATOM 10972 N N . THR D 2 68 ? -12.031 20.612 49.357 1 77.446 69 THR D N 1
ATOM 10973 C CA . THR D 2 68 ? -13.392 20.126 49.464 1 79.694 69 THR D CA 1
ATOM 10974 C C . THR D 2 68 ? -14.133 20.347 48.14 1 82.633 69 THR D C 1
ATOM 10975 O O . THR D 2 68 ? -13.717 21.137 47.287 1 76.016 69 THR D O 1
ATOM 10986 N N . THR D 2 69 ? -15.215 19.567 47.98 1 88.459 70 THR D N 1
ATOM 10987 C CA . THR D 2 69 ? -16.087 19.561 46.81 1 89.714 70 THR D CA 1
ATOM 10988 C C . THR D 2 69 ? -17.402 18.89 47.221 1 94.87 70 THR D C 1
ATOM 10989 O O . THR D 2 69 ? -17.506 18.389 48.345 1 95.393 70 THR D O 1
ATOM 11000 N N . ASN D 2 70 ? -18.402 18.902 46.322 1 101.552 71 ASN D N 1
ATOM 11001 C CA . ASN D 2 70 ? -19.737 18.396 46.629 1 104.977 71 ASN D CA 1
ATOM 11002 C C . ASN D 2 70 ? -20.375 17.765 45.382 1 106.311 71 ASN D C 1
ATOM 11003 O O . ASN D 2 70 ? -19.725 17.61 44.351 1 102.028 71 ASN D O 1
ATOM 11014 N N . SER D 2 71 ? -21.65 17.355 45.506 1 112.196 72 SER D N 1
ATOM 11015 C CA . SER D 2 71 ? -22.41 16.738 44.428 1 106.802 72 SER D CA 1
ATOM 11016 C C . SER D 2 71 ? -23.717 17.511 44.189 1 107.94 72 SER D C 1
ATOM 11017 O O . SER D 2 71 ? -23.643 18.733 43.927 1 103.802 72 SER D O 1
ATOM 11025 N N . ARG D 2 77 ? -17.223 10.918 38.461 1 122.31 78 ARG D N 1
ATOM 11026 C CA . ARG D 2 77 ? -16.023 11.076 39.327 1 117.423 78 ARG D CA 1
ATOM 11027 C C . ARG D 2 77 ? -16.029 12.469 39.96 1 111.248 78 ARG D C 1
ATOM 11028 O O . ARG D 2 77 ? -16.315 13.457 39.288 1 116.283 78 ARG D O 1
ATOM 11049 N N . ALA D 2 78 ? -15.719 12.532 41.265 1 101.691 79 ALA D N 1
ATOM 11050 C CA . ALA D 2 78 ? -15.598 13.785 41.994 1 93.086 79 ALA D CA 1
ATOM 11051 C C . ALA D 2 78 ? -14.129 14.206 42.032 1 85.615 79 ALA D C 1
ATOM 11052 O O . ALA D 2 78 ? -13.237 13.371 41.881 1 80.997 79 ALA D O 1
ATOM 11059 N N . SER D 2 79 ? -13.885 15.503 42.248 1 80.727 80 SER D N 1
ATOM 11060 C CA . SER D 2 79 ? -12.588 16.08 41.911 1 77.428 80 SER D CA 1
ATOM 11061 C C . SER D 2 79 ? -12.189 17.196 42.868 1 74.029 80 SER D C 1
ATOM 11062 O O . SER D 2 79 ? -13.006 17.991 43.327 1 73.495 80 SER D O 1
ATOM 11070 N N . CYS D 2 80 ? -10.881 17.301 43.078 1 71.119 81 CYS D N 1
ATOM 11071 C CA . CYS D 2 80 ? -10.35 18.154 44.109 1 67.49 81 CYS D CA 1
ATOM 11072 C C . CYS D 2 80 ? -8.906 18.458 43.756 1 63.655 81 CYS D C 1
ATOM 11073 O O . CYS D 2 80 ? -8.206 17.575 43.281 1 62.991 81 CYS D O 1
ATOM 11080 N N . SER D 2 81 ? -8.482 19.701 43.992 1 62.275 82 SER D N 1
ATOM 11081 C CA . SER D 2 81 ? -7.255 20.226 43.418 1 61.223 82 SER D CA 1
ATOM 11082 C C . SER D 2 81 ? -6.416 20.956 44.477 1 60.709 82 SER D C 1
ATOM 11083 O O . SER D 2 81 ? -6.937 21.659 45.345 1 60.55 82 SER D O 1
ATOM 11091 N N . PHE D 2 82 ? -5.093 20.794 44.387 1 58.91 83 PHE D N 1
ATOM 11092 C CA . PHE D 2 82 ? -4.161 21.488 45.26 1 58.911 83 PHE D CA 1
ATOM 11093 C C . PHE D 2 82 ? -3.24 22.336 44.388 1 58.545 83 PHE D C 1
ATOM 11094 O O . PHE D 2 82 ? -3.058 22.044 43.204 1 56.285 83 PHE D O 1
ATOM 11111 N N . PHE D 2 83 ? -2.662 23.382 44.987 1 55.543 84 PHE D N 1
ATOM 11112 C CA . PHE D 2 83 ? -1.916 24.377 44.238 1 53.402 84 PHE D CA 1
ATOM 11113 C C . PHE D 2 83 ? -0.621 24.737 44.947 1 51.184 84 PHE D C 1
ATOM 11114 O O . PHE D 2 83 ? -0.509 24.586 46.16 1 52.264 84 PHE D O 1
ATOM 11131 N N . LEU D 2 84 ? 0.321 25.281 44.176 1 49.486 85 LEU D N 1
ATOM 11132 C CA . LEU D 2 84 ? 1.459 25.978 44.75 1 50.514 85 LEU D CA 1
ATOM 11133 C C . LEU D 2 84 ? 0.947 27.145 45.6 1 49.254 85 LEU D C 1
ATOM 11134 O O . LEU D 2 84 ? -0.062 27.774 45.268 1 50.543 85 LEU D O 1
ATOM 11150 N N . PRO D 2 85 ? 1.634 27.531 46.697 1 49.811 86 PRO D N 1
ATOM 11151 C CA . PRO D 2 85 ? 2.898 26.911 47.118 1 49.815 86 PRO D CA 1
ATOM 11152 C C . PRO D 2 85 ? 2.823 25.686 48.035 1 47.806 86 PRO D C 1
ATOM 11153 O O . PRO D 2 85 ? 3.755 25.413 48.79 1 45.843 86 PRO D O 1
ATOM 11164 N N . ARG D 2 86 ? 1.732 24.916 47.971 1 48.283 87 ARG D N 1
ATOM 11165 C CA . ARG D 2 86 ? 1.574 23.813 48.912 1 50.014 87 ARG D CA 1
ATOM 11166 C C . ARG D 2 86 ? 1.859 22.504 48.185 1 49.314 87 ARG D C 1
ATOM 11167 O O . ARG D 2 86 ? 1.125 21.528 48.329 1 47.937 87 ARG D O 1
ATOM 11188 N N . ILE D 2 87 ? 2.938 22.517 47.404 1 46.785 88 ILE D N 1
ATOM 11189 C CA . ILE D 2 87 ? 3.403 21.376 46.649 1 48.007 88 ILE D CA 1
ATOM 11190 C C . ILE D 2 87 ? 4.918 21.443 46.642 1 46.367 88 ILE D C 1
ATOM 11191 O O . ILE D 2 87 ? 5.471 22.45 46.259 1 46.415 88 ILE D O 1
ATOM 11207 N N . THR D 2 88 ? 5.574 20.371 47.07 1 46.958 89 THR D N 1
ATOM 11208 C CA . THR D 2 88 ? 7.004 20.232 46.916 1 47.26 89 THR D CA 1
ATOM 11209 C C . THR D 2 88 ? 7.269 18.981 46.08 1 49.426 89 THR D C 1
ATOM 11210 O O . THR D 2 88 ? 6.491 18.03 46.133 1 51.92 89 THR D O 1
ATOM 11221 N N . ILE D 2 89 ? 8.376 18.996 45.327 1 49.154 90 ILE D N 1
ATOM 11222 C CA . ILE D 2 89 ? 8.779 17.873 44.5 1 49.809 90 ILE D CA 1
ATOM 11223 C C . ILE D 2 89 ? 10.304 17.763 44.529 1 50.45 90 ILE D C 1
ATOM 11224 O O . ILE D 2 89 ? 10.986 18.762 44.309 1 52.685 90 ILE D O 1
ATOM 11240 N N . PRO D 2 90 ? 10.9 16.569 44.775 1 50.518 91 PRO D N 1
ATOM 11241 C CA . PRO D 2 90 ? 10.154 15.314 44.971 1 50.333 91 PRO D CA 1
ATOM 11242 C C . PRO D 2 90 ? 9.334 15.277 46.26 1 53.956 91 PRO D C 1
ATOM 11243 O O . PRO D 2 90 ? 9.58 16.076 47.168 1 53.569 91 PRO D O 1
ATOM 11254 N N . ASP D 2 91 ? 8.38 14.33 46.357 1 55.326 92 ASP D N 1
ATOM 11255 C CA . ASP D 2 91 ? 7.62 14.169 47.595 1 55.445 92 ASP D CA 1
ATOM 11256 C C . ASP D 2 91 ? 6.926 12.801 47.677 1 56.413 92 ASP D C 1
ATOM 11257 O O . ASP D 2 91 ? 6.471 12.264 46.666 1 57.311 92 ASP D O 1
ATOM 11266 N N . ASN D 2 92 ? 6.866 12.267 48.915 1 55.11 93 ASN D N 1
ATOM 11267 C CA . ASN D 2 92 ? 5.963 11.192 49.31 1 56.531 93 ASN D CA 1
ATOM 11268 C C . ASN D 2 92 ? 4.804 11.784 50.098 1 53.329 93 ASN D C 1
ATOM 11269 O O . ASN D 2 92 ? 5.019 12.348 51.156 1 53.185 93 ASN D O 1
ATOM 11279 N N . TYR D 2 93 ? 3.583 11.65 49.589 1 53.009 94 TYR D N 1
ATOM 11280 C CA . TYR D 2 93 ? 2.437 12.225 50.265 1 55.019 94 TYR D CA 1
ATOM 11281 C C . TYR D 2 93 ? 1.341 11.173 50.364 1 56.313 94 TYR D C 1
ATOM 11282 O O . TYR D 2 93 ? 1.39 10.167 49.67 1 61.644 94 TYR D O 1
ATOM 11300 N N . THR D 2 94 ? 0.358 11.414 51.237 1 58.185 95 THR D N 1
ATOM 11301 C CA . THR D 2 94 ? -0.807 10.548 51.329 1 57.411 95 THR D CA 1
ATOM 11302 C C . THR D 2 94 ? -2.073 11.351 51.058 1 57.411 95 THR D C 1
ATOM 11303 O O . THR D 2 94 ? -2.094 12.579 51.232 1 55.368 95 THR D O 1
ATOM 11314 N N . ILE D 2 95 ? -3.11 10.62 50.619 1 59.674 96 ILE D N 1
ATOM 11315 C CA . ILE D 2 95 ? -4.444 11.148 50.383 1 61.099 96 ILE D CA 1
ATOM 11316 C C . ILE D 2 95 ? -5.467 10.268 51.089 1 68.206 96 ILE D C 1
ATOM 11317 O O . ILE D 2 95 ? -5.42 9.04 51.012 1 73.834 96 ILE D O 1
ATOM 11333 N N . GLU D 2 96 ? -6.462 10.922 51.678 1 74.675 97 GLU D N 1
ATOM 11334 C CA . GLU D 2 96 ? -7.589 10.246 52.292 1 77.187 97 GLU D CA 1
ATOM 11335 C C . GLU D 2 96 ? -8.827 11.069 51.96 1 80.623 97 GLU D C 1
ATOM 11336 O O . GLU D 2 96 ? -8.847 12.262 52.242 1 85.345 97 GLU D O 1
ATOM 11348 N N . VAL D 2 97 ? -9.832 10.444 51.339 1 79.888 98 VAL D N 1
ATOM 11349 C CA . VAL D 2 97 ? -11.072 11.129 51.018 1 79.592 98 VAL D CA 1
ATOM 11350 C C . VAL D 2 97 ? -12.104 10.799 52.095 1 81.403 98 VAL D C 1
ATOM 11351 O O . VAL D 2 97 ? -12.427 9.63 52.311 1 82.069 98 VAL D O 1
ATOM 11364 N N . GLU D 2 98 ? -12.618 11.841 52.761 1 84.246 99 GLU D N 1
ATOM 11365 C CA . GLU D 2 98 ? -13.771 11.705 53.639 1 87.205 99 GLU D CA 1
ATOM 11366 C C . GLU D 2 98 ? -15.029 12.131 52.889 1 90.929 99 GLU D C 1
ATOM 11367 O O . GLU D 2 98 ? -15.033 13.157 52.212 1 87.327 99 GLU D O 1
ATOM 11379 N N . ALA D 2 99 ? -16.086 11.318 53.024 1 94.668 100 ALA D N 1
ATOM 11380 C CA . ALA D 2 99 ? -17.411 11.641 52.515 1 96.829 100 ALA D CA 1
ATOM 11381 C C . ALA D 2 99 ? -18.379 11.769 53.692 1 98.338 100 ALA D C 1
ATOM 11382 O O . ALA D 2 99 ? -18.351 10.958 54.618 1 95.615 100 ALA D O 1
ATOM 11389 N N . GLU D 2 100 ? -19.21 12.817 53.673 1 99.173 101 GLU D N 1
ATOM 11390 C CA . GLU D 2 100 ? -20.158 13.043 54.749 1 101.825 101 GLU D CA 1
ATOM 11391 C C . GLU D 2 100 ? -21.54 13.283 54.155 1 107.922 101 GLU D C 1
ATOM 11392 O O . GLU D 2 100 ? -21.665 14.009 53.17 1 109.01 101 GLU D O 1
ATOM 11404 N N . ASN D 2 101 ? -22.546 12.637 54.769 1 109.379 102 ASN D N 1
ATOM 11405 C CA . ASN D 2 101 ? -23.953 12.912 54.526 1 111.901 102 ASN D CA 1
ATOM 11406 C C . ASN D 2 101 ? -24.652 13.027 55.881 1 116.979 102 ASN D C 1
ATOM 11407 O O . ASN D 2 101 ? -23.994 13.243 56.902 1 113.881 102 ASN D O 1
ATOM 11418 N N . GLY D 2 102 ? -25.984 12.872 55.877 1 123.834 103 GLY D N 1
ATOM 11419 C CA . GLY D 2 102 ? -26.8 12.99 57.077 1 126.846 103 GLY D CA 1
ATOM 11420 C C . GLY D 2 102 ? -26.517 11.876 58.082 1 128.677 103 GLY D C 1
ATOM 11421 O O . GLY D 2 102 ? -26.459 12.129 59.283 1 126.018 103 GLY D O 1
ATOM 11425 N N . ASP D 2 103 ? -26.349 10.647 57.575 1 133.143 104 ASP D N 1
ATOM 11426 C CA . ASP D 2 103 ? -26.07 9.491 58.414 1 133.837 104 ASP D CA 1
ATOM 11427 C C . ASP D 2 103 ? -24.749 9.735 59.151 1 131.228 104 ASP D C 1
ATOM 11428 O O . ASP D 2 103 ? -24.705 9.642 60.376 1 130.404 104 ASP D O 1
ATOM 11437 N N . GLY D 2 104 ? -23.69 10.092 58.408 1 128.73 105 GLY D N 1
ATOM 11438 C CA . GLY D 2 104 ? -22.419 10.47 59.011 1 124.488 105 GLY D CA 1
ATOM 11439 C C . GLY D 2 104 ? -21.252 10.334 58.033 1 120.683 105 GLY D C 1
ATOM 11440 O O . GLY D 2 104 ? -21.453 10.083 56.845 1 119.095 105 GLY D O 1
ATOM 11444 N N . VAL D 2 105 ? -20.029 10.46 58.566 1 115.057 106 VAL D N 1
ATOM 11445 C CA . VAL D 2 105 ? -18.828 10.56 57.748 1 112.627 106 VAL D CA 1
ATOM 11446 C C . VAL D 2 105 ? -18.26 9.164 57.483 1 108.722 106 VAL D C 1
ATOM 11447 O O . VAL D 2 105 ? -18.437 8.254 58.283 1 112.283 106 VAL D O 1
ATOM 11460 N N . ILE D 2 106 ? -17.567 8.999 56.351 1 104.325 107 ILE D N 1
ATOM 11461 C CA . ILE D 2 106 ? -16.875 7.756 56.039 1 100.774 107 ILE D CA 1
ATOM 11462 C C . ILE D 2 106 ? -15.555 8.095 55.334 1 95.316 107 ILE D C 1
ATOM 11463 O O . ILE D 2 106 ? -15.51 8.984 54.487 1 90.919 107 ILE D O 1
ATOM 11479 N N . LYS D 2 107 ? -14.489 7.369 55.697 1 90.61 108 LYS D N 1
ATOM 11480 C CA . LYS D 2 107 ? -13.152 7.585 55.174 1 87.351 108 LYS D CA 1
ATOM 11481 C C . LYS D 2 107 ? -12.835 6.512 54.144 1 83.265 108 LYS D C 1
ATOM 11482 O O . LYS D 2 107 ? -13.335 5.401 54.227 1 86.922 108 LYS D O 1
ATOM 11501 N N . SER D 2 108 ? -12.003 6.856 53.164 1 81.761 109 SER D N 1
ATOM 11502 C CA . SER D 2 108 ? -11.437 5.868 52.258 1 80.918 109 SER D CA 1
ATOM 11503 C C . SER D 2 108 ? -10.248 5.197 52.939 1 77.819 109 SER D C 1
ATOM 11504 O O . SER D 2 108 ? -9.869 5.59 54.045 1 75.638 109 SER D O 1
ATOM 11512 N N . HIS D 2 109 ? -9.687 4.18 52.273 1 77.773 110 HIS D N 1
ATOM 11513 C CA . HIS D 2 109 ? -8.362 3.689 52.607 1 80.992 110 HIS D CA 1
ATOM 11514 C C . HIS D 2 109 ? -7.361 4.814 52.322 1 80.222 110 HIS D C 1
ATOM 11515 O O . HIS D 2 109 ? -7.537 5.584 51.376 1 75.488 110 HIS D O 1
ATOM 11530 N N . MET D 2 110 ? -6.328 4.914 53.166 1 79.298 111 MET D N 1
ATOM 11531 C CA . MET D 2 110 ? -5.225 5.837 52.947 1 81.428 111 MET D CA 1
ATOM 11532 C C . MET D 2 110 ? -4.484 5.403 51.681 1 74.71 111 MET D C 1
ATOM 11533 O O . MET D 2 110 ? -4.216 4.222 51.511 1 71.091 111 MET D O 1
ATOM 11547 N N . THR D 2 111 ? -4.198 6.337 50.767 1 68.261 112 THR D N 1
ATOM 11548 C CA . THR D 2 111 ? -3.368 6.009 49.619 1 66.877 112 THR D CA 1
ATOM 11549 C C . THR D 2 111 ? -2.05 6.778 49.722 1 67.742 112 THR D C 1
ATOM 11550 O O . THR D 2 111 ? -1.996 7.832 50.362 1 66.35 112 THR D O 1
ATOM 11561 N N . TYR D 2 112 ? -1.006 6.23 49.077 1 62.953 113 TYR D N 1
ATOM 11562 C CA . TYR D 2 112 ? 0.37 6.658 49.245 1 60.153 113 TYR D CA 1
ATOM 11563 C C . TYR D 2 112 ? 0.933 6.934 47.868 1 61.026 113 TYR D C 1
ATOM 11564 O O . TYR D 2 112 ? 0.767 6.088 46.996 1 59.165 113 TYR D O 1
ATOM 11582 N N . TRP D 2 113 ? 1.618 8.091 47.712 1 59.739 114 TRP D N 1
ATOM 11583 C CA . TRP D 2 113 ? 1.975 8.619 46.402 1 57.971 114 TRP D CA 1
ATOM 11584 C C . TRP D 2 113 ? 3.395 9.2 46.386 1 60.061 114 TRP D C 1
ATOM 11585 O O . TRP D 2 113 ? 3.902 9.669 47.403 1 62.076 114 TRP D O 1
ATOM 11606 N N . ARG D 2 114 ? 4.045 9.15 45.215 1 59.453 115 ARG D N 1
ATOM 11607 C CA . ARG D 2 114 ? 5.231 9.944 44.942 1 59.492 115 ARG D CA 1
ATOM 11608 C C . ARG D 2 114 ? 4.852 10.939 43.852 1 58.501 115 ARG D C 1
ATOM 11609 O O . ARG D 2 114 ? 4.457 10.52 42.766 1 55.577 115 ARG D O 1
ATOM 11630 N N . LEU D 2 115 ? 4.966 12.246 44.147 1 55.616 116 LEU D N 1
ATOM 11631 C CA . LEU D 2 115 ? 4.499 13.276 43.227 1 53.859 116 LEU D CA 1
ATOM 11632 C C . LEU D 2 115 ? 5.247 13.174 41.901 1 52.009 116 LEU D C 1
ATOM 11633 O O . LEU D 2 115 ? 4.639 13.31 40.846 1 50.527 116 LEU D O 1
ATOM 11649 N N . GLU D 2 116 ? 6.563 12.928 41.954 1 52.229 117 GLU D N 1
ATOM 11650 C CA . GLU D 2 116 ? 7.363 12.815 40.74 1 53.141 117 GLU D CA 1
ATOM 11651 C C . GLU D 2 116 ? 6.864 11.663 39.863 1 56.691 117 GLU D C 1
ATOM 11652 O O . GLU D 2 116 ? 7.116 11.663 38.662 1 58.381 117 GLU D O 1
ATOM 11664 N N . ASN D 2 117 ? 6.146 10.685 40.43 1 56.881 118 ASN D N 1
ATOM 11665 C CA . ASN D 2 117 ? 5.685 9.554 39.635 1 57.304 118 ASN D CA 1
ATOM 11666 C C . ASN D 2 117 ? 4.415 9.888 38.855 1 59.174 118 ASN D C 1
ATOM 11667 O O . ASN D 2 117 ? 4.047 9.13 37.959 1 62.774 118 ASN D O 1
ATOM 11678 N N . ILE D 2 118 ? 3.715 10.97 39.225 1 57.322 119 ILE D N 1
ATOM 11679 C CA . ILE D 2 118 ? 2.475 11.355 38.566 1 56.921 119 ILE D CA 1
ATOM 11680 C C . ILE D 2 118 ? 2.605 12.762 37.975 1 57.097 119 ILE D C 1
ATOM 11681 O O . ILE D 2 118 ? 1.598 13.39 37.627 1 54.937 119 ILE D O 1
ATOM 11697 N N . ALA D 2 119 ? 3.853 13.222 37.833 1 55.453 120 ALA D N 1
ATOM 11698 C CA . ALA D 2 119 ? 4.151 14.536 37.281 1 57.892 120 ALA D CA 1
ATOM 11699 C C . ALA D 2 119 ? 3.999 14.504 35.768 1 56.895 120 ALA D C 1
ATOM 11700 O O . ALA D 2 119 ? 4.693 13.744 35.11 1 59.736 120 ALA D O 1
ATOM 11707 N N . LYS D 2 120 ? 3.106 15.338 35.229 1 57.505 121 LYS D N 1
ATOM 11708 C CA . LYS D 2 120 ? 2.942 15.45 33.787 1 58.339 121 LYS D CA 1
ATOM 11709 C C . LYS D 2 120 ? 3.326 16.85 33.317 1 58.607 121 LYS D C 1
ATOM 11710 O O . LYS D 2 120 ? 2.817 17.844 33.818 1 60.262 121 LYS D O 1
ATOM 11729 N N . THR D 2 121 ? 4.187 16.905 32.308 1 59.795 122 THR D N 1
ATOM 11730 C CA . THR D 2 121 ? 4.573 18.153 31.688 1 61.429 122 THR D CA 1
ATOM 11731 C C . THR D 2 121 ? 3.795 18.343 30.385 1 63.291 122 THR D C 1
ATOM 11732 O O . THR D 2 121 ? 3.123 17.433 29.898 1 62.522 122 THR D O 1
ATOM 11743 N N . GLU D 2 122 ? 3.881 19.552 29.829 1 65.525 123 GLU D N 1
ATOM 11744 C CA . GLU D 2 122 ? 3.402 19.826 28.485 1 68.555 123 GLU D CA 1
ATOM 11745 C C . GLU D 2 122 ? 4.437 19.319 27.481 1 64.335 123 GLU D C 1
ATOM 11746 O O . GLU D 2 122 ? 5.57 19.004 27.857 1 58.534 123 GLU D O 1
ATOM 11758 N N . PRO D 2 123 ? 4.088 19.243 26.173 1 61.062 124 PRO D N 1
ATOM 11759 C CA . PRO D 2 123 ? 5.006 18.712 25.163 1 58.834 124 PRO D CA 1
ATOM 11760 C C . PRO D 2 123 ? 6.254 19.56 24.941 1 61.174 124 PRO D C 1
ATOM 11761 O O . PRO D 2 123 ? 6.236 20.773 25.115 1 61.396 124 PRO D O 1
ATOM 11772 N N . PRO D 2 124 ? 7.37 18.966 24.473 1 60.711 125 PRO D N 1
ATOM 11773 C CA . PRO D 2 124 ? 8.503 19.755 24.012 1 61.015 125 PRO D CA 1
ATOM 11774 C C . PRO D 2 124 ? 8.083 20.353 22.673 1 62.942 125 PRO D C 1
ATOM 11775 O O . PRO D 2 124 ? 6.947 20.16 22.246 1 59.882 125 PRO D O 1
ATOM 11786 N N . LYS D 2 125 ? 8.986 21.139 22.067 1 66.543 126 LYS D N 1
ATOM 11787 C CA . LYS D 2 125 ? 8.755 21.758 20.773 1 67.633 126 LYS D CA 1
ATOM 11788 C C . LYS D 2 125 ? 10.017 21.556 19.954 1 65.141 126 LYS D C 1
ATOM 11789 O O . LYS D 2 125 ? 11.075 22.06 20.322 1 62.6 126 LYS D O 1
ATOM 11808 N N . ILE D 2 126 ? 9.883 20.764 18.885 1 61.244 127 ILE D N 1
ATOM 11809 C CA . ILE D 2 126 ? 10.962 20.549 17.942 1 62.098 127 ILE D CA 1
ATOM 11810 C C . ILE D 2 126 ? 11.12 21.828 17.128 1 64.627 127 ILE D C 1
ATOM 11811 O O . ILE D 2 126 ? 10.137 22.372 16.621 1 61.303 127 ILE D O 1
ATOM 11827 N N . PHE D 2 127 ? 12.36 22.293 16.976 1 68.947 128 PHE D N 1
ATOM 11828 C CA . PHE D 2 127 ? 12.592 23.464 16.149 1 71.046 128 PHE D CA 1
ATOM 11829 C C . PHE D 2 127 ? 13.583 23.17 15.024 1 72.726 128 PHE D C 1
ATOM 11830 O O . PHE D 2 127 ? 13.754 24.005 14.148 1 73.478 128 PHE D O 1
ATOM 11847 N N . ARG D 2 128 ? 14.243 22.006 15.024 1 75.746 129 ARG D N 1
ATOM 11848 C CA . ARG D 2 128 ? 15.102 21.671 13.898 1 79.51 129 ARG D CA 1
ATOM 11849 C C . ARG D 2 128 ? 15.065 20.158 13.683 1 76.781 129 ARG D C 1
ATOM 11850 O O . ARG D 2 128 ? 15.102 19.405 14.652 1 75.084 129 ARG D O 1
ATOM 11871 N N . VAL D 2 129 ? 14.955 19.763 12.403 1 73.302 130 VAL D N 1
ATOM 11872 C CA . VAL D 2 129 ? 14.927 18.382 11.939 1 73.337 130 VAL D CA 1
ATOM 11873 C C . VAL D 2 129 ? 15.718 18.32 10.636 1 75.422 130 VAL D C 1
ATOM 11874 O O . VAL D 2 129 ? 15.125 18.482 9.574 1 77.729 130 VAL D O 1
ATOM 11887 N N . LYS D 2 130 ? 17.038 18.102 10.718 1 75.847 131 LYS D N 1
ATOM 11888 C CA . LYS D 2 130 ? 17.914 18.167 9.556 1 79.655 131 LYS D CA 1
ATOM 11889 C C . LYS D 2 130 ? 19.113 17.244 9.772 1 73.348 131 LYS D C 1
ATOM 11890 O O . LYS D 2 130 ? 19.612 17.144 10.888 1 70.086 131 LYS D O 1
ATOM 11909 N N . PRO D 2 131 ? 19.651 16.577 8.723 1 72.817 132 PRO D N 1
ATOM 11910 C CA . PRO D 2 131 ? 20.893 15.811 8.848 1 70.905 132 PRO D CA 1
ATOM 11911 C C . PRO D 2 131 ? 22.052 16.665 9.34 1 69.997 132 PRO D C 1
ATOM 11912 O O . PRO D 2 131 ? 22.052 17.875 9.164 1 72.483 132 PRO D O 1
ATOM 11923 N N . VAL D 2 132 ? 23.016 16.027 9.996 1 70.643 133 VAL D N 1
ATOM 11924 C CA . VAL D 2 132 ? 24.325 16.616 10.18 1 71.271 133 VAL D CA 1
ATOM 11925 C C . VAL D 2 132 ? 24.979 16.538 8.813 1 76.034 133 VAL D C 1
ATOM 11926 O O . VAL D 2 132 ? 24.83 15.526 8.132 1 76.293 133 VAL D O 1
ATOM 11939 N N . LEU D 2 133 ? 25.686 17.609 8.434 1 78.223 134 LEU D N 1
ATOM 11940 C CA . LEU D 2 133 ? 26.175 17.784 7.078 1 79.831 134 LEU D CA 1
ATOM 11941 C C . LEU D 2 133 ? 27.089 16.616 6.692 1 78.039 134 LEU D C 1
ATOM 11942 O O . LEU D 2 133 ? 28.072 16.337 7.381 1 76.768 134 LEU D O 1
ATOM 11958 N N . GLY D 2 134 ? 26.73 15.93 5.593 1 77.907 135 GLY D N 1
ATOM 11959 C CA . GLY D 2 134 ? 27.513 14.835 5.034 1 79.651 135 GLY D CA 1
ATOM 11960 C C . GLY D 2 134 ? 27.199 13.466 5.657 1 79.517 135 GLY D C 1
ATOM 11961 O O . GLY D 2 134 ? 27.751 12.453 5.216 1 77.822 135 GLY D O 1
ATOM 11965 N N . ILE D 2 135 ? 26.336 13.43 6.684 1 77.473 136 ILE D N 1
ATOM 11966 C CA . ILE D 2 135 ? 26.114 12.207 7.449 1 79.244 136 ILE D CA 1
ATOM 11967 C C . ILE D 2 135 ? 24.847 11.524 6.938 1 74.777 136 ILE D C 1
ATOM 11968 O O . ILE D 2 135 ? 23.762 12.113 6.939 1 69.664 136 ILE D O 1
ATOM 11984 N N . LYS D 2 136 ? 25.02 10.272 6.493 1 73.483 137 LYS D N 1
ATOM 11985 C CA . LYS D 2 136 ? 23.978 9.54 5.79 1 75.628 137 LYS D CA 1
ATOM 11986 C C . LYS D 2 136 ? 23.056 8.8 6.765 1 73.903 137 LYS D C 1
ATOM 11987 O O . LYS D 2 136 ? 23.423 8.524 7.913 1 71.069 137 LYS D O 1
ATOM 12006 N N . ARG D 2 137 ? 21.845 8.513 6.261 1 75.698 138 ARG D N 1
ATOM 12007 C CA . ARG D 2 137 ? 20.873 7.612 6.872 1 76.053 138 ARG D CA 1
ATOM 12008 C C . ARG D 2 137 ? 20.569 8.053 8.306 1 72.789 138 ARG D C 1
ATOM 12009 O O . ARG D 2 137 ? 20.484 7.222 9.217 1 63.201 138 ARG D O 1
ATOM 12030 N N . MET D 2 138 ? 20.391 9.37 8.486 1 69.775 139 MET D N 1
ATOM 12031 C CA . MET D 2 138 ? 20.164 9.917 9.811 1 72.758 139 MET D CA 1
ATOM 12032 C C . MET D 2 138 ? 19.632 11.347 9.736 1 72.721 139 MET D C 1
ATOM 12033 O O . MET D 2 138 ? 19.948 12.109 8.821 1 73.224 139 MET D O 1
ATOM 12047 N N . ILE D 2 139 ? 18.845 11.696 10.755 1 69.677 140 ILE D N 1
ATOM 12048 C CA . ILE D 2 139 ? 18.372 13.049 10.953 1 70.523 140 ILE D CA 1
ATOM 12049 C C . ILE D 2 139 ? 18.711 13.445 12.386 1 69.211 140 ILE D C 1
ATOM 12050 O O . ILE D 2 139 ? 18.619 12.62 13.291 1 68.506 140 ILE D O 1
ATOM 12066 N N . GLN D 2 140 ? 19.089 14.71 12.589 1 67.101 141 GLN D N 1
ATOM 12067 C CA . GLN D 2 140 ? 19.259 15.245 13.93 1 65.878 141 GLN D CA 1
ATOM 12068 C C . GLN D 2 140 ? 18.068 16.127 14.309 1 63.987 141 GLN D C 1
ATOM 12069 O O . GLN D 2 140 ? 17.693 17.031 13.574 1 66.113 141 GLN D O 1
ATOM 12083 N N . ILE D 2 141 ? 17.475 15.834 15.468 1 65.262 142 ILE D N 1
ATOM 12084 C CA . ILE D 2 141 ? 16.335 16.565 15.99 1 68.148 142 ILE D CA 1
ATOM 12085 C C . ILE D 2 141 ? 16.804 17.468 17.132 1 68.202 142 ILE D C 1
ATOM 12086 O O . ILE D 2 141 ? 17.482 17.016 18.053 1 68.312 142 ILE D O 1
ATOM 12102 N N . GLU D 2 142 ? 16.402 18.742 17.083 1 68.263 143 GLU D N 1
ATOM 12103 C CA . GLU D 2 142 ? 16.655 19.663 18.178 1 69.843 143 GLU D CA 1
ATOM 12104 C C . GLU D 2 142 ? 15.323 20.235 18.647 1 65.289 143 GLU D C 1
ATOM 12105 O O . GLU D 2 142 ? 14.452 20.534 17.822 1 63.721 143 GLU D O 1
ATOM 12117 N N . TRP D 2 143 ? 15.171 20.341 19.974 1 61.055 144 TRP D N 1
ATOM 12118 C CA . TRP D 2 143 ? 13.928 20.8 20.578 1 61.138 144 TRP D CA 1
ATOM 12119 C C . TRP D 2 143 ? 14.221 21.71 21.762 1 61.276 144 TRP D C 1
ATOM 12120 O O . TRP D 2 143 ? 15.355 21.772 22.224 1 62.277 144 TRP D O 1
ATOM 12141 N N . ILE D 2 144 ? 13.162 22.356 22.258 1 62.472 145 ILE D N 1
ATOM 12142 C CA . ILE D 2 144 ? 13.191 23.063 23.528 1 67.088 145 ILE D CA 1
ATOM 12143 C C . ILE D 2 144 ? 12.227 22.359 24.475 1 65.356 145 ILE D C 1
ATOM 12144 O O . ILE D 2 144 ? 11.174 21.88 24.055 1 63.649 145 ILE D O 1
ATOM 12160 N N . LYS D 2 145 ? 12.57 22.376 25.764 1 65.994 146 LYS D N 1
ATOM 12161 C CA . LYS D 2 145 ? 11.729 21.795 26.789 1 65.53 146 LYS D CA 1
ATOM 12162 C C . LYS D 2 145 ? 10.403 22.543 26.836 1 64.119 146 LYS D C 1
ATOM 12163 O O . LYS D 2 145 ? 10.287 23.661 26.35 1 65.843 146 LYS D O 1
ATOM 12182 N N . PRO D 2 146 ? 9.339 21.942 27.403 1 67.634 147 PRO D N 1
ATOM 12183 C CA . PRO D 2 146 ? 8.108 22.691 27.644 1 72.406 147 PRO D CA 1
ATOM 12184 C C . PRO D 2 146 ? 8.426 23.935 28.472 1 74.873 147 PRO D C 1
ATOM 12185 O O . PRO D 2 146 ? 9.412 23.95 29.198 1 70.221 147 PRO D O 1
ATOM 12196 N N . GLU D 2 147 ? 7.579 24.962 28.361 1 80.604 148 GLU D N 1
ATOM 12197 C CA . GLU D 2 147 ? 7.817 26.236 29.027 1 85.729 148 GLU D CA 1
ATOM 12198 C C . GLU D 2 147 ? 7.954 26.033 30.541 1 81.045 148 GLU D C 1
ATOM 12199 O O . GLU D 2 147 ? 8.837 26.618 31.151 1 79.358 148 GLU D O 1
ATOM 12211 N N . LEU D 2 148 ? 7.106 25.185 31.135 1 78.615 149 LEU D N 1
ATOM 12212 C CA . LEU D 2 148 ? 7.254 24.764 32.523 1 73.718 149 LEU D CA 1
ATOM 12213 C C . LEU D 2 148 ? 7.875 23.373 32.608 1 69.293 149 LEU D C 1
ATOM 12214 O O . LEU D 2 148 ? 7.223 22.388 32.266 1 74.35 149 LEU D O 1
ATOM 12230 N N . ALA D 2 149 ? 9.112 23.294 33.126 1 69.984 150 ALA D N 1
ATOM 12231 C CA . ALA D 2 149 ? 9.873 22.05 33.168 1 69.219 150 ALA D CA 1
ATOM 12232 C C . ALA D 2 149 ? 10.742 21.996 34.42 1 68.26 150 ALA D C 1
ATOM 12233 O O . ALA D 2 149 ? 11.523 22.896 34.684 1 74.544 150 ALA D O 1
ATOM 12240 N N . PRO D 2 150 ? 10.684 20.918 35.209 1 66.489 151 PRO D N 1
ATOM 12241 C CA . PRO D 2 150 ? 11.512 20.828 36.407 1 71.214 151 PRO D CA 1
ATOM 12242 C C . PRO D 2 150 ? 12.992 20.609 36.129 1 78.575 151 PRO D C 1
ATOM 12243 O O . PRO D 2 150 ? 13.383 19.476 35.868 1 80.358 151 PRO D O 1
ATOM 12254 N N . VAL D 2 151 ? 13.804 21.669 36.294 1 79.388 152 VAL D N 1
ATOM 12255 C CA . VAL D 2 151 ? 15.229 21.638 35.989 1 83.089 152 VAL D CA 1
ATOM 12256 C C . VAL D 2 151 ? 15.959 20.62 36.87 1 87.386 152 VAL D C 1
ATOM 12257 O O . VAL D 2 151 ? 17.055 20.183 36.526 1 87.06 152 VAL D O 1
ATOM 12270 N N . SER D 2 152 ? 15.346 20.218 37.989 1 89.72 153 SER D N 1
ATOM 12271 C CA . SER D 2 152 ? 16.01 19.364 38.96 1 96.228 153 SER D CA 1
ATOM 12272 C C . SER D 2 152 ? 15.89 17.875 38.627 1 100.085 153 SER D C 1
ATOM 12273 O O . SER D 2 152 ? 16.556 17.065 39.268 1 107.586 153 SER D O 1
ATOM 12281 N N . SER D 2 153 ? 15.065 17.502 37.636 1 94.73 154 SER D N 1
ATOM 12282 C CA . SER D 2 153 ? 14.822 16.1 37.333 1 83.562 154 SER D CA 1
ATOM 12283 C C . SER D 2 153 ? 15.467 15.705 35.997 1 79.215 154 SER D C 1
ATOM 12284 O O . SER D 2 153 ? 15.668 16.549 35.126 1 77.784 154 SER D O 1
ATOM 12292 N N . ASP D 2 154 ? 15.847 14.42 35.865 1 79.125 155 ASP D N 1
ATOM 12293 C CA . ASP D 2 154 ? 16.271 13.83 34.596 1 77.212 155 ASP D CA 1
ATOM 12294 C C . ASP D 2 154 ? 15.04 13.582 33.719 1 72.181 155 ASP D C 1
ATOM 12295 O O . ASP D 2 154 ? 13.961 13.245 34.215 1 65.392 155 ASP D O 1
ATOM 12304 N N . LEU D 2 155 ? 15.194 13.769 32.404 1 68.472 156 LEU D N 1
ATOM 12305 C CA . LEU D 2 155 ? 14.061 13.634 31.502 1 66.429 156 LEU D CA 1
ATOM 12306 C C . LEU D 2 155 ? 14.23 12.366 30.684 1 65.433 156 LEU D C 1
ATOM 12307 O O . LEU D 2 155 ? 15.34 11.932 30.376 1 64.629 156 LEU D O 1
ATOM 12323 N N . LYS D 2 156 ? 13.081 11.791 30.361 1 61.779 157 LYS D N 1
ATOM 12324 C CA . LYS D 2 156 ? 13.01 10.737 29.381 1 63.014 157 LYS D CA 1
ATOM 12325 C C . LYS D 2 156 ? 12.117 11.23 28.248 1 61.615 157 LYS D C 1
ATOM 12326 O O . LYS D 2 156 ? 11.27 12.101 28.454 1 57.421 157 LYS D O 1
ATOM 12345 N N . TYR D 2 157 ? 12.331 10.638 27.07 1 59.493 158 TYR D N 1
ATOM 12346 C CA . TYR D 2 157 ? 11.669 11.049 25.852 1 59.876 158 TYR D CA 1
ATOM 12347 C C . TYR D 2 157 ? 11.342 9.83 24.993 1 61.528 158 TYR D C 1
ATOM 12348 O O . TYR D 2 157 ? 12.084 8.846 24.991 1 61.329 158 TYR D O 1
ATOM 12366 N N . THR D 2 158 ? 10.237 9.943 24.24 1 62.157 159 THR D N 1
ATOM 12367 C CA . THR D 2 158 ? 9.979 9.09 23.092 1 61.039 159 THR D CA 1
ATOM 12368 C C . THR D 2 158 ? 9.926 9.983 21.854 1 62.173 159 THR D C 1
ATOM 12369 O O . THR D 2 158 ? 9.293 11.035 21.872 1 60.983 159 THR D O 1
ATOM 12380 N N . LEU D 2 159 ? 10.603 9.527 20.8 1 62.15 160 LEU D N 1
ATOM 12381 C CA . LEU D 2 159 ? 10.582 10.138 19.489 1 60.467 160 LEU D CA 1
ATOM 12382 C C . LEU D 2 159 ? 9.851 9.193 18.546 1 65.358 160 LEU D C 1
ATOM 12383 O O . LEU D 2 159 ? 10.295 8.07 18.344 1 66.532 160 LEU D O 1
ATOM 12399 N N . ARG D 2 160 ? 8.731 9.657 17.986 1 66.208 161 ARG D N 1
ATOM 12400 C CA . ARG D 2 160 ? 7.928 8.882 17.052 1 65.976 161 ARG D CA 1
ATOM 12401 C C . ARG D 2 160 ? 8.313 9.298 15.635 1 65.035 161 ARG D C 1
ATOM 12402 O O . ARG D 2 160 ? 8.53 10.482 15.393 1 60.397 161 ARG D O 1
ATOM 12423 N N . PHE D 2 161 ? 8.386 8.364 14.685 1 62.238 162 PHE D N 1
ATOM 12424 C CA . PHE D 2 161 ? 8.752 8.768 13.339 1 60.911 162 PHE D CA 1
ATOM 12425 C C . PHE D 2 161 ? 8.202 7.806 12.296 1 63.783 162 PHE D C 1
ATOM 12426 O O . PHE D 2 161 ? 7.992 6.634 12.569 1 66.799 162 PHE D O 1
ATOM 12443 N N . ARG D 2 162 ? 7.977 8.339 11.091 1 65.241 163 ARG D N 1
ATOM 12444 C CA . ARG D 2 162 ? 7.447 7.574 9.978 1 65.139 163 ARG D CA 1
ATOM 12445 C C . ARG D 2 162 ? 7.826 8.284 8.687 1 65.796 163 ARG D C 1
ATOM 12446 O O . ARG D 2 162 ? 7.995 9.504 8.667 1 65.563 163 ARG D O 1
ATOM 12467 N N . THR D 2 163 ? 7.941 7.511 7.607 1 69.089 164 THR D N 1
ATOM 12468 C CA . THR D 2 163 ? 8.067 8.081 6.271 1 71.388 164 THR D CA 1
ATOM 12469 C C . THR D 2 163 ? 6.719 8.688 5.888 1 74.34 164 THR D C 1
ATOM 12470 O O . THR D 2 163 ? 5.696 8.371 6.497 1 74.241 164 THR D O 1
ATOM 12481 N N . VAL D 2 164 ? 6.723 9.573 4.882 1 82.396 165 VAL D N 1
ATOM 12482 C CA . VAL D 2 164 ? 5.526 10.331 4.551 1 87.101 165 VAL D CA 1
ATOM 12483 C C . VAL D 2 164 ? 4.479 9.348 4.039 1 92.154 165 VAL D C 1
ATOM 12484 O O . VAL D 2 164 ? 3.289 9.547 4.279 1 93.204 165 VAL D O 1
ATOM 12497 N N . ASN D 2 165 ? 4.955 8.288 3.367 1 97.983 166 ASN D N 1
ATOM 12498 C CA . ASN D 2 165 ? 4.13 7.168 2.939 1 106.185 166 ASN D CA 1
ATOM 12499 C C . ASN D 2 165 ? 3.333 6.581 4.102 1 105.018 166 ASN D C 1
ATOM 12500 O O . ASN D 2 165 ? 2.122 6.414 3.99 1 111.723 166 ASN D O 1
ATOM 12511 N N . SER D 2 166 ? 4.027 6.275 5.209 1 99.269 167 SER D N 1
ATOM 12512 C CA . SER D 2 166 ? 3.596 5.252 6.154 1 94.306 167 SER D CA 1
ATOM 12513 C C . SER D 2 166 ? 2.286 5.613 6.842 1 87.528 167 SER D C 1
ATOM 12514 O O . SER D 2 166 ? 2.053 6.759 7.206 1 86.062 167 SER D O 1
ATOM 12522 N N . THR D 2 167 ? 1.478 4.582 7.092 1 91.142 168 THR D N 1
ATOM 12523 C CA . THR D 2 167 ? 0.319 4.707 7.956 1 93.593 168 THR D CA 1
ATOM 12524 C C . THR D 2 167 ? 0.677 4.279 9.382 1 88.657 168 THR D C 1
ATOM 12525 O O . THR D 2 167 ? -0.217 4.124 10.208 1 89.294 168 THR D O 1
ATOM 12536 N N . SER D 2 168 ? 1.973 4.115 9.695 1 82.51 169 SER D N 1
ATOM 12537 C CA . SER D 2 168 ? 2.347 3.554 10.985 1 84.541 169 SER D CA 1
ATOM 12538 C C . SER D 2 168 ? 3.655 4.158 11.491 1 82.431 169 SER D C 1
ATOM 12539 O O . SER D 2 168 ? 4.591 4.418 10.734 1 83.681 169 SER D O 1
ATOM 12547 N N . TRP D 2 169 ? 3.693 4.315 12.813 1 78.791 170 TRP D N 1
ATOM 12548 C CA . TRP D 2 169 ? 4.775 4.967 13.52 1 75.818 170 TRP D CA 1
ATOM 12549 C C . TRP D 2 169 ? 5.81 3.943 13.988 1 71.414 170 TRP D C 1
ATOM 12550 O O . TRP D 2 169 ? 5.463 2.834 14.382 1 72.154 170 TRP D O 1
ATOM 12571 N N . MET D 2 170 ? 7.083 4.34 13.947 1 67.658 171 MET D N 1
ATOM 12572 C CA . MET D 2 170 ? 8.138 3.706 14.715 1 67.164 171 MET D CA 1
ATOM 12573 C C . MET D 2 170 ? 8.517 4.636 15.866 1 65.867 171 MET D C 1
ATOM 12574 O O . MET D 2 170 ? 8.322 5.838 15.764 1 70.683 171 MET D O 1
ATOM 12588 N N . GLU D 2 171 ? 9.036 4.07 16.962 1 67.32 172 GLU D N 1
ATOM 12589 C CA . GLU D 2 171 ? 9.3 4.786 18.204 1 67.867 172 GLU D CA 1
ATOM 12590 C C . GLU D 2 171 ? 10.679 4.386 18.729 1 65.771 172 GLU D C 1
ATOM 12591 O O . GLU D 2 171 ? 11.077 3.222 18.631 1 62.795 172 GLU D O 1
ATOM 12603 N N . VAL D 2 172 ? 11.391 5.352 19.314 1 58.581 173 VAL D N 1
ATOM 12604 C CA . VAL D 2 172 ? 12.616 5.07 20.033 1 59.635 173 VAL D CA 1
ATOM 12605 C C . VAL D 2 172 ? 12.594 5.901 21.305 1 60.719 173 VAL D C 1
ATOM 12606 O O . VAL D 2 172 ? 12.093 7.026 21.302 1 63.985 173 VAL D O 1
ATOM 12619 N N . ASN D 2 173 ? 13.134 5.335 22.385 1 58.912 174 ASN D N 1
ATOM 12620 C CA . ASN D 2 173 ? 13.19 6.024 23.658 1 60.437 174 ASN D CA 1
ATOM 12621 C C . ASN D 2 173 ? 14.625 6.475 23.875 1 61.228 174 ASN D C 1
ATOM 12622 O O . ASN D 2 173 ? 15.551 5.829 23.391 1 62.631 174 ASN D O 1
ATOM 12633 N N . PHE D 2 174 ? 14.794 7.566 24.622 1 56.288 175 PHE D N 1
ATOM 12634 C CA . PHE D 2 174 ? 16.113 7.954 25.073 1 56.154 175 PHE D CA 1
ATOM 12635 C C . PHE D 2 174 ? 15.947 8.798 26.319 1 56.739 175 PHE D C 1
ATOM 12636 O O . PHE D 2 174 ? 14.84 9.23 26.636 1 56.731 175 PHE D O 1
ATOM 12653 N N . ALA D 2 175 ? 17.068 9.024 27.003 1 56.897 176 ALA D N 1
ATOM 12654 C CA . ALA D 2 175 ? 17.072 9.811 28.217 1 59.704 176 ALA D CA 1
ATOM 12655 C C . ALA D 2 175 ? 18.142 10.891 28.119 1 61.748 176 ALA D C 1
ATOM 12656 O O . ALA D 2 175 ? 19.104 10.75 27.376 1 62.246 176 ALA D O 1
ATOM 12663 N N . LYS D 2 176 ? 17.926 11.968 28.876 1 65.498 177 LYS D N 1
ATOM 12664 C CA . LYS D 2 176 ? 18.879 13.052 29.035 1 67.741 177 LYS D CA 1
ATOM 12665 C C . LYS D 2 176 ? 19.087 13.291 30.526 1 69.587 177 LYS D C 1
ATOM 12666 O O . LYS D 2 176 ? 18.136 13.404 31.3 1 63.265 177 LYS D O 1
ATOM 12685 N N . ASN D 2 177 ? 20.351 13.344 30.929 1 77.981 178 ASN D N 1
ATOM 12686 C CA . ASN D 2 177 ? 20.667 13.74 32.285 1 85.471 178 ASN D CA 1
ATOM 12687 C C . ASN D 2 177 ? 20.189 15.179 32.507 1 87.874 178 ASN D C 1
ATOM 12688 O O . ASN D 2 177 ? 20.177 15.99 31.579 1 84.295 178 ASN D O 1
ATOM 12699 N N . ARG D 2 178 ? 19.781 15.481 33.748 1 87.576 179 ARG D N 1
ATOM 12700 C CA . ARG D 2 178 ? 19.401 16.833 34.136 1 87.663 179 ARG D CA 1
ATOM 12701 C C . ARG D 2 178 ? 20.546 17.814 33.87 1 90.018 179 ARG D C 1
ATOM 12702 O O . ARG D 2 178 ? 20.298 18.919 33.391 1 89.45 179 ARG D O 1
ATOM 12723 N N . LYS D 2 179 ? 21.792 17.397 34.143 1 87.638 180 LYS D N 1
ATOM 12724 C CA . LYS D 2 179 ? 22.959 18.239 33.922 1 95.148 180 LYS D CA 1
ATOM 12725 C C . LYS D 2 179 ? 23.272 18.403 32.432 1 93.364 180 LYS D C 1
ATOM 12726 O O . LYS D 2 179 ? 24.034 19.293 32.075 1 89.852 180 LYS D O 1
ATOM 12745 N N . ASP D 2 180 ? 22.685 17.557 31.571 1 97.474 181 ASP D N 1
ATOM 12746 C CA . ASP D 2 180 ? 22.959 17.566 30.138 1 95.059 181 ASP D CA 1
ATOM 12747 C C . ASP D 2 180 ? 22.155 18.676 29.46 1 93.496 181 ASP D C 1
ATOM 12748 O O . ASP D 2 180 ? 20.927 18.706 29.527 1 89.017 181 ASP D O 1
ATOM 12757 N N . LYS D 2 181 ? 22.878 19.568 28.779 1 96.068 182 LYS D N 1
ATOM 12758 C CA . LYS D 2 181 ? 22.291 20.742 28.166 1 97.85 182 LYS D CA 1
ATOM 12759 C C . LYS D 2 181 ? 22.06 20.512 26.677 1 94.078 182 LYS D C 1
ATOM 12760 O O . LYS D 2 181 ? 21.418 21.335 26.033 1 100.217 182 LYS D O 1
ATOM 12779 N N . ASN D 2 182 ? 22.59 19.409 26.136 1 86.634 183 ASN D N 1
ATOM 12780 C CA . ASN D 2 182 ? 22.501 19.137 24.712 1 81.763 183 ASN D CA 1
ATOM 12781 C C . ASN D 2 182 ? 21.125 18.543 24.403 1 77.073 183 ASN D C 1
ATOM 12782 O O . ASN D 2 182 ? 20.857 17.385 24.738 1 79.185 183 ASN D O 1
ATOM 12793 N N . GLN D 2 183 ? 20.278 19.346 23.738 1 68.751 184 GLN D N 1
ATOM 12794 C CA . GLN D 2 183 ? 18.897 19.004 23.45 1 67.981 184 GLN D CA 1
ATOM 12795 C C . GLN D 2 183 ? 18.761 18.655 21.967 1 68.278 184 GLN D C 1
ATOM 12796 O O . GLN D 2 183 ? 17.924 19.216 21.258 1 67.82 184 GLN D O 1
ATOM 12810 N N . THR D 2 184 ? 19.604 17.71 21.528 1 68.302 185 THR D N 1
ATOM 12811 C CA . THR D 2 184 ? 19.535 17.117 20.204 1 68.268 185 THR D CA 1
ATOM 12812 C C . THR D 2 184 ? 19.511 15.596 20.339 1 65.745 185 THR D C 1
ATOM 12813 O O . THR D 2 184 ? 19.85 15.038 21.373 1 61.885 185 THR D O 1
ATOM 12824 N N . TYR D 2 185 ? 19.094 14.928 19.273 1 63.627 186 TYR D N 1
ATOM 12825 C CA . TYR D 2 185 ? 19.122 13.482 19.223 1 60.742 186 TYR D CA 1
ATOM 12826 C C . TYR D 2 185 ? 19.402 13.065 17.78 1 60.842 186 TYR D C 1
ATOM 12827 O O . TYR D 2 185 ? 18.831 13.623 16.843 1 58.71 186 TYR D O 1
ATOM 12845 N N . ASN D 2 186 ? 20.281 12.071 17.622 1 61.426 187 ASN D N 1
ATOM 12846 C CA . ASN D 2 186 ? 20.602 11.515 16.324 1 62.879 187 ASN D CA 1
ATOM 12847 C C . ASN D 2 186 ? 19.751 10.264 16.104 1 63.678 187 ASN D C 1
ATOM 12848 O O . ASN D 2 186 ? 20.011 9.203 16.677 1 62.28 187 ASN D O 1
ATOM 12859 N N . LEU D 2 187 ? 18.703 10.432 15.286 1 60.022 188 LEU D N 1
ATOM 12860 C CA . LEU D 2 187 ? 17.909 9.329 14.778 1 58.506 188 LEU D CA 1
ATOM 12861 C C . LEU D 2 187 ? 18.651 8.696 13.603 1 60.973 188 LEU D C 1
ATOM 12862 O O . LEU D 2 187 ? 18.841 9.35 12.582 1 64.212 188 LEU D O 1
ATOM 12878 N N . THR D 2 188 ? 19.053 7.427 13.753 1 61.063 189 THR D N 1
ATOM 12879 C CA . THR D 2 188 ? 19.865 6.723 12.767 1 62.828 189 THR D CA 1
ATOM 12880 C C . THR D 2 188 ? 19.081 5.565 12.146 1 63.406 189 THR D C 1
ATOM 12881 O O . THR D 2 188 ? 17.937 5.289 12.501 1 63.372 189 THR D O 1
ATOM 12892 N N . GLY D 2 189 ? 19.719 4.913 11.174 1 62.231 190 GLY D N 1
ATOM 12893 C CA . GLY D 2 189 ? 19.158 3.741 10.538 1 63.826 190 GLY D CA 1
ATOM 12894 C C . GLY D 2 189 ? 17.995 4.082 9.615 1 63.856 190 GLY D C 1
ATOM 12895 O O . GLY D 2 189 ? 17.143 3.232 9.367 1 62.864 190 GLY D O 1
ATOM 12899 N N . LEU D 2 190 ? 17.979 5.313 9.083 1 65.895 191 LEU D N 1
ATOM 12900 C CA . LEU D 2 190 ? 16.893 5.746 8.222 1 64.669 191 LEU D CA 1
ATOM 12901 C C . LEU D 2 190 ? 17.222 5.399 6.78 1 66.226 191 LEU D C 1
ATOM 12902 O O . LEU D 2 190 ? 18.36 5.063 6.461 1 68.381 191 LEU D O 1
ATOM 12918 N N . GLN D 2 191 ? 16.21 5.486 5.918 1 69.037 192 GLN D N 1
ATOM 12919 C CA . GLN D 2 191 ? 16.395 5.286 4.488 1 75.861 192 GLN D CA 1
ATOM 12920 C C . GLN D 2 191 ? 17.089 6.501 3.862 1 77.02 192 GLN D C 1
ATOM 12921 O O . GLN D 2 191 ? 16.837 7.64 4.254 1 72.391 192 GLN D O 1
ATOM 12935 N N . PRO D 2 192 ? 17.981 6.311 2.857 1 80.776 193 PRO D N 1
ATOM 12936 C CA . PRO D 2 192 ? 18.54 7.441 2.107 1 78.42 193 PRO D CA 1
ATOM 12937 C C . PRO D 2 192 ? 17.438 8.3 1.486 1 77.59 193 PRO D C 1
ATOM 12938 O O . PRO D 2 192 ? 16.382 7.783 1.129 1 72.872 193 PRO D O 1
ATOM 12949 N N . PHE D 2 193 ? 17.695 9.618 1.422 1 77.657 194 PHE D N 1
ATOM 12950 C CA . PHE D 2 193 ? 16.916 10.597 0.673 1 76.264 194 PHE D CA 1
ATOM 12951 C C . PHE D 2 193 ? 15.418 10.345 0.833 1 74.334 194 PHE D C 1
ATOM 12952 O O . PHE D 2 193 ? 14.672 10.272 -0.146 1 75.306 194 PHE D O 1
ATOM 12969 N N . THR D 2 194 ? 14.992 10.281 2.095 1 74.012 195 THR D N 1
ATOM 12970 C CA . THR D 2 194 ? 13.605 10.017 2.444 1 74.308 195 THR D CA 1
ATOM 12971 C C . THR D 2 194 ? 13.144 11.109 3.407 1 69.592 195 THR D C 1
ATOM 12972 O O . THR D 2 194 ? 13.936 11.584 4.218 1 66.357 195 THR D O 1
ATOM 12983 N N . GLU D 2 195 ? 11.869 11.501 3.285 1 70.152 196 GLU D N 1
ATOM 12984 C CA . GLU D 2 195 ? 11.26 12.471 4.185 1 72.677 196 GLU D CA 1
ATOM 12985 C C . GLU D 2 195 ? 10.675 11.701 5.358 1 67.543 196 GLU D C 1
ATOM 12986 O O . GLU D 2 195 ? 10.039 10.677 5.146 1 68.602 196 GLU D O 1
ATOM 12998 N N . TYR D 2 196 ? 10.879 12.217 6.574 1 66.619 197 TYR D N 1
ATOM 12999 C CA . TYR D 2 196 ? 10.307 11.637 7.777 1 64.89 197 TYR D CA 1
ATOM 13000 C C . TYR D 2 196 ? 9.447 12.667 8.498 1 62.735 197 TYR D C 1
ATOM 13001 O O . TYR D 2 196 ? 9.757 13.845 8.485 1 65.474 197 TYR D O 1
ATOM 13019 N N . VAL D 2 197 ? 8.344 12.209 9.089 1 63.796 198 VAL D N 1
ATOM 13020 C CA . VAL D 2 197 ? 7.515 13.026 9.959 1 63.129 198 VAL D CA 1
ATOM 13021 C C . VAL D 2 197 ? 7.817 12.602 11.391 1 62.18 198 VAL D C 1
ATOM 13022 O O . VAL D 2 197 ? 7.86 11.414 11.683 1 61.896 198 VAL D O 1
ATOM 13035 N N . ILE D 2 198 ? 8.002 13.573 12.285 1 61.255 199 ILE D N 1
ATOM 13036 C CA . ILE D 2 198 ? 8.61 13.296 13.572 1 59.902 199 ILE D CA 1
ATOM 13037 C C . ILE D 2 198 ? 7.812 13.981 14.667 1 60.456 199 ILE D C 1
ATOM 13038 O O . ILE D 2 198 ? 7.335 15.093 14.477 1 62.44 199 ILE D O 1
ATOM 13054 N N . ALA D 2 199 ? 7.719 13.322 15.823 1 57.825 200 ALA D N 1
ATOM 13055 C CA . ALA D 2 199 ? 7.144 13.944 17.001 1 60.484 200 ALA D CA 1
ATOM 13056 C C . ALA D 2 199 ? 7.822 13.425 18.269 1 61.181 200 ALA D C 1
ATOM 13057 O O . ALA D 2 199 ? 8.333 12.309 18.32 1 61.293 200 ALA D O 1
ATOM 13064 N N . LEU D 2 200 ? 7.798 14.271 19.3 1 60.723 201 LEU D N 1
ATOM 13065 C CA . LEU D 2 200 ? 8.575 14.061 20.502 1 60.047 201 LEU D CA 1
ATOM 13066 C C . LEU D 2 200 ? 7.664 14.266 21.702 1 60.906 201 LEU D C 1
ATOM 13067 O O . LEU D 2 200 ? 6.839 15.184 21.711 1 60.182 201 LEU D O 1
ATOM 13083 N N . ARG D 2 201 ? 7.868 13.443 22.727 1 57.75 202 ARG D N 1
ATOM 13084 C CA . ARG D 2 201 ? 7.223 13.67 24.007 1 59.734 202 ARG D CA 1
ATOM 13085 C C . ARG D 2 201 ? 8.236 13.424 25.115 1 57.671 202 ARG D C 1
ATOM 13086 O O . ARG D 2 201 ? 9.266 12.785 24.892 1 56.096 202 ARG D O 1
ATOM 13107 N N . CYS D 2 202 ? 7.922 13.945 26.303 1 56.771 203 CYS D N 1
ATOM 13108 C CA . CYS D 2 202 ? 8.855 13.875 27.411 1 59.486 203 CYS D CA 1
ATOM 13109 C C . CYS D 2 202 ? 8.094 13.662 28.709 1 57.934 203 CYS D C 1
ATOM 13110 O O . CYS D 2 202 ? 6.874 13.79 28.764 1 59.282 203 CYS D O 1
ATOM 13118 N N . ALA D 2 203 ? 8.856 13.291 29.733 1 60.188 204 ALA D N 1
ATOM 13119 C CA . ALA D 2 203 ? 8.349 13.221 31.093 1 63.685 204 ALA D CA 1
ATOM 13120 C C . ALA D 2 203 ? 9.536 13.179 32.039 1 60.476 204 ALA D C 1
ATOM 13121 O O . ALA D 2 203 ? 10.664 12.954 31.612 1 64.404 204 ALA D O 1
ATOM 13128 N N . VAL D 2 204 ? 9.303 13.469 33.311 1 62.137 205 VAL D N 1
ATOM 13129 C CA . VAL D 2 204 ? 10.374 13.282 34.276 1 64.483 205 VAL D CA 1
ATOM 13130 C C . VAL D 2 204 ? 10.63 11.781 34.345 1 59.901 205 VAL D C 1
ATOM 13131 O O . VAL D 2 204 ? 9.704 11.002 34.126 1 57.706 205 VAL D O 1
ATOM 13144 N N . LYS D 2 205 ? 11.892 11.413 34.596 1 61.584 206 LYS D N 1
ATOM 13145 C CA . LYS D 2 205 ? 12.351 10.029 34.59 1 68.554 206 LYS D CA 1
ATOM 13146 C C . LYS D 2 205 ? 11.395 9.131 35.385 1 66.878 206 LYS D C 1
ATOM 13147 O O . LYS D 2 205 ? 11.024 8.056 34.918 1 64.482 206 LYS D O 1
ATOM 13166 N N . GLU D 2 206 ? 10.952 9.594 36.562 1 61.618 207 GLU D N 1
ATOM 13167 C CA . GLU D 2 206 ? 10.238 8.739 37.494 1 64.462 207 GLU D CA 1
ATOM 13168 C C . GLU D 2 206 ? 8.753 8.631 37.153 1 61.826 207 GLU D C 1
ATOM 13169 O O . GLU D 2 206 ? 8.011 8.008 37.9 1 64.083 207 GLU D O 1
ATOM 13181 N N . SER D 2 207 ? 8.278 9.3 36.1 1 61.745 208 SER D N 1
ATOM 13182 C CA . SER D 2 207 ? 6.843 9.516 35.958 1 63.056 208 SER D CA 1
ATOM 13183 C C . SER D 2 207 ? 6.24 8.558 34.938 1 64.272 208 SER D C 1
ATOM 13184 O O . SER D 2 207 ? 6.842 8.281 33.903 1 61.027 208 SER D O 1
ATOM 13192 N N . LYS D 2 208 ? 4.996 8.153 35.196 1 62.997 209 LYS D N 1
ATOM 13193 C CA . LYS D 2 208 ? 4.292 7.287 34.276 1 68.92 209 LYS D CA 1
ATOM 13194 C C . LYS D 2 208 ? 3.349 8.09 33.385 1 70.631 209 LYS D C 1
ATOM 13195 O O . LYS D 2 208 ? 2.56 7.5 32.66 1 76.024 209 LYS D O 1
ATOM 13214 N N . PHE D 2 209 ? 3.412 9.425 33.416 1 63.304 210 PHE D N 1
ATOM 13215 C CA . PHE D 2 209 ? 2.512 10.201 32.58 1 62.233 210 PHE D CA 1
ATOM 13216 C C . PHE D 2 209 ? 3.337 11.002 31.576 1 64.273 210 PHE D C 1
ATOM 13217 O O . PHE D 2 209 ? 3.898 12.05 31.909 1 64.027 210 PHE D O 1
ATOM 13234 N N . TRP D 2 210 ? 3.382 10.487 30.347 1 60.617 211 TRP D N 1
ATOM 13235 C CA . TRP D 2 210 ? 4 11.164 29.226 1 60.398 211 TRP D CA 1
ATOM 13236 C C . TRP D 2 210 ? 3.256 12.456 28.919 1 60.994 211 TRP D C 1
ATOM 13237 O O . TRP D 2 210 ? 2.042 12.515 29.113 1 61.108 211 TRP D O 1
ATOM 13258 N N . SER D 2 211 ? 3.985 13.449 28.373 1 57.532 212 SER D N 1
ATOM 13259 C CA . SER D 2 211 ? 3.347 14.597 27.744 1 58.604 212 SER D CA 1
ATOM 13260 C C . SER D 2 211 ? 2.598 14.122 26.509 1 60.675 212 SER D C 1
ATOM 13261 O O . SER D 2 211 ? 2.939 13.089 25.957 1 59.224 212 SER D O 1
ATOM 13269 N N . ASP D 2 212 ? 1.592 14.877 26.067 1 64.867 213 ASP D N 1
ATOM 13270 C CA . ASP D 2 212 ? 1.104 14.716 24.707 1 68.017 213 ASP D CA 1
ATOM 13271 C C . ASP D 2 212 ? 2.284 14.797 23.742 1 65.864 213 ASP D C 1
ATOM 13272 O O . ASP D 2 212 ? 3.392 15.191 24.098 1 63.219 213 ASP D O 1
ATOM 13281 N N . TRP D 2 213 ? 2.037 14.377 22.511 1 66.296 214 TRP D N 1
ATOM 13282 C CA . TRP D 2 213 ? 3.03 14.505 21.467 1 64.623 214 TRP D CA 1
ATOM 13283 C C . TRP D 2 213 ? 3.165 15.976 21.118 1 64.216 214 TRP D C 1
ATOM 13284 O O . TRP D 2 213 ? 2.171 16.697 21.086 1 67.419 214 TRP D O 1
ATOM 13305 N N . SER D 2 214 ? 4.405 16.396 20.86 1 65.217 215 SER D N 1
ATOM 13306 C CA . SER D 2 214 ? 4.672 17.685 20.248 1 63.89 215 SER D CA 1
ATOM 13307 C C . SER D 2 214 ? 3.942 17.77 18.915 1 67.935 215 SER D C 1
ATOM 13308 O O . SER D 2 214 ? 3.501 16.76 18.361 1 71.066 215 SER D O 1
ATOM 13316 N N . GLN D 2 215 ? 3.879 18.987 18.382 1 72.389 216 GLN D N 1
ATOM 13317 C CA . GLN D 2 215 ? 3.553 19.177 16.985 1 78.851 216 GLN D CA 1
ATOM 13318 C C . GLN D 2 215 ? 4.547 18.392 16.138 1 72.996 216 GLN D C 1
ATOM 13319 O O . GLN D 2 215 ? 5.717 18.271 16.493 1 65.786 216 GLN D O 1
ATOM 13333 N N . GLU D 2 216 ? 4.051 17.884 15.012 1 73.738 217 GLU D N 1
ATOM 13334 C CA . GLU D 2 216 ? 4.854 17.106 14.089 1 73.247 217 GLU D CA 1
ATOM 13335 C C . GLU D 2 216 ? 5.762 18.039 13.299 1 72.852 217 GLU D C 1
ATOM 13336 O O . GLU D 2 216 ? 5.383 19.169 13.015 1 71.285 217 GLU D O 1
ATOM 13348 N N . LYS D 2 217 ? 6.958 17.555 12.951 1 72.449 218 LYS D N 1
ATOM 13349 C CA . LYS D 2 217 ? 7.879 18.308 12.116 1 74.344 218 LYS D CA 1
ATOM 13350 C C . LYS D 2 217 ? 8.515 17.334 11.134 1 71.861 218 LYS D C 1
ATOM 13351 O O . LYS D 2 217 ? 8.737 16.183 11.476 1 78.486 218 LYS D O 1
ATOM 13370 N N . MET D 2 218 ? 8.758 17.796 9.905 1 70.379 219 MET D N 1
ATOM 13371 C CA . MET D 2 218 ? 9.268 16.964 8.833 1 70.118 219 MET D CA 1
ATOM 13372 C C . MET D 2 218 ? 10.735 17.283 8.582 1 70.08 219 MET D C 1
ATOM 13373 O O . MET D 2 218 ? 11.168 18.409 8.786 1 73.769 219 MET D O 1
ATOM 13387 N N . GLY D 2 219 ? 11.478 16.277 8.117 1 67.868 220 GLY D N 1
ATOM 13388 C CA . GLY D 2 219 ? 12.861 16.433 7.709 1 64.932 220 GLY D CA 1
ATOM 13389 C C . GLY D 2 219 ? 13.183 15.371 6.666 1 65.3 220 GLY D C 1
ATOM 13390 O O . GLY D 2 219 ? 12.334 14.54 6.362 1 66.207 220 GLY D O 1
ATOM 13394 N N . MET D 2 220 ? 14.401 15.41 6.119 1 64.577 221 MET D N 1
ATOM 13395 C CA . MET D 2 220 ? 14.772 14.539 5.019 1 65.012 221 MET D CA 1
ATOM 13396 C C . MET D 2 220 ? 16.238 14.144 5.174 1 65.364 221 MET D C 1
ATOM 13397 O O . MET D 2 220 ? 17.074 14.987 5.506 1 65.142 221 MET D O 1
ATOM 13411 N N . THR D 2 221 ? 16.535 12.863 4.912 1 63.682 222 THR D N 1
ATOM 13412 C CA . THR D 2 221 ? 17.906 12.374 4.916 1 64.927 222 THR D CA 1
ATOM 13413 C C . THR D 2 221 ? 18.598 12.882 3.654 1 68.926 222 THR D C 1
ATOM 13414 O O . THR D 2 221 ? 17.935 13.233 2.685 1 70.704 222 THR D O 1
ATOM 13425 N N . GLU D 2 222 ? 19.935 12.929 3.682 1 73.967 223 GLU D N 1
ATOM 13426 C CA . GLU D 2 222 ? 20.741 13.268 2.515 1 76.493 223 GLU D CA 1
ATOM 13427 C C . GLU D 2 222 ? 20.698 12.097 1.529 1 78.373 223 GLU D C 1
ATOM 13428 O O . GLU D 2 222 ? 20.09 11.08 1.823 1 79.772 223 GLU D O 1
ATOM 13440 N N . GLU D 2 223 ? 21.316 12.264 0.351 1 83.33 224 GLU D N 1
ATOM 13441 C CA . GLU D 2 223 ? 21.471 11.202 -0.632 1 86.194 224 GLU D CA 1
ATOM 13442 C C . GLU D 2 223 ? 22.634 10.309 -0.209 1 85.003 224 GLU D C 1
ATOM 13443 O O . GLU D 2 223 ? 23.562 10.761 0.454 1 81.838 224 GLU D O 1
ATOM 13455 N N . GLY D 2 224 ? 22.582 9.04 -0.622 1 87.252 225 GLY D N 1
ATOM 13456 C CA . GLY D 2 224 ? 23.738 8.165 -0.546 1 88.985 225 GLY D CA 1
ATOM 13457 C C . GLY D 2 224 ? 23.848 7.451 0.802 1 88.249 225 GLY D C 1
ATOM 13458 O O . GLY D 2 224 ? 22.968 7.555 1.663 1 86.309 225 GLY D O 1
ATOM 13462 N N . THR D 2 225 ? 24.975 6.75 0.958 1 88.772 226 THR D N 1
ATOM 13463 C CA . THR D 2 225 ? 25.162 5.762 2.005 1 90.224 226 THR D CA 1
ATOM 13464 C C . THR D 2 225 ? 26.52 5.967 2.683 1 91.817 226 THR D C 1
ATOM 13465 O O . THR D 2 225 ? 26.603 5.86 3.9 1 87.823 226 THR D O 1
ATOM 13476 N N . SER D 2 226 ? 27.574 6.277 1.909 1 96.424 227 SER D N 1
ATOM 13477 C CA . SER D 2 226 ? 28.884 6.596 2.465 1 96.256 227 SER D CA 1
ATOM 13478 C C . SER D 2 226 ? 28.889 8.02 3.02 1 96.481 227 SER D C 1
ATOM 13479 O O . SER D 2 226 ? 28.367 8.934 2.389 1 96.836 227 SER D O 1
ATOM 13487 N N . ASP D 2 227 ? 29.481 8.182 4.212 1 98.721 228 ASP D N 1
ATOM 13488 C CA . ASP D 2 227 ? 29.613 9.472 4.873 1 98.129 228 ASP D CA 1
ATOM 13489 C C . ASP D 2 227 ? 30.668 10.304 4.144 1 105.296 228 ASP D C 1
ATOM 13490 O O . ASP D 2 227 ? 31.735 9.791 3.804 1 103.529 228 ASP D O 1
ATOM 13499 N N . GLU D 2 228 ? 30.358 11.592 3.925 1 107.583 229 GLU D N 1
ATOM 13500 C CA . GLU D 2 228 ? 31.245 12.498 3.214 1 110.315 229 GLU D CA 1
ATOM 13501 C C . GLU D 2 228 ? 31.302 13.826 3.985 1 108.38 229 GLU D C 1
ATOM 13502 O O . GLU D 2 228 ? 32.309 14.016 4.688 1 110.74 229 GLU D O 1
#

Solvent-accessible surface area: 39668 Å² total; per-residue (Å²): 193,33,92,10,82,8,36,55,79,43,75,53,79,70,10,8,20,4,107,0,28,0,96,3,53,51,46,31,9,33,0,35,2,0,0,0,0,20,23,20,88,89,112,23,11,59,2,0,0,5,4,7,3,63,73,42,38,55,12,36,11,90,140,4,106,70,17,4,68,3,56,32,52,126,103,59,31,9,0,61,0,22,0,2,1,3,95,65,119,1,27,0,42,0,11,0,0,20,7,16,45,31,57,0,11,0,0,0,44,29,27,0,109,12,2,80,0,42,5,52,89,73,9,92,85,57,34,71,18,105,3,93,14,84,24,63,54,86,54,33,70,9,40,92,44,57,164,10,72,0,59,2,100,4,65,87,93,1,79,41,21,0,0,0,0,11,19,69,116,90,136,28,4,88,6,1,0,8,36,2,124,51,77,7,159,64,18,55,102,60,3,50,9,57,34,74,18,49,82,1,45,0,15,0,48,42,0,62,92,112,2,26,6,28,0,10,0,0,0,1,46,14,0,20,1,38,21,2,64,8,0,106,3,65,126,194,138,12,37,90,1,99,101,22,40,1,25,2,82,7,8,49,21,0,22,0,36,0,33,21,37,80,86,101,72,125,3,97,2,28,0,82,4,37,3,6,116,45,51,6,126,30,89,18,89,42,76,75,167,13,52,9,35,4,73,18,8,45,4,13,14,74,3,79,6,37,0,29,0,30,0,87,14,80,120,19,72,45,90,9,140,96,31,162,41,110,3,12,48,2,0,50,8,88,38,1,142,4,122,91,10,116,32,69,162,41,95,52,102,10,0,33,0,46,2,96,68,10,151,11,26,8,123,78,15,43,8,44,1,0,0,52,23,65,25,82,143,41,126,79,72,128,98,43,96,30,69,33,70,121,163,58,184,80,36,25,54,75,8,89,66,11,111,57,140,28,54,12,10,0,0,0,50,0,0,1,114,60,2,138,58,58,5,91,56,6,133,95,88,117,5,57,8,37,140,31,91,126,188,35,96,9,80,9,36,55,79,45,78,54,106,78,23,1,18,3,99,0,29,0,99,4,53,51,44,36,11,34,0,29,1,0,0,0,0,28,24,27,92,87,108,26,12,64,2,0,0,5,4,9,3,66,75,42,36,43,9,40,11,78,152,4,90,60,19,3,52,4,59,33,56,129,103,64,28,10,0,59,0,12,0,0,18,4,108,64,126,2,28,0,43,0,11,0,0,18,5,17,47,20,56,0,9,1,0,0,44,29,28,1,108,12,2,80,0,42,6,47,95,67,46,94,31,74,22,105,4,94,12,83,23,64,57,89,55,36,73,5,49,88,44,60,167,10,66,0,45,0,98,7,69,82,91,1,79,44,23,0,0,0,0,11,17,70,119,90,133,28,4,86,7,1,0,9,40,0,109,54,81,6,162,69,18,51,103,59,2,53,9,51,31,69,18,50,83,2,40,0,17,1,52,41,0,62,93,114,1,24,7,25,0,9,0,0,0,1,46,17,0,18,1,41,19,2,67,4,0,105,3,63,127,198,120,8,36,89,1,103,97,21,40,2,26,2,83,9,8,53,21,0,24,0,31,0,31,36,44,58,89,84,75,137,3,78,9,26,0,92,6,41,1,6,123,42,51,6,119,33,84,21,83,36,85,98,169,14,54,6,38,3,67,20,8,37,4,13,17,70,3,73,4,28,0,24,0,29,0,74,16,76,119,18,71,38,108,10,139,98,36,158,45,102,2,14,38,2,4,60,14,91,38,1,109,19,106,67,0,93,32,61,166,5,60,17,116,8,0,31,0,45,1,84,68,6,136,7,18,9,129,70,26,29,12,48,2,0,0,40,14,46,20,76,138,39,143,72,84,99,97,46,106,29,73,34,83,132,175,52,186,86,41,21,52,71,4,91,74,8,111,57,138,28,73,3,8,0,0,0,43,0,0,5,100,59,2,140,63,71,4,92,63,6,167,95,66,80,8,76,3,42,136,29,84,86,96,172

Secondary structure (DSSP, 8-state):
--EEEE---EEE-TT--EEEEEEEESS-GGGSEEEEEEE-TTS-EEEEEEEETTTTEEEE-GGGTTTEEEEEETTTTEEEEEE-S--GGG-EEEEEEEE--TT-TT---EE---EEEEESTT----------EEEE-SEEEE-TT--EEEEEEESS--TT-EEEEEE-TTS--EEEEETTTEEPTT--TTEEEEEETTEEEEEESS--GGG-SEEEEEE-SSSSP-B---EEEEE-/-PPPPEEEEEEEETTTEEEEEEE-----S--EEEEEEEETTTTEEEEEEEE--EEEEE-TTS--SS-EEEEEEEEE-SS-EEEPPPEEEEGGGGEE----EEEEEEPPTT--S-EEEEEEPPSS--TTS-EEEEEEEEESS--S-EEEEEEE-TT----EEEE-S--TT-EEEEEEEEEETT-S-PPPPPPPEEEEPPSS--/--EEEE---EEE-TT--EEEEEEEESS-GGGS-EEEEEE-TTS-EEEEEEE-TTT--EEE-TTTTTTEEEEEEGGGTEEEEEE-S--GGG-EEEEEEE---TT-TT---EE---EEEEESTT--------EEEE-SEEEE-TT--EEEEEEESS--TT-EEEEEE-TTS--EEEEETTTEEPTT--TTEEEEEETTEEEEEESS--GGG-SEEEEEE-SSSSP-B---EEEEE-/-PPPPEEEEEEEETTTEEEEEEE-----S--EEEEEEEETTTTEEEEEEE---EEEEE-TTS--SS-EEEEEEEEE-SS-EEE---EEEEGGGSEEPPP-EEEEEEPPTT--SEEEEEEE--SS--TTS-EEEEEEEEESS-SS-EEEEEEE-TT----EEEEESPPTT-EEEEEEEEEETT-S-PPPPPPPEEEE--S-SS--

Nearest PDB structures (foldseek):
  7z0l-assembly1_A  TM=8.366E-01  e=7.052E-14  Mus musculus
  8d82-assembly1_A  TM=8.384E-01  e=9.022E-13  Homo sapiens
  6wdq-assembly1_C  TM=6.728E-01  e=6.603E-13  Homo sapiens
  5fuc-assembly1_D  TM=6.464E-01  e=1.421E-11  Homo sapiens
  4bq8-assembly1_A  TM=4.711E-01  e=1.383E-09  Mus musculus

GO terms:
  GO:0004896 cytokine receptor activity (F, IDA)
  GO:0019221 cytokine-mediated signaling pathway (P, IDA)
  GO:0005886 plasma membrane (C, IC)
  GO:0005886 plasma membrane (C, TAS)
  GO:0042531 positive regulation of tyrosine phosphorylation of STAT protein (P, IEP)
  GO:0030224 monocyte differentiation (P, IEP)
  GO:0007259 cell surface receptor signaling pathway via JAK-STAT (P, IEP)
  GO:0008284 positive regulation of cell population proliferation (P, IDA)
  GO:0004896 cytokine receptor activity (F, TAS)
  GO:0019221 cytokine-mediated signaling pathway (P, TAS)

R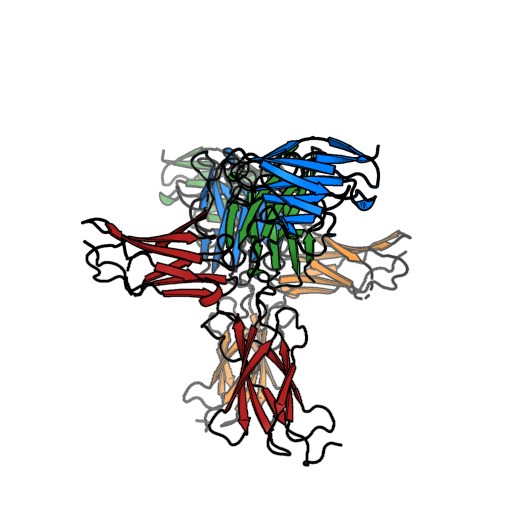adius of gyration: 35.89 Å; Cα contacts (8 Å, |Δi|>4): 2449; chains: 4; bounding box: 92×81×87 Å

B-factor: mean 67.47, std 25.59, range [23.33, 167.46]

Organism: Homo sapiens (NCBI:txid9606)

Sequence (876 aa):
QVQLVQSGAEVKKPGASVKVSCKASGYTFTGYIMNWVRQAPGQGLEWMGLINPYNGGTDYNPQFQDRVTITADKSTSTAYMELSSLRSEDTAVYYCARDGYDDGPYTLETWGQGTLVTVSSGGGGGGGSDIQMTQSPSSLSASVGDRVTITCQASEDIYSFVAWYQQKPGKAPKLLIYNAQTEAQGVPSRFSGSGSGTDFTLTISSLQPEDFATYYCQHHYDSPLTFGGGTKVEIKLPAKPENISCVYYYRKNLTCTWSPGKETSYTQYTVKRTYAFGEKHHDNCTTNSRASCSFFLPRITIPDNYTIEVEAENGDGVIKSHMTYWRLENIAKTEPPKIFRVKPVLGIKRMIQIEWIKPELAPVSSDLKYTLRFRTVNSTSWMEVNFAKNRKDKNQTYNLTGLQPFTEYVIALRCAVKESKFWSDWSQEKMGMTEEGTSQVQLVQSGAEVKKPGASVKVSCKASGYTFTGYIMNWVRQAPGQGLEWMGLINPYNGGTDYNPQFQDRVTITADKSTSTAYMELSSLRSEDTAVYYCARDGYDDGPYTLETWGQGTLVTVSSGGGGGSDIQMTQSPSSLSASVGDRVTITCQASEDIYSFVAWYQQKPGKAPKLLIYNAQTEAQGVPSRFSGSGSGTDFTLTISSLQPEDFATYYCQHHYDSPLTFGGGTKVEIKLPAKPENISCVYYYRKNLTCTWSPGKETSYTQYTVKRTYAFGEKHDNCTTNSRASCSFFLPRITIPDNYTIEVEAENGDGVIKSHMTYWRLENIAKTEPPKIFRVKPVLGIKRMIQIEWIKPELAPVSSDLKYTLRFRTVNSTSWMEVNFAKNRKDKNQTYNLTGLQPFTEYVIALRCAVKESKFWSDWSQEKMGMTEEGTSDE